Protein AF-0000000072970841 (afdb_homodimer)

Organism: Tribolium castaneum (NCBI:txid7070)

Foldseek 3Di:
DDPPDPPDDPPDDDPDDPPPPVPPPPDPPQPLAWFFQAFELWAAADDPDPVRVVVLVVVLLADGLQWFWFEWADDDQKIKTATFCLDHNDFAGIFIDGSVDADRYRGHTYHPLHSVQTDDPPDLNHQHTWQYWDAFPQQKIWTWSKPQQDVSDQRATWIWIFRRVPSGDTDDIAGDDCVAANNHQWGFHDWDKQVPDQIKIWTWIFGPVATFIKIAGPVVRDIDTADDPQQWADPVLAFADFDHDTGRDRTGKAEKEKAAQDPPPRKIKIWTHTQSAFWIKIAIVVCVPDPVNRVVVVRVVRIDTQDGHPHGWHYWFAFHQQKIWTDHQRQLFIKIDHSVDRCVPIDTSDGDSLQHAWHYWYWDPQQKIKIKRANVSQSNPPPRDRDRDPDTGIIIIIHHRRTGGSSVD/DDPPPPPDPPDDPDDDDPPPPVPPVPPPPQPLAWFFQAFELWAAADDPDPVVVVVLVVVLLADGLQWFWFEWADDDQKIKTATFCLDHNDFAGIFIDGSVDADRYRGHTYHPLHSVQTDDPPDLNHQHTWQYWDAFPQQKIWTWSKPQADVSDQRATWIWIFRRVPSGDTDDIAGDDCVAANNHQWGFHDWDKQVPDQIKIWTWTFGPVATFIKIAGPVVRDIDTADDPQQWADPVLAFADFDHDTGRDRTGKAEKEKAAQDPPPRKIKIWTHTQSAFWIKIAIVVCVVDPVNRVVVVRVVRIDTQDGHPHGWHYWFAFHQQKIWTDHQRQLFIKIDHSVDRCVPIDTSDGDSLQHAWHYWYWDPQQKIKIKRANVSQSNPPPRDRDRDPDTGIIIIIHHRRTGGSSVD

Radius of gyration: 33.55 Å; Cα contacts (8 Å, |Δi|>4): 2135; chains: 2; bounding box: 73×139×94 Å

Structure (mmCIF, N/CA/C/O backbone):
data_AF-0000000072970841-model_v1
#
loop_
_entity.id
_entity.type
_entity.pdbx_description
1 polymer 'Protein yellow-like Protein'
#
loop_
_atom_site.group_PDB
_atom_site.id
_atom_site.type_symbol
_atom_site.label_atom_id
_atom_site.label_alt_id
_atom_site.label_comp_id
_atom_site.label_asym_id
_atom_site.label_entity_id
_atom_site.label_seq_id
_atom_site.pdbx_PDB_ins_code
_atom_site.Cartn_x
_atom_site.Cartn_y
_atom_site.Cartn_z
_atom_site.occupancy
_atom_site.B_iso_or_equiv
_atom_site.auth_seq_id
_atom_site.auth_comp_id
_atom_site.auth_asym_id
_atom_site.auth_atom_id
_atom_site.pdbx_PDB_model_num
ATOM 1 N N . MET A 1 1 ? 24.688 -75.688 -64.938 1 23.73 1 MET A N 1
ATOM 2 C CA . MET A 1 1 ? 24.359 -75.875 -63.531 1 23.73 1 MET A CA 1
ATOM 3 C C . MET A 1 1 ? 22.984 -75.25 -63.219 1 23.73 1 MET A C 1
ATOM 5 O O . MET A 1 1 ? 22.656 -74.188 -63.75 1 23.73 1 MET A O 1
ATOM 9 N N . ASN A 1 2 ? 21.859 -75.938 -62.625 1 24.8 2 ASN A N 1
ATOM 10 C CA . ASN A 1 2 ? 20.438 -76.25 -62.75 1 24.8 2 ASN A CA 1
ATOM 11 C C . ASN A 1 2 ? 19.578 -75.312 -61.969 1 24.8 2 ASN A C 1
ATOM 13 O O . ASN A 1 2 ? 19.781 -75.125 -60.75 1 24.8 2 ASN A O 1
ATOM 17 N N . PRO A 1 3 ? 18.891 -74.125 -62.531 1 26.03 3 PRO A N 1
ATOM 18 C CA . PRO A 1 3 ? 18.297 -72.812 -62.125 1 26.03 3 PRO A CA 1
ATOM 19 C C . PRO A 1 3 ? 17.109 -73 -61.156 1 26.03 3 PRO A C 1
ATOM 21 O O . PRO A 1 3 ? 16.344 -72.125 -60.938 1 26.03 3 PRO A O 1
ATOM 24 N N . LEU A 1 4 ? 16.719 -74.375 -60.625 1 22.66 4 LEU A N 1
ATOM 25 C CA . LEU A 1 4 ? 15.469 -74.875 -60.094 1 22.66 4 LEU A CA 1
ATOM 26 C C . LEU A 1 4 ? 15.164 -74.25 -58.719 1 22.66 4 LEU A C 1
ATOM 28 O O . LEU A 1 4 ? 14 -74.062 -58.375 1 22.66 4 LEU A O 1
ATOM 32 N N . CYS A 1 5 ? 16.109 -74.125 -57.656 1 19.8 5 CYS A N 1
ATOM 33 C CA . CYS A 1 5 ? 15.906 -74.375 -56.219 1 19.8 5 CYS A CA 1
ATOM 34 C C . CYS A 1 5 ? 15.234 -73.188 -55.562 1 19.8 5 CYS A C 1
ATOM 36 O O . CYS A 1 5 ? 15.367 -73 -54.344 1 19.8 5 CYS A O 1
ATOM 38 N N . ALA A 1 6 ? 14.898 -71.938 -56.25 1 21.02 6 ALA A N 1
ATOM 39 C CA . ALA A 1 6 ? 14.719 -70.625 -55.594 1 21.02 6 ALA A CA 1
ATOM 40 C C . ALA A 1 6 ? 13.422 -70.625 -54.781 1 21.02 6 ALA A C 1
ATOM 42 O O . ALA A 1 6 ? 13.031 -69.562 -54.281 1 21.02 6 ALA A O 1
ATOM 43 N N . TYR A 1 7 ? 12.445 -71.625 -55 1 20.05 7 TYR A N 1
ATOM 44 C CA . TYR A 1 7 ? 11.016 -71.5 -54.719 1 20.05 7 TYR A CA 1
ATOM 45 C C . TYR A 1 7 ? 10.758 -71.375 -53.219 1 20.05 7 TYR A C 1
ATOM 47 O O . TYR A 1 7 ? 9.875 -70.688 -52.781 1 20.05 7 TYR A O 1
ATOM 55 N N . LEU A 1 8 ? 11.258 -72.375 -52.281 1 20.86 8 LEU A N 1
ATOM 56 C CA . LEU A 1 8 ? 10.445 -73.062 -51.281 1 20.86 8 LEU A CA 1
ATOM 57 C C . LEU A 1 8 ? 10.258 -72.188 -50.031 1 20.86 8 LEU A C 1
ATOM 59 O O . LEU A 1 8 ? 9.336 -72.438 -49.25 1 20.86 8 LEU A O 1
ATOM 63 N N . GLY A 1 9 ? 11.289 -71.438 -49.406 1 21.08 9 GLY A N 1
ATOM 64 C CA . GLY A 1 9 ? 11.492 -71.438 -47.969 1 21.08 9 GLY A CA 1
ATOM 65 C C . GLY A 1 9 ? 10.547 -70.562 -47.219 1 21.08 9 GLY A C 1
ATOM 66 O O . GLY A 1 9 ? 10.789 -70.25 -46.031 1 21.08 9 GLY A O 1
ATOM 67 N N . TYR A 1 10 ? 9.461 -69.875 -47.75 1 20 10 TYR A N 1
ATOM 68 C CA . TYR A 1 10 ? 8.875 -68.688 -47.094 1 20 10 TYR A CA 1
ATOM 69 C C . TYR A 1 10 ? 8.078 -69.062 -45.875 1 20 10 TYR A C 1
ATOM 71 O O . TYR A 1 10 ? 7.367 -68.25 -45.281 1 20 10 TYR A O 1
ATOM 79 N N . LEU A 1 11 ? 7.773 -70.375 -45.5 1 21.06 11 LEU A N 1
ATOM 80 C CA . LEU A 1 11 ? 6.656 -70.812 -44.688 1 21.06 11 LEU A CA 1
ATOM 81 C C . LEU A 1 11 ? 6.797 -70.312 -43.25 1 21.06 11 LEU A C 1
ATOM 83 O O . LEU A 1 11 ? 5.801 -70 -42.594 1 21.06 11 LEU A O 1
ATOM 87 N N . PHE A 1 12 ? 7.828 -70.625 -42.438 1 23.48 12 PHE A N 1
ATOM 88 C CA . PHE A 1 12 ? 7.668 -71.125 -41.094 1 23.48 12 PHE A CA 1
ATOM 89 C C . PHE A 1 12 ? 7.492 -70 -40.094 1 23.48 12 PHE A C 1
ATOM 91 O O . PHE A 1 12 ? 8.406 -69.688 -39.344 1 23.48 12 PHE A O 1
ATOM 98 N N . VAL A 1 13 ? 7.121 -68.688 -40.438 1 22.23 13 VAL A N 1
ATOM 99 C CA . VAL A 1 13 ? 7.422 -67.625 -39.469 1 22.23 13 VAL A CA 1
ATOM 100 C C . VAL A 1 13 ? 6.73 -67.938 -38.125 1 22.23 13 VAL A C 1
ATOM 102 O O . VAL A 1 13 ? 5.812 -68.75 -38.094 1 22.23 13 VAL A O 1
ATOM 105 N N . ASN A 1 14 ? 6.312 -66.812 -37.219 1 20.08 14 ASN A N 1
ATOM 106 C CA . ASN A 1 14 ? 6.379 -66.375 -35.844 1 20.08 14 ASN A CA 1
ATOM 107 C C . ASN A 1 14 ? 5.152 -66.812 -35.031 1 20.08 14 ASN A C 1
ATOM 109 O O . ASN A 1 14 ? 4.043 -66.312 -35.281 1 20.08 14 ASN A O 1
ATOM 113 N N . TYR A 1 15 ? 4.945 -68 -34.75 1 24.56 15 TYR A N 1
ATOM 114 C CA . TYR A 1 15 ? 3.951 -68.5 -33.812 1 24.56 15 TYR A CA 1
ATOM 115 C C . TYR A 1 15 ? 4.148 -67.875 -32.438 1 24.56 15 TYR A C 1
ATOM 117 O O . TYR A 1 15 ? 4.605 -68.562 -31.5 1 24.56 15 TYR A O 1
ATOM 125 N N . CYS A 1 16 ? 4.918 -66.875 -32.188 1 24.59 16 CYS A N 1
ATOM 126 C CA . CYS A 1 16 ? 5.219 -66.688 -30.781 1 24.59 16 CYS A CA 1
ATOM 127 C C . CYS A 1 16 ? 3.941 -66.562 -29.953 1 24.59 16 CYS A C 1
ATOM 129 O O . CYS A 1 16 ? 2.93 -66.062 -30.422 1 24.59 16 CYS A O 1
ATOM 131 N N . LEU A 1 17 ? 3.842 -67.25 -28.75 1 26.16 17 LEU A N 1
ATOM 132 C CA . LEU A 1 17 ? 2.957 -67.625 -27.641 1 26.16 17 LEU A CA 1
ATOM 133 C C . LEU A 1 17 ? 2.309 -66.375 -27.062 1 26.16 17 LEU A C 1
ATOM 135 O O . LEU A 1 17 ? 2.98 -65.312 -26.875 1 26.16 17 LEU A O 1
ATOM 139 N N . ASN A 1 18 ? 1.029 -66.125 -27.172 1 25.31 18 ASN A N 1
ATOM 140 C CA . ASN A 1 18 ? 0.054 -65.25 -26.578 1 25.31 18 ASN A CA 1
ATOM 141 C C . ASN A 1 18 ? 0.048 -65.375 -25.047 1 25.31 18 ASN A C 1
ATOM 143 O O . ASN A 1 18 ? -0.705 -66.188 -24.484 1 25.31 18 ASN A O 1
ATOM 147 N N . ASP A 1 19 ? 1.11 -65.562 -24.344 1 26.45 19 ASP A N 1
ATOM 148 C CA . ASP A 1 19 ? 0.85 -65.625 -22.922 1 26.45 19 ASP A CA 1
ATOM 149 C C . ASP A 1 19 ? 0.066 -64.375 -22.453 1 26.45 19 ASP A C 1
ATOM 151 O O . ASP A 1 19 ? 0.469 -63.281 -22.703 1 26.45 19 ASP A O 1
ATOM 155 N N . LYS A 1 20 ? -1.1 -64.562 -22.172 1 31.69 20 LYS A N 1
ATOM 156 C CA . LYS A 1 20 ? -2.002 -63.656 -21.453 1 31.69 20 LYS A CA 1
ATOM 157 C C . LYS A 1 20 ? -1.346 -63.094 -20.203 1 31.69 20 LYS A C 1
ATOM 159 O O . LYS A 1 20 ? -1.243 -63.781 -19.188 1 31.69 20 LYS A O 1
ATOM 164 N N . VAL A 1 21 ? -0.266 -62.281 -20.344 1 31.12 21 VAL A N 1
ATOM 165 C CA . VAL A 1 21 ? 0.146 -61.594 -19.141 1 31.12 21 VAL A CA 1
ATOM 166 C C . VAL A 1 21 ? -1.073 -60.969 -18.453 1 31.12 21 VAL A C 1
ATOM 168 O O . VAL A 1 21 ? -1.803 -60.188 -19.062 1 31.12 21 VAL A O 1
ATOM 171 N N . GLN A 1 22 ? -1.65 -61.625 -17.562 1 32.91 22 GLN A N 1
ATOM 172 C CA . GLN A 1 22 ? -2.646 -61.062 -16.641 1 32.91 22 GLN A CA 1
ATOM 173 C C . GLN A 1 22 ? -2.205 -59.719 -16.094 1 32.91 22 GLN A C 1
ATOM 175 O O . GLN A 1 22 ? -1.168 -59.625 -15.438 1 32.91 22 GLN A O 1
ATOM 180 N N . ASN A 1 23 ? -2.342 -58.656 -16.797 1 29.81 23 ASN A N 1
ATOM 181 C CA . ASN A 1 23 ? -2.156 -57.281 -16.344 1 29.81 23 ASN A CA 1
ATOM 182 C C . ASN A 1 23 ? -2.744 -57.062 -14.961 1 29.81 23 ASN A C 1
ATOM 184 O O . ASN A 1 23 ? -3.959 -56.906 -14.812 1 29.81 23 ASN A O 1
ATOM 188 N N . GLU A 1 24 ? -2.252 -57.781 -13.969 1 33.38 24 GLU A N 1
ATOM 189 C CA . GLU A 1 24 ? -2.654 -57.344 -12.641 1 33.38 24 GLU A CA 1
ATOM 190 C C . GLU A 1 24 ? -2.566 -55.844 -12.508 1 33.38 24 GLU A C 1
ATOM 192 O O . GLU A 1 24 ? -1.624 -55.219 -13.008 1 33.38 24 GLU A O 1
ATOM 197 N N . PRO A 1 25 ? -3.637 -55.125 -12.266 1 35.72 25 PRO A N 1
ATOM 198 C CA . PRO A 1 25 ? -3.576 -53.688 -12.078 1 35.72 25 PRO A CA 1
ATOM 199 C C . PRO A 1 25 ? -2.391 -53.25 -11.219 1 35.72 25 PRO A C 1
ATOM 201 O O . PRO A 1 25 ? -2.09 -53.875 -10.203 1 35.72 25 PRO A O 1
ATOM 204 N N . ILE A 1 26 ? -1.26 -52.812 -11.758 1 37.22 26 ILE A N 1
ATOM 205 C CA . ILE A 1 26 ? -0.198 -52.188 -10.977 1 37.22 26 ILE A CA 1
ATOM 206 C C . ILE A 1 26 ? -0.806 -51.375 -9.82 1 37.22 26 ILE A C 1
ATOM 208 O O . ILE A 1 26 ? -1.621 -50.5 -10.039 1 37.22 26 ILE A O 1
ATOM 212 N N . LYS A 1 27 ? -0.948 -51.906 -8.719 1 42.47 27 LYS A N 1
ATOM 213 C CA . LYS A 1 27 ? -1.271 -51.156 -7.5 1 42.47 27 LYS A CA 1
ATOM 214 C C . LYS A 1 27 ? -0.493 -49.875 -7.43 1 42.47 27 LYS A C 1
ATOM 216 O O . LYS A 1 27 ? 0.723 -49.844 -7.633 1 42.47 27 LYS A O 1
ATOM 221 N N . PRO A 1 28 ? -1.061 -48.688 -7.547 1 43.84 28 PRO A N 1
ATOM 222 C CA . PRO A 1 28 ? -0.282 -47.469 -7.379 1 43.84 28 PRO A CA 1
ATOM 223 C C . PRO A 1 28 ? 0.759 -47.562 -6.266 1 43.84 28 PRO A C 1
ATOM 225 O O . PRO A 1 28 ? 0.458 -48.062 -5.18 1 43.84 28 PRO A O 1
ATOM 228 N N . ILE A 1 29 ? 1.916 -47.906 -6.52 1 42.5 29 ILE A N 1
ATOM 229 C CA . ILE A 1 29 ? 3.004 -47.875 -5.547 1 42.5 29 ILE A CA 1
ATOM 230 C C . ILE A 1 29 ? 2.861 -46.656 -4.648 1 42.5 29 ILE A C 1
ATOM 232 O O . ILE A 1 29 ? 2.924 -45.531 -5.121 1 42.5 29 ILE A O 1
ATOM 236 N N . LYS A 1 30 ? 2.166 -46.688 -3.479 1 52.22 30 LYS A N 1
ATOM 237 C CA . LYS A 1 30 ? 2.033 -45.75 -2.389 1 52.22 30 LYS A CA 1
ATOM 238 C C . LYS A 1 30 ? 3.398 -45.25 -1.923 1 52.22 30 LYS A C 1
ATOM 240 O O . LYS A 1 30 ? 3.947 -45.75 -0.941 1 52.22 30 LYS A O 1
ATOM 245 N N . ASN A 1 31 ? 4.25 -44.844 -2.941 1 54.19 31 ASN A N 1
ATOM 246 C CA . ASN A 1 31 ? 5.523 -44.281 -2.494 1 54.19 31 ASN A CA 1
ATOM 247 C C . ASN A 1 31 ? 5.336 -42.969 -1.751 1 54.19 31 ASN A C 1
ATOM 249 O O . ASN A 1 31 ? 4.707 -42.031 -2.27 1 54.19 31 ASN A O 1
ATOM 253 N N . GLN A 1 32 ? 5.559 -42.938 -0.546 1 70.56 32 GLN A N 1
ATOM 254 C CA . GLN A 1 32 ? 5.406 -41.781 0.328 1 70.56 32 GLN A CA 1
ATOM 255 C C . GLN A 1 32 ? 6.609 -40.844 0.221 1 70.56 32 GLN A C 1
ATOM 257 O O . GLN A 1 32 ? 7.113 -40.344 1.234 1 70.56 32 GLN A O 1
ATOM 262 N N . THR A 1 33 ? 7.332 -40.812 -1.16 1 89.69 33 THR A N 1
ATOM 263 C CA . THR A 1 33 ? 8.375 -39.844 -1.42 1 89.69 33 THR A CA 1
ATOM 264 C C . THR A 1 33 ? 8.117 -39.125 -2.738 1 89.69 33 THR A C 1
ATOM 266 O O . THR A 1 33 ? 7.379 -39.594 -3.59 1 89.69 33 THR A O 1
ATOM 269 N N . PHE A 1 34 ? 8.648 -37.969 -2.932 1 95.38 34 PHE A N 1
ATOM 270 C CA . PHE A 1 34 ? 8.594 -37.25 -4.199 1 95.38 34 PHE A CA 1
ATOM 271 C C . PHE A 1 34 ? 9.461 -37.938 -5.25 1 95.38 34 PHE A C 1
ATOM 273 O O . PHE A 1 34 ? 10.648 -38.156 -5.023 1 95.38 34 PHE A O 1
ATOM 280 N N . GLN A 1 35 ? 8.844 -38.25 -6.398 1 95.69 35 GLN A N 1
ATOM 281 C CA . GLN A 1 35 ? 9.555 -38.875 -7.504 1 95.69 35 GLN A CA 1
ATOM 282 C C . GLN A 1 35 ? 9.703 -37.938 -8.68 1 95.69 35 GLN A C 1
ATOM 284 O O . GLN A 1 35 ? 8.75 -37.25 -9.055 1 95.69 35 GLN A O 1
ATOM 289 N N . LEU A 1 36 ? 10.891 -37.906 -9.242 1 97.25 36 LEU A N 1
ATOM 290 C CA . LEU A 1 36 ? 11.141 -37.031 -10.398 1 97.25 36 LEU A CA 1
ATOM 291 C C . LEU A 1 36 ? 10.289 -37.469 -11.594 1 97.25 36 LEU A C 1
ATOM 293 O O . LEU A 1 36 ? 10.289 -38.656 -11.961 1 97.25 36 LEU A O 1
ATOM 297 N N . GLU A 1 37 ? 9.555 -36.562 -12.18 1 97.5 37 GLU A N 1
ATOM 298 C CA . GLU A 1 37 ? 8.703 -36.844 -13.328 1 97.5 37 GLU A CA 1
ATOM 299 C C . GLU A 1 37 ? 9.25 -36.219 -14.602 1 97.5 37 GLU A C 1
ATOM 301 O O . GLU A 1 37 ? 9.312 -36.875 -15.648 1 97.5 37 GLU A O 1
ATOM 306 N N . TYR A 1 38 ? 9.602 -35 -14.578 1 98.38 38 TYR A N 1
ATOM 307 C CA . TYR A 1 38 ? 10.164 -34.281 -15.711 1 98.38 38 TYR A CA 1
ATOM 308 C C . TYR A 1 38 ? 11.328 -33.406 -15.273 1 98.38 38 TYR A C 1
ATOM 310 O O . TYR A 1 38 ? 11.414 -33 -14.102 1 98.38 38 TYR A O 1
ATOM 318 N N . GLN A 1 39 ? 12.203 -33.031 -16.219 1 98.56 39 GLN A N 1
ATOM 319 C CA . GLN A 1 39 ? 13.289 -32.094 -15.945 1 98.56 39 GLN A CA 1
ATOM 320 C C . GLN A 1 39 ? 13.68 -31.328 -17.203 1 98.56 39 GLN A C 1
ATOM 322 O O . GLN A 1 39 ? 13.469 -31.812 -18.312 1 98.56 39 GLN A O 1
ATOM 327 N N . TRP A 1 40 ? 14.211 -30.141 -17.109 1 98.62 40 TRP A N 1
ATOM 328 C CA . TRP A 1 40 ? 14.711 -29.297 -18.203 1 98.62 40 TRP A CA 1
ATOM 329 C C . TRP A 1 40 ? 16.078 -28.719 -17.859 1 98.62 40 TRP A C 1
ATOM 331 O O . TRP A 1 40 ? 16.281 -28.188 -16.766 1 98.62 40 TRP A O 1
ATOM 341 N N . HIS A 1 41 ? 17 -28.875 -18.781 1 98.06 41 HIS A N 1
ATOM 342 C CA . HIS A 1 41 ? 18.219 -28.062 -18.75 1 98.06 41 HIS A CA 1
ATOM 343 C C . HIS A 1 41 ? 17.953 -26.672 -19.297 1 98.06 41 HIS A C 1
ATOM 345 O O . HIS A 1 41 ? 18.594 -25.703 -18.875 1 98.06 41 HIS A O 1
ATOM 351 N N . TYR A 1 42 ? 17.141 -26.531 -20.219 1 97.94 42 TYR A N 1
ATOM 352 C CA . TYR A 1 42 ? 16.562 -25.328 -20.797 1 97.94 42 TYR A CA 1
ATOM 353 C C . TYR A 1 42 ? 15.195 -25.625 -21.422 1 97.94 42 TYR A C 1
ATOM 355 O O . TYR A 1 42 ? 14.891 -26.781 -21.734 1 97.94 42 TYR A O 1
ATOM 363 N N . VAL A 1 43 ? 14.391 -24.641 -21.594 1 98.56 43 VAL A N 1
ATOM 364 C CA . VAL A 1 43 ? 13.047 -24.844 -22.125 1 98.56 43 VAL A CA 1
ATOM 365 C C . VAL A 1 43 ? 13.016 -24.469 -23.609 1 98.56 43 VAL A C 1
ATOM 367 O O . VAL A 1 43 ? 13.5 -23.406 -24 1 98.56 43 VAL A O 1
ATOM 370 N N . ASN A 1 44 ? 12.578 -25.359 -24.375 1 98.56 44 ASN A N 1
ATOM 371 C CA . ASN A 1 44 ? 12.281 -25.125 -25.781 1 98.56 44 ASN A CA 1
ATOM 372 C C . ASN A 1 44 ? 10.82 -25.406 -26.109 1 98.56 44 ASN A C 1
ATOM 374 O O . ASN A 1 44 ? 10.07 -25.875 -25.25 1 98.56 44 ASN A O 1
ATOM 378 N N . TYR A 1 45 ? 10.445 -25.047 -27.344 1 98.75 45 TYR A N 1
ATOM 379 C CA . TYR A 1 45 ? 9.039 -25.094 -27.719 1 98.75 45 TYR A CA 1
ATOM 380 C C . TYR A 1 45 ? 8.852 -25.891 -29.016 1 98.75 45 TYR A C 1
ATOM 382 O O . TYR A 1 45 ? 9.828 -26.188 -29.703 1 98.75 45 TYR A O 1
ATOM 390 N N . THR A 1 46 ? 7.609 -26.297 -29.203 1 98.5 46 THR A N 1
ATOM 391 C CA . THR A 1 46 ? 7.258 -26.656 -30.562 1 98.5 46 THR A CA 1
ATOM 392 C C . THR A 1 46 ? 7.109 -25.422 -31.438 1 98.5 46 THR A C 1
ATOM 394 O O . THR A 1 46 ? 6.578 -24.406 -30.984 1 98.5 46 THR A O 1
ATOM 397 N N . TRP A 1 47 ? 7.691 -25.5 -32.625 1 98.44 47 TRP A N 1
ATOM 398 C CA . TRP A 1 47 ? 7.668 -24.359 -33.531 1 98.44 47 TRP A CA 1
ATOM 399 C C . TRP A 1 47 ? 6.863 -24.688 -34.781 1 98.44 47 TRP A C 1
ATOM 401 O O . TRP A 1 47 ? 6.824 -25.844 -35.219 1 98.44 47 TRP A O 1
ATOM 411 N N . PRO A 1 48 ? 6.242 -23.656 -35.375 1 97.62 48 PRO A N 1
ATOM 412 C CA . PRO A 1 48 ? 5.512 -23.922 -36.625 1 97.62 48 PRO A CA 1
ATOM 413 C C . PRO A 1 48 ? 6.41 -24.453 -37.719 1 97.62 48 PRO A C 1
ATOM 415 O O . PRO A 1 48 ? 6.016 -25.375 -38.469 1 97.62 48 PRO A O 1
ATOM 418 N N . THR A 1 49 ? 7.559 -23.812 -37.938 1 97.69 49 THR A N 1
ATOM 419 C CA . THR A 1 49 ? 8.562 -24.281 -38.875 1 97.69 49 THR A CA 1
ATOM 420 C C . THR A 1 49 ? 9.969 -24.141 -38.312 1 97.69 49 THR A C 1
ATOM 422 O O . THR A 1 49 ? 10.172 -23.422 -37.344 1 97.69 49 THR A O 1
ATOM 425 N N . TYR A 1 50 ? 10.805 -24.891 -38.938 1 97.12 50 TYR A N 1
ATOM 426 C CA . TYR A 1 50 ? 12.203 -24.766 -38.531 1 97.12 50 TYR A CA 1
ATOM 427 C C . TYR A 1 50 ? 12.727 -23.359 -38.812 1 97.12 50 TYR A C 1
ATOM 429 O O . TYR A 1 50 ? 13.547 -22.844 -38.031 1 97.12 50 TYR A O 1
ATOM 437 N N . ASP A 1 51 ? 12.258 -22.766 -39.844 1 97.56 51 ASP A N 1
ATOM 438 C CA . ASP A 1 51 ? 12.672 -21.406 -40.188 1 97.56 51 ASP A CA 1
ATOM 439 C C . ASP A 1 51 ? 12.219 -20.406 -39.125 1 97.56 51 ASP A C 1
ATOM 441 O O . ASP A 1 51 ? 12.93 -19.438 -38.844 1 97.56 51 ASP A O 1
ATOM 445 N N . ASP A 1 52 ? 11.062 -20.641 -38.594 1 97.56 52 ASP A N 1
ATOM 446 C CA . ASP A 1 52 ? 10.578 -19.781 -37.5 1 97.56 52 ASP A CA 1
ATOM 447 C C . ASP A 1 52 ? 11.492 -19.875 -36.281 1 97.56 52 ASP A C 1
ATOM 449 O O . ASP A 1 52 ? 11.797 -18.859 -35.656 1 97.56 52 ASP A O 1
ATOM 453 N N . TYR A 1 53 ? 11.898 -21.078 -36 1 97.88 53 TYR A N 1
ATOM 454 C CA . TYR A 1 53 ? 12.82 -21.312 -34.875 1 97.88 53 TYR A CA 1
ATOM 455 C C . TYR A 1 53 ? 14.141 -20.594 -35.125 1 97.88 53 TYR A C 1
ATOM 457 O O . TYR A 1 53 ? 14.609 -19.844 -34.25 1 97.88 53 TYR A O 1
ATOM 465 N N . LYS A 1 54 ? 14.695 -20.781 -36.25 1 97.81 54 LYS A N 1
ATOM 466 C CA . LYS A 1 54 ? 15.977 -20.172 -36.594 1 97.81 54 LYS A CA 1
ATOM 467 C C . LYS A 1 54 ? 15.906 -18.656 -36.531 1 97.81 54 LYS A C 1
ATOM 469 O O . LYS A 1 54 ? 16.812 -18.016 -35.969 1 97.81 54 LYS A O 1
ATOM 474 N N . LYS A 1 55 ? 14.898 -18.156 -37.094 1 97.81 55 LYS A N 1
ATOM 475 C CA . LYS A 1 55 ? 14.719 -16.719 -37.062 1 97.81 55 LYS A CA 1
ATOM 476 C C . LYS A 1 55 ? 14.625 -16.188 -35.656 1 97.81 55 LYS A C 1
ATOM 478 O O . LYS A 1 55 ? 15.172 -15.133 -35.312 1 97.81 55 LYS A O 1
ATOM 483 N N . ALA A 1 56 ? 13.891 -16.906 -34.812 1 97.88 56 ALA A N 1
ATOM 484 C CA . ALA A 1 56 ? 13.711 -16.484 -33.406 1 97.88 56 ALA A CA 1
ATOM 485 C C . ALA A 1 56 ? 15.031 -16.484 -32.656 1 97.88 56 ALA A C 1
ATOM 487 O O . ALA A 1 56 ? 15.289 -15.609 -31.844 1 97.88 56 ALA A O 1
ATOM 488 N N . VAL A 1 57 ? 15.852 -17.438 -32.938 1 97.75 57 VAL A N 1
ATOM 489 C CA . VAL A 1 57 ? 17.156 -17.547 -32.281 1 97.75 57 VAL A CA 1
ATOM 490 C C . VAL A 1 57 ? 18.062 -16.422 -32.781 1 97.75 57 VAL A C 1
ATOM 492 O O . VAL A 1 57 ? 18.703 -15.734 -31.969 1 97.75 57 VAL A O 1
ATOM 495 N N . ILE A 1 58 ? 18.094 -16.203 -34.094 1 97.75 58 ILE A N 1
ATOM 496 C CA . ILE A 1 58 ? 18.969 -15.211 -34.688 1 97.75 58 ILE A CA 1
ATOM 497 C C . ILE A 1 58 ? 18.594 -13.812 -34.219 1 97.75 58 ILE A C 1
ATOM 499 O O . ILE A 1 58 ? 19.453 -13 -33.875 1 97.75 58 ILE A O 1
ATOM 503 N N . LYS A 1 59 ? 17.328 -13.562 -34.156 1 97.31 59 LYS A N 1
ATOM 504 C CA . LYS A 1 59 ? 16.844 -12.242 -33.781 1 97.31 59 LYS A CA 1
ATOM 505 C C . LYS A 1 59 ? 16.75 -12.086 -32.281 1 97.31 59 LYS A C 1
ATOM 507 O O . LYS A 1 59 ? 16.312 -11.047 -31.781 1 97.31 59 LYS A O 1
ATOM 512 N N . ARG A 1 60 ? 17.016 -13.148 -31.484 1 97.12 60 ARG A N 1
ATOM 513 C CA . ARG A 1 60 ? 17.047 -13.188 -30.031 1 97.12 60 ARG A CA 1
ATOM 514 C C . ARG A 1 60 ? 15.641 -13.016 -29.453 1 97.12 60 ARG A C 1
ATOM 516 O O . ARG A 1 60 ? 15.477 -12.492 -28.359 1 97.12 60 ARG A O 1
ATOM 523 N N . LYS A 1 61 ? 14.734 -13.367 -30.297 1 97.06 61 LYS A N 1
ATOM 524 C CA . LYS A 1 61 ? 13.367 -13.453 -29.797 1 97.06 61 LYS A CA 1
ATOM 525 C C . LYS A 1 61 ? 13.18 -14.68 -28.906 1 97.06 61 LYS A C 1
ATOM 527 O O . LYS A 1 61 ? 12.25 -14.742 -28.109 1 97.06 61 LYS A O 1
ATOM 532 N N . TYR A 1 62 ? 14.062 -15.609 -29.219 1 98.31 62 TYR A N 1
ATOM 533 C CA . TYR A 1 62 ? 14.164 -16.797 -28.375 1 98.31 62 TYR A CA 1
ATOM 534 C C . TYR A 1 62 ? 15.594 -16.969 -27.859 1 98.31 62 TYR A C 1
ATOM 536 O O . TYR A 1 62 ? 16.516 -17.156 -28.656 1 98.31 62 TYR A O 1
ATOM 544 N N . VAL A 1 63 ? 15.711 -16.859 -26.562 1 98.31 63 VAL A N 1
ATOM 545 C CA . VAL A 1 63 ? 16.953 -17.156 -25.875 1 98.31 63 VAL A CA 1
ATOM 546 C C . VAL A 1 63 ? 16.75 -18.297 -24.875 1 98.31 63 VAL A C 1
ATOM 548 O O . VAL A 1 63 ? 16.219 -18.078 -23.781 1 98.31 63 VAL A O 1
ATOM 551 N N . PRO A 1 64 ? 17.203 -19.469 -25.172 1 97.56 64 PRO A N 1
ATOM 552 C CA . PRO A 1 64 ? 16.828 -20.672 -24.422 1 97.56 64 PRO A CA 1
ATOM 553 C C . PRO A 1 64 ? 17.156 -20.562 -22.938 1 97.56 64 PRO A C 1
ATOM 555 O O . PRO A 1 64 ? 16.359 -20.984 -22.094 1 97.56 64 PRO A O 1
ATOM 558 N N . GLU A 1 65 ? 18.266 -20.016 -22.578 1 97.5 65 GLU A N 1
ATOM 559 C CA . GLU A 1 65 ? 18.688 -19.984 -21.188 1 97.5 65 GLU A CA 1
ATOM 560 C C . GLU A 1 65 ? 17.891 -18.953 -20.375 1 97.5 65 GLU A C 1
ATOM 562 O O . GLU A 1 65 ? 17.953 -18.938 -19.156 1 97.5 65 GLU A O 1
ATOM 567 N N . ASN A 1 66 ? 17.047 -18.172 -21.062 1 98.12 66 ASN A N 1
ATOM 568 C CA . ASN A 1 66 ? 16.344 -17.094 -20.406 1 98.12 66 ASN A CA 1
ATOM 569 C C . ASN A 1 66 ? 14.922 -17.5 -20 1 98.12 66 ASN A C 1
ATOM 571 O O . ASN A 1 66 ? 14.227 -16.766 -19.297 1 98.12 66 ASN A O 1
ATOM 575 N N . VAL A 1 67 ? 14.492 -18.656 -20.422 1 98.69 67 VAL A N 1
ATOM 576 C CA . VAL A 1 67 ? 13.109 -19.078 -20.172 1 98.69 67 VAL A CA 1
ATOM 577 C C . VAL A 1 67 ? 13.016 -19.75 -18.812 1 98.69 67 VAL A C 1
ATOM 579 O O . VAL A 1 67 ? 13.711 -20.734 -18.547 1 98.69 67 VAL A O 1
ATOM 582 N N . ALA A 1 68 ? 12.18 -19.219 -17.969 1 98.44 68 ALA A N 1
ATOM 583 C CA . ALA A 1 68 ? 11.938 -19.797 -16.656 1 98.44 68 ALA A CA 1
ATOM 584 C C . ALA A 1 68 ? 10.5 -20.297 -16.516 1 98.44 68 ALA A C 1
ATOM 586 O O . ALA A 1 68 ? 9.57 -19.641 -17 1 98.44 68 ALA A O 1
ATOM 587 N N . ILE A 1 69 ? 10.328 -21.438 -15.898 1 98.88 69 ILE A N 1
ATOM 588 C CA . ILE A 1 69 ? 9.008 -21.938 -15.531 1 98.88 69 ILE A CA 1
ATOM 589 C C . ILE A 1 69 ? 8.672 -21.516 -14.102 1 98.88 69 ILE A C 1
ATOM 591 O O . ILE A 1 69 ? 9.43 -21.797 -13.172 1 98.88 69 ILE A O 1
ATOM 595 N N . THR A 1 70 ? 7.484 -20.859 -13.922 1 98.69 70 THR A N 1
ATOM 596 C CA . THR A 1 70 ? 7.191 -20.328 -12.586 1 98.69 70 THR A CA 1
ATOM 597 C C . THR A 1 70 ? 5.938 -20.984 -12.016 1 98.69 70 THR A C 1
ATOM 599 O O . THR A 1 70 ? 5.746 -21 -10.797 1 98.69 70 THR A O 1
ATOM 602 N N . GLY A 1 71 ? 5.043 -21.469 -12.828 1 98.69 71 GLY A N 1
ATOM 603 C CA . GLY A 1 71 ? 3.812 -22.094 -12.375 1 98.69 71 GLY A CA 1
ATOM 604 C C . GLY A 1 71 ? 3.436 -23.312 -13.188 1 98.69 71 GLY A C 1
ATOM 605 O O . GLY A 1 71 ? 3.723 -23.391 -14.383 1 98.69 71 GLY A O 1
ATOM 606 N N . ILE A 1 72 ? 2.754 -24.266 -12.531 1 98.88 72 ILE A N 1
ATOM 607 C CA . ILE A 1 72 ? 2.268 -25.469 -13.211 1 98.88 72 ILE A CA 1
ATOM 608 C C . ILE A 1 72 ? 0.857 -25.797 -12.727 1 98.88 72 ILE A C 1
ATOM 610 O O . ILE A 1 72 ? 0.528 -25.578 -11.555 1 98.88 72 ILE A O 1
ATOM 614 N N . LYS A 1 73 ? 0.098 -26.281 -13.609 1 98.81 73 LYS A N 1
ATOM 615 C CA . LYS A 1 73 ? -1.191 -26.891 -13.281 1 98.81 73 LYS A CA 1
ATOM 616 C C . LYS A 1 73 ? -1.497 -28.062 -14.203 1 98.81 73 LYS A C 1
ATOM 618 O O . LYS A 1 73 ? -0.965 -28.156 -15.312 1 98.81 73 LYS A O 1
ATOM 623 N N . TYR A 1 74 ? -2.32 -28.906 -13.688 1 98.25 74 TYR A N 1
ATOM 624 C CA . TYR A 1 74 ? -2.664 -30.125 -14.414 1 98.25 74 TYR A CA 1
ATOM 625 C C . TYR A 1 74 ? -4.152 -30.156 -14.742 1 98.25 74 TYR A C 1
ATOM 627 O O . TYR A 1 74 ? -4.984 -29.781 -13.922 1 98.25 74 TYR A O 1
ATOM 635 N N . HIS A 1 75 ? -4.422 -30.625 -15.945 1 97.81 75 HIS A N 1
ATOM 636 C CA . HIS A 1 75 ? -5.809 -30.859 -16.328 1 97.81 75 HIS A CA 1
ATOM 637 C C . HIS A 1 75 ? -5.906 -31.922 -17.406 1 97.81 75 HIS A C 1
ATOM 639 O O . HIS A 1 75 ? -5.344 -31.766 -18.5 1 97.81 75 HIS A O 1
ATOM 645 N N . LYS A 1 76 ? -6.535 -33.031 -17.141 1 96.31 76 LYS A N 1
ATOM 646 C CA . LYS A 1 76 ? -6.918 -34.062 -18.078 1 96.31 76 LYS A CA 1
ATOM 647 C C . LYS A 1 76 ? -5.738 -34.469 -18.953 1 96.31 76 LYS A C 1
ATOM 649 O O . LYS A 1 76 ? -5.852 -34.5 -20.188 1 96.31 76 LYS A O 1
ATOM 654 N N . GLY A 1 77 ? -4.645 -34.719 -18.359 1 96.75 77 GLY A N 1
ATOM 655 C CA . GLY A 1 77 ? -3.529 -35.312 -19.078 1 96.75 77 GLY A CA 1
ATOM 656 C C . GLY A 1 77 ? -2.496 -34.312 -19.531 1 96.75 77 GLY A C 1
ATOM 657 O O . GLY A 1 77 ? -1.424 -34.688 -20.016 1 96.75 77 GLY A O 1
ATOM 658 N N . ASP A 1 78 ? -2.84 -33.062 -19.406 1 98.06 78 ASP A N 1
ATOM 659 C CA . ASP A 1 78 ? -1.892 -32.031 -19.797 1 98.06 78 ASP A CA 1
ATOM 660 C C . ASP A 1 78 ? -1.351 -31.297 -18.562 1 98.06 78 ASP A C 1
ATOM 662 O O . ASP A 1 78 ? -2.08 -31.078 -17.594 1 98.06 78 ASP A O 1
ATOM 666 N N . LEU A 1 79 ? -0.073 -31.047 -18.625 1 98.56 79 LEU A N 1
ATOM 667 C CA . LEU A 1 79 ? 0.568 -30.156 -17.656 1 98.56 79 LEU A CA 1
ATOM 668 C C . LEU A 1 79 ? 0.823 -28.781 -18.281 1 98.56 79 LEU A C 1
ATOM 670 O O . LEU A 1 79 ? 1.548 -28.672 -19.266 1 98.56 79 LEU A O 1
ATOM 674 N N . TYR A 1 80 ? 0.182 -27.812 -17.719 1 98.81 80 TYR A N 1
ATOM 675 C CA . TYR A 1 80 ? 0.342 -26.453 -18.203 1 98.81 80 TYR A CA 1
ATOM 676 C C . TYR A 1 80 ? 1.455 -25.734 -17.453 1 98.81 80 TYR A C 1
ATOM 678 O O . TYR A 1 80 ? 1.628 -25.938 -16.25 1 98.81 80 TYR A O 1
ATOM 686 N N . LEU A 1 81 ? 2.184 -24.906 -18.172 1 98.94 81 LEU A N 1
ATOM 687 C CA . LEU A 1 81 ? 3.35 -24.219 -17.641 1 98.94 81 LEU A CA 1
ATOM 688 C C . LEU A 1 81 ? 3.256 -22.703 -17.891 1 98.94 81 LEU A C 1
ATOM 690 O O . LEU A 1 81 ? 2.957 -22.281 -19 1 98.94 81 LEU A O 1
ATOM 694 N N . ALA A 1 82 ? 3.447 -21.906 -16.891 1 98.94 82 ALA A N 1
ATOM 695 C CA . ALA A 1 82 ? 3.609 -20.453 -17.016 1 98.94 82 ALA A CA 1
ATOM 696 C C . ALA A 1 82 ? 5.082 -20.078 -17.094 1 98.94 82 ALA A C 1
ATOM 698 O O . ALA A 1 82 ? 5.91 -20.578 -16.344 1 98.94 82 ALA A O 1
ATOM 699 N N . MET A 1 83 ? 5.441 -19.188 -18.016 1 98.88 83 MET A N 1
ATOM 700 C CA . MET A 1 83 ? 6.82 -18.797 -18.297 1 98.88 83 MET A CA 1
ATOM 701 C C . MET A 1 83 ? 6.934 -17.297 -18.5 1 98.88 83 MET A C 1
ATOM 703 O O . MET A 1 83 ? 7.094 -16.812 -19.625 1 98.88 83 MET A O 1
ATOM 707 N N . PRO A 1 84 ? 6.922 -16.547 -17.438 1 98.75 84 PRO A N 1
ATOM 708 C CA . PRO A 1 84 ? 6.93 -15.086 -17.562 1 98.75 84 PRO A CA 1
ATOM 709 C C . PRO A 1 84 ? 8.227 -14.547 -18.156 1 98.75 84 PRO A C 1
ATOM 711 O O . PRO A 1 84 ? 9.273 -15.195 -18.047 1 98.75 84 PRO A O 1
ATOM 714 N N . GLN A 1 85 ? 8.141 -13.375 -18.703 1 97.88 85 GLN A N 1
ATOM 715 C CA . GLN A 1 85 ? 9.305 -12.695 -19.266 1 97.88 85 GLN A CA 1
ATOM 716 C C . GLN A 1 85 ? 10.141 -12.039 -18.172 1 97.88 85 GLN A C 1
ATOM 718 O O . GLN A 1 85 ? 10.32 -10.82 -18.172 1 97.88 85 GLN A O 1
ATOM 723 N N . ILE A 1 86 ? 10.727 -12.875 -17.359 1 97.38 86 ILE A N 1
ATOM 724 C CA . ILE A 1 86 ? 11.648 -12.375 -16.344 1 97.38 86 ILE A CA 1
ATOM 725 C C . ILE A 1 86 ? 12.914 -11.844 -17.016 1 97.38 86 ILE A C 1
ATOM 727 O O . ILE A 1 86 ? 13.469 -10.828 -16.594 1 97.38 86 ILE A O 1
ATOM 731 N N . ARG A 1 87 ? 13.336 -12.555 -18.016 1 97.25 87 ARG A N 1
ATOM 732 C CA . ARG A 1 87 ? 14.414 -12.164 -18.906 1 97.25 87 ARG A CA 1
ATOM 733 C C . ARG A 1 87 ? 13.898 -11.977 -20.328 1 97.25 87 ARG A C 1
ATOM 735 O O . ARG A 1 87 ? 12.773 -12.375 -20.656 1 97.25 87 ARG A O 1
ATOM 742 N N . LYS A 1 88 ? 14.742 -11.328 -21.141 1 96.25 88 LYS A N 1
ATOM 743 C CA . LYS A 1 88 ? 14.359 -11.133 -22.547 1 96.25 88 LYS A CA 1
ATOM 744 C C . LYS A 1 88 ? 14.43 -12.445 -23.312 1 96.25 88 LYS A C 1
ATOM 746 O O . LYS A 1 88 ? 15.078 -13.398 -22.891 1 96.25 88 LYS A O 1
ATOM 751 N N . GLY A 1 89 ? 13.727 -12.492 -24.406 1 97.69 89 GLY A N 1
ATOM 752 C CA . GLY A 1 89 ? 13.828 -13.633 -25.312 1 97.69 89 GLY A CA 1
ATOM 753 C C . GLY A 1 89 ? 12.922 -14.781 -24.938 1 97.69 89 GLY A C 1
ATOM 754 O O . GLY A 1 89 ? 13.297 -15.945 -25.078 1 97.69 89 GLY A O 1
ATOM 755 N N . VAL A 1 90 ? 11.781 -14.492 -24.422 1 98.44 90 VAL A N 1
ATOM 756 C CA . VAL A 1 90 ? 10.797 -15.5 -24.047 1 98.44 90 VAL A CA 1
ATOM 757 C C . VAL A 1 90 ? 9.562 -15.375 -24.922 1 98.44 90 VAL A C 1
ATOM 759 O O . VAL A 1 90 ? 8.609 -14.664 -24.578 1 98.44 90 VAL A O 1
ATOM 762 N N . PRO A 1 91 ? 9.438 -16.125 -25.969 1 98.25 91 PRO A N 1
ATOM 763 C CA . PRO A 1 91 ? 8.383 -15.914 -26.969 1 98.25 91 PRO A CA 1
ATOM 764 C C . PRO A 1 91 ? 7.066 -16.594 -26.578 1 98.25 91 PRO A C 1
ATOM 766 O O . PRO A 1 91 ? 6.016 -16.281 -27.156 1 98.25 91 PRO A O 1
ATOM 769 N N . VAL A 1 92 ? 7.078 -17.578 -25.703 1 98.81 92 VAL A N 1
ATOM 770 C CA . VAL A 1 92 ? 5.895 -18.281 -25.219 1 98.81 92 VAL A CA 1
ATOM 771 C C . VAL A 1 92 ? 5.816 -18.156 -23.688 1 98.81 92 VAL A C 1
ATOM 773 O O . VAL A 1 92 ? 6.738 -18.578 -22.984 1 98.81 92 VAL A O 1
ATOM 776 N N . THR A 1 93 ? 4.688 -17.641 -23.219 1 98.88 93 THR A N 1
ATOM 777 C CA . THR A 1 93 ? 4.617 -17.422 -21.781 1 98.88 93 THR A CA 1
ATOM 778 C C . THR A 1 93 ? 3.586 -18.344 -21.141 1 98.88 93 THR A C 1
ATOM 780 O O . THR A 1 93 ? 3.506 -18.422 -19.906 1 98.88 93 THR A O 1
ATOM 783 N N . LEU A 1 94 ? 2.803 -19.016 -21.953 1 98.94 94 LEU A N 1
ATOM 784 C CA . LEU A 1 94 ? 1.906 -20.078 -21.516 1 98.94 94 LEU A CA 1
ATOM 785 C C . LEU A 1 94 ? 1.95 -21.266 -22.469 1 98.94 94 LEU A C 1
ATOM 787 O O . LEU A 1 94 ? 1.778 -21.094 -23.672 1 98.94 94 LEU A O 1
ATOM 791 N N . GLY A 1 95 ? 2.225 -22.406 -21.953 1 98.88 95 GLY A N 1
ATOM 792 C CA . GLY A 1 95 ? 2.273 -23.609 -22.781 1 98.88 95 GLY A CA 1
ATOM 793 C C . GLY A 1 95 ? 1.869 -24.859 -22.031 1 98.88 95 GLY A C 1
ATOM 794 O O . GLY A 1 95 ? 1.381 -24.797 -20.891 1 98.88 95 GLY A O 1
ATOM 795 N N . LYS A 1 96 ? 1.994 -26.031 -22.703 1 98.81 96 LYS A N 1
ATOM 796 C CA . LYS A 1 96 ? 1.655 -27.297 -22.062 1 98.81 96 LYS A CA 1
ATOM 797 C C . LYS A 1 96 ? 2.51 -28.438 -22.609 1 98.81 96 LYS A C 1
ATOM 799 O O . LYS A 1 96 ? 3.098 -28.328 -23.688 1 98.81 96 LYS A O 1
ATOM 804 N N . ILE A 1 97 ? 2.643 -29.453 -21.828 1 98.75 97 ILE A N 1
ATOM 805 C CA . ILE A 1 97 ? 3.146 -30.75 -22.281 1 98.75 97 ILE A CA 1
ATOM 806 C C . ILE A 1 97 ? 2.098 -31.828 -22.016 1 98.75 97 ILE A C 1
ATOM 808 O O . ILE A 1 97 ? 1.287 -31.703 -21.094 1 98.75 97 ILE A O 1
ATOM 812 N N . SER A 1 98 ? 2.131 -32.844 -22.797 1 97.44 98 SER A N 1
ATOM 813 C CA . SER A 1 98 ? 1.264 -33.969 -22.562 1 97.44 98 SER A CA 1
ATOM 814 C C . SER A 1 98 ? 1.919 -35 -21.625 1 97.44 98 SER A C 1
ATOM 816 O O . SER A 1 98 ? 3.021 -35.469 -21.891 1 97.44 98 SER A O 1
ATOM 818 N N . THR A 1 99 ? 1.243 -35.312 -20.609 1 95.31 99 THR A N 1
ATOM 819 C CA . THR A 1 99 ? 1.822 -36.25 -19.656 1 95.31 99 THR A CA 1
ATOM 820 C C . THR A 1 99 ? 1.802 -37.688 -20.219 1 95.31 99 THR A C 1
ATOM 822 O O . THR A 1 99 ? 2.475 -38.562 -19.688 1 95.31 99 THR A O 1
ATOM 825 N N . GLU A 1 100 ? 1.151 -37.906 -21.297 1 93.25 100 GLU A N 1
ATOM 826 C CA . GLU A 1 100 ? 1.057 -39.219 -21.922 1 93.25 100 GLU A CA 1
ATOM 827 C C . GLU A 1 100 ? 2.236 -39.469 -22.859 1 93.25 100 GLU A C 1
ATOM 829 O O . GLU A 1 100 ? 2.705 -40.594 -23 1 93.25 100 GLU A O 1
ATOM 834 N N . SER A 1 101 ? 2.73 -38.375 -23.406 1 93.44 101 SER A N 1
ATOM 835 C CA . SER A 1 101 ? 3.66 -38.594 -24.5 1 93.44 101 SER A CA 1
ATOM 836 C C . SER A 1 101 ? 4.977 -37.844 -24.281 1 93.44 101 SER A C 1
ATOM 838 O O . SER A 1 101 ? 5.988 -38.156 -24.906 1 93.44 101 SER A O 1
ATOM 840 N N . ALA A 1 102 ? 5.039 -36.969 -23.406 1 93.19 102 ALA A N 1
ATOM 841 C CA . ALA A 1 102 ? 6.23 -36.125 -23.234 1 93.19 102 ALA A CA 1
ATOM 842 C C . ALA A 1 102 ? 7.391 -36.938 -22.672 1 93.19 102 ALA A C 1
ATOM 844 O O . ALA A 1 102 ? 7.203 -37.75 -21.75 1 93.19 102 ALA A O 1
ATOM 845 N N . PRO A 1 103 ? 8.578 -36.812 -23.25 1 96.5 103 PRO A N 1
ATOM 846 C CA . PRO A 1 103 ? 9.75 -37.406 -22.609 1 96.5 103 PRO A CA 1
ATOM 847 C C . PRO A 1 103 ? 10.055 -36.812 -21.234 1 96.5 103 PRO A C 1
ATOM 849 O O . PRO A 1 103 ? 9.625 -35.719 -20.938 1 96.5 103 PRO A O 1
ATOM 852 N N . LYS A 1 104 ? 10.797 -37.531 -20.5 1 96.69 104 LYS A N 1
ATOM 853 C CA . LYS A 1 104 ? 11.086 -37.125 -19.125 1 96.69 104 LYS A CA 1
ATOM 854 C C . LYS A 1 104 ? 12.094 -35.969 -19.094 1 96.69 104 LYS A C 1
ATOM 856 O O . LYS A 1 104 ? 12.086 -35.156 -18.156 1 96.69 104 LYS A O 1
ATOM 861 N N . SER A 1 105 ? 12.945 -35.938 -20.125 1 97.94 105 SER A N 1
ATOM 862 C CA . SER A 1 105 ? 13.984 -34.906 -20.156 1 97.94 105 SER A CA 1
ATOM 863 C C . SER A 1 105 ? 13.773 -33.969 -21.328 1 97.94 105 SER A C 1
ATOM 865 O O . SER A 1 105 ? 13.633 -34.406 -22.469 1 97.94 105 SER A O 1
ATOM 867 N N . ASN A 1 106 ? 13.688 -32.688 -21 1 98.19 106 ASN A N 1
ATOM 868 C CA . ASN A 1 106 ? 13.586 -31.578 -21.938 1 98.19 106 ASN A CA 1
ATOM 869 C C . ASN A 1 106 ? 12.398 -31.75 -22.875 1 98.19 106 ASN A C 1
ATOM 871 O O . ASN A 1 106 ? 12.547 -31.625 -24.094 1 98.19 106 ASN A O 1
ATOM 875 N N . PRO A 1 107 ? 11.266 -32.156 -22.328 1 98.5 107 PRO A N 1
ATOM 876 C CA . PRO A 1 107 ? 10.117 -32.156 -23.234 1 98.5 107 PRO A CA 1
ATOM 877 C C . PRO A 1 107 ? 9.875 -30.781 -23.875 1 98.5 107 PRO A C 1
ATOM 879 O O . PRO A 1 107 ? 10.047 -29.75 -23.219 1 98.5 107 PRO A O 1
ATOM 882 N N . LEU A 1 108 ? 9.516 -30.719 -25.141 1 98.62 108 LEU A N 1
ATOM 883 C CA . LEU A 1 108 ? 9.148 -29.469 -25.812 1 98.62 108 LEU A CA 1
ATOM 884 C C . LEU A 1 108 ? 7.797 -28.969 -25.328 1 98.62 108 LEU A C 1
ATOM 886 O O . LEU A 1 108 ? 6.863 -29.75 -25.141 1 98.62 108 LEU A O 1
ATOM 890 N N . VAL A 1 109 ? 7.738 -27.719 -25.062 1 98.88 109 VAL A N 1
ATOM 891 C CA . VAL A 1 109 ? 6.508 -27.094 -24.578 1 98.88 109 VAL A CA 1
ATOM 892 C C . VAL A 1 109 ? 5.68 -26.594 -25.766 1 98.88 109 VAL A C 1
ATOM 894 O O . VAL A 1 109 ? 6.188 -25.875 -26.625 1 98.88 109 VAL A O 1
ATOM 897 N N . HIS A 1 110 ? 4.449 -27 -25.844 1 98.69 110 HIS A N 1
ATOM 898 C CA . HIS A 1 110 ? 3.52 -26.5 -26.844 1 98.69 110 HIS A CA 1
ATOM 899 C C . HIS A 1 110 ? 2.867 -25.203 -26.406 1 98.69 110 HIS A C 1
ATOM 901 O O . HIS A 1 110 ? 2.254 -25.141 -25.344 1 98.69 110 HIS A O 1
ATOM 907 N N . PRO A 1 111 ? 2.994 -24.156 -27.25 1 98.81 111 PRO A N 1
ATOM 908 C CA . PRO A 1 111 ? 2.299 -22.922 -26.859 1 98.81 111 PRO A CA 1
ATOM 909 C C . PRO A 1 111 ? 0.804 -23.125 -26.641 1 98.81 111 PRO A C 1
ATOM 911 O O . PRO A 1 111 ? 0.167 -23.891 -27.359 1 98.81 111 PRO A O 1
ATOM 914 N N . TYR A 1 112 ? 0.315 -22.562 -25.656 1 98.75 112 TYR A N 1
ATOM 915 C CA . TYR A 1 112 ? -1.113 -22.641 -25.375 1 98.75 112 TYR A CA 1
ATOM 916 C C . TYR A 1 112 ? -1.723 -21.25 -25.25 1 98.75 112 TYR A C 1
ATOM 918 O O . TYR A 1 112 ? -1.155 -20.375 -24.578 1 98.75 112 TYR A O 1
ATOM 926 N N . PRO A 1 113 ? -2.902 -20.938 -25.688 1 98.44 113 PRO A N 1
ATOM 927 C CA . PRO A 1 113 ? -3.721 -21.797 -26.562 1 98.44 113 PRO A CA 1
ATOM 928 C C . PRO A 1 113 ? -3.1 -22 -27.938 1 98.44 113 PRO A C 1
ATOM 930 O O . PRO A 1 113 ? -3.371 -23.016 -28.594 1 98.44 113 PRO A O 1
ATOM 933 N N . SER A 1 114 ? -2.373 -20.953 -28.438 1 98.12 114 SER A N 1
ATOM 934 C CA . SER A 1 114 ? -1.686 -21.031 -29.719 1 98.12 114 SER A CA 1
ATOM 935 C C . SER A 1 114 ? -0.561 -20 -29.797 1 98.12 114 SER A C 1
ATOM 937 O O . SER A 1 114 ? -0.393 -19.188 -28.891 1 98.12 114 SER A O 1
ATOM 939 N N . TRP A 1 115 ? 0.211 -20.125 -30.875 1 97.81 115 TRP A N 1
ATOM 940 C CA . TRP A 1 115 ? 1.256 -19.141 -31.125 1 97.81 115 TRP A CA 1
ATOM 941 C C . TRP A 1 115 ? 0.662 -17.734 -31.266 1 97.81 115 TRP A C 1
ATOM 943 O O . TRP A 1 115 ? 1.286 -16.75 -30.875 1 97.81 115 TRP A O 1
ATOM 953 N N . GLU A 1 116 ? -0.571 -17.625 -31.734 1 96.44 116 GLU A N 1
ATOM 954 C CA . GLU A 1 116 ? -1.214 -16.344 -31.984 1 96.44 116 GLU A CA 1
ATOM 955 C C . GLU A 1 116 ? -1.555 -15.633 -30.672 1 96.44 116 GLU A C 1
ATOM 957 O O . GLU A 1 116 ? -1.687 -14.414 -30.641 1 96.44 116 GLU A O 1
ATOM 962 N N . HIS A 1 117 ? -1.655 -16.391 -29.594 1 98.06 117 HIS A N 1
ATOM 963 C CA . HIS A 1 117 ? -2.016 -15.828 -28.297 1 98.06 117 HIS A CA 1
ATOM 964 C C . HIS A 1 117 ? -0.779 -15.359 -27.547 1 98.06 117 HIS A C 1
ATOM 966 O O . HIS A 1 117 ? -0.895 -14.711 -26.5 1 98.06 117 HIS A O 1
ATOM 972 N N . GLN A 1 118 ? 0.402 -15.617 -28.047 1 98.44 118 GLN A N 1
ATOM 973 C CA . GLN A 1 118 ? 1.652 -15.367 -27.344 1 98.44 118 GLN A CA 1
ATOM 974 C C . GLN A 1 118 ? 2.143 -13.945 -27.578 1 98.44 118 GLN A C 1
ATOM 976 O O . GLN A 1 118 ? 1.591 -13.227 -28.422 1 98.44 118 GLN A O 1
ATOM 981 N N . PRO A 1 119 ? 3.191 -13.539 -26.812 1 97.12 119 PRO A N 1
ATOM 982 C CA . PRO A 1 119 ? 3.598 -12.133 -26.828 1 97.12 119 PRO A CA 1
ATOM 983 C C . PRO A 1 119 ? 3.881 -11.609 -28.234 1 97.12 119 PRO A C 1
ATOM 985 O O . PRO A 1 119 ? 4.59 -12.258 -29 1 97.12 119 PRO A O 1
ATOM 988 N N . ARG A 1 120 ? 3.246 -10.547 -28.5 1 92.75 120 ARG A N 1
ATOM 989 C CA . ARG A 1 120 ? 3.516 -9.75 -29.688 1 92.75 120 ARG A CA 1
ATOM 990 C C . ARG A 1 120 ? 3.764 -8.289 -29.328 1 92.75 120 ARG A C 1
ATOM 992 O O . ARG A 1 120 ? 3.068 -7.727 -28.484 1 92.75 120 ARG A O 1
ATOM 999 N N . SER A 1 121 ? 4.746 -7.793 -29.922 1 85.44 121 SER A N 1
ATOM 1000 C CA . SER A 1 121 ? 5.117 -6.418 -29.609 1 85.44 121 SER A CA 1
ATOM 1001 C C . SER A 1 121 ? 3.949 -5.465 -29.828 1 85.44 121 SER A C 1
ATOM 1003 O O . SER A 1 121 ? 3.266 -5.543 -30.859 1 85.44 121 SER A O 1
ATOM 1005 N N . LYS A 1 122 ? 3.596 -4.617 -28.906 1 85.06 122 LYS A N 1
ATOM 1006 C CA . LYS A 1 122 ? 2.668 -3.49 -28.938 1 85.06 122 LYS A CA 1
ATOM 1007 C C . LYS A 1 122 ? 1.223 -3.975 -29.047 1 85.06 122 LYS A C 1
ATOM 1009 O O . LYS A 1 122 ? 0.323 -3.195 -29.359 1 85.06 122 LYS A O 1
ATOM 1014 N N . ASP A 1 123 ? 0.955 -5.305 -28.969 1 95.56 123 ASP A N 1
ATOM 1015 C CA . ASP A 1 123 ? -0.402 -5.844 -28.938 1 95.56 123 ASP A CA 1
ATOM 1016 C C . ASP A 1 123 ? -0.759 -6.344 -27.531 1 95.56 123 ASP A C 1
ATOM 1018 O O . ASP A 1 123 ? -0.516 -7.508 -27.203 1 95.56 123 ASP A O 1
ATOM 1022 N N . CYS A 1 124 ? -1.376 -5.582 -26.766 1 96.81 124 CYS A N 1
ATOM 1023 C CA . CYS A 1 124 ? -1.649 -5.875 -25.359 1 96.81 124 CYS A CA 1
ATOM 1024 C C . CYS A 1 124 ? -2.811 -6.852 -25.219 1 96.81 124 CYS A C 1
ATOM 1026 O O . CYS A 1 124 ? -3.143 -7.277 -24.109 1 96.81 124 CYS A O 1
ATOM 1028 N N . THR A 1 125 ? -3.365 -7.266 -26.359 1 96.69 125 THR A N 1
ATOM 1029 C CA . THR A 1 125 ? -4.457 -8.234 -26.297 1 96.69 125 THR A CA 1
ATOM 1030 C C . THR A 1 125 ? -3.914 -9.656 -26.203 1 96.69 125 THR A C 1
ATOM 1032 O O . THR A 1 125 ? -4.645 -10.578 -25.844 1 96.69 125 THR A O 1
ATOM 1035 N N . THR A 1 126 ? -2.695 -9.812 -26.547 1 98.12 126 THR A N 1
ATOM 1036 C CA . THR A 1 126 ? -2.064 -11.125 -26.422 1 98.12 126 THR A CA 1
ATOM 1037 C C . THR A 1 126 ? -1.493 -11.32 -25.031 1 98.12 126 THR A C 1
ATOM 1039 O O . THR A 1 126 ? -1.392 -10.375 -24.25 1 98.12 126 THR A O 1
ATOM 1042 N N . LEU A 1 127 ? -1.239 -12.555 -24.719 1 98.69 127 LEU A N 1
ATOM 1043 C CA . LEU A 1 127 ? -0.485 -12.82 -23.5 1 98.69 127 LEU A CA 1
ATOM 1044 C C . LEU A 1 127 ? 0.881 -12.141 -23.562 1 98.69 127 LEU A C 1
ATOM 1046 O O . LEU A 1 127 ? 1.521 -12.102 -24.609 1 98.69 127 LEU A O 1
ATOM 1050 N N . GLN A 1 128 ? 1.327 -11.617 -22.453 1 98.25 128 GLN A N 1
ATOM 1051 C CA . GLN A 1 128 ? 2.584 -10.875 -22.422 1 98.25 128 GLN A CA 1
ATOM 1052 C C . GLN A 1 128 ? 3.615 -11.57 -21.547 1 98.25 128 GLN A C 1
ATOM 1054 O O . GLN A 1 128 ? 4.707 -11.906 -22 1 98.25 128 GLN A O 1
ATOM 1059 N N . SER A 1 129 ? 3.303 -11.742 -20.312 1 98.5 129 SER A N 1
ATOM 1060 C CA . SER A 1 129 ? 4.199 -12.297 -19.297 1 98.5 129 SER A CA 1
ATOM 1061 C C . SER A 1 129 ? 3.426 -13.055 -18.234 1 98.5 129 SER A C 1
ATOM 1063 O O . SER A 1 129 ? 3.225 -12.539 -17.125 1 98.5 129 SER A O 1
ATOM 1065 N N . VAL A 1 130 ? 3.084 -14.281 -18.531 1 98.88 130 VAL A N 1
ATOM 1066 C CA . VAL A 1 130 ? 2.213 -15.094 -17.688 1 98.88 130 VAL A CA 1
ATOM 1067 C C . VAL A 1 130 ? 3 -15.633 -16.5 1 98.88 130 VAL A C 1
ATOM 1069 O O . VAL A 1 130 ? 3.963 -16.391 -16.672 1 98.88 130 VAL A O 1
ATOM 1072 N N . GLN A 1 131 ? 2.559 -15.297 -15.32 1 98.62 131 GLN A N 1
ATOM 1073 C CA . GLN A 1 131 ? 3.236 -15.664 -14.078 1 98.62 131 GLN A CA 1
ATOM 1074 C C . GLN A 1 131 ? 2.711 -16.984 -13.531 1 98.62 131 GLN A C 1
ATOM 1076 O O . GLN A 1 131 ? 3.469 -17.766 -12.961 1 98.62 131 GLN A O 1
ATOM 1081 N N . ASN A 1 132 ? 1.467 -17.125 -13.617 1 98.81 132 ASN A N 1
ATOM 1082 C CA . ASN A 1 132 ? 0.814 -18.281 -13 1 98.81 132 ASN A CA 1
ATOM 1083 C C . ASN A 1 132 ? -0.604 -18.469 -13.531 1 98.81 132 ASN A C 1
ATOM 1085 O O . ASN A 1 132 ? -1.049 -17.719 -14.406 1 98.81 132 ASN A O 1
ATOM 1089 N N . MET A 1 133 ? -1.229 -19.578 -13.07 1 98.88 133 MET A N 1
ATOM 1090 C CA . MET A 1 133 ? -2.613 -19.875 -13.43 1 98.88 133 MET A CA 1
ATOM 1091 C C . MET A 1 133 ? -3.246 -20.812 -12.414 1 98.88 133 MET A C 1
ATOM 1093 O O . MET A 1 133 ? -2.553 -21.375 -11.562 1 98.88 133 MET A O 1
ATOM 1097 N N . GLU A 1 134 ? -4.488 -20.906 -12.453 1 98.81 134 GLU A N 1
ATOM 1098 C CA . GLU A 1 134 ? -5.281 -21.938 -11.781 1 98.81 134 GLU A CA 1
ATOM 1099 C C . GLU A 1 134 ? -6.402 -22.438 -12.688 1 98.81 134 GLU A C 1
ATOM 1101 O O . GLU A 1 134 ? -6.84 -21.734 -13.594 1 98.81 134 GLU A O 1
ATOM 1106 N N . ILE A 1 135 ? -6.754 -23.688 -12.484 1 98.62 135 ILE A N 1
ATOM 1107 C CA . ILE A 1 135 ? -7.828 -24.281 -13.266 1 98.62 135 ILE A CA 1
ATOM 1108 C C . ILE A 1 135 ? -8.977 -24.688 -12.344 1 98.62 135 ILE A C 1
ATOM 1110 O O . ILE A 1 135 ? -8.789 -25.5 -11.445 1 98.62 135 ILE A O 1
ATOM 1114 N N . ASP A 1 136 ? -10.117 -24.141 -12.594 1 97.25 136 ASP A N 1
ATOM 1115 C CA . ASP A 1 136 ? -11.242 -24.438 -11.703 1 97.25 136 ASP A CA 1
ATOM 1116 C C . ASP A 1 136 ? -11.898 -25.766 -12.086 1 97.25 136 ASP A C 1
ATOM 1118 O O . ASP A 1 136 ? -11.469 -26.422 -13.031 1 97.25 136 ASP A O 1
ATOM 1122 N N . LYS A 1 137 ? -12.891 -26.125 -11.344 1 94.38 137 LYS A N 1
ATOM 1123 C CA . LYS A 1 137 ? -13.5 -27.453 -11.469 1 94.38 137 LYS A CA 1
ATOM 1124 C C . LYS A 1 137 ? -14.219 -27.594 -12.805 1 94.38 137 LYS A C 1
ATOM 1126 O O . LYS A 1 137 ? -14.445 -28.719 -13.273 1 94.38 137 LYS A O 1
ATOM 1131 N N . SER A 1 138 ? -14.586 -26.531 -13.43 1 95.5 138 SER A N 1
ATOM 1132 C CA . SER A 1 138 ? -15.344 -26.578 -14.672 1 95.5 138 SER A CA 1
ATOM 1133 C C . SER A 1 138 ? -14.422 -26.625 -15.883 1 95.5 138 SER A C 1
ATOM 1135 O O . SER A 1 138 ? -14.883 -26.656 -17.031 1 95.5 138 SER A O 1
ATOM 1137 N N . GLY A 1 139 ? -13.125 -26.594 -15.672 1 97.31 139 GLY A N 1
ATOM 1138 C CA . GLY A 1 139 ? -12.172 -26.625 -16.766 1 97.31 139 GLY A CA 1
ATOM 1139 C C . GLY A 1 139 ? -11.875 -25.266 -17.344 1 97.31 139 GLY A C 1
ATOM 1140 O O . GLY A 1 139 ? -11.57 -25.141 -18.531 1 97.31 139 GLY A O 1
ATOM 1141 N N . VAL A 1 140 ? -12.164 -24.281 -16.594 1 98.44 140 VAL A N 1
ATOM 1142 C CA . VAL A 1 140 ? -11.766 -22.922 -16.984 1 98.44 140 VAL A CA 1
ATOM 1143 C C . VAL A 1 140 ? -10.406 -22.594 -16.359 1 98.44 140 VAL A C 1
ATOM 1145 O O . VAL A 1 140 ? -10.227 -22.734 -15.141 1 98.44 140 VAL A O 1
ATOM 1148 N N . MET A 1 141 ? -9.484 -22.172 -17.188 1 98.88 141 MET A N 1
ATOM 1149 C CA . MET A 1 141 ? -8.172 -21.75 -16.703 1 98.88 141 MET A CA 1
ATOM 1150 C C . MET A 1 141 ? -8.141 -20.25 -16.438 1 98.88 141 MET A C 1
ATOM 1152 O O . MET A 1 141 ? -8.477 -19.453 -17.328 1 98.88 141 MET A O 1
ATOM 1156 N N . TRP A 1 142 ? -7.832 -19.875 -15.242 1 98.94 142 TRP A N 1
ATOM 1157 C CA . TRP A 1 142 ? -7.625 -18.5 -14.844 1 98.94 142 TRP A CA 1
ATOM 1158 C C . TRP A 1 142 ? -6.145 -18.125 -14.906 1 98.94 142 TRP A C 1
ATOM 1160 O O . TRP A 1 142 ? -5.355 -18.547 -14.062 1 98.94 142 TRP A O 1
ATOM 1170 N N . VAL A 1 143 ? -5.785 -17.281 -15.883 1 98.94 143 VAL A N 1
ATOM 1171 C CA . VAL A 1 143 ? -4.387 -17.016 -16.203 1 98.94 143 VAL A CA 1
ATOM 1172 C C . VAL A 1 143 ? -3.984 -15.648 -15.664 1 98.94 143 VAL A C 1
ATOM 1174 O O . VAL A 1 143 ? -4.648 -14.648 -15.938 1 98.94 143 VAL A O 1
ATOM 1177 N N . LEU A 1 144 ? -2.934 -15.625 -14.891 1 98.94 144 LEU A N 1
ATOM 1178 C CA . LEU A 1 144 ? -2.348 -14.367 -14.445 1 98.94 144 LEU A CA 1
ATOM 1179 C C . LEU A 1 144 ? -1.279 -13.883 -15.422 1 98.94 144 LEU A C 1
ATOM 1181 O O . LEU A 1 144 ? -0.126 -14.312 -15.344 1 98.94 144 LEU A O 1
ATOM 1185 N N . ASP A 1 145 ? -1.653 -13.016 -16.312 1 98.81 145 ASP A N 1
ATOM 1186 C CA . ASP A 1 145 ? -0.687 -12.273 -17.125 1 98.81 145 ASP A CA 1
ATOM 1187 C C . ASP A 1 145 ? -0.204 -11.023 -16.391 1 98.81 145 ASP A C 1
ATOM 1189 O O . ASP A 1 145 ? -0.671 -9.914 -16.672 1 98.81 145 ASP A O 1
ATOM 1193 N N . GLY A 1 146 ? 0.806 -11.25 -15.477 1 97.88 146 GLY A N 1
ATOM 1194 C CA . GLY A 1 146 ? 0.888 -10.195 -14.477 1 97.88 146 GLY A CA 1
ATOM 1195 C C . GLY A 1 146 ? 2.309 -9.898 -14.039 1 97.88 146 GLY A C 1
ATOM 1196 O O . GLY A 1 146 ? 2.525 -9.203 -13.039 1 97.88 146 GLY A O 1
ATOM 1197 N N . PHE A 1 147 ? 3.398 -10.406 -14.656 1 97.81 147 PHE A N 1
ATOM 1198 C CA . PHE A 1 147 ? 4.766 -10.039 -14.297 1 97.81 147 PHE A CA 1
ATOM 1199 C C . PHE A 1 147 ? 5.148 -8.711 -14.945 1 97.81 147 PHE A C 1
ATOM 1201 O O . PHE A 1 147 ? 5.457 -8.664 -16.141 1 97.81 147 PHE A O 1
ATOM 1208 N N . ARG A 1 148 ? 5.152 -7.621 -14.109 1 96.44 148 ARG A N 1
ATOM 1209 C CA . ARG A 1 148 ? 5.418 -6.285 -14.625 1 96.44 148 ARG A CA 1
ATOM 1210 C C . ARG A 1 148 ? 6.527 -5.602 -13.828 1 96.44 148 ARG A C 1
ATOM 1212 O O . ARG A 1 148 ? 6.559 -4.371 -13.734 1 96.44 148 ARG A O 1
ATOM 1219 N N . ILE A 1 149 ? 7.383 -6.328 -13.242 1 91.62 149 ILE A N 1
ATOM 1220 C CA . ILE A 1 149 ? 8.469 -5.793 -12.422 1 91.62 149 ILE A CA 1
ATOM 1221 C C . ILE A 1 149 ? 9.508 -5.129 -13.312 1 91.62 149 ILE A C 1
ATOM 1223 O O . ILE A 1 149 ? 10.141 -4.145 -12.922 1 91.62 149 ILE A O 1
ATOM 1227 N N . ASN A 1 150 ? 9.703 -5.695 -14.469 1 91.38 150 ASN A N 1
ATOM 1228 C CA . ASN A 1 150 ? 10.656 -5.121 -15.414 1 91.38 150 ASN A CA 1
ATOM 1229 C C . ASN A 1 150 ? 9.945 -4.441 -16.578 1 91.38 150 ASN A C 1
ATOM 1231 O O . ASN A 1 150 ? 8.719 -4.273 -16.562 1 91.38 150 ASN A O 1
ATOM 1235 N N . ASN A 1 151 ? 10.688 -4.023 -17.547 1 88.69 151 ASN A N 1
ATOM 1236 C CA . ASN A 1 151 ? 10.117 -3.238 -18.641 1 88.69 151 ASN A CA 1
ATOM 1237 C C . ASN A 1 151 ? 10.047 -4.047 -19.922 1 88.69 151 ASN A C 1
ATOM 1239 O O . ASN A 1 151 ? 10.055 -3.479 -21.016 1 88.69 151 ASN A O 1
ATOM 1243 N N . ASN A 1 152 ? 10.031 -5.344 -19.781 1 92.31 152 ASN A N 1
ATOM 1244 C CA . ASN A 1 152 ? 9.969 -6.168 -20.984 1 92.31 152 ASN A CA 1
ATOM 1245 C C . ASN A 1 152 ? 8.617 -6.055 -21.672 1 92.31 152 ASN A C 1
ATOM 1247 O O . ASN A 1 152 ? 8.477 -6.422 -22.844 1 92.31 152 ASN A O 1
ATOM 1251 N N . THR A 1 153 ? 7.648 -5.621 -20.984 1 92.94 153 THR A N 1
ATOM 1252 C CA . THR A 1 153 ? 6.363 -5.219 -21.547 1 92.94 153 THR A CA 1
ATOM 1253 C C . THR A 1 153 ? 5.812 -3.994 -20.828 1 92.94 153 THR A C 1
ATOM 1255 O O . THR A 1 153 ? 6.098 -3.785 -19.641 1 92.94 153 THR A O 1
ATOM 1258 N N . ARG A 1 154 ? 5.012 -3.219 -21.516 1 91.69 154 ARG A N 1
ATOM 1259 C CA . ARG A 1 154 ? 4.383 -2.043 -20.922 1 91.69 154 ARG A CA 1
ATOM 1260 C C . ARG A 1 154 ? 2.871 -2.221 -20.828 1 91.69 154 ARG A C 1
ATOM 1262 O O . ARG A 1 154 ? 2.162 -1.321 -20.375 1 91.69 154 ARG A O 1
ATOM 1269 N N . CYS A 1 155 ? 2.439 -3.398 -21.328 1 96.88 155 CYS A N 1
ATOM 1270 C CA . CYS A 1 155 ? 1.011 -3.684 -21.266 1 96.88 155 CYS A CA 1
ATOM 1271 C C . CYS A 1 155 ? 0.554 -3.848 -19.812 1 96.88 155 CYS A C 1
ATOM 1273 O O . CYS A 1 155 ? 1.297 -4.367 -18.984 1 96.88 155 CYS A O 1
ATOM 1275 N N . PRO A 1 156 ? -0.64 -3.434 -19.469 1 97 156 PRO A N 1
ATOM 1276 C CA . PRO A 1 156 ? -1.146 -3.607 -18.109 1 97 156 PRO A CA 1
ATOM 1277 C C . PRO A 1 156 ? -1.357 -5.074 -17.734 1 97 156 PRO A C 1
ATOM 1279 O O . PRO A 1 156 ? -1.591 -5.91 -18.625 1 97 156 PRO A O 1
ATOM 1282 N N . PRO A 1 157 ? -1.215 -5.348 -16.453 1 98.38 157 PRO A N 1
ATOM 1283 C CA . PRO A 1 157 ? -1.534 -6.707 -16.016 1 98.38 157 PRO A CA 1
ATOM 1284 C C . PRO A 1 157 ? -3 -7.07 -16.234 1 98.38 157 PRO A C 1
ATOM 1286 O O . PRO A 1 157 ? -3.875 -6.207 -16.141 1 98.38 157 PRO A O 1
ATOM 1289 N N . LYS A 1 158 ? -3.273 -8.328 -16.469 1 98.69 158 LYS A N 1
ATOM 1290 C CA . LYS A 1 158 ? -4.652 -8.742 -16.719 1 98.69 158 LYS A CA 1
ATOM 1291 C C . LYS A 1 158 ? -4.879 -10.188 -16.281 1 98.69 158 LYS A C 1
ATOM 1293 O O . LYS A 1 158 ? -3.928 -10.953 -16.125 1 98.69 158 LYS A O 1
ATOM 1298 N N . LEU A 1 159 ? -6.098 -10.508 -16.016 1 98.88 159 LEU A N 1
ATOM 1299 C CA . LEU A 1 159 ? -6.625 -11.852 -15.805 1 98.88 159 LEU A CA 1
ATOM 1300 C C . LEU A 1 159 ? -7.359 -12.344 -17.047 1 98.88 159 LEU A C 1
ATOM 1302 O O . LEU A 1 159 ? -8.289 -11.695 -17.516 1 98.88 159 LEU A O 1
ATOM 1306 N N . VAL A 1 160 ? -6.902 -13.477 -17.594 1 98.81 160 VAL A N 1
ATOM 1307 C CA . VAL A 1 160 ? -7.539 -14.031 -18.781 1 98.81 160 VAL A CA 1
ATOM 1308 C C . VAL A 1 160 ? -8.102 -15.414 -18.469 1 98.81 160 VAL A C 1
ATOM 1310 O O . VAL A 1 160 ? -7.426 -16.25 -17.859 1 98.81 160 VAL A O 1
ATOM 1313 N N . LEU A 1 161 ? -9.305 -15.633 -18.891 1 98.81 161 LEU A N 1
ATOM 1314 C CA . LEU A 1 161 ? -9.945 -16.922 -18.672 1 98.81 161 LEU A CA 1
ATOM 1315 C C . LEU A 1 161 ? -10.062 -17.688 -20 1 98.81 161 LEU A C 1
ATOM 1317 O O . LEU A 1 161 ? -10.609 -17.172 -20.969 1 98.81 161 LEU A O 1
ATOM 1321 N N . PHE A 1 162 ? -9.57 -18.922 -20.031 1 98.88 162 PHE A N 1
ATOM 1322 C CA . PHE A 1 162 ? -9.664 -19.797 -21.188 1 98.88 162 PHE A CA 1
ATOM 1323 C C . PHE A 1 162 ? -10.516 -21.016 -20.875 1 98.88 162 PHE A C 1
ATOM 1325 O O . PHE A 1 162 ? -10.391 -21.609 -19.797 1 98.88 162 PHE A O 1
ATOM 1332 N N . ASP A 1 163 ? -11.344 -21.406 -21.797 1 98.69 163 ASP A N 1
ATOM 1333 C CA . ASP A 1 163 ? -12.141 -22.625 -21.688 1 98.69 163 ASP A CA 1
ATOM 1334 C C . ASP A 1 163 ? -11.352 -23.828 -22.203 1 98.69 163 ASP A C 1
ATOM 1336 O O . ASP A 1 163 ? -11.211 -24.016 -23.422 1 98.69 163 ASP A O 1
ATOM 1340 N N . LEU A 1 164 ? -10.938 -24.703 -21.266 1 98.56 164 LEU A N 1
ATOM 1341 C CA . LEU A 1 164 ? -10.102 -25.844 -21.656 1 98.56 164 LEU A CA 1
ATOM 1342 C C . LEU A 1 164 ? -10.922 -26.906 -22.359 1 98.56 164 LEU A C 1
ATOM 1344 O O . LEU A 1 164 ? -10.367 -27.781 -23.031 1 98.56 164 LEU A O 1
ATOM 1348 N N . ASN A 1 165 ? -12.219 -26.828 -22.234 1 97.69 165 ASN A N 1
ATOM 1349 C CA . ASN A 1 165 ? -13.109 -27.781 -22.891 1 97.69 165 ASN A CA 1
ATOM 1350 C C . ASN A 1 165 ? -13.438 -27.359 -24.312 1 97.69 165 ASN A C 1
ATOM 1352 O O . ASN A 1 165 ? -14.031 -28.125 -25.078 1 97.69 165 ASN A O 1
ATOM 1356 N N . ASN A 1 166 ? -13.094 -26.156 -24.641 1 97.69 166 ASN A N 1
ATOM 1357 C CA . ASN A 1 166 ? -13.391 -25.609 -25.969 1 97.69 166 ASN A CA 1
ATOM 1358 C C . ASN A 1 166 ? -12.148 -25 -26.609 1 97.69 166 ASN A C 1
ATOM 1360 O O . ASN A 1 166 ? -12.148 -23.844 -26.984 1 97.69 166 ASN A O 1
ATOM 1364 N N . ASP A 1 167 ? -11.148 -25.75 -26.703 1 94.56 167 ASP A N 1
ATOM 1365 C CA . ASP A 1 167 ? -9.898 -25.484 -27.391 1 94.56 167 ASP A CA 1
ATOM 1366 C C . ASP A 1 167 ? -9.289 -24.156 -26.938 1 94.56 167 ASP A C 1
ATOM 1368 O O . ASP A 1 167 ? -8.773 -23.375 -27.75 1 94.56 167 ASP A O 1
ATOM 1372 N N . GLY A 1 168 ? -9.508 -23.844 -25.703 1 97.69 168 GLY A N 1
ATOM 1373 C CA . GLY A 1 168 ? -8.883 -22.656 -25.141 1 97.69 168 GLY A CA 1
ATOM 1374 C C . GLY A 1 168 ? -9.57 -21.359 -25.562 1 97.69 168 GLY A C 1
ATOM 1375 O O . GLY A 1 168 ? -8.938 -20.312 -25.641 1 97.69 168 GLY A O 1
ATOM 1376 N N . LYS A 1 169 ? -10.859 -21.438 -25.828 1 98.31 169 LYS A N 1
ATOM 1377 C CA . LYS A 1 169 ? -11.602 -20.219 -26.141 1 98.31 169 LYS A CA 1
ATOM 1378 C C . LYS A 1 169 ? -11.508 -19.203 -24.984 1 98.31 169 LYS A C 1
ATOM 1380 O O . LYS A 1 169 ? -11.672 -19.578 -23.828 1 98.31 169 LYS A O 1
ATOM 1385 N N . GLU A 1 170 ? -11.18 -18 -25.344 1 98.31 170 GLU A N 1
ATOM 1386 C CA . GLU A 1 170 ? -11.125 -16.953 -24.344 1 98.31 170 GLU A CA 1
ATOM 1387 C C . GLU A 1 170 ? -12.523 -16.547 -23.875 1 98.31 170 GLU A C 1
ATOM 1389 O O . GLU A 1 170 ? -13.383 -16.219 -24.688 1 98.31 170 GLU A O 1
ATOM 1394 N N . LEU A 1 171 ? -12.75 -16.562 -22.625 1 98.19 171 LEU A N 1
ATOM 1395 C CA . LEU A 1 171 ? -14.055 -16.234 -22.047 1 98.19 171 LEU A CA 1
ATOM 1396 C C . LEU A 1 171 ? -14.094 -14.805 -21.547 1 98.19 171 LEU A C 1
ATOM 1398 O O . LEU A 1 171 ? -15.148 -14.164 -21.562 1 98.19 171 LEU A O 1
ATOM 1402 N N . LEU A 1 172 ? -12.992 -14.344 -21.047 1 97.38 172 LEU A N 1
ATOM 1403 C CA . LEU A 1 172 ? -12.914 -13.039 -20.391 1 97.38 172 LEU A CA 1
ATOM 1404 C C . LEU A 1 172 ? -11.469 -12.547 -20.328 1 97.38 172 LEU A C 1
ATOM 1406 O O . LEU A 1 172 ? -10.547 -13.352 -20.188 1 97.38 172 LEU A O 1
ATOM 1410 N N . SER A 1 173 ? -11.234 -11.266 -20.469 1 98.12 173 SER A N 1
ATOM 1411 C CA . SER A 1 173 ? -9.984 -10.57 -20.203 1 98.12 173 SER A CA 1
ATOM 1412 C C . SER A 1 173 ? -10.219 -9.336 -19.328 1 98.12 173 SER A C 1
ATOM 1414 O O . SER A 1 173 ? -10.82 -8.359 -19.766 1 98.12 173 SER A O 1
ATOM 1416 N N . TYR A 1 174 ? -9.812 -9.414 -18.141 1 98.62 174 TYR A N 1
ATOM 1417 C CA . TYR A 1 174 ? -9.969 -8.305 -17.203 1 98.62 174 TYR A CA 1
ATOM 1418 C C . TYR A 1 174 ? -8.648 -7.566 -17.016 1 98.62 174 TYR A C 1
ATOM 1420 O O . TYR A 1 174 ? -7.684 -8.125 -16.484 1 98.62 174 TYR A O 1
ATOM 1428 N N . ILE A 1 175 ? -8.617 -6.32 -17.422 1 98.56 175 ILE A N 1
ATOM 1429 C CA . ILE A 1 175 ? -7.438 -5.484 -17.219 1 98.56 175 ILE A CA 1
ATOM 1430 C C . ILE A 1 175 ? -7.496 -4.816 -15.852 1 98.56 175 ILE A C 1
ATOM 1432 O O . ILE A 1 175 ? -8.438 -4.082 -15.555 1 98.56 175 ILE A O 1
ATOM 1436 N N . PHE A 1 176 ? -6.516 -5.059 -15.023 1 98.38 176 PHE A N 1
ATOM 1437 C CA . PHE A 1 176 ? -6.512 -4.461 -13.688 1 98.38 176 PHE A CA 1
ATOM 1438 C C . PHE A 1 176 ? -6.207 -2.971 -13.766 1 98.38 176 PHE A C 1
ATOM 1440 O O . PHE A 1 176 ? -5.258 -2.561 -14.438 1 98.38 176 PHE A O 1
ATOM 1447 N N . PRO A 1 177 ? -6.984 -2.189 -13.055 1 95.94 177 PRO A N 1
ATOM 1448 C CA . PRO A 1 177 ? -6.668 -0.763 -12.984 1 95.94 177 PRO A CA 1
ATOM 1449 C C . PRO A 1 177 ? -5.34 -0.49 -12.273 1 95.94 177 PRO A C 1
ATOM 1451 O O . PRO A 1 177 ? -4.887 -1.308 -11.469 1 95.94 177 PRO A O 1
ATOM 1454 N N . LYS A 1 178 ? -4.777 0.674 -12.531 1 92.88 178 LYS A N 1
ATOM 1455 C CA . LYS A 1 178 ? -3.449 1.037 -12.039 1 92.88 178 LYS A CA 1
ATOM 1456 C C . LYS A 1 178 ? -3.416 1.064 -10.516 1 92.88 178 LYS A C 1
ATOM 1458 O O . LYS A 1 178 ? -2.385 0.769 -9.906 1 92.88 178 LYS A O 1
ATOM 1463 N N . ASP A 1 179 ? -4.547 1.423 -9.883 1 92.31 179 ASP A N 1
ATOM 1464 C CA . ASP A 1 179 ? -4.578 1.537 -8.422 1 92.31 179 ASP A CA 1
ATOM 1465 C C . ASP A 1 179 ? -4.688 0.163 -7.77 1 92.31 179 ASP A C 1
ATOM 1467 O O . ASP A 1 179 ? -4.52 0.034 -6.555 1 92.31 179 ASP A O 1
ATOM 1471 N N . ILE A 1 180 ? -4.926 -0.866 -8.609 1 96.31 180 ILE A N 1
ATOM 1472 C CA . ILE A 1 180 ? -5 -2.236 -8.117 1 96.31 180 ILE A CA 1
ATOM 1473 C C . ILE A 1 180 ? -3.678 -2.953 -8.383 1 96.31 180 ILE A C 1
ATOM 1475 O O . ILE A 1 180 ? -3.094 -3.547 -7.477 1 96.31 180 ILE A O 1
ATOM 1479 N N . CYS A 1 181 ? -3.254 -2.91 -9.578 1 97 181 CYS A N 1
ATOM 1480 C CA . CYS A 1 181 ? -1.968 -3.467 -9.984 1 97 181 CYS A CA 1
ATOM 1481 C C . CYS A 1 181 ? -1.359 -2.662 -11.125 1 97 181 CYS A C 1
ATOM 1483 O O . CYS A 1 181 ? -1.941 -2.576 -12.211 1 97 181 CYS A O 1
ATOM 1485 N N . SER A 1 182 ? -0.139 -2.174 -10.914 1 93.5 182 SER A N 1
ATOM 1486 C CA . SER A 1 182 ? 0.474 -1.24 -11.852 1 93.5 182 SER A CA 1
ATOM 1487 C C . SER A 1 182 ? 1.122 -1.977 -13.023 1 93.5 182 SER A C 1
ATOM 1489 O O . SER A 1 182 ? 1.612 -3.096 -12.859 1 93.5 182 SER A O 1
ATOM 1491 N N . SER A 1 183 ? 1.18 -1.268 -14.18 1 93.38 183 SER A N 1
ATOM 1492 C CA . SER A 1 183 ? 1.891 -1.785 -15.344 1 93.38 183 SER A CA 1
ATOM 1493 C C . SER A 1 183 ? 3.398 -1.613 -15.195 1 93.38 183 SER A C 1
ATOM 1495 O O . SER A 1 183 ? 4.176 -2.176 -15.969 1 93.38 183 SER A O 1
ATOM 1497 N N . GLN A 1 184 ? 3.707 -0.876 -14.242 1 91 184 GLN A N 1
ATOM 1498 C CA . GLN A 1 184 ? 5.117 -0.691 -13.914 1 91 184 GLN A CA 1
ATOM 1499 C C . GLN A 1 184 ? 5.391 -1.021 -12.445 1 91 184 GLN A C 1
ATOM 1501 O O . GLN A 1 184 ? 5.215 -0.173 -11.57 1 91 184 GLN A O 1
ATOM 1506 N N . GLY A 1 185 ? 5.844 -2.234 -12.289 1 92.12 185 GLY A N 1
ATOM 1507 C CA . GLY A 1 185 ? 6.184 -2.639 -10.93 1 92.12 185 GLY A CA 1
ATOM 1508 C C . GLY A 1 185 ? 5.203 -3.639 -10.344 1 92.12 185 GLY A C 1
ATOM 1509 O O . GLY A 1 185 ? 5.484 -4.266 -9.32 1 92.12 185 GLY A O 1
ATOM 1510 N N . GLY A 1 186 ? 4.043 -3.828 -10.953 1 95.19 186 GLY A N 1
ATOM 1511 C CA . GLY A 1 186 ? 3.09 -4.828 -10.5 1 95.19 186 GLY A CA 1
ATOM 1512 C C . GLY A 1 186 ? 3.562 -6.254 -10.734 1 95.19 186 GLY A C 1
ATOM 1513 O O . GLY A 1 186 ? 4.379 -6.5 -11.625 1 95.19 186 GLY A O 1
ATOM 1514 N N . HIS A 1 187 ? 3.029 -7.164 -9.891 1 97.25 187 HIS A N 1
ATOM 1515 C CA . HIS A 1 187 ? 3.414 -8.57 -10.008 1 97.25 187 HIS A CA 1
ATOM 1516 C C . HIS A 1 187 ? 2.311 -9.484 -9.492 1 97.25 187 HIS A C 1
ATOM 1518 O O . HIS A 1 187 ? 2.375 -9.969 -8.359 1 97.25 187 HIS A O 1
ATOM 1524 N N . LEU A 1 188 ? 1.375 -9.82 -10.383 1 98.69 188 LEU A N 1
ATOM 1525 C CA . LEU A 1 188 ? 0.393 -10.844 -10.039 1 98.69 188 LEU A CA 1
ATOM 1526 C C . LEU A 1 188 ? 1.061 -12.211 -9.875 1 98.69 188 LEU A C 1
ATOM 1528 O O . LEU A 1 188 ? 1.371 -12.875 -10.859 1 98.69 188 LEU A O 1
ATOM 1532 N N . LYS A 1 189 ? 1.165 -12.609 -8.656 1 98.38 189 LYS A N 1
ATOM 1533 C CA . LYS A 1 189 ? 2.092 -13.695 -8.352 1 98.38 189 LYS A CA 1
ATOM 1534 C C . LYS A 1 189 ? 1.38 -15.047 -8.367 1 98.38 189 LYS A C 1
ATOM 1536 O O . LYS A 1 189 ? 1.812 -15.977 -9.047 1 98.38 189 LYS A O 1
ATOM 1541 N N . ASP A 1 190 ? 0.384 -15.18 -7.543 1 98.81 190 ASP A N 1
ATOM 1542 C CA . ASP A 1 190 ? -0.313 -16.453 -7.402 1 98.81 190 ASP A CA 1
ATOM 1543 C C . ASP A 1 190 ? -1.817 -16.234 -7.242 1 98.81 190 ASP A C 1
ATOM 1545 O O . ASP A 1 190 ? -2.268 -15.117 -6.992 1 98.81 190 ASP A O 1
ATOM 1549 N N . ILE A 1 191 ? -2.584 -17.359 -7.41 1 98.88 191 ILE A N 1
ATOM 1550 C CA . ILE A 1 191 ? -4.035 -17.234 -7.512 1 98.88 191 ILE A CA 1
ATOM 1551 C C . ILE A 1 191 ? -4.703 -18.484 -6.941 1 98.88 191 ILE A C 1
ATOM 1553 O O . ILE A 1 191 ? -4.207 -19.609 -7.125 1 98.88 191 ILE A O 1
ATOM 1557 N N . VAL A 1 192 ? -5.797 -18.297 -6.219 1 98.88 192 VAL A N 1
ATOM 1558 C CA . VAL A 1 192 ? -6.73 -19.375 -5.871 1 98.88 192 VAL A CA 1
ATOM 1559 C C . VAL A 1 192 ? -8.148 -18.969 -6.277 1 98.88 192 VAL A C 1
ATOM 1561 O O . VAL A 1 192 ? -8.461 -17.781 -6.352 1 98.88 192 VAL A O 1
ATOM 1564 N N . ILE A 1 193 ? -8.977 -19.984 -6.559 1 98.75 193 ILE A N 1
ATOM 1565 C CA . ILE A 1 193 ? -10.32 -19.75 -7.062 1 98.75 193 ILE A CA 1
ATOM 1566 C C . ILE A 1 193 ? -11.352 -20.172 -6.023 1 98.75 193 ILE A C 1
ATOM 1568 O O . ILE A 1 193 ? -11.266 -21.281 -5.473 1 98.75 193 ILE A O 1
ATOM 1572 N N . ASP A 1 194 ? -12.211 -19.266 -5.695 1 98.19 194 ASP A N 1
ATOM 1573 C CA . ASP A 1 194 ? -13.359 -19.516 -4.82 1 98.19 194 ASP A CA 1
ATOM 1574 C C . ASP A 1 194 ? -14.656 -19.594 -5.621 1 98.19 194 ASP A C 1
ATOM 1576 O O . ASP A 1 194 ? -15.234 -18.562 -5.969 1 98.19 194 ASP A O 1
ATOM 1580 N N . SER A 1 195 ? -15.18 -20.766 -5.812 1 94 195 SER A N 1
ATOM 1581 C CA . SER A 1 195 ? -16.328 -20.984 -6.688 1 94 195 SER A CA 1
ATOM 1582 C C . SER A 1 195 ? -17.641 -20.672 -5.965 1 94 195 SER A C 1
ATOM 1584 O O . SER A 1 195 ? -18.719 -20.781 -6.551 1 94 195 SER A O 1
ATOM 1586 N N . THR A 1 196 ? -17.516 -20.328 -4.707 1 93.75 196 THR A N 1
ATOM 1587 C CA . THR A 1 196 ? -18.734 -20.016 -3.984 1 93.75 196 THR A CA 1
ATOM 1588 C C . THR A 1 196 ? -19.297 -18.672 -4.438 1 93.75 196 THR A C 1
ATOM 1590 O O . THR A 1 196 ? -18.594 -17.875 -5.051 1 93.75 196 THR A O 1
ATOM 1593 N N . ASN A 1 197 ? -20.641 -18.484 -4.211 1 91.88 197 ASN A N 1
ATOM 1594 C CA . ASN A 1 197 ? -21.344 -17.281 -4.66 1 91.88 197 ASN A CA 1
ATOM 1595 C C . ASN A 1 197 ? -21.203 -17.078 -6.164 1 91.88 197 ASN A C 1
ATOM 1597 O O . ASN A 1 197 ? -21.484 -17.984 -6.949 1 91.88 197 ASN A O 1
ATOM 1601 N N . ASP A 1 198 ? -20.844 -15.945 -6.68 1 91.81 198 ASP A N 1
ATOM 1602 C CA . ASP A 1 198 ? -20.781 -15.664 -8.109 1 91.81 198 ASP A CA 1
ATOM 1603 C C . ASP A 1 198 ? -19.359 -15.797 -8.633 1 91.81 198 ASP A C 1
ATOM 1605 O O . ASP A 1 198 ? -19.016 -15.25 -9.688 1 91.81 198 ASP A O 1
ATOM 1609 N N . GLY A 1 199 ? -18.531 -16.578 -7.867 1 95.75 199 GLY A N 1
ATOM 1610 C CA . GLY A 1 199 ? -17.172 -16.844 -8.305 1 95.75 199 GLY A CA 1
ATOM 1611 C C . GLY A 1 199 ? -16.203 -15.719 -7.961 1 95.75 199 GLY A C 1
ATOM 1612 O O . GLY A 1 199 ? -16.469 -14.547 -8.242 1 95.75 199 GLY A O 1
ATOM 1613 N N . PHE A 1 200 ? -15.133 -16.078 -7.266 1 98.44 200 PHE A N 1
ATOM 1614 C CA . PHE A 1 200 ? -14.094 -15.141 -6.879 1 98.44 200 PHE A CA 1
ATOM 1615 C C . PHE A 1 200 ? -12.711 -15.719 -7.137 1 98.44 200 PHE A C 1
ATOM 1617 O O . PHE A 1 200 ? -12.547 -16.938 -7.191 1 98.44 200 PHE A O 1
ATOM 1624 N N . ALA A 1 201 ? -11.812 -14.859 -7.398 1 98.81 201 ALA A N 1
ATOM 1625 C CA . ALA A 1 201 ? -10.391 -15.203 -7.34 1 98.81 201 ALA A CA 1
ATOM 1626 C C . ALA A 1 201 ? -9.656 -14.336 -6.316 1 98.81 201 ALA A C 1
ATOM 1628 O O . ALA A 1 201 ? -9.969 -13.156 -6.152 1 98.81 201 ALA A O 1
ATOM 1629 N N . TYR A 1 202 ? -8.805 -14.961 -5.605 1 98.94 202 TYR A N 1
ATOM 1630 C CA . TYR A 1 202 ? -7.883 -14.25 -4.734 1 98.94 202 TYR A CA 1
ATOM 1631 C C . TYR A 1 202 ? -6.457 -14.328 -5.27 1 98.94 202 TYR A C 1
ATOM 1633 O O . TYR A 1 202 ? -5.973 -15.414 -5.598 1 98.94 202 TYR A O 1
ATOM 1641 N N . ILE A 1 203 ? -5.781 -13.141 -5.363 1 98.94 203 ILE A N 1
ATOM 1642 C CA . ILE A 1 203 ? -4.504 -13.023 -6.059 1 98.94 203 ILE A CA 1
ATOM 1643 C C . ILE A 1 203 ? -3.504 -12.281 -5.18 1 98.94 203 ILE A C 1
ATOM 1645 O O . ILE A 1 203 ? -3.83 -11.242 -4.594 1 98.94 203 ILE A O 1
ATOM 1649 N N . THR A 1 204 ? -2.34 -12.82 -5.02 1 98.88 204 THR A N 1
ATOM 1650 C CA . THR A 1 204 ? -1.285 -12.078 -4.332 1 98.88 204 THR A CA 1
ATOM 1651 C C . THR A 1 204 ? -0.529 -11.18 -5.309 1 98.88 204 THR A C 1
ATOM 1653 O O . THR A 1 204 ? -0.232 -11.594 -6.43 1 98.88 204 THR A O 1
ATOM 1656 N N . ASP A 1 205 ? -0.344 -10 -4.965 1 98.38 205 ASP A N 1
ATOM 1657 C CA . ASP A 1 205 ? 0.535 -9.078 -5.676 1 98.38 205 ASP A CA 1
ATOM 1658 C C . ASP A 1 205 ? 1.888 -8.961 -4.977 1 98.38 205 ASP A C 1
ATOM 1660 O O . ASP A 1 205 ? 1.986 -8.367 -3.898 1 98.38 205 ASP A O 1
ATOM 1664 N N . ASN A 1 206 ? 2.879 -9.484 -5.621 1 97.19 206 ASN A N 1
ATOM 1665 C CA . ASN A 1 206 ? 4.23 -9.5 -5.066 1 97.19 206 ASN A CA 1
ATOM 1666 C C . ASN A 1 206 ? 5.02 -8.266 -5.477 1 97.19 206 ASN A C 1
ATOM 1668 O O . ASN A 1 206 ? 6.238 -8.336 -5.664 1 97.19 206 ASN A O 1
ATOM 1672 N N . SER A 1 207 ? 4.398 -7.184 -5.68 1 94.88 207 SER A N 1
ATOM 1673 C CA . SER A 1 207 ? 5.027 -5.918 -6.043 1 94.88 207 SER A CA 1
ATOM 1674 C C . SER A 1 207 ? 5.879 -5.375 -4.898 1 94.88 207 SER A C 1
ATOM 1676 O O . SER A 1 207 ? 5.422 -5.309 -3.754 1 94.88 207 SER A O 1
ATOM 1678 N N . PHE A 1 208 ? 7.082 -4.91 -5.25 1 90.06 208 PHE A N 1
ATOM 1679 C CA . PHE A 1 208 ? 7.898 -4.242 -4.242 1 90.06 208 PHE A CA 1
ATOM 1680 C C . PHE A 1 208 ? 7.32 -2.875 -3.895 1 90.06 208 PHE A C 1
ATOM 1682 O O . PHE A 1 208 ? 7.598 -2.33 -2.826 1 90.06 208 PHE A O 1
ATOM 1689 N N . LEU A 1 209 ? 6.516 -2.357 -4.789 1 91.25 209 LEU A N 1
ATOM 1690 C CA . LEU A 1 209 ? 6 -1 -4.641 1 91.25 209 LEU A CA 1
ATOM 1691 C C . LEU A 1 209 ? 4.668 -1.003 -3.902 1 91.25 209 LEU A C 1
ATOM 1693 O O . LEU A 1 209 ? 4.398 -0.114 -3.09 1 91.25 209 LEU A O 1
ATOM 1697 N N . ASP A 1 210 ? 3.914 -1.971 -4.176 1 94.56 210 ASP A N 1
ATOM 1698 C CA . ASP A 1 210 ? 2.543 -1.981 -3.674 1 94.56 210 ASP A CA 1
ATOM 1699 C C . ASP A 1 210 ? 2.047 -3.41 -3.459 1 94.56 210 ASP A C 1
ATOM 1701 O O . ASP A 1 210 ? 1.116 -3.857 -4.133 1 94.56 210 ASP A O 1
ATOM 1705 N N . PRO A 1 211 ? 2.631 -4.074 -2.465 1 96.69 211 PRO A N 1
ATOM 1706 C CA . PRO A 1 211 ? 2.164 -5.438 -2.209 1 96.69 211 PRO A CA 1
ATOM 1707 C C . PRO A 1 211 ? 0.758 -5.48 -1.617 1 96.69 211 PRO A C 1
ATOM 1709 O O . PRO A 1 211 ? 0.36 -4.562 -0.896 1 96.69 211 PRO A O 1
ATOM 1712 N N . GLY A 1 212 ? 0.068 -6.539 -1.938 1 98.06 212 GLY A N 1
ATOM 1713 C CA . GLY A 1 212 ? -1.263 -6.684 -1.369 1 98.06 212 GLY A CA 1
ATOM 1714 C C . GLY A 1 212 ? -2.016 -7.883 -1.912 1 98.06 212 GLY A C 1
ATOM 1715 O O . GLY A 1 212 ? -1.504 -8.609 -2.764 1 98.06 212 GLY A O 1
ATOM 1716 N N . LEU A 1 213 ? -3.17 -8.086 -1.303 1 98.75 213 LEU A N 1
ATOM 1717 C CA . LEU A 1 213 ? -4.09 -9.141 -1.725 1 98.75 213 LEU A CA 1
ATOM 1718 C C . LEU A 1 213 ? -5.203 -8.57 -2.6 1 98.75 213 LEU A C 1
ATOM 1720 O O . LEU A 1 213 ? -5.875 -7.609 -2.211 1 98.75 213 LEU A O 1
ATOM 1724 N N . ILE A 1 214 ? -5.395 -9.109 -3.785 1 98.81 214 ILE A N 1
ATOM 1725 C CA . ILE A 1 214 ? -6.418 -8.648 -4.715 1 98.81 214 ILE A CA 1
ATOM 1726 C C . ILE A 1 214 ? -7.59 -9.625 -4.727 1 98.81 214 ILE A C 1
ATOM 1728 O O . ILE A 1 214 ? -7.391 -10.844 -4.77 1 98.81 214 ILE A O 1
ATOM 1732 N N . VAL A 1 215 ? -8.75 -9.109 -4.629 1 98.75 215 VAL A N 1
ATOM 1733 C CA . VAL A 1 215 ? -9.977 -9.875 -4.82 1 98.75 215 VAL A CA 1
ATOM 1734 C C . VAL A 1 215 ? -10.602 -9.523 -6.168 1 98.75 215 VAL A C 1
ATOM 1736 O O . VAL A 1 215 ? -10.805 -8.344 -6.477 1 98.75 215 VAL A O 1
ATOM 1739 N N . TYR A 1 216 ? -10.836 -10.5 -6.957 1 98.75 216 TYR A N 1
ATOM 1740 C CA . TYR A 1 216 ? -11.602 -10.328 -8.188 1 98.75 216 TYR A CA 1
ATOM 1741 C C . TYR A 1 216 ? -12.945 -11.031 -8.094 1 98.75 216 TYR A C 1
ATOM 1743 O O . TYR A 1 216 ? -13.008 -12.227 -7.793 1 98.75 216 TYR A O 1
ATOM 1751 N N . SER A 1 217 ? -14.008 -10.289 -8.359 1 98.31 217 SER A N 1
ATOM 1752 C CA . SER A 1 217 ? -15.359 -10.828 -8.43 1 98.31 217 SER A CA 1
ATOM 1753 C C . SER A 1 217 ? -15.789 -11.055 -9.883 1 98.31 217 SER A C 1
ATOM 1755 O O . SER A 1 217 ? -15.953 -10.094 -10.641 1 98.31 217 SER A O 1
ATOM 1757 N N . ARG A 1 218 ? -15.992 -12.289 -10.164 1 97.5 218 ARG A N 1
ATOM 1758 C CA . ARG A 1 218 ? -16.438 -12.602 -11.523 1 97.5 218 ARG A CA 1
ATOM 1759 C C . ARG A 1 218 ? -17.844 -12.086 -11.773 1 97.5 218 ARG A C 1
ATOM 1761 O O . ARG A 1 218 ? -18.125 -11.516 -12.828 1 97.5 218 ARG A O 1
ATOM 1768 N N . GLY A 1 219 ? -18.719 -12.211 -10.82 1 96.81 219 GLY A N 1
ATOM 1769 C CA . GLY A 1 219 ? -20.094 -11.75 -10.945 1 96.81 219 GLY A CA 1
ATOM 1770 C C . GLY A 1 219 ? -20.203 -10.258 -11.18 1 96.81 219 GLY A C 1
ATOM 1771 O O . GLY A 1 219 ? -21.031 -9.805 -11.977 1 96.81 219 GLY A O 1
ATOM 1772 N N . GLN A 1 220 ? -19.344 -9.531 -10.555 1 96.56 220 GLN A N 1
ATOM 1773 C CA . GLN A 1 220 ? -19.391 -8.078 -10.68 1 96.56 220 GLN A CA 1
ATOM 1774 C C . GLN A 1 220 ? -18.375 -7.578 -11.703 1 96.56 220 GLN A C 1
ATOM 1776 O O . GLN A 1 220 ? -18.406 -6.406 -12.086 1 96.56 220 GLN A O 1
ATOM 1781 N N . ASN A 1 221 ? -17.5 -8.469 -12.133 1 97.38 221 ASN A N 1
ATOM 1782 C CA . ASN A 1 221 ? -16.375 -8.125 -13.016 1 97.38 221 ASN A CA 1
ATOM 1783 C C . ASN A 1 221 ? -15.617 -6.914 -12.492 1 97.38 221 ASN A C 1
ATOM 1785 O O . ASN A 1 221 ? -15.422 -5.938 -13.227 1 97.38 221 ASN A O 1
ATOM 1789 N N . ARG A 1 222 ? -15.211 -6.961 -11.25 1 96.38 222 ARG A N 1
ATOM 1790 C CA . ARG A 1 222 ? -14.453 -5.906 -10.578 1 96.38 222 ARG A CA 1
ATOM 1791 C C . ARG A 1 222 ? -13.453 -6.488 -9.594 1 96.38 222 ARG A C 1
ATOM 1793 O O . ARG A 1 222 ? -13.594 -7.633 -9.156 1 96.38 222 ARG A O 1
ATOM 1800 N N . ALA A 1 223 ? -12.508 -5.652 -9.32 1 97.94 223 ALA A N 1
ATOM 1801 C CA . ALA A 1 223 ? -11.484 -6.074 -8.367 1 97.94 223 ALA A CA 1
ATOM 1802 C C . ALA A 1 223 ? -11.25 -5 -7.309 1 97.94 223 ALA A C 1
ATOM 1804 O O . ALA A 1 223 ? -11.5 -3.818 -7.547 1 97.94 223 ALA A O 1
ATOM 1805 N N . TRP A 1 224 ? -10.867 -5.402 -6.156 1 97 224 TRP A N 1
ATOM 1806 C CA . TRP A 1 224 ? -10.391 -4.492 -5.121 1 97 224 TRP A CA 1
ATOM 1807 C C . TRP A 1 224 ? -9.164 -5.066 -4.422 1 97 224 TRP A C 1
ATOM 1809 O O . TRP A 1 224 ? -8.867 -6.258 -4.547 1 97 224 TRP A O 1
ATOM 1819 N N . LYS A 1 225 ? -8.398 -4.227 -3.738 1 96.94 225 LYS A N 1
ATOM 1820 C CA . LYS A 1 225 ? -7.117 -4.633 -3.18 1 96.94 225 LYS A CA 1
ATOM 1821 C C . LYS A 1 225 ? -7.066 -4.387 -1.674 1 96.94 225 LYS A C 1
ATOM 1823 O O . LYS A 1 225 ? -7.527 -3.348 -1.194 1 96.94 225 LYS A O 1
ATOM 1828 N N . LEU A 1 226 ? -6.625 -5.375 -0.972 1 97.5 226 LEU A N 1
ATOM 1829 C CA . LEU A 1 226 ? -6.332 -5.285 0.454 1 97.5 226 LEU A CA 1
ATOM 1830 C C . LEU A 1 226 ? -4.844 -5.035 0.687 1 97.5 226 LEU A C 1
ATOM 1832 O O . LEU A 1 226 ? -3.998 -5.742 0.135 1 97.5 226 LEU A O 1
ATOM 1836 N N . ARG A 1 227 ? -4.527 -4.059 1.489 1 96.56 227 ARG A N 1
ATOM 1837 C CA . ARG A 1 227 ? -3.158 -3.73 1.879 1 96.56 227 ARG A CA 1
ATOM 1838 C C . ARG A 1 227 ? -2.99 -3.787 3.393 1 96.56 227 ARG A C 1
ATOM 1840 O O . ARG A 1 227 ? -3.799 -3.223 4.133 1 96.56 227 ARG A O 1
ATOM 1847 N N . ASP A 1 228 ? -1.979 -4.488 3.826 1 96.19 228 ASP A N 1
ATOM 1848 C CA . ASP A 1 228 ? -1.733 -4.637 5.258 1 96.19 228 ASP A CA 1
ATOM 1849 C C . ASP A 1 228 ? -0.247 -4.848 5.539 1 96.19 228 ASP A C 1
ATOM 1851 O O . ASP A 1 228 ? 0.493 -5.324 4.676 1 96.19 228 ASP A O 1
ATOM 1855 N N . ARG A 1 229 ? 0.138 -4.523 6.73 1 94.25 229 ARG A N 1
ATOM 1856 C CA . ARG A 1 229 ? 1.53 -4.676 7.145 1 94.25 229 ARG A CA 1
ATOM 1857 C C . ARG A 1 229 ? 1.986 -6.125 7.008 1 94.25 229 ARG A C 1
ATOM 1859 O O . ARG A 1 229 ? 3.164 -6.387 6.758 1 94.25 229 ARG A O 1
ATOM 1866 N N . THR A 1 230 ? 1.102 -7.082 7.191 1 96.62 230 THR A N 1
ATOM 1867 C CA . THR A 1 230 ? 1.441 -8.5 7.148 1 96.62 230 THR A CA 1
ATOM 1868 C C . THR A 1 230 ? 1.773 -8.93 5.723 1 96.62 230 THR A C 1
ATOM 1870 O O . THR A 1 230 ? 2.182 -10.07 5.492 1 96.62 230 THR A O 1
ATOM 1873 N N . MET A 1 231 ? 1.627 -8.094 4.754 1 97.44 231 MET A N 1
ATOM 1874 C CA . MET A 1 231 ? 1.805 -8.445 3.35 1 97.44 231 MET A CA 1
ATOM 1875 C C . MET A 1 231 ? 3.145 -7.941 2.828 1 97.44 231 MET A C 1
ATOM 1877 O O . MET A 1 231 ? 3.412 -8.008 1.626 1 97.44 231 MET A O 1
ATOM 1881 N N . PHE A 1 232 ? 3.955 -7.445 3.756 1 95.12 232 PHE A N 1
ATOM 1882 C CA . PHE A 1 232 ? 5.336 -7.066 3.475 1 95.12 232 PHE A CA 1
ATOM 1883 C C . PHE A 1 232 ? 6.301 -8.141 3.975 1 95.12 232 PHE A C 1
ATOM 1885 O O . PHE A 1 232 ? 5.902 -9.055 4.695 1 95.12 232 PHE A O 1
ATOM 1892 N N . ASP A 1 233 ? 7.535 -7.973 3.564 1 93 233 ASP A N 1
ATOM 1893 C CA . ASP A 1 233 ? 8.594 -8.867 4.039 1 93 233 ASP A CA 1
ATOM 1894 C C . ASP A 1 233 ? 8.805 -8.711 5.543 1 93 233 ASP A C 1
ATOM 1896 O O . ASP A 1 233 ? 8.453 -7.68 6.121 1 93 233 ASP A O 1
ATOM 1900 N N . GLU A 1 234 ? 9.281 -9.719 6.117 1 89.75 234 GLU A N 1
ATOM 1901 C CA . GLU A 1 234 ? 9.75 -9.688 7.5 1 89.75 234 GLU A CA 1
ATOM 1902 C C . GLU A 1 234 ? 11.266 -9.547 7.57 1 89.75 234 GLU A C 1
ATOM 1904 O O . GLU A 1 234 ? 11.992 -10.328 6.953 1 89.75 234 GLU A O 1
ATOM 1909 N N . GLU A 1 235 ? 11.719 -8.562 8.266 1 81.62 235 GLU A N 1
ATOM 1910 C CA . GLU A 1 235 ? 13.141 -8.211 8.281 1 81.62 235 GLU A CA 1
ATOM 1911 C C . GLU A 1 235 ? 14 -9.414 8.656 1 81.62 235 GLU A C 1
ATOM 1913 O O . GLU A 1 235 ? 15.039 -9.664 8.031 1 81.62 235 GLU A O 1
ATOM 1918 N N . ASP A 1 236 ? 13.547 -10.156 9.594 1 85.56 236 ASP A N 1
ATOM 1919 C CA . ASP A 1 236 ? 14.352 -11.266 10.094 1 85.56 236 ASP A CA 1
ATOM 1920 C C . ASP A 1 236 ? 14.297 -12.453 9.141 1 85.56 236 ASP A C 1
ATOM 1922 O O . ASP A 1 236 ? 15.039 -13.43 9.305 1 85.56 236 ASP A O 1
ATOM 1926 N N . ALA A 1 237 ? 13.492 -12.375 8.141 1 90.5 237 ALA A N 1
ATOM 1927 C CA . ALA A 1 237 ? 13.336 -13.484 7.195 1 90.5 237 ALA A CA 1
ATOM 1928 C C . ALA A 1 237 ? 13.945 -13.141 5.84 1 90.5 237 ALA A C 1
ATOM 1930 O O . ALA A 1 237 ? 13.875 -13.938 4.898 1 90.5 237 ALA A O 1
ATOM 1931 N N . SER A 1 238 ? 14.516 -12 5.824 1 85.5 238 SER A N 1
ATOM 1932 C CA . SER A 1 238 ? 15.148 -11.594 4.578 1 85.5 238 SER A CA 1
ATOM 1933 C C . SER A 1 238 ? 16.594 -12.094 4.508 1 85.5 238 SER A C 1
ATOM 1935 O O . SER A 1 238 ? 17.188 -12.414 5.531 1 85.5 238 SER A O 1
ATOM 1937 N N . GLY A 1 239 ? 17.156 -12.219 3.334 1 83.94 239 GLY A N 1
ATOM 1938 C CA . GLY A 1 239 ? 18.547 -12.617 3.164 1 83.94 239 GLY A CA 1
ATOM 1939 C C . GLY A 1 239 ? 18.766 -14.102 3.398 1 83.94 239 GLY A C 1
ATOM 1940 O O . GLY A 1 239 ? 19.672 -14.484 4.152 1 83.94 239 GLY A O 1
ATOM 1941 N N . PHE A 1 240 ? 18.016 -14.945 2.791 1 87.44 240 PHE A N 1
ATOM 1942 C CA . PHE A 1 240 ? 18.188 -16.375 2.961 1 87.44 240 PHE A CA 1
ATOM 1943 C C . PHE A 1 240 ? 18.922 -16.984 1.76 1 87.44 240 PHE A C 1
ATOM 1945 O O . PHE A 1 240 ? 19.031 -16.344 0.714 1 87.44 240 PHE A O 1
ATOM 1952 N N . VAL A 1 241 ? 19.422 -18.188 2.014 1 89.81 241 VAL A N 1
ATOM 1953 C CA . VAL A 1 241 ? 20.281 -18.812 1.018 1 89.81 241 VAL A CA 1
ATOM 1954 C C . VAL A 1 241 ? 19.578 -20.031 0.421 1 89.81 241 VAL A C 1
ATOM 1956 O O . VAL A 1 241 ? 18.969 -20.828 1.146 1 89.81 241 VAL A O 1
ATOM 1959 N N . VAL A 1 242 ? 19.594 -20.156 -0.872 1 90.31 242 VAL A N 1
ATOM 1960 C CA . VAL A 1 242 ? 19.188 -21.359 -1.6 1 90.31 242 VAL A CA 1
ATOM 1961 C C . VAL A 1 242 ? 20.281 -21.75 -2.59 1 90.31 242 VAL A C 1
ATOM 1963 O O . VAL A 1 242 ? 20.672 -20.953 -3.441 1 90.31 242 VAL A O 1
ATOM 1966 N N . GLY A 1 243 ? 20.672 -22.984 -2.473 1 85 243 GLY A N 1
ATOM 1967 C CA . GLY A 1 243 ? 21.875 -23.344 -3.203 1 85 243 GLY A CA 1
ATOM 1968 C C . GLY A 1 243 ? 23.078 -22.531 -2.797 1 85 243 GLY A C 1
ATOM 1969 O O . GLY A 1 243 ? 23.438 -22.484 -1.616 1 85 243 GLY A O 1
ATOM 1970 N N . ASN A 1 244 ? 23.703 -21.781 -3.686 1 84.62 244 ASN A N 1
ATOM 1971 C CA . ASN A 1 244 ? 24.875 -20.969 -3.396 1 84.62 244 ASN A CA 1
ATOM 1972 C C . ASN A 1 244 ? 24.594 -19.484 -3.635 1 84.62 244 ASN A C 1
ATOM 1974 O O . ASN A 1 244 ? 25.516 -18.672 -3.74 1 84.62 244 ASN A O 1
ATOM 1978 N N . LEU A 1 245 ? 23.328 -19.25 -3.646 1 89.25 245 LEU A N 1
ATOM 1979 C CA . LEU A 1 245 ? 22.953 -17.859 -3.918 1 89.25 245 LEU A CA 1
ATOM 1980 C C . LEU A 1 245 ? 22.156 -17.281 -2.762 1 89.25 245 LEU A C 1
ATOM 1982 O O . LEU A 1 245 ? 21.219 -17.906 -2.268 1 89.25 245 LEU A O 1
ATOM 1986 N N . THR A 1 246 ? 22.562 -16.125 -2.33 1 86.38 246 THR A N 1
ATOM 1987 C CA . THR A 1 246 ? 21.828 -15.398 -1.314 1 86.38 246 THR A CA 1
ATOM 1988 C C . THR A 1 246 ? 20.703 -14.586 -1.949 1 86.38 246 THR A C 1
ATOM 1990 O O . THR A 1 246 ? 20.922 -13.852 -2.914 1 86.38 246 THR A O 1
ATOM 1993 N N . PHE A 1 247 ? 19.562 -14.828 -1.477 1 83.69 247 PHE A N 1
ATOM 1994 C CA . PHE A 1 247 ? 18.438 -14.008 -1.876 1 83.69 247 PHE A CA 1
ATOM 1995 C C . PHE A 1 247 ? 18.281 -12.812 -0.94 1 83.69 247 PHE A C 1
ATOM 1997 O O . PHE A 1 247 ? 17.812 -12.961 0.191 1 83.69 247 PHE A O 1
ATOM 2004 N N . LYS A 1 248 ? 18.531 -11.633 -1.4 1 76.56 248 LYS A N 1
ATOM 2005 C CA . LYS A 1 248 ? 18.562 -10.445 -0.559 1 76.56 248 LYS A CA 1
ATOM 2006 C C . LYS A 1 248 ? 17.312 -9.594 -0.762 1 76.56 248 LYS A C 1
ATOM 2008 O O . LYS A 1 248 ? 17.156 -8.562 -0.105 1 76.56 248 LYS A O 1
ATOM 2013 N N . GLY A 1 249 ? 16.5 -10.07 -1.579 1 77.69 249 GLY A N 1
ATOM 2014 C CA . GLY A 1 249 ? 15.328 -9.266 -1.908 1 77.69 249 GLY A CA 1
ATOM 2015 C C . GLY A 1 249 ? 14.328 -9.18 -0.775 1 77.69 249 GLY A C 1
ATOM 2016 O O . GLY A 1 249 ? 14.148 -10.141 -0.021 1 77.69 249 GLY A O 1
ATOM 2017 N N . LEU A 1 250 ? 13.75 -7.973 -0.557 1 80.19 250 LEU A N 1
ATOM 2018 C CA . LEU A 1 250 ? 12.617 -7.777 0.34 1 80.19 250 LEU A CA 1
ATOM 2019 C C . LEU A 1 250 ? 11.312 -8.219 -0.322 1 80.19 250 LEU A C 1
ATOM 2021 O O . LEU A 1 250 ? 10.43 -7.398 -0.579 1 80.19 250 LEU A O 1
ATOM 2025 N N . ALA A 1 251 ? 11.18 -9.531 -0.395 1 87.5 251 ALA A N 1
ATOM 2026 C CA . ALA A 1 251 ? 10.086 -10.086 -1.181 1 87.5 251 ALA A CA 1
ATOM 2027 C C . ALA A 1 251 ? 8.789 -10.109 -0.375 1 87.5 251 ALA A C 1
ATOM 2029 O O . ALA A 1 251 ? 8.688 -10.828 0.623 1 87.5 251 ALA A O 1
ATOM 2030 N N . PRO A 1 252 ? 7.816 -9.391 -0.815 1 94.75 252 PRO A N 1
ATOM 2031 C CA . PRO A 1 252 ? 6.566 -9.266 -0.067 1 94.75 252 PRO A CA 1
ATOM 2032 C C . PRO A 1 252 ? 5.609 -10.43 -0.313 1 94.75 252 PRO A C 1
ATOM 2034 O O . PRO A 1 252 ? 6.047 -11.578 -0.422 1 94.75 252 PRO A O 1
ATOM 2037 N N . LEU A 1 253 ? 4.32 -10.164 -0.275 1 97.69 253 LEU A N 1
ATOM 2038 C CA . LEU A 1 253 ? 3.252 -11.148 -0.35 1 97.69 253 LEU A CA 1
ATOM 2039 C C . LEU A 1 253 ? 3.443 -12.062 -1.555 1 97.69 253 LEU A C 1
ATOM 2041 O O . LEU A 1 253 ? 3.693 -11.594 -2.666 1 97.69 253 LEU A O 1
ATOM 2045 N N . ASP A 1 254 ? 3.355 -13.438 -1.326 1 98 254 ASP A N 1
ATOM 2046 C CA . ASP A 1 254 ? 3.715 -14.406 -2.352 1 98 254 ASP A CA 1
ATOM 2047 C C . ASP A 1 254 ? 2.773 -15.609 -2.32 1 98 254 ASP A C 1
ATOM 2049 O O . ASP A 1 254 ? 1.882 -15.734 -3.162 1 98 254 ASP A O 1
ATOM 2053 N N . GLY A 1 255 ? 2.889 -16.422 -1.34 1 98.69 255 GLY A N 1
ATOM 2054 C CA . GLY A 1 255 ? 2.143 -17.656 -1.256 1 98.69 255 GLY A CA 1
ATOM 2055 C C . GLY A 1 255 ? 0.682 -17.453 -0.9 1 98.69 255 GLY A C 1
ATOM 2056 O O . GLY A 1 255 ? 0.349 -16.594 -0.095 1 98.69 255 GLY A O 1
ATOM 2057 N N . ILE A 1 256 ? -0.163 -18.328 -1.426 1 98.94 256 ILE A N 1
ATOM 2058 C CA . ILE A 1 256 ? -1.598 -18.266 -1.17 1 98.94 256 ILE A CA 1
ATOM 2059 C C . ILE A 1 256 ? -2.205 -19.656 -1.284 1 98.94 256 ILE A C 1
ATOM 2061 O O . ILE A 1 256 ? -1.796 -20.453 -2.133 1 98.94 256 ILE A O 1
ATOM 2065 N N . ALA A 1 257 ? -3.105 -19.969 -0.443 1 98.94 257 ALA A N 1
ATOM 2066 C CA . ALA A 1 257 ? -3.887 -21.203 -0.464 1 98.94 257 ALA A CA 1
ATOM 2067 C C . ALA A 1 257 ? -5.297 -20.969 0.066 1 98.94 257 ALA A C 1
ATOM 2069 O O . ALA A 1 257 ? -5.531 -20.031 0.835 1 98.94 257 ALA A O 1
ATOM 2070 N N . LEU A 1 258 ? -6.215 -21.734 -0.377 1 98.88 258 LEU A N 1
ATOM 2071 C CA . LEU A 1 258 ? -7.613 -21.625 0.027 1 98.88 258 LEU A CA 1
ATOM 2072 C C . LEU A 1 258 ? -8.117 -22.953 0.595 1 98.88 258 LEU A C 1
ATOM 2074 O O . LEU A 1 258 ? -7.84 -24.016 0.041 1 98.88 258 LEU A O 1
ATOM 2078 N N . SER A 1 259 ? -8.844 -22.828 1.664 1 98.75 259 SER A N 1
ATOM 2079 C CA . SER A 1 259 ? -9.375 -24.016 2.318 1 98.75 259 SER A CA 1
ATOM 2080 C C . SER A 1 259 ? -10.531 -24.609 1.525 1 98.75 259 SER A C 1
ATOM 2082 O O . SER A 1 259 ? -11.109 -23.953 0.659 1 98.75 259 SER A O 1
ATOM 2084 N N . PRO A 1 260 ? -10.836 -25.922 1.837 1 98 260 PRO A N 1
ATOM 2085 C CA . PRO A 1 260 ? -12.102 -26.438 1.307 1 98 260 PRO A CA 1
ATOM 2086 C C . PRO A 1 260 ? -13.312 -25.656 1.804 1 98 260 PRO A C 1
ATOM 2088 O O . PRO A 1 260 ? -13.211 -24.906 2.771 1 98 260 PRO A O 1
ATOM 2091 N N . ILE A 1 261 ? -14.422 -25.859 1.066 1 97.38 261 ILE A N 1
ATOM 2092 C CA . ILE A 1 261 ? -15.664 -25.203 1.462 1 97.38 261 ILE A CA 1
ATOM 2093 C C . ILE A 1 261 ? -16.172 -25.812 2.766 1 97.38 261 ILE A C 1
ATOM 2095 O O . ILE A 1 261 ? -16.312 -27.031 2.879 1 97.38 261 ILE A O 1
ATOM 2099 N N . HIS A 1 262 ? -16.359 -24.922 3.693 1 95.62 262 HIS A N 1
ATOM 2100 C CA . HIS A 1 262 ? -16.969 -25.406 4.93 1 95.62 262 HIS A CA 1
ATOM 2101 C C . HIS A 1 262 ? -18.375 -25.938 4.68 1 95.62 262 HIS A C 1
ATOM 2103 O O . HIS A 1 262 ? -19.203 -25.25 4.082 1 95.62 262 HIS A O 1
ATOM 2109 N N . PRO A 1 263 ? -18.688 -27.078 5.152 1 92.56 263 PRO A N 1
ATOM 2110 C CA . PRO A 1 263 ? -19.938 -27.734 4.77 1 92.56 263 PRO A CA 1
ATOM 2111 C C . PRO A 1 263 ? -21.172 -27 5.289 1 92.56 263 PRO A C 1
ATOM 2113 O O . PRO A 1 263 ? -22.234 -27.031 4.648 1 92.56 263 PRO A O 1
ATOM 2116 N N . LYS A 1 264 ? -21.078 -26.266 6.352 1 93.56 264 LYS A N 1
ATOM 2117 C CA . LYS A 1 264 ? -22.25 -25.609 6.949 1 93.56 264 LYS A CA 1
ATOM 2118 C C . LYS A 1 264 ? -22.328 -24.156 6.543 1 93.56 264 LYS A C 1
ATOM 2120 O O . LYS A 1 264 ? -23.359 -23.703 6.02 1 93.56 264 LYS A O 1
ATOM 2125 N N . THR A 1 265 ? -21.25 -23.406 6.676 1 93.69 265 THR A N 1
ATOM 2126 C CA . THR A 1 265 ? -21.297 -21.953 6.48 1 93.69 265 THR A CA 1
ATOM 2127 C C . THR A 1 265 ? -20.953 -21.594 5.039 1 93.69 265 THR A C 1
ATOM 2129 O O . THR A 1 265 ? -21.188 -20.469 4.602 1 93.69 265 THR A O 1
ATOM 2132 N N . ARG A 1 266 ? -20.281 -22.547 4.352 1 93.81 266 ARG A N 1
ATOM 2133 C CA . ARG A 1 266 ? -19.828 -22.391 2.977 1 93.81 266 ARG A CA 1
ATOM 2134 C C . ARG A 1 266 ? -18.688 -21.391 2.889 1 93.81 266 ARG A C 1
ATOM 2136 O O . ARG A 1 266 ? -18.219 -21.062 1.795 1 93.81 266 ARG A O 1
ATOM 2143 N N . ASN A 1 267 ? -18.297 -20.875 4.055 1 95.31 267 ASN A N 1
ATOM 2144 C CA . ASN A 1 267 ? -17.156 -19.969 4.102 1 95.31 267 ASN A CA 1
ATOM 2145 C C . ASN A 1 267 ? -15.836 -20.719 4.027 1 95.31 267 ASN A C 1
ATOM 2147 O O . ASN A 1 267 ? -15.773 -21.922 4.34 1 95.31 267 ASN A O 1
ATOM 2151 N N . ARG A 1 268 ? -14.891 -20.016 3.578 1 98.12 268 ARG A N 1
ATOM 2152 C CA . ARG A 1 268 ? -13.555 -20.594 3.465 1 98.12 268 ARG A CA 1
ATOM 2153 C C . ARG A 1 268 ? -12.516 -19.734 4.184 1 98.12 268 ARG A C 1
ATOM 2155 O O . ARG A 1 268 ? -12.812 -18.594 4.578 1 98.12 268 ARG A O 1
ATOM 2162 N N . LEU A 1 269 ? -11.367 -20.312 4.438 1 98.56 269 LEU A N 1
ATOM 2163 C CA . LEU A 1 269 ? -10.203 -19.594 4.934 1 98.56 269 LEU A CA 1
ATOM 2164 C C . LEU A 1 269 ? -9.156 -19.422 3.834 1 98.56 269 LEU A C 1
ATOM 2166 O O . LEU A 1 269 ? -8.836 -20.375 3.127 1 98.56 269 LEU A O 1
ATOM 2170 N N . LEU A 1 270 ? -8.758 -18.219 3.664 1 98.88 270 LEU A N 1
ATOM 2171 C CA . LEU A 1 270 ? -7.629 -17.938 2.789 1 98.88 270 LEU A CA 1
ATOM 2172 C C . LEU A 1 270 ? -6.332 -17.859 3.588 1 98.88 270 LEU A C 1
ATOM 2174 O O . LEU A 1 270 ? -6.262 -17.125 4.578 1 98.88 270 LEU A O 1
ATOM 2178 N N . PHE A 1 271 ? -5.359 -18.609 3.18 1 98.94 271 PHE A N 1
ATOM 2179 C CA . PHE A 1 271 ? -4.035 -18.562 3.791 1 98.94 271 PHE A CA 1
ATOM 2180 C C . PHE A 1 271 ? -3.041 -17.859 2.881 1 98.94 271 PHE A C 1
ATOM 2182 O O . PHE A 1 271 ? -3.062 -18.047 1.662 1 98.94 271 PHE A O 1
ATOM 2189 N N . TYR A 1 272 ? -2.18 -17.016 3.438 1 98.88 272 TYR A N 1
ATOM 2190 C CA . TYR A 1 272 ? -1.175 -16.328 2.635 1 98.88 272 TYR A CA 1
ATOM 2191 C C . TYR A 1 272 ? 0.087 -16.062 3.447 1 98.88 272 TYR A C 1
ATOM 2193 O O . TYR A 1 272 ? 0.067 -16.141 4.68 1 98.88 272 TYR A O 1
ATOM 2201 N N . SER A 1 273 ? 1.179 -15.805 2.768 1 98.38 273 SER A N 1
ATOM 2202 C CA . SER A 1 273 ? 2.434 -15.445 3.418 1 98.38 273 SER A CA 1
ATOM 2203 C C . SER A 1 273 ? 3.354 -14.688 2.465 1 98.38 273 SER A C 1
ATOM 2205 O O . SER A 1 273 ? 3.359 -14.953 1.261 1 98.38 273 SER A O 1
ATOM 2207 N N . PRO A 1 274 ? 4.125 -13.75 3.008 1 97.62 274 PRO A N 1
ATOM 2208 C CA . PRO A 1 274 ? 5.219 -13.203 2.207 1 97.62 274 PRO A CA 1
ATOM 2209 C C . PRO A 1 274 ? 6.301 -14.234 1.896 1 97.62 274 PRO A C 1
ATOM 2211 O O . PRO A 1 274 ? 6.496 -15.18 2.666 1 97.62 274 PRO A O 1
ATOM 2214 N N . LEU A 1 275 ? 6.949 -14.031 0.738 1 97.06 275 LEU A N 1
ATOM 2215 C CA . LEU A 1 275 ? 8.078 -14.898 0.427 1 97.06 275 LEU A CA 1
ATOM 2216 C C . LEU A 1 275 ? 9.164 -14.773 1.491 1 97.06 275 LEU A C 1
ATOM 2218 O O . LEU A 1 275 ? 9.625 -15.781 2.035 1 97.06 275 LEU A O 1
ATOM 2222 N N . ALA A 1 276 ? 9.562 -13.539 1.772 1 94.75 276 ALA A N 1
ATOM 2223 C CA . ALA A 1 276 ? 10.531 -13.312 2.84 1 94.75 276 ALA A CA 1
ATOM 2224 C C . ALA A 1 276 ? 9.836 -13.164 4.191 1 94.75 276 ALA A C 1
ATOM 2226 O O . ALA A 1 276 ? 9.945 -12.117 4.836 1 94.75 276 ALA A O 1
ATOM 2227 N N . GLY A 1 277 ? 9.188 -14.172 4.613 1 95.94 277 GLY A N 1
ATOM 2228 C CA . GLY A 1 277 ? 8.453 -14.219 5.871 1 95.94 277 GLY A CA 1
ATOM 2229 C C . GLY A 1 277 ? 8.32 -15.617 6.43 1 95.94 277 GLY A C 1
ATOM 2230 O O . GLY A 1 277 ? 8.211 -16.594 5.676 1 95.94 277 GLY A O 1
ATOM 2231 N N . MET A 1 278 ? 8.227 -15.664 7.773 1 96.75 278 MET A N 1
ATOM 2232 C CA . MET A 1 278 ? 8.07 -16.953 8.453 1 96.75 278 MET A CA 1
ATOM 2233 C C . MET A 1 278 ? 6.609 -17.188 8.844 1 96.75 278 MET A C 1
ATOM 2235 O O . MET A 1 278 ? 6.195 -18.328 9.047 1 96.75 278 MET A O 1
ATOM 2239 N N . ASN A 1 279 ? 5.914 -16.141 8.992 1 97.5 279 ASN A N 1
ATOM 2240 C CA . ASN A 1 279 ? 4.547 -16.25 9.492 1 97.5 279 ASN A CA 1
ATOM 2241 C C . ASN A 1 279 ? 3.578 -16.672 8.383 1 97.5 279 ASN A C 1
ATOM 2243 O O . ASN A 1 279 ? 3.684 -16.188 7.254 1 97.5 279 ASN A O 1
ATOM 2247 N N . LEU A 1 280 ? 2.699 -17.578 8.727 1 98.69 280 LEU A N 1
ATOM 2248 C CA . LEU A 1 280 ? 1.509 -17.891 7.941 1 98.69 280 LEU A CA 1
ATOM 2249 C C . LEU A 1 280 ? 0.295 -17.141 8.484 1 98.69 280 LEU A C 1
ATOM 2251 O O . LEU A 1 280 ? 0.05 -17.141 9.695 1 98.69 280 LEU A O 1
ATOM 2255 N N . TYR A 1 281 ? -0.42 -16.469 7.59 1 98.69 281 TYR A N 1
ATOM 2256 C CA . TYR A 1 281 ? -1.607 -15.711 7.965 1 98.69 281 TYR A CA 1
ATOM 2257 C C . TYR A 1 281 ? -2.863 -16.328 7.355 1 98.69 281 TYR A C 1
ATOM 2259 O O . TYR A 1 281 ? -2.783 -17.062 6.375 1 98.69 281 TYR A O 1
ATOM 2267 N N . ALA A 1 282 ? -4.008 -16.016 7.977 1 98.81 282 ALA A N 1
ATOM 2268 C CA . ALA A 1 282 ? -5.289 -16.469 7.449 1 98.81 282 ALA A CA 1
ATOM 2269 C C . ALA A 1 282 ? -6.359 -15.391 7.594 1 98.81 282 ALA A C 1
ATOM 2271 O O . ALA A 1 282 ? -6.289 -14.555 8.5 1 98.81 282 ALA A O 1
ATOM 2272 N N . ILE A 1 283 ? -7.293 -15.414 6.734 1 98.69 283 ILE A N 1
ATOM 2273 C CA . ILE A 1 283 ? -8.445 -14.516 6.781 1 98.69 283 ILE A CA 1
ATOM 2274 C C . ILE A 1 283 ? -9.656 -15.203 6.156 1 98.69 283 ILE A C 1
ATOM 2276 O O . ILE A 1 283 ? -9.523 -15.961 5.188 1 98.69 283 ILE A O 1
ATOM 2280 N N . LYS A 1 284 ? -10.836 -14.953 6.664 1 98.25 284 LYS A N 1
ATOM 2281 C CA . LYS A 1 284 ? -12.055 -15.578 6.176 1 98.25 284 LYS A CA 1
ATOM 2282 C C . LYS A 1 284 ? -12.469 -15.008 4.82 1 98.25 284 LYS A C 1
ATOM 2284 O O . LYS A 1 284 ? -12.375 -13.797 4.598 1 98.25 284 LYS A O 1
ATOM 2289 N N . SER A 1 285 ? -12.969 -15.898 3.959 1 98.06 285 SER A N 1
ATOM 2290 C CA . SER A 1 285 ? -13.406 -15.477 2.633 1 98.06 285 SER A CA 1
ATOM 2291 C C . SER A 1 285 ? -14.586 -14.508 2.719 1 98.06 285 SER A C 1
ATOM 2293 O O . SER A 1 285 ? -14.719 -13.609 1.885 1 98.06 285 SER A O 1
ATOM 2295 N N . LYS A 1 286 ? -15.438 -14.68 3.725 1 97.19 286 LYS A N 1
ATOM 2296 C CA . LYS A 1 286 ? -16.594 -13.805 3.877 1 97.19 286 LYS A CA 1
ATOM 2297 C C . LYS A 1 286 ? -16.156 -12.344 4.039 1 97.19 286 LYS A C 1
ATOM 2299 O O . LYS A 1 286 ? -16.844 -11.438 3.564 1 97.19 286 LYS A O 1
ATOM 2304 N N . VAL A 1 287 ? -15.047 -12.133 4.688 1 97.62 287 VAL A N 1
ATOM 2305 C CA . VAL A 1 287 ? -14.5 -10.797 4.875 1 97.62 287 VAL A CA 1
ATOM 2306 C C . VAL A 1 287 ? -13.992 -10.25 3.537 1 97.62 287 VAL A C 1
ATOM 2308 O O . VAL A 1 287 ? -14.289 -9.109 3.172 1 97.62 287 VAL A O 1
ATOM 2311 N N . LEU A 1 288 ? -13.336 -11.07 2.783 1 98.06 288 LEU A N 1
ATOM 2312 C CA . LEU A 1 288 ? -12.711 -10.688 1.52 1 98.06 288 LEU A CA 1
ATOM 2313 C C . LEU A 1 288 ? -13.773 -10.289 0.498 1 98.06 288 LEU A C 1
ATOM 2315 O O . LEU A 1 288 ? -13.547 -9.383 -0.312 1 98.06 288 LEU A O 1
ATOM 2319 N N . LYS A 1 289 ? -14.93 -10.891 0.548 1 97.25 289 LYS A N 1
ATOM 2320 C CA . LYS A 1 289 ? -15.953 -10.719 -0.478 1 97.25 289 LYS A CA 1
ATOM 2321 C C . LYS A 1 289 ? -16.719 -9.414 -0.28 1 97.25 289 LYS A C 1
ATOM 2323 O O . LYS A 1 289 ? -17.438 -8.969 -1.177 1 97.25 289 LYS A O 1
ATOM 2328 N N . SER A 1 290 ? -16.531 -8.797 0.84 1 94.81 290 SER A N 1
ATOM 2329 C CA . SER A 1 290 ? -17.234 -7.547 1.125 1 94.81 290 SER A CA 1
ATOM 2330 C C . SER A 1 290 ? -16.359 -6.34 0.787 1 94.81 290 SER A C 1
ATOM 2332 O O . SER A 1 290 ? -15.594 -5.871 1.627 1 94.81 290 SER A O 1
ATOM 2334 N N . GLU A 1 291 ? -16.625 -5.84 -0.391 1 91.75 291 GLU A N 1
ATOM 2335 C CA . GLU A 1 291 ? -15.875 -4.652 -0.787 1 91.75 291 GLU A CA 1
ATOM 2336 C C . GLU A 1 291 ? -16.078 -3.512 0.205 1 91.75 291 GLU A C 1
ATOM 2338 O O . GLU A 1 291 ? -15.156 -2.754 0.493 1 91.75 291 GLU A O 1
ATOM 2343 N N . ARG A 1 292 ? -17.297 -3.389 0.691 1 89.75 292 ARG A N 1
ATOM 2344 C CA . ARG A 1 292 ? -17.625 -2.346 1.658 1 89.75 292 ARG A CA 1
ATOM 2345 C C . ARG A 1 292 ? -16.781 -2.49 2.926 1 89.75 292 ARG A C 1
ATOM 2347 O O . ARG A 1 292 ? -16.25 -1.507 3.438 1 89.75 292 ARG A O 1
ATOM 2354 N N . LEU A 1 293 ? -16.672 -3.705 3.391 1 91.56 293 LEU A N 1
ATOM 2355 C CA . LEU A 1 293 ? -15.883 -3.955 4.586 1 91.56 293 LEU A CA 1
ATOM 2356 C C . LEU A 1 293 ? -14.406 -3.643 4.332 1 91.56 293 LEU A C 1
ATOM 2358 O O . LEU A 1 293 ? -13.734 -3.074 5.191 1 91.56 293 LEU A O 1
ATOM 2362 N N . ILE A 1 294 ? -13.945 -3.975 3.164 1 90.69 294 ILE A N 1
ATOM 2363 C CA . ILE A 1 294 ? -12.547 -3.73 2.816 1 90.69 294 ILE A CA 1
ATOM 2364 C C . ILE A 1 294 ? -12.281 -2.227 2.787 1 90.69 294 ILE A C 1
ATOM 2366 O O . ILE A 1 294 ? -11.25 -1.764 3.289 1 90.69 294 ILE A O 1
ATOM 2370 N N . ASN A 1 295 ? -13.211 -1.536 2.305 1 85 295 ASN A N 1
ATOM 2371 C CA . ASN A 1 295 ? -13.047 -0.092 2.178 1 85 295 ASN A CA 1
ATOM 2372 C C . ASN A 1 295 ? -13.062 0.596 3.541 1 85 295 ASN A C 1
ATOM 2374 O O . ASN A 1 295 ? -12.633 1.742 3.666 1 85 295 ASN A O 1
ATOM 2378 N N . SER A 1 296 ? -13.531 -0.02 4.551 1 81.75 296 SER A N 1
ATOM 2379 C CA . SER A 1 296 ? -13.617 0.578 5.879 1 81.75 296 SER A CA 1
ATOM 2380 C C . SER A 1 296 ? -12.297 0.439 6.629 1 81.75 296 SER A C 1
ATOM 2382 O O . SER A 1 296 ? -12.055 1.147 7.609 1 81.75 296 SER A O 1
ATOM 2384 N N . GLY A 1 297 ? -11.508 -0.54 6.238 1 83.12 297 GLY A N 1
ATOM 2385 C CA . GLY A 1 297 ? -10.281 -0.824 6.965 1 83.12 297 GLY A CA 1
ATOM 2386 C C . GLY A 1 297 ? -10.484 -1.764 8.141 1 83.12 297 GLY A C 1
ATOM 2387 O O . GLY A 1 297 ? -9.523 -2.357 8.641 1 83.12 297 GLY A O 1
ATOM 2388 N N . ASP A 1 298 ? -11.672 -1.994 8.594 1 84.81 298 ASP A N 1
ATOM 2389 C CA . ASP A 1 298 ? -11.984 -2.795 9.773 1 84.81 298 ASP A CA 1
ATOM 2390 C C . ASP A 1 298 ? -11.656 -4.266 9.539 1 84.81 298 ASP A C 1
ATOM 2392 O O . ASP A 1 298 ? -11.547 -5.043 10.492 1 84.81 298 ASP A O 1
ATOM 2396 N N . TRP A 1 299 ? -11.453 -4.629 8.289 1 93.69 299 TRP A N 1
ATOM 2397 C CA . TRP A 1 299 ? -11.18 -6.012 7.922 1 93.69 299 TRP A CA 1
ATOM 2398 C C . TRP A 1 299 ? -9.852 -6.48 8.508 1 93.69 299 TRP A C 1
ATOM 2400 O O . TRP A 1 299 ? -9.633 -7.684 8.68 1 93.69 299 TRP A O 1
ATOM 2410 N N . ARG A 1 300 ? -8.938 -5.562 8.836 1 91.69 300 ARG A N 1
ATOM 2411 C CA . ARG A 1 300 ? -7.594 -5.91 9.289 1 91.69 300 ARG A CA 1
ATOM 2412 C C . ARG A 1 300 ? -7.641 -6.676 10.602 1 91.69 300 ARG A C 1
ATOM 2414 O O . ARG A 1 300 ? -6.773 -7.508 10.875 1 91.69 300 ARG A O 1
ATOM 2421 N N . ARG A 1 301 ? -8.68 -6.418 11.391 1 89.62 301 ARG A N 1
ATOM 2422 C CA . ARG A 1 301 ? -8.859 -7.098 12.664 1 89.62 301 ARG A CA 1
ATOM 2423 C C . ARG A 1 301 ? -9.195 -8.57 12.461 1 89.62 301 ARG A C 1
ATOM 2425 O O . ARG A 1 301 ? -9.055 -9.383 13.383 1 89.62 301 ARG A O 1
ATOM 2432 N N . ALA A 1 302 ? -9.562 -8.906 11.281 1 95.06 302 ALA A N 1
ATOM 2433 C CA . ALA A 1 302 ? -9.969 -10.273 10.984 1 95.06 302 ALA A CA 1
ATOM 2434 C C . ALA A 1 302 ? -8.773 -11.133 10.602 1 95.06 302 ALA A C 1
ATOM 2436 O O . ALA A 1 302 ? -8.891 -12.359 10.477 1 95.06 302 ALA A O 1
ATOM 2437 N N . ILE A 1 303 ? -7.602 -10.586 10.422 1 96.75 303 ILE A N 1
ATOM 2438 C CA . ILE A 1 303 ? -6.41 -11.352 10.078 1 96.75 303 ILE A CA 1
ATOM 2439 C C . ILE A 1 303 ? -5.969 -12.188 11.273 1 96.75 303 ILE A C 1
ATOM 2441 O O . ILE A 1 303 ? -5.895 -11.688 12.398 1 96.75 303 ILE A O 1
ATOM 2445 N N . LYS A 1 304 ? -5.711 -13.422 11.023 1 97.5 304 LYS A N 1
ATOM 2446 C CA . LYS A 1 304 ? -5.199 -14.328 12.055 1 97.5 304 LYS A CA 1
ATOM 2447 C C . LYS A 1 304 ? -3.762 -14.742 11.758 1 97.5 304 LYS A C 1
ATOM 2449 O O . LYS A 1 304 ? -3.424 -15.055 10.617 1 97.5 304 LYS A O 1
ATOM 2454 N N . VAL A 1 305 ? -2.941 -14.68 12.773 1 96.94 305 VAL A N 1
ATOM 2455 C CA . VAL A 1 305 ? -1.63 -15.32 12.688 1 96.94 305 VAL A CA 1
ATOM 2456 C C . VAL A 1 305 ? -1.759 -16.812 12.977 1 96.94 305 VAL A C 1
ATOM 2458 O O . VAL A 1 305 ? -2.078 -17.203 14.094 1 96.94 305 VAL A O 1
ATOM 2461 N N . VAL A 1 306 ? -1.491 -17.578 12.008 1 98.31 306 VAL A N 1
ATOM 2462 C CA . VAL A 1 306 ? -1.675 -19.031 12.125 1 98.31 306 VAL A CA 1
ATOM 2463 C C . VAL A 1 306 ? -0.491 -19.641 12.875 1 98.31 306 VAL A C 1
ATOM 2465 O O . VAL A 1 306 ? -0.674 -20.469 13.766 1 98.31 306 VAL A O 1
ATOM 2468 N N . GLY A 1 307 ? 0.726 -19.25 12.43 1 97.88 307 GLY A N 1
ATOM 2469 C CA . GLY A 1 307 ? 1.956 -19.734 13.039 1 97.88 307 GLY A CA 1
ATOM 2470 C C . GLY A 1 307 ? 3.186 -19.453 12.195 1 97.88 307 GLY A C 1
ATOM 2471 O O . GLY A 1 307 ? 3.084 -18.891 11.109 1 97.88 307 GLY A O 1
ATOM 2472 N N . LYS A 1 308 ? 4.352 -19.875 12.773 1 97.56 308 LYS A N 1
ATOM 2473 C CA . LYS A 1 308 ? 5.625 -19.672 12.086 1 97.56 308 LYS A CA 1
ATOM 2474 C C . LYS A 1 308 ? 6.074 -20.938 11.375 1 97.56 308 LYS A C 1
ATOM 2476 O O . LYS A 1 308 ? 6.184 -22 11.992 1 97.56 308 LYS A O 1
ATOM 2481 N N . LYS A 1 309 ? 6.355 -20.797 10.117 1 97.75 309 LYS A N 1
ATOM 2482 C CA . LYS A 1 309 ? 6.875 -21.906 9.312 1 97.75 309 LYS A CA 1
ATOM 2483 C C . LYS A 1 309 ? 8.352 -22.156 9.617 1 97.75 309 LYS A C 1
ATOM 2485 O O . LYS A 1 309 ? 9 -21.344 10.281 1 97.75 309 LYS A O 1
ATOM 2490 N N . GLN A 1 310 ? 8.805 -23.234 9.102 1 96.62 310 GLN A N 1
ATOM 2491 C CA . GLN A 1 310 ? 10.18 -23.641 9.359 1 96.62 310 GLN A CA 1
ATOM 2492 C C . GLN A 1 310 ? 11.156 -22.781 8.555 1 96.62 310 GLN A C 1
ATOM 2494 O O . GLN A 1 310 ? 12.328 -22.672 8.914 1 96.62 310 GLN A O 1
ATOM 2499 N N . SER A 1 311 ? 10.695 -22.281 7.496 1 96.19 311 SER A N 1
ATOM 2500 C CA . SER A 1 311 ? 11.461 -21.359 6.664 1 96.19 311 SER A CA 1
ATOM 2501 C C . SER A 1 311 ? 10.539 -20.531 5.77 1 96.19 311 SER A C 1
ATOM 2503 O O . SER A 1 311 ? 9.312 -20.578 5.922 1 96.19 311 SER A O 1
ATOM 2505 N N . GLN A 1 312 ? 11.141 -19.688 4.918 1 96.31 312 GLN A N 1
ATOM 2506 C CA . GLN A 1 312 ? 10.383 -18.953 3.914 1 96.31 312 GLN A CA 1
ATOM 2507 C C . GLN A 1 312 ? 9.664 -19.891 2.959 1 96.31 312 GLN A C 1
ATOM 2509 O O . GLN A 1 312 ? 10.102 -21.016 2.742 1 96.31 312 GLN A O 1
ATOM 2514 N N . SER A 1 313 ? 8.578 -19.406 2.389 1 97.38 313 SER A N 1
ATOM 2515 C CA . SER A 1 313 ? 7.797 -20.203 1.449 1 97.38 313 SER A CA 1
ATOM 2516 C C . SER A 1 313 ? 7.461 -19.422 0.192 1 97.38 313 SER A C 1
ATOM 2518 O O . SER A 1 313 ? 7.176 -18.219 0.266 1 97.38 313 SER A O 1
ATOM 2520 N N . ASP A 1 314 ? 7.484 -20.094 -0.892 1 97.5 314 ASP A N 1
ATOM 2521 C CA . ASP A 1 314 ? 7.02 -19.578 -2.18 1 97.5 314 ASP A CA 1
ATOM 2522 C C . ASP A 1 314 ? 5.609 -20.078 -2.49 1 97.5 314 ASP A C 1
ATOM 2524 O O . ASP A 1 314 ? 4.625 -19.484 -2.031 1 97.5 314 ASP A O 1
ATOM 2528 N N . GLY A 1 315 ? 5.445 -21.297 -2.893 1 98.56 315 GLY A N 1
ATOM 2529 C CA . GLY A 1 315 ? 4.145 -21.859 -3.213 1 98.56 315 GLY A CA 1
ATOM 2530 C C . GLY A 1 315 ? 3.447 -22.469 -2.012 1 98.56 315 GLY A C 1
ATOM 2531 O O . GLY A 1 315 ? 4.09 -23.094 -1.167 1 98.56 315 GLY A O 1
ATOM 2532 N N . LEU A 1 316 ? 2.145 -22.312 -1.968 1 98.88 316 LEU A N 1
ATOM 2533 C CA . LEU A 1 316 ? 1.217 -22.969 -1.057 1 98.88 316 LEU A CA 1
ATOM 2534 C C . LEU A 1 316 ? 0.092 -23.656 -1.828 1 98.88 316 LEU A C 1
ATOM 2536 O O . LEU A 1 316 ? -0.314 -23.172 -2.891 1 98.88 316 LEU A O 1
ATOM 2540 N N . ILE A 1 317 ? -0.378 -24.75 -1.257 1 98.81 317 ILE A N 1
ATOM 2541 C CA . ILE A 1 317 ? -1.574 -25.359 -1.833 1 98.81 317 ILE A CA 1
ATOM 2542 C C . ILE A 1 317 ? -2.281 -26.203 -0.779 1 98.81 317 ILE A C 1
ATOM 2544 O O . ILE A 1 317 ? -1.634 -26.797 0.086 1 98.81 317 ILE A O 1
ATOM 2548 N N . MET A 1 318 ? -3.543 -26.172 -0.845 1 98.75 318 MET A N 1
ATOM 2549 C CA . MET A 1 318 ? -4.309 -27 0.092 1 98.75 318 MET A CA 1
ATOM 2550 C C . MET A 1 318 ? -5.117 -28.062 -0.646 1 98.75 318 MET A C 1
ATOM 2552 O O . MET A 1 318 ? -5.582 -27.828 -1.765 1 98.75 318 MET A O 1
ATOM 2556 N N . ASP A 1 319 ? -5.258 -29.219 -0.008 1 98.38 319 ASP A N 1
ATOM 2557 C CA . ASP A 1 319 ? -6.113 -30.25 -0.593 1 98.38 319 ASP A CA 1
ATOM 2558 C C . ASP A 1 319 ? -7.531 -30.156 -0.028 1 98.38 319 ASP A C 1
ATOM 2560 O O . ASP A 1 319 ? -7.848 -29.25 0.738 1 98.38 319 ASP A O 1
ATOM 2564 N N . ASN A 1 320 ? -8.438 -31.078 -0.491 1 97.75 320 ASN A N 1
ATOM 2565 C CA . ASN A 1 320 ? -9.852 -31.047 -0.124 1 97.75 320 ASN A CA 1
ATOM 2566 C C . ASN A 1 320 ? -10.078 -31.609 1.271 1 97.75 320 ASN A C 1
ATOM 2568 O O . ASN A 1 320 ? -11.219 -31.703 1.731 1 97.75 320 ASN A O 1
ATOM 2572 N N . LYS A 1 321 ? -9.023 -31.984 1.991 1 97.56 321 LYS A N 1
ATOM 2573 C CA . LYS A 1 321 ? -9.133 -32.5 3.355 1 97.56 321 LYS A CA 1
ATOM 2574 C C . LYS A 1 321 ? -8.516 -31.516 4.355 1 97.56 321 LYS A C 1
ATOM 2576 O O . LYS A 1 321 ? -8.461 -31.797 5.555 1 97.56 321 LYS A O 1
ATOM 2581 N N . GLY A 1 322 ? -8.039 -30.391 3.863 1 98.12 322 GLY A N 1
ATOM 2582 C CA . GLY A 1 322 ? -7.516 -29.344 4.738 1 98.12 322 GLY A CA 1
ATOM 2583 C C . GLY A 1 322 ? -6.02 -29.469 4.973 1 98.12 322 GLY A C 1
ATOM 2584 O O . GLY A 1 322 ? -5.469 -28.781 5.844 1 98.12 322 GLY A O 1
ATOM 2585 N N . ASN A 1 323 ? -5.371 -30.344 4.242 1 98.5 323 ASN A N 1
ATOM 2586 C CA . ASN A 1 323 ? -3.918 -30.422 4.316 1 98.5 323 ASN A CA 1
ATOM 2587 C C . ASN A 1 323 ? -3.266 -29.312 3.494 1 98.5 323 ASN A C 1
ATOM 2589 O O . ASN A 1 323 ? -3.443 -29.234 2.277 1 98.5 323 ASN A O 1
ATOM 2593 N N . LEU A 1 324 ? -2.49 -28.516 4.211 1 98.81 324 LEU A N 1
ATOM 2594 C CA . LEU A 1 324 ? -1.688 -27.5 3.541 1 98.81 324 LEU A CA 1
ATOM 2595 C C . LEU A 1 324 ? -0.296 -28.031 3.217 1 98.81 324 LEU A C 1
ATOM 2597 O O . LEU A 1 324 ? 0.397 -28.547 4.098 1 98.81 324 LEU A O 1
ATOM 2601 N N . TYR A 1 325 ? 0.069 -27.969 1.967 1 98.75 325 TYR A N 1
ATOM 2602 C CA . TYR A 1 325 ? 1.442 -28.172 1.521 1 98.75 325 TYR A CA 1
ATOM 2603 C C . TYR A 1 325 ? 2.109 -26.844 1.183 1 98.75 325 TYR A C 1
ATOM 2605 O O . TYR A 1 325 ? 1.523 -26.016 0.494 1 98.75 325 TYR A O 1
ATOM 2613 N N . TYR A 1 326 ? 3.277 -26.641 1.713 1 98.75 326 TYR A N 1
ATOM 2614 C CA . TYR A 1 326 ? 3.971 -25.391 1.467 1 98.75 326 TYR A CA 1
ATOM 2615 C C . TYR A 1 326 ? 5.457 -25.625 1.212 1 98.75 326 TYR A C 1
ATOM 2617 O O . TYR A 1 326 ? 6.051 -26.531 1.785 1 98.75 326 TYR A O 1
ATOM 2625 N N . THR A 1 327 ? 6.043 -24.844 0.357 1 98.56 327 THR A N 1
ATOM 2626 C CA . THR A 1 327 ? 7.43 -25.016 -0.053 1 98.56 327 THR A CA 1
ATOM 2627 C C . THR A 1 327 ? 8.383 -24.438 0.991 1 98.56 327 THR A C 1
ATOM 2629 O O . THR A 1 327 ? 8 -23.562 1.765 1 98.56 327 THR A O 1
ATOM 2632 N N . LEU A 1 328 ? 9.539 -24.984 1.007 1 97.81 328 LEU A N 1
ATOM 2633 C CA . LEU A 1 328 ? 10.625 -24.531 1.87 1 97.81 328 LEU A CA 1
ATOM 2634 C C . LEU A 1 328 ? 11.922 -24.391 1.083 1 97.81 328 LEU A C 1
ATOM 2636 O O . LEU A 1 328 ? 12.867 -25.156 1.298 1 97.81 328 LEU A O 1
ATOM 2640 N N . PRO A 1 329 ? 12.031 -23.328 0.322 1 96.75 329 PRO A N 1
ATOM 2641 C CA . PRO A 1 329 ? 13.172 -23.25 -0.593 1 96.75 329 PRO A CA 1
ATOM 2642 C C . PRO A 1 329 ? 14.516 -23.312 0.13 1 96.75 329 PRO A C 1
ATOM 2644 O O . PRO A 1 329 ? 15.406 -24.062 -0.286 1 96.75 329 PRO A O 1
ATOM 2647 N N . PRO A 1 330 ? 14.711 -22.625 1.246 1 95.56 330 PRO A N 1
ATOM 2648 C CA . PRO A 1 330 ? 16.016 -22.734 1.913 1 95.56 330 PRO A CA 1
ATOM 2649 C C . PRO A 1 330 ? 16.328 -24.141 2.402 1 95.56 330 PRO A C 1
ATOM 2651 O O . PRO A 1 330 ? 17.484 -24.5 2.584 1 95.56 330 PRO A O 1
ATOM 2654 N N . LEU A 1 331 ? 15.328 -24.922 2.588 1 96.19 331 LEU A N 1
ATOM 2655 C CA . LEU A 1 331 ? 15.508 -26.266 3.143 1 96.19 331 LEU A CA 1
ATOM 2656 C C . LEU A 1 331 ? 15.375 -27.328 2.057 1 96.19 331 LEU A C 1
ATOM 2658 O O . LEU A 1 331 ? 15.312 -28.516 2.355 1 96.19 331 LEU A O 1
ATOM 2662 N N . TYR A 1 332 ? 15.273 -26.938 0.9 1 96.38 332 TYR A N 1
ATOM 2663 C CA . TYR A 1 332 ? 15.141 -27.859 -0.223 1 96.38 332 TYR A CA 1
ATOM 2664 C C . TYR A 1 332 ? 13.977 -28.812 -0.003 1 96.38 332 TYR A C 1
ATOM 2666 O O . TYR A 1 332 ? 14.125 -30.031 -0.183 1 96.38 332 TYR A O 1
ATOM 2674 N N . GLY A 1 333 ? 12.867 -28.234 0.469 1 96.94 333 GLY A N 1
ATOM 2675 C CA . GLY A 1 333 ? 11.859 -29.203 0.864 1 96.94 333 GLY A CA 1
ATOM 2676 C C . GLY A 1 333 ? 10.445 -28.656 0.821 1 96.94 333 GLY A C 1
ATOM 2677 O O . GLY A 1 333 ? 10.18 -27.672 0.132 1 96.94 333 GLY A O 1
ATOM 2678 N N . VAL A 1 334 ? 9.531 -29.516 1.377 1 98.31 334 VAL A N 1
ATOM 2679 C CA . VAL A 1 334 ? 8.102 -29.234 1.456 1 98.31 334 VAL A CA 1
ATOM 2680 C C . VAL A 1 334 ? 7.602 -29.5 2.877 1 98.31 334 VAL A C 1
ATOM 2682 O O . VAL A 1 334 ? 7.957 -30.5 3.496 1 98.31 334 VAL A O 1
ATOM 2685 N N . GLY A 1 335 ? 6.887 -28.484 3.369 1 98.38 335 GLY A N 1
ATOM 2686 C CA . GLY A 1 335 ? 6.188 -28.672 4.633 1 98.38 335 GLY A CA 1
ATOM 2687 C C . GLY A 1 335 ? 4.742 -29.094 4.457 1 98.38 335 GLY A C 1
ATOM 2688 O O . GLY A 1 335 ? 4.168 -28.938 3.379 1 98.38 335 GLY A O 1
ATOM 2689 N N . LYS A 1 336 ? 4.215 -29.656 5.547 1 98.31 336 LYS A N 1
ATOM 2690 C CA . LYS A 1 336 ? 2.82 -30.094 5.57 1 98.31 336 LYS A CA 1
ATOM 2691 C C . LYS A 1 336 ? 2.174 -29.797 6.918 1 98.31 336 LYS A C 1
ATOM 2693 O O . LYS A 1 336 ? 2.809 -29.938 7.965 1 98.31 336 LYS A O 1
ATOM 2698 N N . TRP A 1 337 ? 0.948 -29.328 6.844 1 98.56 337 TRP A N 1
ATOM 2699 C CA . TRP A 1 337 ? 0.152 -29.016 8.031 1 98.56 337 TRP A CA 1
ATOM 2700 C C . TRP A 1 337 ? -1.337 -29.188 7.746 1 98.56 337 TRP A C 1
ATOM 2702 O O . TRP A 1 337 ? -1.809 -28.859 6.656 1 98.56 337 TRP A O 1
ATOM 2712 N N . ASN A 1 338 ? -2.068 -29.766 8.719 1 98.5 338 ASN A N 1
ATOM 2713 C CA . ASN A 1 338 ? -3.521 -29.844 8.602 1 98.5 338 ASN A CA 1
ATOM 2714 C C . ASN A 1 338 ? -4.195 -28.703 9.367 1 98.5 338 ASN A C 1
ATOM 2716 O O . ASN A 1 338 ? -3.947 -28.516 10.555 1 98.5 338 ASN A O 1
ATOM 2720 N N . MET A 1 339 ? -5.156 -28.031 8.703 1 97.81 339 MET A N 1
ATOM 2721 C CA . MET A 1 339 ? -5.715 -26.797 9.234 1 97.81 339 MET A CA 1
ATOM 2722 C C . MET A 1 339 ? -6.574 -27.062 10.469 1 97.81 339 MET A C 1
ATOM 2724 O O . MET A 1 339 ? -6.961 -26.141 11.18 1 97.81 339 MET A O 1
ATOM 2728 N N . HIS A 1 340 ? -6.883 -28.281 10.758 1 97.12 340 HIS A N 1
ATOM 2729 C CA . HIS A 1 340 ? -7.703 -28.641 11.914 1 97.12 340 HIS A CA 1
ATOM 2730 C C . HIS A 1 340 ? -6.84 -28.969 13.125 1 97.12 340 HIS A C 1
ATOM 2732 O O . HIS A 1 340 ? -7.359 -29.297 14.195 1 97.12 340 HIS A O 1
ATOM 2738 N N . GLU A 1 341 ? -5.578 -28.828 12.938 1 97.5 341 GLU A N 1
ATOM 2739 C CA . GLU A 1 341 ? -4.629 -29.031 14.023 1 97.5 341 GLU A CA 1
ATOM 2740 C C . GLU A 1 341 ? -3.908 -27.734 14.375 1 97.5 341 GLU A C 1
ATOM 2742 O O . GLU A 1 341 ? -3.979 -26.766 13.633 1 97.5 341 GLU A O 1
ATOM 2747 N N . GLU A 1 342 ? -3.258 -27.797 15.602 1 96.88 342 GLU A N 1
ATOM 2748 C CA . GLU A 1 342 ? -2.385 -26.672 15.922 1 96.88 342 GLU A CA 1
ATOM 2749 C C . GLU A 1 342 ? -1.203 -26.594 14.961 1 96.88 342 GLU A C 1
ATOM 2751 O O . GLU A 1 342 ? -0.655 -27.625 14.555 1 96.88 342 GLU A O 1
ATOM 2756 N N . PHE A 1 343 ? -0.808 -25.406 14.719 1 96.81 343 PHE A N 1
ATOM 2757 C CA . PHE A 1 343 ? 0.247 -25.266 13.727 1 96.81 343 PHE A CA 1
ATOM 2758 C C . PHE A 1 343 ? 1.55 -25.875 14.219 1 96.81 343 PHE A C 1
ATOM 2760 O O . PHE A 1 343 ? 2.447 -26.172 13.422 1 96.81 343 PHE A O 1
ATOM 2767 N N . SER A 1 344 ? 1.664 -26.016 15.469 1 92.69 344 SER A N 1
ATOM 2768 C CA . SER A 1 344 ? 2.852 -26.641 16.047 1 92.69 344 SER A CA 1
ATOM 2769 C C . SER A 1 344 ? 3.051 -28.047 15.531 1 92.69 344 SER A C 1
ATOM 2771 O O . SER A 1 344 ? 4.137 -28.625 15.664 1 92.69 344 SER A O 1
ATOM 2773 N N . THR A 1 345 ? 2.043 -28.609 14.93 1 92.25 345 THR A N 1
ATOM 2774 C CA . THR A 1 345 ? 2.135 -29.969 14.414 1 92.25 345 THR A CA 1
ATOM 2775 C C . THR A 1 345 ? 2.68 -29.969 12.984 1 92.25 345 THR A C 1
ATOM 2777 O O . THR A 1 345 ? 2.939 -31.031 12.414 1 92.25 345 THR A O 1
ATOM 2780 N N . ALA A 1 346 ? 2.916 -28.828 12.43 1 95.38 346 ALA A N 1
ATOM 2781 C CA . ALA A 1 346 ? 3.477 -28.75 11.078 1 95.38 346 ALA A CA 1
ATOM 2782 C C . ALA A 1 346 ? 4.82 -29.469 11 1 95.38 346 ALA A C 1
ATOM 2784 O O . ALA A 1 346 ? 5.637 -29.375 11.914 1 95.38 346 ALA A O 1
ATOM 2785 N N . LYS A 1 347 ? 5.035 -30.203 9.883 1 95.81 347 LYS A N 1
ATOM 2786 C CA . LYS A 1 347 ? 6.266 -30.969 9.727 1 95.81 347 LYS A CA 1
ATOM 2787 C C . LYS A 1 347 ? 6.855 -30.797 8.336 1 95.81 347 LYS A C 1
ATOM 2789 O O . LYS A 1 347 ? 6.148 -30.438 7.395 1 95.81 347 LYS A O 1
ATOM 2794 N N . ILE A 1 348 ? 8.141 -31.094 8.258 1 94.38 348 ILE A N 1
ATOM 2795 C CA . ILE A 1 348 ? 8.789 -31.203 6.957 1 94.38 348 ILE A CA 1
ATOM 2796 C C . ILE A 1 348 ? 8.508 -32.562 6.352 1 94.38 348 ILE A C 1
ATOM 2798 O O . ILE A 1 348 ? 8.93 -33.594 6.895 1 94.38 348 ILE A O 1
ATOM 2802 N N . MET A 1 349 ? 7.844 -32.531 5.262 1 93.19 349 MET A N 1
ATOM 2803 C CA . MET A 1 349 ? 7.41 -33.812 4.676 1 93.19 349 MET A CA 1
ATOM 2804 C C . MET A 1 349 ? 8.477 -34.344 3.729 1 93.19 349 MET A C 1
ATOM 2806 O O . MET A 1 349 ? 8.531 -35.562 3.484 1 93.19 349 MET A O 1
ATOM 2810 N N . ALA A 1 350 ? 9.289 -33.469 3.189 1 92.19 350 ALA A N 1
ATOM 2811 C CA . ALA A 1 350 ? 10.336 -33.875 2.264 1 92.19 350 ALA A CA 1
ATOM 2812 C C . ALA A 1 350 ? 11.508 -32.906 2.279 1 92.19 350 ALA A C 1
ATOM 2814 O O . ALA A 1 350 ? 11.312 -31.688 2.43 1 92.19 350 ALA A O 1
ATOM 2815 N N . GLU A 1 351 ? 12.672 -33.438 2.182 1 93.44 351 GLU A N 1
ATOM 2816 C CA . GLU A 1 351 ? 13.922 -32.719 2.018 1 93.44 351 GLU A CA 1
ATOM 2817 C C . GLU A 1 351 ? 14.859 -33.438 1.053 1 93.44 351 GLU A C 1
ATOM 2819 O O . GLU A 1 351 ? 15.172 -34.625 1.245 1 93.44 351 GLU A O 1
ATOM 2824 N N . ASP A 1 352 ? 15.203 -32.719 0.051 1 94.25 352 ASP A N 1
ATOM 2825 C CA . ASP A 1 352 ? 16.078 -33.25 -0.983 1 94.25 352 ASP A CA 1
ATOM 2826 C C . ASP A 1 352 ? 16.906 -32.156 -1.632 1 94.25 352 ASP A C 1
ATOM 2828 O O . ASP A 1 352 ? 16.359 -31.25 -2.27 1 94.25 352 ASP A O 1
ATOM 2832 N N . LYS A 1 353 ? 18.219 -32.219 -1.577 1 93.5 353 LYS A N 1
ATOM 2833 C CA . LYS A 1 353 ? 19.109 -31.188 -2.074 1 93.5 353 LYS A CA 1
ATOM 2834 C C . LYS A 1 353 ? 18.922 -30.969 -3.572 1 93.5 353 LYS A C 1
ATOM 2836 O O . LYS A 1 353 ? 19.359 -29.953 -4.113 1 93.5 353 LYS A O 1
ATOM 2841 N N . ASN A 1 354 ? 18.25 -31.938 -4.191 1 93 354 ASN A N 1
ATOM 2842 C CA . ASN A 1 354 ? 17.969 -31.812 -5.617 1 93 354 ASN A CA 1
ATOM 2843 C C . ASN A 1 354 ? 16.781 -30.891 -5.867 1 93 354 ASN A C 1
ATOM 2845 O O . ASN A 1 354 ? 16.531 -30.469 -7 1 93 354 ASN A O 1
ATOM 2849 N N . MET A 1 355 ? 16.109 -30.531 -4.875 1 96 355 MET A N 1
ATOM 2850 C CA . MET A 1 355 ? 14.945 -29.656 -4.988 1 96 355 MET A CA 1
ATOM 2851 C C . MET A 1 355 ? 15.344 -28.203 -4.809 1 96 355 MET A C 1
ATOM 2853 O O . MET A 1 355 ? 14.953 -27.562 -3.828 1 96 355 MET A O 1
ATOM 2857 N N . VAL A 1 356 ? 15.992 -27.703 -5.867 1 95.88 356 VAL A N 1
ATOM 2858 C CA . VAL A 1 356 ? 16.5 -26.344 -5.766 1 95.88 356 VAL A CA 1
ATOM 2859 C C . VAL A 1 356 ? 15.383 -25.344 -6.062 1 95.88 356 VAL A C 1
ATOM 2861 O O . VAL A 1 356 ? 14.812 -25.344 -7.152 1 95.88 356 VAL A O 1
ATOM 2864 N N . TRP A 1 357 ? 15.07 -24.578 -5.086 1 96.88 357 TRP A N 1
ATOM 2865 C CA . TRP A 1 357 ? 13.977 -23.609 -5.027 1 96.88 357 TRP A CA 1
ATOM 2866 C C . TRP A 1 357 ? 12.641 -24.297 -5.285 1 96.88 357 TRP A C 1
ATOM 2868 O O . TRP A 1 357 ? 12.094 -24.219 -6.391 1 96.88 357 TRP A O 1
ATOM 2878 N N . THR A 1 358 ? 12.062 -24.828 -4.309 1 97.81 358 THR A N 1
ATOM 2879 C CA . THR A 1 358 ? 10.703 -25.359 -4.387 1 97.81 358 THR A CA 1
ATOM 2880 C C . THR A 1 358 ? 9.703 -24.219 -4.59 1 97.81 358 THR A C 1
ATOM 2882 O O . THR A 1 358 ? 9.648 -23.281 -3.791 1 97.81 358 THR A O 1
ATOM 2885 N N . GLY A 1 359 ? 8.852 -24.281 -5.699 1 96.88 359 GLY A N 1
ATOM 2886 C CA . GLY A 1 359 ? 8.188 -23.062 -6.105 1 96.88 359 GLY A CA 1
ATOM 2887 C C . GLY A 1 359 ? 6.684 -23.203 -6.223 1 96.88 359 GLY A C 1
ATOM 2888 O O . GLY A 1 359 ? 5.93 -22.375 -5.73 1 96.88 359 GLY A O 1
ATOM 2889 N N . SER A 1 360 ? 6.176 -24.172 -6.934 1 98 360 SER A N 1
ATOM 2890 C CA . SER A 1 360 ? 4.754 -24.25 -7.254 1 98 360 SER A CA 1
ATOM 2891 C C . SER A 1 360 ? 4.254 -25.688 -7.172 1 98 360 SER A C 1
ATOM 2893 O O . SER A 1 360 ? 5.039 -26.625 -7.27 1 98 360 SER A O 1
ATOM 2895 N N . PHE A 1 361 ? 2.941 -25.781 -6.992 1 98.69 361 PHE A N 1
ATOM 2896 C CA . PHE A 1 361 ? 2.291 -27.078 -6.863 1 98.69 361 PHE A CA 1
ATOM 2897 C C . PHE A 1 361 ? 1.173 -27.219 -7.887 1 98.69 361 PHE A C 1
ATOM 2899 O O . PHE A 1 361 ? 0.655 -26.234 -8.398 1 98.69 361 PHE A O 1
ATOM 2906 N N . ALA A 1 362 ? 0.829 -28.5 -8.086 1 98.56 362 ALA A N 1
ATOM 2907 C CA . ALA A 1 362 ? -0.362 -28.828 -8.859 1 98.56 362 ALA A CA 1
ATOM 2908 C C . ALA A 1 362 ? -0.926 -30.188 -8.445 1 98.56 362 ALA A C 1
ATOM 2910 O O . ALA A 1 362 ? -0.183 -31.156 -8.305 1 98.56 362 ALA A O 1
ATOM 2911 N N . PHE A 1 363 ? -2.201 -30.188 -8.227 1 98.12 363 PHE A N 1
ATOM 2912 C CA . PHE A 1 363 ? -2.889 -31.469 -8.031 1 98.12 363 PHE A CA 1
ATOM 2913 C C . PHE A 1 363 ? -3.406 -32 -9.359 1 98.12 363 PHE A C 1
ATOM 2915 O O . PHE A 1 363 ? -3.723 -31.234 -10.273 1 98.12 363 PHE A O 1
ATOM 2922 N N . ASP A 1 364 ? -3.453 -33.344 -9.43 1 96.06 364 ASP A N 1
ATOM 2923 C CA . ASP A 1 364 ? -4.258 -33.938 -10.484 1 96.06 364 ASP A CA 1
ATOM 2924 C C . ASP A 1 364 ? -5.504 -34.625 -9.914 1 96.06 364 ASP A C 1
ATOM 2926 O O . ASP A 1 364 ? -5.832 -34.438 -8.742 1 96.06 364 ASP A O 1
ATOM 2930 N N . GLU A 1 365 ? -6.25 -35.281 -10.781 1 93.56 365 GLU A N 1
ATOM 2931 C CA . GLU A 1 365 ? -7.52 -35.875 -10.375 1 93.56 365 GLU A CA 1
ATOM 2932 C C . GLU A 1 365 ? -7.309 -37.281 -9.797 1 93.56 365 GLU A C 1
ATOM 2934 O O . GLU A 1 365 ? -8.266 -37.938 -9.375 1 93.56 365 GLU A O 1
ATOM 2939 N N . PHE A 1 366 ? -6.059 -37.75 -9.633 1 94.31 366 PHE A N 1
ATOM 2940 C CA . PHE A 1 366 ? -5.785 -39.125 -9.227 1 94.31 366 PHE A CA 1
ATOM 2941 C C . PHE A 1 366 ? -5.152 -39.156 -7.844 1 94.31 366 PHE A C 1
ATOM 2943 O O . PHE A 1 366 ? -4.688 -40.219 -7.398 1 94.31 366 PHE A O 1
ATOM 2950 N N . GLY A 1 367 ? -5.09 -38.031 -7.23 1 95.25 367 GLY A N 1
ATOM 2951 C CA . GLY A 1 367 ? -4.551 -38 -5.879 1 95.25 367 GLY A CA 1
ATOM 2952 C C . GLY A 1 367 ? -3.068 -37.656 -5.84 1 95.25 367 GLY A C 1
ATOM 2953 O O . GLY A 1 367 ? -2.412 -37.875 -4.816 1 95.25 367 GLY A O 1
ATOM 2954 N N . ASN A 1 368 ? -2.523 -37.219 -6.973 1 96.81 368 ASN A N 1
ATOM 2955 C CA . ASN A 1 368 ? -1.106 -36.875 -7.02 1 96.81 368 ASN A CA 1
ATOM 2956 C C . ASN A 1 368 ? -0.889 -35.375 -6.863 1 96.81 368 ASN A C 1
ATOM 2958 O O . ASN A 1 368 ? -1.65 -34.562 -7.406 1 96.81 368 ASN A O 1
ATOM 2962 N N . LEU A 1 369 ? 0.148 -35.062 -6.109 1 98.12 369 LEU A N 1
ATOM 2963 C CA . LEU A 1 369 ? 0.657 -33.688 -5.961 1 98.12 369 LEU A CA 1
ATOM 2964 C C . LEU A 1 369 ? 1.986 -33.531 -6.688 1 98.12 369 LEU A C 1
ATOM 2966 O O . LEU A 1 369 ? 2.926 -34.281 -6.461 1 98.12 369 LEU A O 1
ATOM 2970 N N . ARG A 1 370 ? 2.029 -32.625 -7.555 1 98.38 370 ARG A N 1
ATOM 2971 C CA . ARG A 1 370 ? 3.283 -32.312 -8.234 1 98.38 370 ARG A CA 1
ATOM 2972 C C . ARG A 1 370 ? 3.939 -31.062 -7.625 1 98.38 370 ARG A C 1
ATOM 2974 O O . ARG A 1 370 ? 3.25 -30.141 -7.176 1 98.38 370 ARG A O 1
ATOM 2981 N N . LEU A 1 371 ? 5.238 -31.047 -7.648 1 98.62 371 LEU A N 1
ATOM 2982 C CA . LEU A 1 371 ? 6.074 -29.938 -7.188 1 98.62 371 LEU A CA 1
ATOM 2983 C C . LEU A 1 371 ? 7.027 -29.484 -8.281 1 98.62 371 LEU A C 1
ATOM 2985 O O . LEU A 1 371 ? 7.762 -30.297 -8.852 1 98.62 371 LEU A O 1
ATOM 2989 N N . LEU A 1 372 ? 7.004 -28.234 -8.57 1 98.81 372 LEU A N 1
ATOM 2990 C CA . LEU A 1 372 ? 7.984 -27.609 -9.453 1 98.81 372 LEU A CA 1
ATOM 2991 C C . LEU A 1 372 ? 9.141 -27.031 -8.656 1 98.81 372 LEU A C 1
ATOM 2993 O O . LEU A 1 372 ? 8.93 -26.266 -7.715 1 98.81 372 LEU A O 1
ATOM 2997 N N . THR A 1 373 ? 10.344 -27.375 -8.945 1 98.31 373 THR A N 1
ATOM 2998 C CA . THR A 1 373 ? 11.555 -26.688 -8.516 1 98.31 373 THR A CA 1
ATOM 2999 C C . THR A 1 373 ? 12.195 -25.953 -9.688 1 98.31 373 THR A C 1
ATOM 3001 O O . THR A 1 373 ? 12.273 -26.484 -10.797 1 98.31 373 THR A O 1
ATOM 3004 N N . ASN A 1 374 ? 12.609 -24.641 -9.469 1 98 374 ASN A N 1
ATOM 3005 C CA . ASN A 1 374 ? 12.75 -23.906 -10.719 1 98 374 ASN A CA 1
ATOM 3006 C C . ASN A 1 374 ? 13.93 -22.953 -10.68 1 98 374 ASN A C 1
ATOM 3008 O O . ASN A 1 374 ? 14.07 -22.094 -11.562 1 98 374 ASN A O 1
ATOM 3012 N N . ASN A 1 375 ? 14.828 -22.953 -9.703 1 96.06 375 ASN A N 1
ATOM 3013 C CA . ASN A 1 375 ? 16 -22.094 -9.641 1 96.06 375 ASN A CA 1
ATOM 3014 C C . ASN A 1 375 ? 15.648 -20.641 -9.922 1 96.06 375 ASN A C 1
ATOM 3016 O O . ASN A 1 375 ? 16.422 -19.906 -10.555 1 96.06 375 ASN A O 1
ATOM 3020 N N . ILE A 1 376 ? 14.516 -20.172 -9.539 1 96 376 ILE A N 1
ATOM 3021 C CA . ILE A 1 376 ? 14.016 -18.859 -9.953 1 96 376 ILE A CA 1
ATOM 3022 C C . ILE A 1 376 ? 14.93 -17.766 -9.422 1 96 376 ILE A C 1
ATOM 3024 O O . ILE A 1 376 ? 15.008 -16.672 -10 1 96 376 ILE A O 1
ATOM 3028 N N . ASN A 1 377 ? 15.625 -17.953 -8.312 1 93.31 377 ASN A N 1
ATOM 3029 C CA . ASN A 1 377 ? 16.531 -16.969 -7.738 1 93.31 377 ASN A CA 1
ATOM 3030 C C . ASN A 1 377 ? 17.641 -16.594 -8.719 1 93.31 377 ASN A C 1
ATOM 3032 O O . ASN A 1 377 ? 18.109 -15.445 -8.727 1 93.31 377 ASN A O 1
ATOM 3036 N N . LYS A 1 378 ? 18.031 -17.5 -9.539 1 94.69 378 LYS A N 1
ATOM 3037 C CA . LYS A 1 378 ? 19.016 -17.203 -10.57 1 94.69 378 LYS A CA 1
ATOM 3038 C C . LYS A 1 378 ? 18.438 -16.281 -11.641 1 94.69 378 LYS A C 1
ATOM 3040 O O . LYS A 1 378 ? 19.125 -15.367 -12.109 1 94.69 378 LYS A O 1
ATOM 3045 N N . TYR A 1 379 ? 17.266 -16.5 -12 1 95.38 379 TYR A N 1
ATOM 3046 C CA . TYR A 1 379 ? 16.625 -15.734 -13.055 1 95.38 379 TYR A CA 1
ATOM 3047 C C . TYR A 1 379 ? 16.266 -14.336 -12.57 1 95.38 379 TYR A C 1
ATOM 3049 O O . TYR A 1 379 ? 16.328 -13.367 -13.336 1 95.38 379 TYR A O 1
ATOM 3057 N N . MET A 1 380 ? 15.906 -14.219 -11.32 1 92.38 380 MET A N 1
ATOM 3058 C CA . MET A 1 380 ? 15.477 -12.953 -10.742 1 92.38 380 MET A CA 1
ATOM 3059 C C . MET A 1 380 ? 16.672 -12.062 -10.438 1 92.38 380 MET A C 1
ATOM 3061 O O . MET A 1 380 ? 16.531 -10.844 -10.289 1 92.38 380 MET A O 1
ATOM 3065 N N . ASP A 1 381 ? 17.812 -12.633 -10.289 1 90.56 381 ASP A N 1
ATOM 3066 C CA . ASP A 1 381 ? 19.047 -11.875 -10.117 1 90.56 381 ASP A CA 1
ATOM 3067 C C . ASP A 1 381 ? 19.562 -11.359 -11.453 1 90.56 381 ASP A C 1
ATOM 3069 O O . ASP A 1 381 ? 20.203 -12.102 -12.211 1 90.56 381 ASP A O 1
ATOM 3073 N N . ALA A 1 382 ? 19.406 -10.133 -11.68 1 86.19 382 ALA A N 1
ATOM 3074 C CA . ALA A 1 382 ? 19.75 -9.531 -12.969 1 86.19 382 ALA A CA 1
ATOM 3075 C C . ALA A 1 382 ? 21.234 -9.695 -13.273 1 86.19 382 ALA A C 1
ATOM 3077 O O . ALA A 1 382 ? 21.641 -9.734 -14.438 1 86.19 382 ALA A O 1
ATOM 3078 N N . GLY A 1 383 ? 22.047 -9.805 -12.266 1 89.31 383 GLY A N 1
ATOM 3079 C CA . GLY A 1 383 ? 23.484 -9.898 -12.453 1 89.31 383 GLY A CA 1
ATOM 3080 C C . GLY A 1 383 ? 23.953 -11.328 -12.633 1 89.31 383 GLY A C 1
ATOM 3081 O O . GLY A 1 383 ? 25.109 -11.562 -12.984 1 89.31 383 GLY A O 1
ATOM 3082 N N . PHE A 1 384 ? 23.062 -12.266 -12.43 1 91.62 384 PHE A N 1
ATOM 3083 C CA . PHE A 1 384 ? 23.469 -13.656 -12.594 1 91.62 384 PHE A CA 1
ATOM 3084 C C . PHE A 1 384 ? 23.625 -14.008 -14.07 1 91.62 384 PHE A C 1
ATOM 3086 O O . PHE A 1 384 ? 22.703 -13.789 -14.867 1 91.62 384 PHE A O 1
ATOM 3093 N N . PRO A 1 385 ? 24.734 -14.539 -14.445 1 94 385 PRO A N 1
ATOM 3094 C CA . PRO A 1 385 ? 24.969 -14.898 -15.844 1 94 385 PRO A CA 1
ATOM 3095 C C . PRO A 1 385 ? 24.328 -16.234 -16.219 1 94 385 PRO A C 1
ATOM 3097 O O . PRO A 1 385 ? 24.938 -17.297 -16.031 1 94 385 PRO A O 1
ATOM 3100 N N . LEU A 1 386 ? 23.203 -16.172 -16.859 1 95.25 386 LEU A N 1
ATOM 3101 C CA . LEU A 1 386 ? 22.531 -17.375 -17.328 1 95.25 386 LEU A CA 1
ATOM 3102 C C . LEU A 1 386 ? 23.203 -17.906 -18.594 1 95.25 386 LEU A C 1
ATOM 3104 O O . LEU A 1 386 ? 23.438 -17.156 -19.547 1 95.25 386 LEU A O 1
ATOM 3108 N N . LYS A 1 387 ? 23.641 -19.203 -18.531 1 95.06 387 LYS A N 1
ATOM 3109 C CA . LYS A 1 387 ? 24.25 -19.875 -19.656 1 95.06 387 LYS A CA 1
ATOM 3110 C C . LYS A 1 387 ? 23.719 -21.297 -19.828 1 95.06 387 LYS A C 1
ATOM 3112 O O . LYS A 1 387 ? 23.328 -21.938 -18.844 1 95.06 387 LYS A O 1
ATOM 3117 N N . LEU A 1 388 ? 23.688 -21.688 -21.094 1 95.06 388 LEU A N 1
ATOM 3118 C CA . LEU A 1 388 ? 23.375 -23.094 -21.312 1 95.06 388 LEU A CA 1
ATOM 3119 C C . LEU A 1 388 ? 24.438 -24 -20.703 1 95.06 388 LEU A C 1
ATOM 3121 O O . LEU A 1 388 ? 25.625 -23.75 -20.844 1 95.06 388 LEU A O 1
ATOM 3125 N N . SER A 1 389 ? 23.969 -24.984 -19.938 1 93 389 SER A N 1
ATOM 3126 C CA . SER A 1 389 ? 24.844 -25.922 -19.25 1 93 389 SER A CA 1
ATOM 3127 C C . SER A 1 389 ? 24.156 -27.266 -19.031 1 93 389 SER A C 1
ATOM 3129 O O . SER A 1 389 ? 23.047 -27.484 -19.5 1 93 389 SER A O 1
ATOM 3131 N N . GLN A 1 390 ? 24.906 -28.172 -18.328 1 94.25 390 GLN A N 1
ATOM 3132 C CA . GLN A 1 390 ? 24.344 -29.484 -18.016 1 94.25 390 GLN A CA 1
ATOM 3133 C C . GLN A 1 390 ? 23.531 -29.453 -16.734 1 94.25 390 GLN A C 1
ATOM 3135 O O . GLN A 1 390 ? 22.906 -30.438 -16.359 1 94.25 390 GLN A O 1
ATOM 3140 N N . GLU A 1 391 ? 23.484 -28.297 -16.172 1 94.44 391 GLU A N 1
ATOM 3141 C CA . GLU A 1 391 ? 22.703 -28.156 -14.953 1 94.44 391 GLU A CA 1
ATOM 3142 C 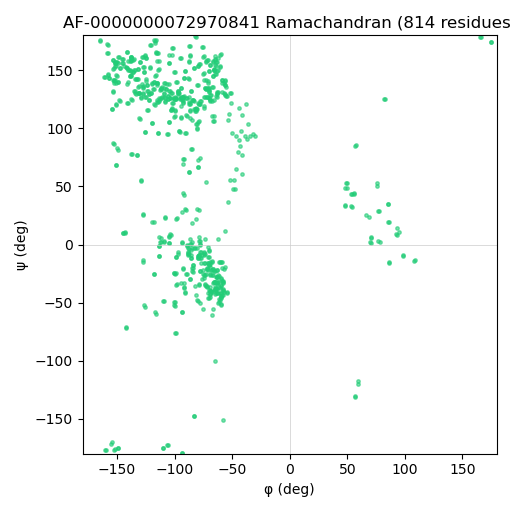C . GLU A 1 391 ? 21.203 -28.297 -15.234 1 94.44 391 GLU A C 1
ATOM 3144 O O . GLU A 1 391 ? 20.703 -27.703 -16.188 1 94.44 391 GLU A O 1
ATOM 3149 N N . VAL A 1 392 ? 20.562 -29.141 -14.484 1 97.25 392 VAL A N 1
ATOM 3150 C CA . VAL A 1 392 ? 19.109 -29.219 -14.57 1 97.25 392 VAL A CA 1
ATOM 3151 C C . VAL A 1 392 ? 18.484 -28.016 -13.875 1 97.25 392 VAL A C 1
ATOM 3153 O O . VAL A 1 392 ? 18.672 -27.812 -12.672 1 97.25 392 VAL A O 1
ATOM 3156 N N . MET A 1 393 ? 17.766 -27.203 -14.617 1 97.69 393 MET A N 1
ATOM 3157 C CA . MET A 1 393 ? 17.25 -25.938 -14.086 1 97.69 393 MET A CA 1
ATOM 3158 C C . MET A 1 393 ? 15.852 -26.125 -13.516 1 97.69 393 MET A C 1
ATOM 3160 O O . MET A 1 393 ? 15.469 -25.422 -12.57 1 97.69 393 MET A O 1
ATOM 3164 N N . PHE A 1 394 ? 15.094 -27 -14.086 1 98.62 394 PHE A N 1
ATOM 3165 C CA . PHE A 1 394 ? 13.719 -27.203 -13.664 1 98.62 394 PHE A CA 1
ATOM 3166 C C . PHE A 1 394 ? 13.43 -28.688 -13.477 1 98.62 394 PHE A C 1
ATOM 3168 O O . PHE A 1 394 ? 13.859 -29.516 -14.281 1 98.62 394 PHE A O 1
ATOM 3175 N N . LYS A 1 395 ? 12.781 -29 -12.414 1 98.69 395 LYS A N 1
ATOM 3176 C CA . LYS A 1 395 ? 12.312 -30.359 -12.141 1 98.69 395 LYS A CA 1
ATOM 3177 C C . LYS A 1 395 ? 10.859 -30.359 -11.68 1 98.69 395 LYS A C 1
ATOM 3179 O O . LYS A 1 395 ? 10.43 -29.453 -10.961 1 98.69 395 LYS A O 1
ATOM 3184 N N . ILE A 1 396 ? 10.133 -31.328 -12.109 1 98.62 396 ILE A N 1
ATOM 3185 C CA . ILE A 1 396 ? 8.812 -31.609 -11.562 1 98.62 396 ILE A CA 1
ATOM 3186 C C . ILE A 1 396 ? 8.82 -32.969 -10.859 1 98.62 396 ILE A C 1
ATOM 3188 O O . ILE A 1 396 ? 9.172 -33.969 -11.461 1 98.62 396 ILE A O 1
ATOM 3192 N N . PHE A 1 397 ? 8.469 -32.906 -9.625 1 98.12 397 PHE A N 1
ATOM 3193 C CA . PHE A 1 397 ? 8.344 -34.125 -8.82 1 98.12 397 PHE A CA 1
ATOM 3194 C C . PHE A 1 397 ? 6.871 -34.469 -8.602 1 98.12 397 PHE A C 1
ATOM 3196 O O . PHE A 1 397 ? 6.004 -33.594 -8.68 1 98.12 397 PHE A O 1
ATOM 3203 N N . LYS A 1 398 ? 6.641 -35.719 -8.344 1 97.31 398 LYS A N 1
ATOM 3204 C CA . LYS A 1 398 ? 5.289 -36.219 -8.086 1 97.31 398 LYS A CA 1
ATOM 3205 C C . LYS A 1 398 ? 5.23 -37 -6.77 1 97.31 398 LYS A C 1
ATOM 3207 O O . LYS A 1 398 ? 6.141 -37.75 -6.457 1 97.31 398 LYS A O 1
ATOM 3212 N N . TYR A 1 399 ? 4.199 -36.75 -6.02 1 96.94 399 TYR A N 1
ATOM 3213 C CA . TYR A 1 399 ? 3.939 -37.375 -4.734 1 96.94 399 TYR A CA 1
ATOM 3214 C C . TYR A 1 399 ? 2.48 -37.812 -4.625 1 96.94 399 TYR A C 1
ATOM 3216 O O . TYR A 1 399 ? 1.572 -37 -4.895 1 96.94 399 TYR A O 1
ATOM 3224 N N . PHE A 1 400 ? 2.248 -39.062 -4.191 1 96.69 400 PHE A N 1
ATOM 3225 C CA . PHE A 1 400 ? 0.875 -39.531 -4.012 1 96.69 400 PHE A CA 1
ATOM 3226 C C . PHE A 1 400 ? 0.356 -39.156 -2.629 1 96.69 400 PHE A C 1
ATOM 3228 O O . PHE A 1 400 ? 0.852 -39.656 -1.617 1 96.69 400 PHE A O 1
ATOM 3235 N N . THR A 1 401 ? -0.673 -38.281 -2.604 1 95.56 401 THR A N 1
ATOM 3236 C CA . THR A 1 401 ? -1.284 -37.844 -1.348 1 95.56 401 THR A CA 1
ATOM 3237 C C . THR A 1 401 ? -2.57 -38.625 -1.084 1 95.56 401 THR A C 1
ATOM 3239 O O . THR A 1 401 ? -3.027 -38.719 0.058 1 95.56 401 THR A O 1
ATOM 3242 N N . GLY A 1 402 ? -3.195 -39.125 -2.135 1 96.12 402 GLY A N 1
ATOM 3243 C CA . GLY A 1 402 ? -4.484 -39.781 -2.033 1 96.12 402 GLY A CA 1
ATOM 3244 C C . GLY A 1 402 ? -5.645 -38.812 -1.902 1 96.12 402 GLY A C 1
ATOM 3245 O O . GLY A 1 402 ? -6.797 -39.219 -1.764 1 96.12 402 GLY A O 1
ATOM 3246 N N . THR A 1 403 ? -5.34 -37.562 -1.938 1 96.62 403 THR A N 1
ATOM 3247 C CA . THR A 1 403 ? -6.371 -36.531 -1.822 1 96.62 403 THR A CA 1
ATOM 3248 C C . THR A 1 403 ? -6.449 -35.688 -3.098 1 96.62 403 THR A C 1
ATOM 3250 O O . THR A 1 403 ? -5.691 -35.906 -4.043 1 96.62 403 THR A O 1
ATOM 3253 N N . LYS A 1 404 ? -7.449 -34.781 -3.105 1 96.44 404 LYS A N 1
ATOM 3254 C CA . LYS A 1 404 ? -7.66 -33.938 -4.273 1 96.44 404 LYS A CA 1
ATOM 3255 C C . LYS A 1 404 ? -7.484 -32.469 -3.916 1 96.44 404 LYS A C 1
ATOM 3257 O O . LYS A 1 404 ? -7.23 -32.125 -2.758 1 96.44 404 LYS A O 1
ATOM 3262 N N . SER A 1 405 ? -7.578 -31.641 -4.934 1 97.81 405 SER A N 1
ATOM 3263 C CA . SER A 1 405 ? -7.418 -30.203 -4.789 1 97.81 405 SER A CA 1
ATOM 3264 C C . SER A 1 405 ? -8.508 -29.609 -3.904 1 97.81 405 SER A C 1
ATOM 3266 O O . SER A 1 405 ? -9.617 -30.156 -3.826 1 97.81 405 SER A O 1
ATOM 3268 N N . TYR A 1 406 ? -8.219 -28.438 -3.314 1 98.12 406 TYR A N 1
ATOM 3269 C CA . TYR A 1 406 ? -9.195 -27.656 -2.559 1 98.12 406 TYR A CA 1
ATOM 3270 C C . TYR A 1 406 ? -10.406 -27.312 -3.424 1 98.12 406 TYR A C 1
ATOM 3272 O O . TYR A 1 406 ? -11.477 -26.984 -2.904 1 98.12 406 TYR A O 1
ATOM 3280 N N . LEU A 1 407 ? -10.281 -27.344 -4.707 1 97.31 407 LEU A N 1
ATOM 3281 C CA . LEU A 1 407 ? -11.336 -27.031 -5.66 1 97.31 407 LEU A CA 1
ATOM 3282 C C . LEU A 1 407 ? -12.414 -28.109 -5.641 1 97.31 407 LEU A C 1
ATOM 3284 O O . LEU A 1 407 ? -13.547 -27.875 -6.062 1 97.31 407 LEU A O 1
ATOM 3288 N N . GLU A 1 408 ? -12.062 -29.344 -5.238 1 93.19 408 GLU A N 1
ATOM 3289 C CA . GLU A 1 408 ? -12.969 -30.484 -5.211 1 93.19 408 GLU A CA 1
ATOM 3290 C C . GLU A 1 408 ? -13.633 -30.625 -3.846 1 93.19 408 GLU A C 1
ATOM 3292 O O . GLU A 1 408 ? -13.75 -31.734 -3.32 1 93.19 408 GLU A O 1
ATOM 3297 N N . SER A 1 409 ? -14.07 -29.516 -3.312 1 83.19 409 SER A N 1
ATOM 3298 C CA . SER A 1 409 ? -14.695 -29.516 -1.994 1 83.19 409 SER A CA 1
ATOM 3299 C C . SER A 1 409 ? -16.109 -30.078 -2.057 1 83.19 409 SER A C 1
ATOM 3301 O O . SER A 1 409 ? -16.781 -29.969 -3.084 1 83.19 409 SER A O 1
ATOM 3303 N N . MET B 1 1 ? -46.219 57.812 19.547 1 25.3 1 MET B N 1
ATOM 3304 C CA . MET B 1 1 ? -44.938 57.219 19.922 1 25.3 1 MET B CA 1
ATOM 3305 C C . MET B 1 1 ? -43.812 57.781 19.062 1 25.3 1 MET B C 1
ATOM 3307 O O . MET B 1 1 ? -43.875 57.719 17.828 1 25.3 1 MET B O 1
ATOM 3311 N N . ASN B 1 2 ? -42.844 58.781 19.5 1 26.36 2 ASN B N 1
ATOM 3312 C CA . ASN B 1 2 ? -42.312 60.062 19.109 1 26.36 2 ASN B CA 1
ATOM 3313 C C . ASN B 1 2 ? -41.031 59.938 18.297 1 26.36 2 ASN B C 1
ATOM 3315 O O . ASN B 1 2 ? -40.156 59.094 18.609 1 26.36 2 ASN B O 1
ATOM 3319 N N . PRO B 1 3 ? -40.938 60.406 17 1 29.11 3 PRO B N 1
ATOM 3320 C CA . PRO B 1 3 ? -40 60.312 15.883 1 29.11 3 PRO B CA 1
ATOM 3321 C C . PRO B 1 3 ? -38.594 60.781 16.25 1 29.11 3 PRO B C 1
ATOM 3323 O O . PRO B 1 3 ? -37.688 60.719 15.406 1 29.11 3 PRO B O 1
ATOM 3326 N N . LEU B 1 4 ? -38.438 61.594 17.359 1 25.88 4 LEU B N 1
ATOM 3327 C CA . LEU B 1 4 ? -37.312 62.531 17.516 1 25.88 4 LEU B CA 1
ATOM 3328 C C . LEU B 1 4 ? -36.031 61.781 17.812 1 25.88 4 LEU B C 1
ATOM 3330 O O . LEU B 1 4 ? -34.938 62.344 17.656 1 25.88 4 LEU B O 1
ATOM 3334 N N . CYS B 1 5 ? -36 60.656 18.562 1 25.95 5 CYS B N 1
ATOM 3335 C CA . CYS B 1 5 ? -34.844 60.188 19.328 1 25.95 5 CYS B CA 1
ATOM 3336 C C . CYS B 1 5 ? -33.75 59.688 18.391 1 25.95 5 CYS B C 1
ATOM 3338 O O . CYS B 1 5 ? -32.844 59 18.828 1 25.95 5 CYS B O 1
ATOM 3340 N N . ALA B 1 6 ? -33.969 59.688 17.016 1 23.41 6 ALA B N 1
ATOM 3341 C CA . ALA B 1 6 ? -33.125 58.906 16.125 1 23.41 6 ALA B CA 1
ATOM 3342 C C . ALA B 1 6 ? -31.719 59.469 16.047 1 23.41 6 ALA B C 1
ATOM 3344 O O . ALA B 1 6 ? -30.75 58.75 15.805 1 23.41 6 ALA B O 1
ATOM 3345 N N . TYR B 1 7 ? -31.594 60.875 16.078 1 23.42 7 TYR B N 1
ATOM 3346 C CA . TYR B 1 7 ? -30.516 61.531 15.344 1 23.42 7 TYR B CA 1
ATOM 3347 C C . TYR B 1 7 ? -29.219 61.5 16.141 1 23.42 7 TYR B C 1
ATOM 3349 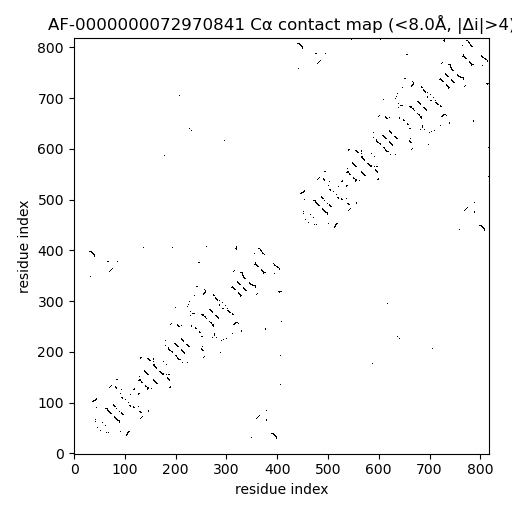O O . TYR B 1 7 ? -28.141 61.625 15.586 1 23.42 7 TYR B O 1
ATOM 3357 N N . LEU B 1 8 ? -29.281 61.625 17.531 1 23.89 8 LEU B N 1
ATOM 3358 C CA . LEU B 1 8 ? -28.203 62.344 18.203 1 23.89 8 LEU B CA 1
ATOM 3359 C C . LEU B 1 8 ? -26.953 61.469 18.312 1 23.89 8 LEU B C 1
ATOM 3361 O O . LEU B 1 8 ? -25.969 61.875 18.922 1 23.89 8 LEU B O 1
ATOM 3365 N N . GLY B 1 9 ? -27.047 60.094 18.109 1 22.98 9 GLY B N 1
ATOM 3366 C CA . GLY B 1 9 ? -26.062 59.25 18.781 1 22.98 9 GLY B CA 1
ATOM 3367 C C . GLY B 1 9 ? -24.672 59.344 18.141 1 22.98 9 GLY B C 1
ATOM 3368 O O . GLY B 1 9 ? -23.812 58.531 18.422 1 22.98 9 GLY B O 1
ATOM 3369 N N . TYR B 1 10 ? -24.484 60.25 17.109 1 22.3 10 TYR B N 1
ATOM 3370 C CA . TYR B 1 10 ? -23.312 60.125 16.266 1 22.3 10 TYR B CA 1
ATOM 3371 C C . TYR B 1 10 ? -22.047 60.5 17.016 1 22.3 10 TYR B C 1
ATOM 3373 O O . TYR B 1 10 ? -20.938 60.156 16.594 1 22.3 10 TYR B O 1
ATOM 3381 N N . LEU B 1 11 ? -22.109 61.594 17.906 1 22.66 11 LEU B N 1
ATOM 3382 C CA . LEU B 1 11 ? -21 62.531 17.984 1 22.66 11 LEU B CA 1
ATOM 3383 C C . LEU B 1 11 ? -19.828 61.938 18.75 1 22.66 11 LEU B C 1
ATOM 3385 O O . LEU B 1 11 ? -18.656 62.188 18.438 1 22.66 11 LEU B O 1
ATOM 3389 N N . PHE B 1 12 ? -20 61.469 20 1 25.73 12 PHE B N 1
ATOM 3390 C CA . PHE B 1 12 ? -19.016 61.812 21.016 1 25.73 12 PHE B CA 1
ATOM 3391 C C . PHE B 1 12 ? -17.797 60.875 20.906 1 25.73 12 PHE B C 1
ATOM 3393 O O . PHE B 1 12 ? -17.609 60 21.75 1 25.73 12 PHE B O 1
ATOM 3400 N N . VAL B 1 13 ? -17.469 60.188 19.75 1 24.28 13 VAL B N 1
ATOM 3401 C CA . VAL B 1 13 ? -16.609 59.031 19.891 1 24.28 13 VAL B CA 1
ATOM 3402 C C . VAL B 1 13 ? -15.164 59.469 20.141 1 24.28 13 VAL B C 1
ATOM 3404 O O . VAL B 1 13 ? -14.305 58.656 20.453 1 24.28 13 VAL B O 1
ATOM 3407 N N . ASN B 1 14 ? -14.766 60.781 19.75 1 24.8 14 ASN B N 1
ATOM 3408 C CA . ASN B 1 14 ? -13.367 60.906 19.375 1 24.8 14 ASN B CA 1
ATOM 3409 C C . ASN B 1 14 ? -12.453 60.969 20.594 1 24.8 14 ASN B C 1
ATOM 3411 O O . ASN B 1 14 ? -11.234 60.812 20.469 1 24.8 14 ASN B O 1
ATOM 3415 N N . TYR B 1 15 ? -12.758 61.812 21.516 1 26.11 15 TYR B N 1
ATOM 3416 C CA . TYR B 1 15 ? -11.672 62.531 22.156 1 26.11 15 TYR B CA 1
ATOM 3417 C C . TYR B 1 15 ? -10.844 61.625 23.047 1 26.11 15 TYR B C 1
ATOM 3419 O O . TYR B 1 15 ? -9.773 62 23.516 1 26.11 15 TYR B O 1
ATOM 3427 N N . CYS B 1 16 ? -11.477 60.781 23.766 1 24.5 16 CYS B N 1
ATOM 3428 C CA . CYS B 1 16 ? -10.961 60.656 25.125 1 24.5 16 CYS B CA 1
ATOM 3429 C C . CYS B 1 16 ? -9.539 60.094 25.125 1 24.5 16 CYS B C 1
ATOM 3431 O O . CYS B 1 16 ? -8.648 60.656 25.766 1 24.5 16 CYS B O 1
ATOM 3433 N N . LEU B 1 17 ? -9.266 58.812 25.391 1 26.08 17 LEU B N 1
ATOM 3434 C CA . LEU B 1 17 ? -8.484 58.281 26.516 1 26.08 17 LEU B CA 1
ATOM 3435 C C . LEU B 1 17 ? -7.027 58.094 26.125 1 26.08 17 LEU B C 1
ATOM 3437 O O . LEU B 1 17 ? -6.637 57 25.688 1 26.08 17 LEU B O 1
ATOM 3441 N N . ASN B 1 18 ? -6.363 58.844 25.156 1 25.59 18 ASN B N 1
ATOM 3442 C CA . ASN B 1 18 ? -5.141 58.156 24.719 1 25.59 18 ASN B CA 1
ATOM 3443 C C . ASN B 1 18 ? -4.055 58.219 25.797 1 25.59 18 ASN B C 1
ATOM 3445 O O . ASN B 1 18 ? -3.354 59.25 25.906 1 25.59 18 ASN B O 1
ATOM 3449 N N . ASP B 1 19 ? -4.242 57.844 26.984 1 27.5 19 ASP B N 1
ATOM 3450 C CA . ASP B 1 19 ? -3.131 57.844 27.922 1 27.5 19 ASP B CA 1
ATOM 3451 C C . ASP B 1 19 ? -1.925 57.094 27.328 1 27.5 19 ASP B C 1
ATOM 3453 O O . ASP B 1 19 ? -2.074 56.062 26.688 1 27.5 19 ASP B O 1
ATOM 3457 N N . LYS B 1 20 ? -0.856 57.75 27.234 1 33.91 20 LYS B N 1
ATOM 3458 C CA . LYS B 1 20 ? 0.484 57.281 26.906 1 33.91 20 LYS B CA 1
ATOM 3459 C C . LYS B 1 20 ? 0.876 56.094 27.797 1 33.91 20 LYS B C 1
ATOM 3461 O O . LYS B 1 20 ? 1.311 56.281 28.938 1 33.91 20 LYS B O 1
ATOM 3466 N N . VAL B 1 21 ? 0.051 55.031 27.812 1 32.25 21 VAL B N 1
ATOM 3467 C CA . VAL B 1 21 ? 0.672 53.906 28.516 1 32.25 21 VAL B CA 1
ATOM 3468 C C . VAL B 1 21 ? 2.076 53.688 27.953 1 32.25 21 VAL B C 1
ATOM 3470 O O . VAL B 1 21 ? 2.26 53.531 26.75 1 32.25 21 VAL B O 1
ATOM 3473 N N . GLN B 1 22 ? 3.021 54.219 28.562 1 34.12 22 GLN B N 1
ATOM 3474 C CA . GLN B 1 22 ? 4.426 53.906 28.312 1 34.12 22 GLN B CA 1
ATOM 3475 C C . GLN B 1 22 ? 4.625 52.406 28.109 1 34.12 22 GLN B C 1
ATOM 3477 O O . GLN B 1 22 ? 4.367 51.625 29.016 1 34.12 22 GLN B O 1
ATOM 3482 N N . ASN B 1 23 ? 4.277 51.969 26.969 1 29.86 23 ASN B N 1
ATOM 3483 C CA . ASN B 1 23 ? 4.484 50.562 26.578 1 29.86 23 ASN B CA 1
ATOM 3484 C C . ASN B 1 23 ? 5.902 50.094 26.891 1 29.86 23 ASN B C 1
ATOM 3486 O O . ASN B 1 23 ? 6.848 50.438 26.172 1 29.86 23 ASN B O 1
ATOM 3490 N N . GLU B 1 24 ? 6.258 50.25 28.188 1 35.22 24 GLU B N 1
ATOM 3491 C CA . GLU B 1 24 ? 7.488 49.531 28.438 1 35.22 24 GLU B CA 1
ATOM 3492 C C . GLU B 1 24 ? 7.52 48.188 27.672 1 35.22 24 GLU B C 1
ATOM 3494 O O . GLU B 1 24 ? 6.488 47.562 27.516 1 35.22 24 GLU B O 1
ATOM 3499 N N . PRO B 1 25 ? 8.516 48.031 26.828 1 34.75 25 PRO B N 1
ATOM 3500 C CA . PRO B 1 25 ? 8.547 46.781 26.109 1 34.75 25 PRO B CA 1
ATOM 3501 C C . PRO B 1 25 ? 8.234 45.562 27.016 1 34.75 25 PRO B C 1
ATOM 3503 O O . PRO B 1 25 ? 8.789 45.469 28.109 1 34.75 25 PRO B O 1
ATOM 3506 N N . ILE B 1 26 ? 7.004 45.188 27.266 1 32.31 26 ILE B N 1
ATOM 3507 C CA . ILE B 1 26 ? 6.75 43.938 27.938 1 32.31 26 ILE B CA 1
ATOM 3508 C C . ILE B 1 26 ? 7.848 42.938 27.594 1 32.31 26 ILE B C 1
ATOM 3510 O O . ILE B 1 26 ? 8.078 42.625 26.422 1 32.31 26 ILE B O 1
ATOM 3514 N N . LYS B 1 27 ? 8.773 42.906 28.375 1 41.38 27 LYS B N 1
ATOM 3515 C CA . LYS B 1 27 ? 9.688 41.75 28.281 1 41.38 27 LYS B CA 1
ATOM 3516 C C . LYS B 1 27 ? 8.938 40.469 27.922 1 41.38 27 LYS B C 1
ATOM 3518 O O . LYS B 1 27 ? 7.934 40.156 28.562 1 41.38 27 LYS B O 1
ATOM 3523 N N . PRO B 1 28 ? 9.062 40.062 26.688 1 42.78 28 PRO B N 1
ATOM 3524 C CA . PRO B 1 28 ? 8.398 38.781 26.469 1 42.78 28 PRO B CA 1
ATOM 3525 C C . PRO B 1 28 ? 8.422 37.875 27.703 1 42.78 28 PRO B C 1
ATOM 3527 O O . PRO B 1 28 ? 9.469 37.719 28.344 1 42.78 28 PRO B O 1
ATOM 3530 N N . ILE B 1 29 ? 7.484 37.875 28.438 1 43.34 29 ILE B N 1
ATOM 3531 C CA . ILE B 1 29 ? 7.395 36.938 29.562 1 43.34 29 ILE B CA 1
ATOM 3532 C C . ILE B 1 29 ? 7.82 35.531 29.094 1 43.34 29 ILE B C 1
ATOM 3534 O O . ILE B 1 29 ? 7.188 34.969 28.219 1 43.34 29 ILE B O 1
ATOM 3538 N N . LYS B 1 30 ? 9.117 35.125 29.172 1 52.03 30 LYS B N 1
ATOM 3539 C CA . LYS B 1 30 ? 9.727 33.812 28.984 1 52.03 30 LYS B CA 1
ATOM 3540 C C . LYS B 1 30 ? 8.977 32.75 29.75 1 52.03 30 LYS B C 1
ATOM 3542 O O . LYS B 1 30 ? 9.367 32.375 30.859 1 52.03 30 LYS B O 1
ATOM 3547 N N . ASN B 1 31 ? 7.594 32.812 29.562 1 54 31 ASN B N 1
ATOM 3548 C CA . ASN B 1 31 ? 6.844 31.75 30.234 1 54 31 ASN B CA 1
ATOM 3549 C C . ASN B 1 31 ? 7.129 30.375 29.625 1 54 31 ASN B C 1
ATOM 3551 O O . ASN B 1 31 ? 7.012 30.203 28.422 1 54 31 ASN B O 1
ATOM 3555 N N . GLN B 1 32 ? 7.766 29.547 30.297 1 70.31 32 GLN B N 1
ATOM 3556 C CA . GLN B 1 32 ? 8.125 28.188 29.875 1 70.31 32 GLN B CA 1
ATOM 3557 C C . GLN B 1 32 ? 6.949 27.234 30.016 1 70.31 32 GLN B C 1
ATOM 3559 O O . GLN B 1 32 ? 7.113 26.109 30.484 1 70.31 32 GLN B O 1
ATOM 3564 N N . THR B 1 33 ? 5.566 27.891 29.844 1 89.56 33 THR B N 1
ATOM 3565 C CA . THR B 1 33 ? 4.379 27.047 29.781 1 89.56 33 THR B CA 1
ATOM 3566 C C . THR B 1 33 ? 3.51 27.422 28.578 1 89.56 33 THR B C 1
ATOM 3568 O O . THR B 1 33 ? 3.625 28.531 28.047 1 89.56 33 THR B O 1
ATOM 3571 N N . PHE B 1 34 ? 2.697 26.562 28.094 1 95.19 34 PHE B N 1
ATOM 3572 C CA . PHE B 1 34 ? 1.727 26.859 27.047 1 95.19 34 PHE B CA 1
ATOM 3573 C C . PHE B 1 34 ? 0.624 27.781 27.578 1 95.19 34 PHE B C 1
ATOM 3575 O O . PHE B 1 34 ? -0.02 27.469 28.578 1 95.19 34 PHE B O 1
ATOM 3582 N N . GLN B 1 35 ? 0.418 28.922 26.891 1 95.62 35 GLN B N 1
ATOM 3583 C CA . GLN B 1 35 ? -0.621 29.875 27.25 1 95.62 35 GLN B CA 1
ATOM 3584 C C . GLN B 1 35 ? -1.75 29.891 26.234 1 95.62 35 GLN B C 1
ATOM 3586 O O . GLN B 1 35 ? -1.5 29.891 25.016 1 95.62 35 GLN B O 1
ATOM 3591 N N . LEU B 1 36 ? -2.973 29.875 26.703 1 97.19 36 LEU B N 1
ATOM 3592 C CA . LEU B 1 36 ? -4.129 29.922 25.812 1 97.19 36 LEU B CA 1
ATOM 3593 C C . LEU B 1 36 ? -4.164 31.219 25.031 1 97.19 36 LEU B C 1
ATOM 3595 O O . LEU B 1 36 ? -4.066 32.312 25.609 1 97.19 36 LEU B O 1
ATOM 3599 N N . GLU B 1 37 ? -4.266 31.141 23.734 1 97.44 37 GLU B N 1
ATOM 3600 C CA . GLU B 1 37 ? -4.309 32.312 22.875 1 97.44 37 GLU B CA 1
ATOM 3601 C C . GLU B 1 37 ? -5.695 32.5 22.266 1 97.44 37 GLU B C 1
ATOM 3603 O O . GLU B 1 37 ? -6.227 33.625 22.266 1 97.44 37 GLU B O 1
ATOM 3608 N N . TYR B 1 38 ? -6.266 31.516 21.734 1 98.38 38 TYR B N 1
ATOM 3609 C CA . TYR B 1 38 ? -7.598 31.547 21.141 1 98.38 38 TYR B CA 1
ATOM 3610 C C . TYR B 1 38 ? -8.391 30.297 21.531 1 98.38 38 TYR B C 1
ATOM 3612 O O . TYR B 1 38 ? -7.816 29.266 21.844 1 98.38 38 TYR B O 1
ATOM 3620 N N . GLN B 1 39 ? -9.719 30.391 21.453 1 98.56 39 GLN B N 1
ATOM 3621 C CA . GLN B 1 39 ? -10.586 29.234 21.672 1 98.56 39 GLN B CA 1
ATOM 3622 C C . GLN B 1 39 ? -11.891 29.375 20.875 1 98.56 39 GLN B C 1
ATOM 3624 O O . GLN B 1 39 ? -12.32 30.484 20.562 1 98.56 39 GLN B O 1
ATOM 3629 N N . TRP B 1 40 ? -12.547 28.312 20.516 1 98.62 40 TRP B N 1
ATOM 3630 C CA . TRP B 1 40 ? -13.836 28.25 19.828 1 98.62 40 TRP B CA 1
ATOM 3631 C C . TRP B 1 40 ? -14.758 27.234 20.484 1 98.62 40 TRP B C 1
ATOM 3633 O O . TRP B 1 40 ? -14.344 26.094 20.75 1 98.62 40 TRP B O 1
ATOM 3643 N N . HIS B 1 41 ? -15.961 27.656 20.766 1 98.06 41 HIS B N 1
ATOM 3644 C CA . HIS B 1 41 ? -17.031 26.703 21.047 1 98.06 41 HIS B CA 1
ATOM 3645 C C . HIS B 1 41 ? -17.594 26.109 19.766 1 98.06 41 HIS B C 1
ATOM 3647 O O . HIS B 1 41 ? -18.047 24.969 19.75 1 98.06 41 HIS B O 1
ATOM 3653 N N . TYR B 1 42 ? -17.641 26.828 18.766 1 97.94 42 TYR B N 1
ATOM 3654 C CA . TYR B 1 42 ? -17.938 26.484 17.375 1 97.94 42 TYR B CA 1
ATOM 3655 C C . TYR B 1 42 ? -17.281 27.484 16.422 1 97.94 42 TYR B C 1
ATOM 3657 O O . TYR B 1 42 ? -16.938 28.594 16.812 1 97.94 42 TYR B O 1
ATOM 3665 N N . VAL B 1 43 ? -17.078 27.109 15.195 1 98.56 43 VAL B N 1
ATOM 3666 C CA . VAL B 1 43 ? -16.406 27.953 14.227 1 98.56 43 VAL B CA 1
ATOM 3667 C C . VAL B 1 43 ? -17.438 28.625 13.32 1 98.56 43 VAL B C 1
ATOM 3669 O O . VAL B 1 43 ? -18.328 27.969 12.781 1 98.56 43 VAL B O 1
ATOM 3672 N N . ASN B 1 44 ? -17.359 29.891 13.266 1 98.56 44 ASN B N 1
ATOM 3673 C CA . ASN B 1 44 ? -18.125 30.688 12.305 1 98.56 44 ASN B CA 1
ATOM 3674 C C . ASN B 1 44 ? -17.203 31.516 11.414 1 98.56 44 ASN B C 1
ATOM 3676 O O . ASN B 1 44 ? -15.984 31.516 11.609 1 98.56 44 ASN B O 1
ATOM 3680 N N . TYR B 1 45 ? -17.859 32.125 10.406 1 98.75 45 TYR B N 1
ATOM 3681 C CA . TYR B 1 45 ? -17.078 32.812 9.375 1 98.75 45 TYR B CA 1
ATOM 3682 C C . TYR B 1 45 ? -17.547 34.25 9.18 1 98.75 45 TYR B C 1
ATOM 3684 O O . TYR B 1 45 ? -18.594 34.625 9.695 1 98.75 45 TYR B O 1
ATOM 3692 N N . THR B 1 46 ? -16.656 35.031 8.562 1 98.5 46 THR B N 1
ATOM 3693 C CA . THR B 1 46 ? -17.188 36.25 7.973 1 98.5 46 THR B CA 1
ATOM 3694 C C . THR B 1 46 ? -17.984 35.938 6.707 1 98.5 46 THR B C 1
ATOM 3696 O O . THR B 1 46 ? -17.594 35.062 5.922 1 98.5 46 THR B O 1
ATOM 3699 N N . TRP B 1 47 ? -19.141 36.562 6.609 1 98.44 47 TRP B N 1
ATOM 3700 C CA . TRP B 1 47 ? -20.016 36.344 5.473 1 98.44 47 TRP B CA 1
ATOM 3701 C C . TRP B 1 47 ? -20.156 37.594 4.617 1 98.44 47 TRP B C 1
ATOM 3703 O O . TRP B 1 47 ? -20.078 38.719 5.125 1 98.44 47 TRP B O 1
ATOM 3713 N N . PRO B 1 48 ? -20.391 37.375 3.314 1 97.62 48 PRO B N 1
ATOM 3714 C CA . PRO B 1 48 ? -20.578 38.562 2.465 1 97.62 48 PRO B CA 1
ATOM 3715 C C . PRO B 1 48 ? -21.781 39.406 2.893 1 97.62 48 PRO B C 1
ATOM 3717 O O . PRO B 1 48 ? -21.719 40.625 2.895 1 97.62 48 PRO B O 1
ATOM 3720 N N . THR B 1 49 ? -22.922 38.75 3.127 1 97.69 49 THR B N 1
ATOM 3721 C CA . THR B 1 49 ? -24.125 39.406 3.643 1 97.69 49 THR B CA 1
ATOM 3722 C C . THR B 1 49 ? -24.797 38.531 4.711 1 97.69 49 THR B C 1
ATOM 3724 O O . THR B 1 49 ? -24.516 37.344 4.816 1 97.69 49 THR B O 1
ATOM 3727 N N . TYR B 1 50 ? -25.578 39.25 5.441 1 97.06 50 TYR B N 1
ATOM 3728 C CA . TYR B 1 50 ? -26.359 38.5 6.434 1 97.06 50 TYR B CA 1
ATOM 3729 C C . TYR B 1 50 ? -27.297 37.531 5.766 1 97.06 50 TYR B C 1
ATOM 3731 O O . TYR B 1 50 ? -27.547 36.438 6.297 1 97.06 50 TYR B O 1
ATOM 3739 N N . ASP B 1 51 ? -27.797 37.875 4.629 1 97.56 51 ASP B N 1
ATOM 3740 C CA . ASP B 1 51 ? -28.688 37 3.885 1 97.56 51 ASP B CA 1
ATOM 3741 C C . ASP B 1 51 ? -27.969 35.719 3.439 1 97.56 51 ASP B C 1
ATOM 3743 O O . ASP B 1 51 ? -28.562 34.656 3.408 1 97.56 51 ASP B O 1
ATOM 3747 N N . ASP B 1 52 ? -26.734 35.875 3.084 1 97.5 52 ASP B N 1
ATOM 3748 C CA . ASP B 1 52 ? -25.938 34.719 2.709 1 97.5 52 ASP B CA 1
ATOM 3749 C C . ASP B 1 52 ? -25.781 33.75 3.885 1 97.5 52 ASP B C 1
ATOM 3751 O O . ASP B 1 52 ? -25.875 32.531 3.715 1 97.5 52 ASP B O 1
ATOM 3755 N N . TYR B 1 53 ? -25.547 34.344 5.039 1 97.88 53 TYR B N 1
ATOM 3756 C CA . TYR B 1 53 ? -25.438 33.531 6.254 1 97.88 53 TYR B CA 1
ATOM 3757 C C . TYR B 1 53 ? -26.734 32.781 6.547 1 97.88 53 TYR B C 1
ATOM 3759 O O . TYR B 1 53 ? -26.719 31.578 6.746 1 97.88 53 TYR B O 1
ATOM 3767 N N . LYS B 1 54 ? -27.797 33.5 6.52 1 97.81 54 LYS B N 1
ATOM 3768 C CA . LYS B 1 54 ? -29.094 32.906 6.812 1 97.81 54 LYS B CA 1
ATOM 3769 C C . LYS B 1 54 ? -29.422 31.781 5.84 1 97.81 54 LYS B C 1
ATOM 3771 O O . LYS B 1 54 ? -29.906 30.719 6.25 1 97.81 54 LYS B O 1
ATOM 3776 N N . LYS B 1 55 ? -29.188 32.062 4.637 1 97.75 55 LYS B N 1
ATOM 3777 C CA . LYS B 1 55 ? -29.453 31.062 3.613 1 97.75 55 LYS B CA 1
ATOM 3778 C C . LYS B 1 55 ? -28.625 29.797 3.842 1 97.75 55 LYS B C 1
ATOM 3780 O O . LYS B 1 55 ? -29.109 28.688 3.666 1 97.75 55 LYS B O 1
ATOM 3785 N N . ALA B 1 56 ? -27.375 30 4.199 1 97.88 56 ALA B N 1
ATOM 3786 C CA . ALA B 1 56 ? -26.469 28.875 4.422 1 97.88 56 ALA B CA 1
ATOM 3787 C C . ALA B 1 56 ? -26.938 28.016 5.605 1 97.88 56 ALA B C 1
ATOM 3789 O O . ALA B 1 56 ? -26.828 26.797 5.57 1 97.88 56 ALA B O 1
ATOM 3790 N N . VAL B 1 57 ? -27.422 28.656 6.609 1 97.75 57 VAL B N 1
ATOM 3791 C CA . VAL B 1 57 ? -27.906 27.953 7.793 1 97.75 57 VAL B CA 1
ATOM 3792 C C . VAL B 1 57 ? -29.188 27.188 7.457 1 97.75 57 VAL B C 1
ATOM 3794 O O . VAL B 1 57 ? -29.312 26.016 7.781 1 97.75 57 VAL B O 1
ATOM 3797 N N . ILE B 1 58 ? -30.094 27.844 6.758 1 97.75 58 ILE B N 1
ATOM 3798 C CA . ILE B 1 58 ? -31.391 27.266 6.438 1 97.75 58 ILE B CA 1
ATOM 3799 C C . ILE B 1 58 ? -31.203 26.062 5.512 1 97.75 58 ILE B C 1
ATOM 3801 O O . ILE B 1 58 ? -31.844 25.031 5.699 1 97.75 58 ILE B O 1
ATOM 3805 N N . LYS B 1 59 ? -30.344 26.219 4.574 1 97.31 59 LYS B N 1
ATOM 3806 C CA . LYS B 1 59 ? -30.125 25.156 3.586 1 97.31 59 LYS B CA 1
ATOM 3807 C C . LYS B 1 59 ? -29.125 24.125 4.094 1 97.31 59 LYS B C 1
ATOM 3809 O O . LYS B 1 59 ? -28.797 23.172 3.377 1 97.31 59 LYS B O 1
ATOM 3814 N N . ARG B 1 60 ? -28.531 24.312 5.281 1 97.06 60 ARG B N 1
ATOM 3815 C CA . ARG B 1 60 ? -27.594 23.422 5.961 1 97.06 60 ARG B CA 1
ATOM 3816 C C . ARG B 1 60 ? -26.281 23.312 5.203 1 97.06 60 ARG B C 1
ATOM 3818 O O . ARG B 1 60 ? -25.609 22.297 5.246 1 97.06 60 ARG B O 1
ATOM 3825 N N . LYS B 1 61 ? -26.062 24.359 4.48 1 97 61 LYS B N 1
ATOM 3826 C CA . LYS B 1 61 ? -24.734 24.5 3.879 1 97 61 LYS B CA 1
ATOM 3827 C C . LYS B 1 61 ? -23.703 24.875 4.93 1 97 61 LYS B C 1
ATOM 3829 O O . LYS B 1 61 ? -22.5 24.688 4.719 1 97 61 LYS B O 1
ATOM 3834 N N . TYR B 1 62 ? -24.266 25.5 5.938 1 98.31 62 TYR B N 1
ATOM 3835 C CA . TYR B 1 62 ? -23.469 25.781 7.125 1 98.31 62 TYR B CA 1
ATOM 3836 C C . TYR B 1 62 ? -24.109 25.188 8.375 1 98.31 62 TYR B C 1
ATOM 3838 O O . TYR B 1 62 ? -25.234 25.562 8.734 1 98.31 62 TYR B O 1
ATOM 3846 N N . VAL B 1 63 ? -23.406 24.266 8.953 1 98.25 63 VAL B N 1
ATOM 3847 C CA . VAL B 1 63 ? -23.766 23.688 10.234 1 98.25 63 VAL B CA 1
ATOM 3848 C C . VAL B 1 63 ? -22.656 23.938 11.25 1 98.25 63 VAL B C 1
ATOM 3850 O O . VAL B 1 63 ? -21.641 23.234 11.266 1 98.25 63 VAL B O 1
ATOM 3853 N N . PRO B 1 64 ? -22.844 24.844 12.156 1 97.56 64 PRO B N 1
ATOM 3854 C CA . PRO B 1 64 ? -21.75 25.344 13 1 97.56 64 PRO B CA 1
ATOM 3855 C C . PRO B 1 64 ? -21.062 24.234 13.797 1 97.56 64 PRO B C 1
ATOM 3857 O O . PRO B 1 64 ? -19.844 24.234 13.914 1 97.56 64 PRO B O 1
ATOM 3860 N N . GLU B 1 65 ? -21.781 23.297 14.312 1 97.44 65 GLU B N 1
ATOM 3861 C CA . GLU B 1 65 ? -21.203 22.266 15.18 1 97.44 65 GLU B CA 1
ATOM 3862 C C . GLU B 1 65 ? -20.406 21.25 14.375 1 97.44 65 GLU B C 1
ATOM 3864 O O . GLU B 1 65 ? -19.672 20.438 14.938 1 97.44 65 GLU B O 1
ATOM 3869 N N . ASN B 1 66 ? -20.469 21.344 13.039 1 98.12 66 ASN B N 1
ATOM 3870 C CA . ASN B 1 66 ? -19.828 20.344 12.18 1 98.12 66 ASN B CA 1
ATOM 3871 C C . ASN B 1 66 ? -18.453 20.797 11.711 1 98.12 66 ASN B C 1
ATOM 3873 O O . ASN B 1 66 ? -17.719 20.016 11.109 1 98.12 66 ASN B O 1
ATOM 3877 N N . VAL B 1 67 ? -18.078 22.031 12 1 98.62 67 VAL B N 1
ATOM 3878 C CA . VAL B 1 67 ? -16.828 22.562 11.484 1 98.62 67 VAL B CA 1
ATOM 3879 C C . VAL B 1 67 ? -15.688 22.219 12.445 1 98.62 67 VAL B C 1
ATOM 3881 O O . VAL B 1 67 ? -15.742 22.562 13.633 1 98.62 67 VAL B O 1
ATOM 3884 N N . ALA B 1 68 ? -14.703 21.547 11.945 1 98.44 68 ALA B N 1
ATOM 3885 C CA . ALA B 1 68 ? -13.523 21.203 12.727 1 98.44 68 ALA B CA 1
ATOM 3886 C C . ALA B 1 68 ? -12.273 21.875 12.18 1 98.44 68 ALA B C 1
ATOM 3888 O O . ALA B 1 68 ? -12.102 21.984 10.961 1 98.44 68 ALA B O 1
ATOM 3889 N N . ILE B 1 69 ? -11.43 22.359 13.062 1 98.81 69 ILE B N 1
ATOM 3890 C CA . ILE B 1 69 ? -10.109 22.859 12.688 1 98.81 69 ILE B CA 1
ATOM 3891 C C . ILE B 1 69 ? -9.07 21.75 12.836 1 98.81 69 ILE B C 1
ATOM 3893 O O . ILE B 1 69 ? -8.938 21.156 13.906 1 98.81 69 ILE B O 1
ATOM 3897 N N . THR B 1 70 ? -8.289 21.484 11.734 1 98.69 70 THR B N 1
ATOM 3898 C CA . THR B 1 70 ? -7.371 20.344 11.797 1 98.69 70 THR B CA 1
ATOM 3899 C C . THR B 1 70 ? -5.926 20.812 11.656 1 98.69 70 THR B C 1
ATOM 3901 O O . THR B 1 70 ? -5 20.109 12.07 1 98.69 70 THR B O 1
ATOM 3904 N N . GLY B 1 71 ? -5.684 21.922 11.031 1 98.69 71 GLY B N 1
ATOM 3905 C CA . GLY B 1 71 ? -4.34 22.438 10.836 1 98.69 71 GLY B CA 1
ATOM 3906 C C . GLY B 1 71 ? -4.242 23.938 11.016 1 98.69 71 GLY B C 1
ATOM 3907 O O . GLY B 1 71 ? -5.195 24.672 10.727 1 98.69 71 GLY B O 1
ATOM 3908 N N . ILE B 1 72 ? -3.074 24.406 11.469 1 98.88 72 ILE B N 1
ATOM 3909 C CA . ILE B 1 72 ? -2.824 25.844 11.617 1 98.88 72 ILE B CA 1
ATOM 3910 C C . ILE B 1 72 ? -1.414 26.172 11.133 1 98.88 72 ILE B C 1
ATOM 3912 O O . ILE B 1 72 ? -0.492 25.359 11.289 1 98.88 72 ILE B O 1
ATOM 3916 N N . LYS B 1 73 ? -1.296 27.297 10.578 1 98.81 73 LYS B N 1
ATOM 3917 C CA . LYS B 1 73 ? 0.004 27.891 10.273 1 98.81 73 LYS B CA 1
ATOM 3918 C C . LYS B 1 73 ? -0.034 29.406 10.422 1 98.81 73 LYS B C 1
ATOM 3920 O O . LYS B 1 73 ? -1.102 30.016 10.328 1 98.81 73 LYS B O 1
ATOM 3925 N N . TYR B 1 74 ? 1.121 29.922 10.648 1 98.25 74 TYR B N 1
ATOM 3926 C CA . TYR B 1 74 ? 1.244 31.359 10.883 1 98.25 74 TYR B CA 1
ATOM 3927 C C . TYR B 1 74 ? 2.104 32 9.805 1 98.25 74 TYR B C 1
ATOM 3929 O O . TYR B 1 74 ? 3.115 31.453 9.383 1 98.25 74 TYR B O 1
ATOM 3937 N N . HIS B 1 75 ? 1.656 33.188 9.398 1 97.81 75 HIS B N 1
ATOM 3938 C CA . HIS B 1 75 ? 2.465 33.969 8.492 1 97.81 75 HIS B CA 1
ATOM 3939 C C . HIS B 1 75 ? 2.141 35.469 8.633 1 97.81 75 HIS B C 1
ATOM 3941 O O . HIS B 1 75 ? 1.002 35.875 8.406 1 97.81 75 HIS B O 1
ATOM 3947 N N . LYS B 1 76 ? 3.082 36.25 9.039 1 96.25 76 LYS B N 1
ATOM 3948 C CA . LYS B 1 76 ? 3.049 37.719 9.055 1 96.25 76 LYS B CA 1
ATOM 3949 C C . LYS B 1 76 ? 1.756 38.219 9.68 1 96.25 76 LYS B C 1
ATOM 3951 O O . LYS B 1 76 ? 1.052 39.031 9.078 1 96.25 76 LYS B O 1
ATOM 3956 N N . GLY B 1 77 ? 1.405 37.719 10.781 1 96.69 77 GLY B N 1
ATOM 3957 C CA . GLY B 1 77 ? 0.326 38.281 11.57 1 96.69 77 GLY B CA 1
ATOM 3958 C C . GLY B 1 77 ? -0.994 37.562 11.391 1 96.69 77 GLY B C 1
ATOM 3959 O O . GLY B 1 77 ? -1.962 37.844 12.102 1 96.69 77 GLY B O 1
ATOM 3960 N N . ASP B 1 78 ? -1.01 36.688 10.438 1 98.06 78 ASP B N 1
ATOM 3961 C CA . ASP B 1 78 ? -2.223 35.906 10.219 1 98.06 78 ASP B CA 1
ATOM 3962 C C . ASP B 1 78 ? -2.025 34.438 10.648 1 98.06 78 ASP B C 1
ATOM 3964 O O . ASP B 1 78 ? -0.944 33.875 10.469 1 98.06 78 ASP B O 1
ATOM 3968 N N . LEU B 1 79 ? -3.055 33.938 11.281 1 98.5 79 LEU B N 1
ATOM 3969 C CA . LEU B 1 79 ? -3.145 32.5 11.547 1 98.5 79 LEU B CA 1
ATOM 3970 C C . LEU B 1 79 ? -4.105 31.844 10.57 1 98.5 79 LEU B C 1
ATOM 3972 O O . LEU B 1 79 ? -5.293 32.188 10.531 1 98.5 79 LEU B O 1
ATOM 3976 N N . TYR B 1 80 ? -3.561 30.969 9.797 1 98.81 80 TYR B N 1
ATOM 3977 C CA . TYR B 1 80 ? -4.363 30.234 8.828 1 98.81 80 TYR B CA 1
ATOM 3978 C C . TYR B 1 80 ? -4.879 28.938 9.414 1 98.81 80 TYR B C 1
ATOM 3980 O O . TYR B 1 80 ? -4.176 28.266 10.18 1 98.81 80 TYR B O 1
ATOM 3988 N N . LEU B 1 81 ? -6.102 28.594 9.039 1 98.94 81 LEU B N 1
ATOM 3989 C CA . LEU B 1 81 ? -6.785 27.422 9.578 1 98.94 81 LEU B CA 1
ATOM 3990 C C . LEU B 1 81 ? -7.297 26.531 8.461 1 98.94 81 LEU B C 1
ATOM 3992 O O . LEU B 1 81 ? -7.922 27.016 7.512 1 98.94 81 LEU B O 1
ATOM 3996 N N . ALA B 1 82 ? -7.02 25.25 8.516 1 98.94 82 ALA B N 1
ATOM 3997 C CA . ALA B 1 82 ? -7.617 24.234 7.648 1 98.94 82 ALA B CA 1
ATOM 3998 C C . ALA B 1 82 ? -8.836 23.594 8.312 1 98.94 82 ALA B C 1
ATOM 4000 O O . ALA B 1 82 ? -8.797 23.25 9.492 1 98.94 82 ALA B O 1
ATOM 4001 N N . MET B 1 83 ? -9.922 23.438 7.578 1 98.88 83 MET B N 1
ATOM 4002 C CA . MET B 1 83 ? -11.195 22.953 8.094 1 98.88 83 MET B CA 1
ATOM 4003 C C . MET B 1 83 ? -11.82 21.953 7.125 1 98.88 83 MET B C 1
ATOM 4005 O O . MET B 1 83 ? -12.789 22.281 6.434 1 98.88 83 MET B O 1
ATOM 4009 N N . PRO B 1 84 ? -11.352 20.75 7.117 1 98.69 84 PRO B N 1
ATOM 4010 C CA . PRO B 1 84 ? -11.852 19.766 6.145 1 98.69 84 PRO B CA 1
ATOM 4011 C C . PRO B 1 84 ? -13.312 19.391 6.375 1 98.69 84 PRO B C 1
ATOM 4013 O O . PRO B 1 84 ? -13.805 19.484 7.5 1 98.69 84 PRO B O 1
ATOM 4016 N N . GLN B 1 85 ? -13.93 18.922 5.332 1 97.88 85 GLN B N 1
ATOM 4017 C CA . GLN B 1 85 ? -15.305 18.469 5.402 1 97.88 85 GLN B CA 1
ATOM 4018 C C . GLN B 1 85 ? -15.391 17.062 6 1 97.88 85 GLN B C 1
ATOM 4020 O O . GLN B 1 85 ? -15.867 16.125 5.352 1 97.88 85 GLN B O 1
ATOM 4025 N N . ILE B 1 86 ? -15.047 16.984 7.266 1 97.31 86 ILE B N 1
ATOM 4026 C CA . ILE B 1 86 ? -15.203 15.727 7.98 1 97.31 86 ILE B CA 1
ATOM 4027 C C . ILE B 1 86 ? -16.688 15.414 8.156 1 97.31 86 ILE B C 1
ATOM 4029 O O . ILE B 1 86 ? -17.094 14.25 8.062 1 97.31 86 ILE B O 1
ATOM 4033 N N . ARG B 1 87 ? -17.422 16.438 8.438 1 97.31 87 ARG B N 1
ATOM 4034 C CA . ARG B 1 87 ? -18.875 16.422 8.492 1 97.31 87 ARG B CA 1
ATOM 4035 C C . ARG B 1 87 ? -19.484 17.328 7.422 1 97.31 87 ARG B C 1
ATOM 4037 O O . ARG B 1 87 ? -18.781 18.125 6.816 1 97.31 87 ARG B O 1
ATOM 4044 N N . LYS B 1 88 ? -20.781 17.125 7.195 1 96.31 88 LYS B N 1
ATOM 4045 C CA . LYS B 1 88 ? -21.469 17.969 6.219 1 96.31 88 LYS B CA 1
ATOM 4046 C C . LYS B 1 88 ? -21.641 19.391 6.746 1 96.31 88 LYS B C 1
ATOM 4048 O O . LYS B 1 88 ? -21.562 19.625 7.953 1 96.31 88 LYS B O 1
ATOM 4053 N N . GLY B 1 89 ? -21.828 20.312 5.863 1 97.69 89 GLY B N 1
ATOM 4054 C CA . GLY B 1 89 ? -22.172 21.672 6.25 1 97.69 89 GLY B CA 1
ATOM 4055 C C . GLY B 1 89 ? -20.953 22.516 6.562 1 97.69 89 GLY B C 1
ATOM 4056 O O . GLY B 1 89 ? -20.984 23.344 7.477 1 97.69 89 GLY B O 1
ATOM 4057 N N . VAL B 1 90 ? -19.891 22.312 5.883 1 98.44 90 VAL B N 1
ATOM 4058 C CA . VAL B 1 90 ? -18.656 23.078 6.055 1 98.44 90 VAL B CA 1
ATOM 4059 C C . VAL B 1 90 ? -18.375 23.891 4.793 1 98.44 90 VAL B C 1
ATOM 4061 O O . VAL B 1 90 ? -17.688 23.422 3.889 1 98.44 90 VAL B O 1
ATOM 4064 N N . PRO B 1 91 ? -18.75 25.141 4.727 1 98.25 91 PRO B N 1
ATOM 4065 C CA . PRO B 1 91 ? -18.688 25.906 3.486 1 98.25 91 PRO B CA 1
ATOM 4066 C C . PRO B 1 91 ? -17.297 26.516 3.24 1 98.25 91 PRO B C 1
ATOM 4068 O O . PRO B 1 91 ? -17 26.953 2.127 1 98.25 91 PRO B O 1
ATOM 4071 N N . VAL B 1 92 ? -16.469 26.672 4.254 1 98.81 92 VAL B N 1
ATOM 4072 C CA . VAL B 1 92 ? -15.117 27.203 4.152 1 98.81 92 VAL B CA 1
ATOM 4073 C C . VAL B 1 92 ? -14.125 26.172 4.691 1 98.81 92 VAL B C 1
ATOM 4075 O O . VAL B 1 92 ? -14.219 25.766 5.852 1 98.81 92 VAL B O 1
ATOM 4078 N N . THR B 1 93 ? -13.156 25.828 3.844 1 98.88 93 THR B N 1
ATOM 4079 C CA . THR B 1 93 ? -12.25 24.766 4.285 1 98.88 93 THR B CA 1
ATOM 4080 C C . THR B 1 93 ? -10.844 25.328 4.488 1 98.88 93 THR B C 1
ATOM 4082 O O . THR B 1 93 ? -9.969 24.641 5.027 1 98.88 93 THR B O 1
ATOM 4085 N N . LEU B 1 94 ? -10.609 26.547 4.062 1 98.94 94 LEU B N 1
ATOM 4086 C CA . LEU B 1 94 ? -9.391 27.281 4.355 1 98.94 94 LEU B CA 1
ATOM 4087 C C . LEU B 1 94 ? -9.703 28.734 4.711 1 98.94 94 LEU B C 1
ATOM 4089 O O . LEU B 1 94 ? -10.398 29.422 3.963 1 98.94 94 LEU B O 1
ATOM 4093 N N . GLY B 1 95 ? -9.242 29.156 5.836 1 98.88 95 GLY B N 1
ATOM 4094 C CA . GLY B 1 95 ? -9.469 30.531 6.262 1 98.88 95 GLY B CA 1
ATOM 4095 C C . GLY B 1 95 ? -8.352 31.078 7.125 1 98.88 95 GLY B C 1
ATOM 4096 O O . GLY B 1 95 ? -7.297 30.453 7.254 1 98.88 95 GLY B O 1
ATOM 4097 N N . LYS B 1 96 ? -8.555 32.312 7.645 1 98.81 96 LYS B N 1
ATOM 4098 C CA . LYS B 1 96 ? -7.551 32.906 8.508 1 98.81 96 LYS B CA 1
ATOM 4099 C C . LYS B 1 96 ? -8.188 33.844 9.539 1 98.81 96 LYS B C 1
ATOM 4101 O O . LYS B 1 96 ? -9.336 34.281 9.367 1 98.81 96 LYS B O 1
ATOM 4106 N N . ILE B 1 97 ? -7.492 34.062 10.609 1 98.69 97 ILE B N 1
ATOM 4107 C CA . ILE B 1 97 ? -7.777 35.125 11.555 1 98.69 97 ILE B CA 1
ATOM 4108 C C . ILE B 1 97 ? -6.559 36.031 11.68 1 98.69 97 ILE B C 1
ATOM 4110 O O . ILE B 1 97 ? -5.422 35.594 11.484 1 98.69 97 ILE B O 1
ATOM 4114 N N . SER B 1 98 ? -6.809 37.25 11.992 1 97.38 98 SER B N 1
ATOM 4115 C CA . SER B 1 98 ? -5.719 38.188 12.266 1 97.38 98 SER B CA 1
ATOM 4116 C C . SER B 1 98 ? -5.301 38.125 13.734 1 97.38 98 SER B C 1
ATOM 4118 O O . SER B 1 98 ? -6.125 38.344 14.625 1 97.38 98 SER B O 1
ATOM 4120 N N . THR B 1 99 ? -4.066 37.938 13.945 1 95.19 99 THR B N 1
ATOM 4121 C CA . THR B 1 99 ? -3.604 37.844 15.328 1 95.19 99 THR B CA 1
ATOM 4122 C C . THR B 1 99 ? -3.553 39.219 15.969 1 95.19 99 THR B C 1
ATOM 4124 O O . THR B 1 99 ? -3.445 39.344 17.188 1 95.19 99 THR B O 1
ATOM 4127 N N . GLU B 1 100 ? -3.717 40.25 15.242 1 93 100 GLU B N 1
ATOM 4128 C CA . GLU B 1 100 ? -3.695 41.625 15.727 1 93 100 GLU B CA 1
ATOM 4129 C C . GLU B 1 100 ? -5.074 42.062 16.219 1 93 100 GLU B C 1
ATOM 4131 O O . GLU B 1 100 ? -5.184 42.812 17.188 1 93 100 GLU B O 1
ATOM 4136 N N . SER B 1 101 ? -6.078 41.469 15.602 1 93.25 101 SER B N 1
ATOM 4137 C CA . SER B 1 101 ? -7.391 42.062 15.852 1 93.25 101 SER B CA 1
ATOM 4138 C C . SER B 1 101 ? -8.383 41 16.328 1 93.25 101 SER B C 1
ATOM 4140 O O . SER B 1 101 ? -9.422 41.344 16.906 1 93.25 101 SER B O 1
ATOM 4142 N N . ALA B 1 102 ? -8.125 39.781 16.188 1 93 102 ALA B N 1
ATOM 4143 C CA . ALA B 1 102 ? -9.094 38.75 16.5 1 93 102 ALA B CA 1
ATOM 4144 C C . ALA B 1 102 ? -9.328 38.656 18 1 93 102 ALA B C 1
ATOM 4146 O O . ALA B 1 102 ? -8.383 38.688 18.797 1 93 102 ALA B O 1
ATOM 4147 N N . PRO B 1 103 ? -10.578 38.562 18.422 1 96.31 103 PRO B N 1
ATOM 4148 C CA . PRO B 1 103 ? -10.836 38.281 19.844 1 96.31 103 PRO B CA 1
ATOM 4149 C C . PRO B 1 103 ? -10.336 36.906 20.266 1 96.31 103 PRO B C 1
ATOM 4151 O O . PRO B 1 103 ? -10.156 36.031 19.406 1 96.31 103 PRO B O 1
ATOM 4154 N N . LYS B 1 104 ? -10.211 36.75 21.5 1 96.56 104 LYS B N 1
ATOM 4155 C CA . LYS B 1 104 ? -9.648 35.5 22.031 1 96.56 104 LYS B CA 1
ATOM 4156 C C . LYS B 1 104 ? -10.664 34.375 21.969 1 96.56 104 LYS B C 1
ATOM 4158 O O . LYS B 1 104 ? -10.297 33.188 21.844 1 96.56 104 LYS B O 1
ATOM 4163 N N . SER B 1 105 ? -11.953 34.75 22.062 1 97.88 105 SER B N 1
ATOM 4164 C CA . SER B 1 105 ? -13 33.75 22.062 1 97.88 105 SER B CA 1
ATOM 4165 C C . SER B 1 105 ? -13.867 33.844 20.812 1 97.88 105 SER B C 1
ATOM 4167 O O . SER B 1 105 ? -14.383 34.906 20.484 1 97.88 105 SER B O 1
ATOM 4169 N N . ASN B 1 106 ? -13.953 32.75 20.094 1 98.12 106 ASN B N 1
ATOM 4170 C CA . ASN B 1 106 ? -14.797 32.562 18.906 1 98.12 106 ASN B CA 1
ATOM 4171 C C . ASN B 1 106 ? -14.508 33.625 17.844 1 98.12 106 ASN B C 1
ATOM 4173 O O . ASN B 1 106 ? -15.422 34.25 17.328 1 98.12 106 ASN B O 1
ATOM 4177 N N . PRO B 1 107 ? -13.227 33.875 17.625 1 98.44 107 PRO B N 1
ATOM 4178 C CA . PRO B 1 107 ? -12.984 34.781 16.484 1 98.44 107 PRO B CA 1
ATOM 4179 C C . PRO B 1 107 ? -13.609 34.25 15.188 1 98.44 107 PRO B C 1
ATOM 4181 O O . PRO B 1 107 ? -13.602 33.031 14.938 1 98.44 107 PRO B O 1
ATOM 4184 N N . LEU B 1 108 ? -14.18 35.125 14.352 1 98.62 108 LEU B N 1
ATOM 4185 C CA . LEU B 1 108 ? -14.695 34.75 13.039 1 98.62 108 LEU B CA 1
ATOM 4186 C C . LEU B 1 108 ? -13.555 34.438 12.07 1 98.62 108 LEU B C 1
ATOM 4188 O O . LEU B 1 108 ? -12.547 35.156 12.047 1 98.62 108 LEU B O 1
ATOM 4192 N N . VAL B 1 109 ? -13.711 33.375 11.359 1 98.88 109 VAL B N 1
ATOM 4193 C CA . VAL B 1 109 ? -12.688 33 10.391 1 98.88 109 VAL B CA 1
ATOM 4194 C C . VAL B 1 109 ? -13 33.594 9.031 1 98.88 109 VAL B C 1
ATOM 4196 O O . VAL B 1 109 ? -14.117 33.5 8.523 1 98.88 109 VAL B O 1
ATOM 4199 N N . HIS B 1 110 ? -12.047 34.281 8.461 1 98.69 110 HIS B N 1
ATOM 4200 C CA . HIS B 1 110 ? -12.164 34.844 7.113 1 98.69 110 HIS B CA 1
ATOM 4201 C C . HIS B 1 110 ? -11.781 33.781 6.062 1 98.69 110 HIS B C 1
ATOM 4203 O O . HIS B 1 110 ? -10.672 33.25 6.098 1 98.69 110 HIS B O 1
ATOM 4209 N N . PRO B 1 111 ? -12.711 33.531 5.113 1 98.81 111 PRO B N 1
ATOM 4210 C CA . PRO B 1 111 ? -12.312 32.594 4.059 1 98.81 111 PRO B CA 1
ATOM 4211 C C . PRO B 1 111 ? -11.039 33.031 3.336 1 98.81 111 PRO B C 1
ATOM 4213 O O . PRO B 1 111 ? -10.836 34.219 3.09 1 98.81 111 PRO B O 1
ATOM 4216 N N . TYR B 1 112 ? -10.211 32.156 3.096 1 98.75 112 TYR B N 1
ATOM 4217 C CA . TYR B 1 112 ? -8.984 32.438 2.359 1 98.75 112 TYR B CA 1
ATOM 4218 C C . TYR B 1 112 ? -8.852 31.516 1.146 1 98.75 112 TYR B C 1
ATOM 4220 O O . TYR B 1 112 ? -9.07 30.312 1.244 1 98.75 112 TYR B O 1
ATOM 4228 N N . PRO B 1 113 ? -8.398 31.906 -0.007 1 98.44 113 PRO B N 1
ATOM 4229 C CA . PRO B 1 113 ? -8.125 33.281 -0.368 1 98.44 113 PRO B CA 1
ATOM 4230 C C . PRO B 1 113 ? -9.398 34.125 -0.443 1 98.44 113 PRO B C 1
ATOM 4232 O O . PRO B 1 113 ? -9.344 35.344 -0.265 1 98.44 113 PRO B O 1
ATOM 4235 N N . SER B 1 114 ? -10.523 33.5 -0.858 1 98.12 114 SER B N 1
ATOM 4236 C CA . SER B 1 114 ? -11.82 34.156 -0.938 1 98.12 114 SER B CA 1
ATOM 4237 C C . SER B 1 114 ? -12.969 33.156 -0.903 1 98.12 114 SER B C 1
ATOM 4239 O O . SER B 1 114 ? -12.734 31.953 -0.915 1 98.12 114 SER B O 1
ATOM 4241 N N . TRP B 1 115 ? -14.172 33.719 -0.799 1 97.81 115 TRP B N 1
ATOM 4242 C CA . TRP B 1 115 ? -15.352 32.875 -0.863 1 97.81 115 TRP B CA 1
ATOM 4243 C C . TRP B 1 115 ? -15.414 32.125 -2.188 1 97.81 115 TRP B C 1
ATOM 4245 O O . TRP B 1 115 ? -15.883 30.969 -2.242 1 97.81 115 TRP B O 1
ATOM 4255 N N . GLU B 1 116 ? -14.859 32.688 -3.25 1 96.44 116 GLU B N 1
ATOM 4256 C CA . GLU B 1 116 ? -14.922 32.094 -4.582 1 96.44 116 GLU B CA 1
ATOM 4257 C C . GLU B 1 116 ? -14.031 30.844 -4.676 1 96.44 116 GLU B C 1
ATOM 4259 O O . GLU B 1 116 ? -14.266 29.969 -5.516 1 96.44 116 GLU B O 1
ATOM 4264 N N . HIS B 1 117 ? -13.062 30.734 -3.791 1 98.06 117 HIS B N 1
ATOM 4265 C CA . HIS B 1 117 ? -12.133 29.609 -3.809 1 98.06 117 HIS B CA 1
ATOM 4266 C C . HIS B 1 117 ? -12.664 28.438 -2.982 1 98.06 117 HIS B C 1
ATOM 4268 O O . HIS B 1 117 ? -12.094 27.359 -3.008 1 98.06 117 HIS B O 1
ATOM 4274 N N . GLN B 1 118 ? -13.75 28.625 -2.268 1 98.44 118 GLN B N 1
ATOM 4275 C CA . GLN B 1 118 ? -14.266 27.641 -1.319 1 98.44 118 GLN B CA 1
ATOM 4276 C C . GLN B 1 118 ? -15.172 26.625 -2.014 1 98.44 118 GLN B C 1
ATOM 4278 O O . GLN B 1 118 ? -15.516 26.797 -3.184 1 98.44 118 GLN B O 1
ATOM 4283 N N . PRO B 1 119 ? -15.547 25.562 -1.267 1 97.12 119 PRO B N 1
ATOM 4284 C CA . PRO B 1 119 ? -16.234 24.438 -1.904 1 97.12 119 PRO B CA 1
ATOM 4285 C C . PRO B 1 119 ? -17.484 24.859 -2.668 1 97.12 119 PRO B C 1
ATOM 4287 O O . PRO B 1 119 ? -18.297 25.625 -2.145 1 97.12 119 PRO B O 1
ATOM 4290 N N . ARG B 1 120 ? -17.5 24.438 -3.871 1 92.88 120 ARG B N 1
ATOM 4291 C CA . ARG B 1 120 ? -18.672 24.547 -4.719 1 92.88 120 ARG B CA 1
ATOM 4292 C C . ARG B 1 120 ? -19.031 23.188 -5.324 1 92.88 120 ARG B C 1
ATOM 4294 O O . ARG B 1 120 ? -18.156 22.438 -5.754 1 92.88 120 ARG B O 1
ATOM 4301 N N . SER B 1 121 ? -20.25 22.922 -5.27 1 85.75 121 SER B N 1
ATOM 4302 C CA . SER B 1 121 ? -20.703 21.625 -5.762 1 85.75 121 SER B CA 1
ATOM 4303 C C . SER B 1 121 ? -20.281 21.406 -7.211 1 85.75 121 SER B C 1
ATOM 4305 O O . SER B 1 121 ? -20.422 22.297 -8.047 1 85.75 121 SER B O 1
ATOM 4307 N N . LYS B 1 122 ? -19.656 20.297 -7.551 1 85.44 122 LYS B N 1
ATOM 4308 C CA . LYS B 1 122 ? -19.328 19.766 -8.867 1 85.44 122 LYS B CA 1
ATOM 4309 C C . LYS B 1 122 ? -18.234 20.594 -9.531 1 85.44 122 LYS B C 1
ATOM 4311 O O . LYS B 1 122 ? -18 20.469 -10.742 1 85.44 122 LYS B O 1
ATOM 4316 N N . ASP B 1 123 ? -17.625 21.594 -8.844 1 95.56 123 ASP B N 1
ATOM 4317 C CA . ASP B 1 123 ? -16.484 22.344 -9.359 1 95.56 123 ASP B CA 1
ATOM 4318 C C . ASP B 1 123 ? -15.195 21.938 -8.664 1 95.56 123 ASP B C 1
ATOM 4320 O O . ASP B 1 123 ? -14.82 22.5 -7.637 1 95.56 123 ASP B O 1
ATOM 4324 N N . CYS B 1 124 ? -14.469 21.062 -9.211 1 96.88 124 CYS B N 1
ATOM 4325 C CA . CYS B 1 124 ? -13.289 20.469 -8.586 1 96.88 124 CYS B CA 1
ATOM 4326 C C . CYS B 1 124 ? -12.102 21.422 -8.656 1 96.88 124 CYS B C 1
ATOM 4328 O O . CYS B 1 124 ? -11.031 21.125 -8.117 1 96.88 124 CYS B O 1
ATOM 4330 N N . THR B 1 125 ? -12.32 22.594 -9.25 1 96.69 125 THR B N 1
ATOM 4331 C CA . THR B 1 125 ? -11.227 23.562 -9.312 1 96.69 125 THR B CA 1
ATOM 4332 C C . THR B 1 125 ? -11.156 24.375 -8.023 1 96.69 125 THR B C 1
ATOM 4334 O O . THR B 1 125 ? -10.148 25.031 -7.75 1 96.69 125 THR B O 1
ATOM 4337 N N . THR B 1 126 ? -12.203 24.359 -7.285 1 98.12 126 THR B N 1
ATOM 4338 C CA . THR B 1 126 ? -12.211 25.062 -6 1 98.12 126 THR B CA 1
ATOM 4339 C C . THR B 1 126 ? -11.664 24.156 -4.898 1 98.12 126 THR B C 1
ATOM 4341 O O . THR B 1 126 ? -11.5 22.953 -5.098 1 98.12 126 THR B O 1
ATOM 4344 N N . LEU B 1 127 ? -11.305 24.781 -3.822 1 98.69 127 LEU B N 1
ATOM 4345 C CA . LEU B 1 127 ? -10.992 23.984 -2.643 1 98.69 127 LEU B CA 1
ATOM 4346 C C . LEU B 1 127 ? -12.195 23.141 -2.225 1 98.69 127 LEU B C 1
ATOM 4348 O O . LEU B 1 127 ? -13.336 23.594 -2.309 1 98.69 127 LEU B O 1
ATOM 4352 N N . GLN B 1 128 ? -11.953 21.938 -1.787 1 98.25 128 GLN B N 1
ATOM 4353 C CA . GLN B 1 128 ? -13.047 21.047 -1.438 1 98.25 128 GLN B CA 1
ATOM 4354 C C . GLN B 1 128 ? -13.016 20.688 0.047 1 98.25 128 GLN B C 1
ATOM 4356 O O . GLN B 1 128 ? -13.992 20.922 0.764 1 98.25 128 GLN B O 1
ATOM 4361 N N . SER B 1 129 ? -11.953 20.125 0.5 1 98.5 129 SER B N 1
ATOM 4362 C CA . SER B 1 129 ? -11.797 19.641 1.863 1 98.5 129 SER B CA 1
ATOM 4363 C C . SER B 1 129 ? -10.344 19.719 2.314 1 98.5 129 SER B C 1
ATOM 4365 O O . SER B 1 129 ? -9.633 18.719 2.346 1 98.5 129 SER B O 1
ATOM 4367 N N . VAL B 1 130 ? -9.953 20.891 2.76 1 98.88 130 VAL B N 1
ATOM 4368 C CA . VAL B 1 130 ? -8.562 21.188 3.08 1 98.88 130 VAL B CA 1
ATOM 4369 C C . VAL B 1 130 ? -8.203 20.609 4.445 1 98.88 130 VAL B C 1
ATOM 4371 O O . VAL B 1 130 ? -8.797 20.984 5.461 1 98.88 130 VAL B O 1
ATOM 4374 N N . GLN B 1 131 ? -7.23 19.75 4.457 1 98.62 131 GLN B N 1
ATOM 4375 C CA . GLN B 1 131 ? -6.812 19.031 5.66 1 98.62 131 GLN B CA 1
ATOM 4376 C C . GLN B 1 131 ? -5.719 19.797 6.398 1 98.62 131 GLN B C 1
ATOM 4378 O O . GLN B 1 131 ? -5.672 19.797 7.629 1 98.62 131 GLN B O 1
ATOM 4383 N N . ASN B 1 132 ? -4.836 20.312 5.66 1 98.81 132 ASN B N 1
ATOM 4384 C CA . ASN B 1 132 ? -3.652 20.938 6.238 1 98.81 132 ASN B CA 1
ATOM 4385 C C . ASN B 1 132 ? -2.926 21.812 5.219 1 98.81 132 ASN B C 1
ATOM 4387 O O . ASN B 1 132 ? -3.375 21.938 4.078 1 98.81 132 ASN B O 1
ATOM 4391 N N . MET B 1 133 ? -1.873 22.484 5.719 1 98.88 133 MET B N 1
ATOM 4392 C CA . MET B 1 133 ? -1.032 23.312 4.867 1 98.88 133 MET B CA 1
ATOM 4393 C C . MET B 1 133 ? 0.338 23.531 5.5 1 98.88 133 MET B C 1
ATOM 4395 O O . MET B 1 133 ? 0.549 23.203 6.664 1 98.88 133 MET B O 1
ATOM 4399 N N . GLU B 1 134 ? 1.225 23.969 4.75 1 98.81 134 GLU B N 1
ATOM 4400 C CA . GLU B 1 134 ? 2.51 24.516 5.18 1 98.81 134 GLU B CA 1
ATOM 4401 C C . GLU B 1 134 ? 2.877 25.766 4.387 1 98.81 134 GLU B C 1
ATOM 4403 O O . GLU B 1 134 ? 2.408 25.953 3.262 1 98.81 134 GLU B O 1
ATOM 4408 N N . ILE B 1 135 ? 3.592 26.641 5.035 1 98.56 135 ILE B N 1
ATOM 4409 C CA . ILE B 1 135 ? 4.023 27.859 4.379 1 98.56 135 ILE B CA 1
ATOM 4410 C C . ILE B 1 135 ? 5.547 27.906 4.305 1 98.56 135 ILE B C 1
ATOM 4412 O O . ILE B 1 135 ? 6.227 27.875 5.336 1 98.56 135 ILE B O 1
ATOM 4416 N N . ASP B 1 136 ? 6.055 27.969 3.119 1 97.25 136 ASP B N 1
ATOM 4417 C CA . ASP B 1 136 ? 7.504 27.953 2.975 1 97.25 136 ASP B CA 1
ATOM 4418 C C . ASP B 1 136 ? 8.102 29.328 3.221 1 97.25 136 ASP B C 1
ATOM 4420 O O . ASP B 1 136 ? 7.379 30.297 3.5 1 97.25 136 ASP B O 1
ATOM 4424 N N . LYS B 1 137 ? 9.383 29.422 3.141 1 94.38 137 LYS B N 1
ATOM 4425 C CA . LYS B 1 137 ? 10.109 30.625 3.533 1 94.38 137 LYS B CA 1
ATOM 4426 C C . LYS B 1 137 ? 9.812 31.781 2.584 1 94.38 137 LYS B C 1
ATOM 4428 O O . LYS B 1 137 ? 9.977 32.938 2.945 1 94.38 137 LYS B O 1
ATOM 4433 N N . SER B 1 138 ? 9.383 31.5 1.409 1 95.5 138 SER B N 1
ATOM 4434 C CA . SER B 1 138 ? 9.141 32.531 0.4 1 95.5 138 SER B CA 1
ATOM 4435 C C . SER B 1 138 ? 7.715 33.062 0.495 1 95.5 138 SER B C 1
ATOM 4437 O O . SER B 1 138 ? 7.332 33.969 -0.269 1 95.5 138 SER B O 1
ATOM 4439 N N . GLY B 1 139 ? 6.914 32.562 1.399 1 97.31 139 GLY B N 1
ATOM 4440 C CA . GLY B 1 139 ? 5.539 33 1.554 1 97.31 139 GLY B CA 1
ATOM 4441 C C . GLY B 1 139 ? 4.574 32.281 0.624 1 97.31 139 GLY B C 1
ATOM 4442 O O . GLY B 1 139 ? 3.557 32.844 0.225 1 97.31 139 GLY B O 1
ATOM 4443 N N . VAL B 1 140 ? 4.98 31.188 0.143 1 98.44 140 VAL B N 1
ATOM 4444 C CA . VAL B 1 140 ? 4.074 30.344 -0.62 1 98.44 140 VAL B CA 1
ATOM 4445 C C . VAL B 1 140 ? 3.414 29.328 0.309 1 98.44 140 VAL B C 1
ATOM 4447 O O . VAL B 1 140 ? 4.098 28.609 1.046 1 98.44 140 VAL B O 1
ATOM 4450 N N . MET B 1 141 ? 2.104 29.281 0.28 1 98.88 141 MET B N 1
ATOM 4451 C CA . MET B 1 141 ? 1.357 28.312 1.067 1 98.88 141 MET B CA 1
ATOM 4452 C C . MET B 1 141 ? 1.084 27.047 0.253 1 98.88 141 MET B C 1
ATOM 4454 O O . MET B 1 141 ? 0.532 27.125 -0.846 1 98.88 141 MET B O 1
ATOM 4458 N N . TRP B 1 142 ? 1.521 25.938 0.736 1 98.94 142 TRP B N 1
ATOM 4459 C CA . TRP B 1 142 ? 1.242 24.625 0.172 1 98.94 142 TRP B CA 1
ATOM 4460 C C . TRP B 1 142 ? 0.038 23.984 0.854 1 98.94 142 TRP B C 1
ATOM 4462 O O . TRP B 1 142 ? 0.132 23.531 1.997 1 98.94 142 TRP B O 1
ATOM 4472 N N . VAL B 1 143 ? -1.066 23.891 0.132 1 98.94 143 VAL B N 1
ATOM 4473 C CA . VAL B 1 143 ? -2.346 23.5 0.718 1 98.94 143 VAL B CA 1
ATOM 4474 C C . VAL B 1 143 ? -2.67 22.062 0.342 1 98.94 143 VAL B C 1
ATOM 4476 O O . VAL B 1 143 ? -2.652 21.703 -0.838 1 98.94 143 VAL B O 1
ATOM 4479 N N . LEU B 1 144 ? -2.939 21.266 1.329 1 98.94 144 LEU B N 1
ATOM 4480 C CA . LEU B 1 144 ? -3.426 19.906 1.105 1 98.94 144 LEU B CA 1
ATOM 4481 C C . LEU B 1 144 ? -4.949 19.875 1.058 1 98.94 144 LEU B C 1
ATOM 4483 O O . LEU B 1 144 ? -5.609 19.797 2.098 1 98.94 144 LEU B O 1
ATOM 4487 N N . ASP B 1 145 ? -5.504 19.922 -0.122 1 98.81 145 ASP B N 1
ATOM 4488 C CA . ASP B 1 145 ? -6.918 19.625 -0.324 1 98.81 145 ASP B CA 1
ATOM 4489 C C . ASP B 1 145 ? -7.145 18.125 -0.487 1 98.81 145 ASP B C 1
ATOM 4491 O O . ASP B 1 145 ? -7.297 17.625 -1.607 1 98.81 145 ASP B O 1
ATOM 4495 N N . GLY B 1 146 ? -7.219 17.422 0.692 1 97.81 146 GLY B N 1
ATOM 4496 C CA . GLY B 1 146 ? -6.93 16.016 0.517 1 97.81 146 GLY B CA 1
ATOM 4497 C C . GLY B 1 146 ? -7.75 15.117 1.429 1 97.81 146 GLY B C 1
ATOM 4498 O O . GLY B 1 146 ? -7.453 13.922 1.567 1 97.81 146 GLY B O 1
ATOM 4499 N N . PHE B 1 147 ? -8.781 15.562 2.17 1 97.81 147 PHE B N 1
ATOM 4500 C CA . PHE B 1 147 ? -9.625 14.68 2.965 1 97.81 147 PHE B CA 1
ATOM 4501 C C . PHE B 1 147 ? -10.688 14.023 2.094 1 97.81 147 PHE B C 1
ATOM 4503 O O . PHE B 1 147 ? -11.688 14.648 1.743 1 97.81 147 PHE B O 1
ATOM 4510 N N . ARG B 1 148 ? -10.461 12.719 1.78 1 96.5 148 ARG B N 1
ATOM 4511 C CA . ARG B 1 148 ? -11.359 12 0.878 1 96.5 148 ARG B CA 1
ATOM 4512 C C . ARG B 1 148 ? -11.836 10.695 1.503 1 96.5 148 ARG B C 1
ATOM 4514 O O . ARG B 1 148 ? -12.148 9.734 0.791 1 96.5 148 ARG B O 1
ATOM 4521 N N . ILE B 1 149 ? -11.867 10.602 2.768 1 91.62 149 ILE B N 1
ATOM 4522 C CA . ILE B 1 149 ? -12.273 9.391 3.479 1 91.62 149 ILE B CA 1
ATOM 4523 C C . ILE B 1 149 ? -13.781 9.188 3.334 1 91.62 149 ILE B C 1
ATOM 4525 O O . ILE B 1 149 ? -14.258 8.047 3.283 1 91.62 149 ILE B O 1
ATOM 4529 N N . ASN B 1 150 ? -14.492 10.273 3.336 1 91.44 150 ASN B N 1
ATOM 4530 C CA . ASN B 1 150 ? -15.938 10.188 3.17 1 91.44 150 ASN B CA 1
ATOM 4531 C C . ASN B 1 150 ? -16.375 10.641 1.776 1 91.44 150 ASN B C 1
ATOM 4533 O O . ASN B 1 150 ? -15.531 10.836 0.896 1 91.44 150 ASN B O 1
ATOM 4537 N N . ASN B 1 151 ? -17.641 10.742 1.565 1 88.88 151 ASN B N 1
ATOM 4538 C CA . ASN B 1 151 ? -18.156 11.031 0.23 1 88.88 151 ASN B CA 1
ATOM 4539 C C . ASN B 1 151 ? -18.703 12.453 0.13 1 88.88 151 ASN B C 1
ATOM 4541 O O . ASN B 1 151 ? -19.562 12.734 -0.697 1 88.88 151 ASN B O 1
ATOM 4545 N N . ASN B 1 152 ? -18.219 13.289 1.001 1 92.44 152 ASN B N 1
ATOM 4546 C CA . ASN B 1 152 ? -18.703 14.664 0.962 1 92.44 152 ASN B CA 1
ATOM 4547 C C . ASN B 1 152 ? -18.203 15.406 -0.272 1 92.44 152 ASN B C 1
ATOM 4549 O O . ASN B 1 152 ? -18.734 16.453 -0.627 1 92.44 152 ASN B O 1
ATOM 4553 N N . THR B 1 153 ? -17.219 14.906 -0.885 1 93.06 153 THR B N 1
ATOM 4554 C CA . THR B 1 153 ? -16.766 15.344 -2.207 1 93.06 153 THR B CA 1
ATOM 4555 C C . THR B 1 153 ? -16.266 14.156 -3.021 1 93.06 153 THR B C 1
ATOM 4557 O O . THR B 1 153 ? -15.781 13.172 -2.457 1 93.06 153 THR B O 1
ATOM 4560 N N . ARG B 1 154 ? -16.344 14.266 -4.32 1 91.69 154 ARG B N 1
ATOM 4561 C CA . ARG B 1 154 ? -15.852 13.219 -5.211 1 91.69 154 ARG B CA 1
ATOM 4562 C C . ARG B 1 154 ? -14.656 13.711 -6.023 1 91.69 154 ARG B C 1
ATOM 4564 O O . ARG B 1 154 ? -14.117 12.977 -6.844 1 91.69 154 ARG B O 1
ATOM 4571 N N . CYS B 1 155 ? -14.328 15.008 -5.773 1 96.94 155 CYS B N 1
ATOM 4572 C CA . CYS B 1 155 ? -13.188 15.57 -6.477 1 96.94 155 CYS B CA 1
ATOM 4573 C C . CYS B 1 155 ? -11.891 14.906 -6.035 1 96.94 155 CYS B C 1
ATOM 4575 O O . CYS B 1 155 ? -11.742 14.539 -4.863 1 96.94 155 CYS B O 1
ATOM 4577 N N . PRO B 1 156 ? -10.93 14.711 -6.906 1 97 156 PRO B N 1
ATOM 4578 C CA . PRO B 1 156 ? -9.648 14.117 -6.527 1 97 156 PRO B CA 1
ATOM 4579 C C . PRO B 1 156 ? -8.852 15.008 -5.57 1 97 156 PRO B C 1
ATOM 4581 O O . PRO B 1 156 ? -9.016 16.234 -5.578 1 97 156 PRO B O 1
ATOM 4584 N N . PRO B 1 157 ? -8.055 14.344 -4.738 1 98.38 157 PRO B N 1
ATOM 4585 C CA . PRO B 1 157 ? -7.164 15.141 -3.893 1 98.38 157 PRO B CA 1
ATOM 4586 C C . PRO B 1 157 ? -6.156 15.953 -4.699 1 98.38 157 PRO B C 1
ATOM 4588 O O . PRO B 1 157 ? -5.711 15.516 -5.766 1 98.38 157 PRO B O 1
ATOM 4591 N N . LYS B 1 158 ? -5.75 17.078 -4.188 1 98.69 158 LYS B N 1
ATOM 4592 C CA . LYS B 1 158 ? -4.812 17.938 -4.918 1 98.69 158 LYS B CA 1
ATOM 4593 C C . LYS B 1 158 ? -3.965 18.766 -3.959 1 98.69 158 LYS B C 1
ATOM 4595 O O . LYS B 1 158 ? -4.324 18.938 -2.793 1 98.69 158 LYS B O 1
ATOM 4600 N N . LEU B 1 159 ? -2.828 19.172 -4.414 1 98.88 159 LEU B N 1
ATOM 4601 C CA . LEU B 1 159 ? -1.941 20.156 -3.811 1 98.88 159 LEU B CA 1
ATOM 4602 C C . LEU B 1 159 ? -2.074 21.5 -4.508 1 98.88 159 LEU B C 1
ATOM 4604 O O . LEU B 1 159 ? -1.899 21.594 -5.727 1 98.88 159 LEU B O 1
ATOM 4608 N N . VAL B 1 160 ? -2.438 22.531 -3.742 1 98.81 160 VAL B N 1
ATOM 4609 C CA . VAL B 1 160 ? -2.592 23.859 -4.316 1 98.81 160 VAL B CA 1
ATOM 4610 C C . VAL B 1 160 ? -1.598 24.828 -3.666 1 98.81 160 VAL B C 1
ATOM 4612 O O . VAL B 1 160 ? -1.454 24.844 -2.441 1 98.81 160 VAL B O 1
ATOM 4615 N N . LEU B 1 161 ? -0.949 25.594 -4.484 1 98.81 161 LEU B N 1
ATOM 4616 C CA . LEU B 1 161 ? 0.003 26.578 -3.98 1 98.81 161 LEU B CA 1
ATOM 4617 C C . LEU B 1 161 ? -0.54 27.984 -4.148 1 98.81 161 LEU B C 1
ATOM 4619 O O . LEU B 1 161 ? -0.915 28.391 -5.254 1 98.81 161 LEU B O 1
ATOM 4623 N N . PHE B 1 162 ? -0.574 28.75 -3.068 1 98.88 162 PHE B N 1
ATOM 4624 C CA . PHE B 1 162 ? -1.005 30.141 -3.082 1 98.88 162 PHE B CA 1
ATOM 4625 C C . PHE B 1 162 ? 0.149 31.078 -2.717 1 98.88 162 PHE B C 1
ATOM 4627 O O . PHE B 1 162 ? 0.914 30.781 -1.793 1 98.88 162 PHE B O 1
ATOM 4634 N N . ASP B 1 163 ? 0.275 32.156 -3.408 1 98.69 163 ASP B N 1
ATOM 4635 C CA . ASP B 1 163 ? 1.248 33.219 -3.1 1 98.69 163 ASP B CA 1
ATOM 4636 C C . ASP B 1 163 ? 0.698 34.188 -2.061 1 98.69 163 ASP B C 1
ATOM 4638 O O . ASP B 1 163 ? -0.122 35.031 -2.385 1 98.69 163 ASP B O 1
ATOM 4642 N N . LEU B 1 164 ? 1.242 34.094 -0.835 1 98.56 164 LEU B N 1
ATOM 4643 C CA . LEU B 1 164 ? 0.718 34.938 0.248 1 98.56 164 LEU B CA 1
ATOM 4644 C C . LEU B 1 164 ? 1.151 36.375 0.083 1 98.56 164 LEU B C 1
ATOM 4646 O O . LEU B 1 164 ? 0.575 37.281 0.701 1 98.56 164 LEU B O 1
ATOM 4650 N N . ASN B 1 165 ? 2.137 36.594 -0.737 1 97.69 165 ASN B N 1
ATOM 4651 C CA . ASN B 1 165 ? 2.621 37.938 -0.987 1 97.69 165 ASN B CA 1
ATOM 4652 C C . ASN B 1 165 ? 1.823 38.625 -2.092 1 97.69 165 ASN B C 1
ATOM 4654 O O . ASN B 1 165 ? 1.972 39.844 -2.312 1 97.69 165 ASN B O 1
ATOM 4658 N N . ASN B 1 166 ? 1.031 37.875 -2.781 1 97.69 166 ASN B N 1
ATOM 4659 C CA . ASN B 1 166 ? 0.24 38.406 -3.891 1 97.69 166 ASN B CA 1
ATOM 4660 C C . ASN B 1 166 ? -1.231 38.031 -3.756 1 97.69 166 ASN B C 1
ATOM 4662 O O . ASN B 1 166 ? -1.808 37.438 -4.664 1 97.69 166 ASN B O 1
ATOM 4666 N N . ASP B 1 167 ? -1.798 38.344 -2.693 1 94.62 167 ASP B N 1
ATOM 4667 C CA . ASP B 1 167 ? -3.217 38.25 -2.367 1 94.62 167 ASP B CA 1
ATOM 4668 C C . ASP B 1 167 ? -3.725 36.812 -2.611 1 94.62 167 ASP B C 1
ATOM 4670 O O . ASP B 1 167 ? -4.828 36.625 -3.131 1 94.62 167 ASP B O 1
ATOM 4674 N N . GLY B 1 168 ? -2.869 35.875 -2.412 1 97.69 168 GLY B N 1
ATOM 4675 C CA . GLY B 1 168 ? -3.293 34.469 -2.521 1 97.69 168 GLY B CA 1
ATOM 4676 C C . GLY B 1 168 ? -3.441 34 -3.957 1 97.69 168 GLY B C 1
ATOM 4677 O O . GLY B 1 168 ? -4.238 33.125 -4.246 1 97.69 168 GLY B O 1
ATOM 4678 N N . LYS B 1 169 ? -2.666 34.594 -4.852 1 98.31 169 LYS B N 1
ATOM 4679 C CA . LYS B 1 169 ? -2.664 34.125 -6.23 1 98.31 169 LYS B CA 1
ATOM 4680 C C . LYS B 1 169 ? -2.287 32.625 -6.301 1 98.31 169 LYS B C 1
ATOM 4682 O O . LYS B 1 169 ? -1.318 32.219 -5.668 1 98.31 169 LYS B O 1
ATOM 4687 N N . GLU B 1 170 ? -3.086 31.891 -7.012 1 98.31 170 GLU B N 1
ATOM 4688 C CA . GLU B 1 170 ? -2.771 30.484 -7.199 1 98.31 170 GLU B CA 1
ATOM 4689 C C . GLU B 1 170 ? -1.586 30.297 -8.141 1 98.31 170 GLU B C 1
ATOM 4691 O O . GLU B 1 170 ? -1.592 30.812 -9.258 1 98.31 170 GLU B O 1
ATOM 4696 N N . LEU B 1 171 ? -0.614 29.594 -7.734 1 98.19 171 LEU B N 1
ATOM 4697 C CA . LEU B 1 171 ? 0.592 29.359 -8.523 1 98.19 171 LEU B CA 1
ATOM 4698 C C . LEU B 1 171 ? 0.536 28.016 -9.234 1 98.19 171 LEU B C 1
ATOM 4700 O O . LEU B 1 171 ? 1.104 27.859 -10.32 1 98.19 171 LEU B O 1
ATOM 4704 N N . LEU B 1 172 ? -0.063 27.078 -8.609 1 97.38 172 LEU B N 1
ATOM 4705 C CA . LEU B 1 172 ? -0.061 25.703 -9.094 1 97.38 172 LEU B CA 1
ATOM 4706 C C . LEU B 1 172 ? -1.188 24.891 -8.453 1 97.38 172 LEU B C 1
ATOM 4708 O O . LEU B 1 172 ? -1.534 25.125 -7.289 1 97.38 172 LEU B O 1
ATOM 4712 N N . SER B 1 173 ? -1.797 23.969 -9.18 1 98.12 173 SER B N 1
ATOM 4713 C CA . SER B 1 173 ? -2.713 22.938 -8.703 1 98.12 173 SER B CA 1
ATOM 4714 C C . SER B 1 173 ? -2.33 21.578 -9.242 1 98.12 173 SER B C 1
ATOM 4716 O O . SER B 1 173 ? -2.449 21.312 -10.445 1 98.12 173 SER B O 1
ATOM 4718 N N . TYR B 1 174 ? -1.848 20.766 -8.414 1 98.62 174 TYR B N 1
ATOM 4719 C CA . TYR B 1 174 ? -1.453 19.422 -8.805 1 98.62 174 TYR B CA 1
ATOM 4720 C C . TYR B 1 174 ? -2.484 18.391 -8.352 1 98.62 174 TYR B C 1
ATOM 4722 O O . TYR B 1 174 ? -2.67 18.188 -7.148 1 98.62 174 TYR B O 1
ATOM 4730 N N . ILE B 1 175 ? -3.105 17.75 -9.305 1 98.56 175 ILE B N 1
ATOM 4731 C CA . ILE B 1 175 ? -4.059 16.688 -8.992 1 98.56 175 ILE B CA 1
ATOM 4732 C C . ILE B 1 175 ? -3.328 15.352 -8.852 1 98.56 175 ILE B C 1
ATOM 4734 O O . ILE B 1 175 ? -2.668 14.898 -9.789 1 98.56 175 ILE B O 1
ATOM 4738 N N . PHE B 1 176 ? -3.43 14.719 -7.703 1 98.38 176 PHE B N 1
ATOM 4739 C CA . PHE B 1 176 ? -2.748 13.453 -7.496 1 98.38 176 PHE B CA 1
ATOM 4740 C C . PHE B 1 176 ? -3.436 12.336 -8.273 1 98.38 176 PHE B C 1
ATOM 4742 O O . PHE B 1 176 ? -4.66 12.195 -8.227 1 98.38 176 PHE B O 1
ATOM 4749 N N . PRO B 1 177 ? -2.637 11.547 -8.961 1 95.94 177 PRO B N 1
ATOM 4750 C CA . PRO B 1 177 ? -3.219 10.383 -9.625 1 95.94 177 PRO B CA 1
ATOM 4751 C C . PRO B 1 177 ? -3.789 9.367 -8.641 1 95.94 177 PRO B C 1
ATOM 4753 O O . PRO B 1 177 ? -3.371 9.32 -7.48 1 95.94 177 PRO B O 1
ATOM 4756 N N . LYS B 1 178 ? -4.688 8.523 -9.133 1 92.94 178 LYS B N 1
ATOM 4757 C CA . LYS B 1 178 ? -5.422 7.574 -8.305 1 92.94 178 LYS B CA 1
ATOM 4758 C C . LYS B 1 178 ? -4.477 6.582 -7.629 1 92.94 178 LYS B C 1
ATOM 4760 O O . LYS B 1 178 ? -4.742 6.117 -6.52 1 92.94 178 LYS B O 1
ATOM 4765 N N . ASP B 1 179 ? -3.355 6.242 -8.297 1 92.38 179 ASP B N 1
ATOM 4766 C CA . ASP B 1 179 ? -2.432 5.25 -7.754 1 92.38 179 ASP B CA 1
ATOM 4767 C C . ASP B 1 179 ? -1.552 5.859 -6.664 1 92.38 179 ASP B C 1
ATOM 4769 O O . ASP B 1 179 ? -0.859 5.141 -5.941 1 92.38 179 ASP B O 1
ATOM 4773 N N . ILE B 1 180 ? -1.64 7.203 -6.531 1 96.31 180 ILE B N 1
ATOM 4774 C CA . ILE B 1 180 ? -0.885 7.898 -5.496 1 96.31 180 ILE B CA 1
ATOM 4775 C C . ILE B 1 180 ? -1.799 8.211 -4.312 1 96.31 180 ILE B C 1
ATOM 4777 O O . ILE B 1 180 ? -1.469 7.902 -3.164 1 96.31 180 ILE B O 1
ATOM 4781 N N . CYS B 1 181 ? -2.887 8.812 -4.594 1 97 181 CYS B N 1
ATOM 4782 C CA . CYS B 1 181 ? -3.908 9.102 -3.596 1 97 181 CYS B CA 1
ATOM 4783 C C . CYS B 1 181 ? -5.301 9.07 -4.215 1 97 181 CYS B C 1
ATOM 4785 O O . CYS B 1 181 ? -5.605 9.852 -5.113 1 97 181 CYS B O 1
ATOM 4787 N N . SER B 1 182 ? -6.16 8.25 -3.648 1 93.62 182 SER B N 1
ATOM 4788 C CA . SER B 1 182 ? -7.465 7.992 -4.254 1 93.62 182 SER B CA 1
ATOM 4789 C C . SER B 1 182 ? -8.469 9.078 -3.891 1 93.62 182 SER B C 1
ATOM 4791 O O . SER B 1 182 ? -8.406 9.656 -2.799 1 93.62 182 SER B O 1
ATOM 4793 N N . SER B 1 183 ? -9.453 9.289 -4.809 1 93.5 183 SER B N 1
ATOM 4794 C CA . SER B 1 183 ? -10.562 10.195 -4.539 1 93.5 183 SER B CA 1
ATOM 4795 C C . SER B 1 183 ? -11.594 9.555 -3.619 1 93.5 183 SER B C 1
ATOM 4797 O O . SER B 1 183 ? -12.492 10.234 -3.109 1 93.5 183 SER B O 1
ATOM 4799 N N . GLN B 1 184 ? -11.414 8.328 -3.457 1 91.12 184 GLN B N 1
ATOM 4800 C CA . GLN B 1 184 ? -12.266 7.586 -2.531 1 91.12 184 GLN B CA 1
ATOM 4801 C C . GLN B 1 184 ? -11.43 6.824 -1.507 1 91.12 184 GLN B C 1
ATOM 4803 O O . GLN B 1 184 ? -11 5.695 -1.765 1 91.12 184 GLN B O 1
ATOM 4808 N N . GLY B 1 185 ? -11.297 7.473 -0.379 1 92.25 185 GLY B N 1
ATOM 4809 C CA . GLY B 1 185 ? -10.562 6.812 0.685 1 92.25 185 GLY B CA 1
ATOM 4810 C C . GLY B 1 185 ? -9.203 7.441 0.944 1 92.25 185 GLY B C 1
ATOM 4811 O O . GLY B 1 185 ? -8.57 7.168 1.968 1 92.25 185 GLY B O 1
ATOM 4812 N N . GLY B 1 186 ? -8.711 8.289 0.056 1 95.25 186 GLY B N 1
ATOM 4813 C CA . GLY B 1 186 ? -7.457 8.992 0.278 1 95.25 186 GLY B CA 1
ATOM 4814 C C . GLY B 1 186 ? -7.547 10.039 1.376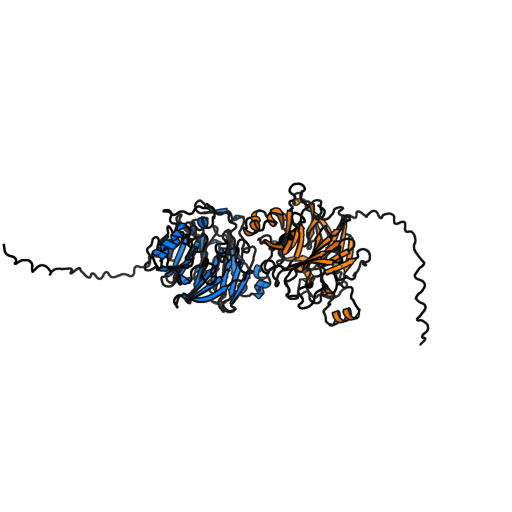 1 95.25 186 GLY B C 1
ATOM 4815 O O . GLY B 1 186 ? -8.633 10.547 1.663 1 95.25 186 GLY B O 1
ATOM 4816 N N . HIS B 1 187 ? -6.375 10.32 1.988 1 97.31 187 HIS B N 1
ATOM 4817 C CA . HIS B 1 187 ? -6.328 11.289 3.074 1 97.31 187 HIS B CA 1
ATOM 4818 C C . HIS B 1 187 ? -4.953 11.945 3.172 1 97.31 187 HIS B C 1
ATOM 4820 O O . HIS B 1 187 ? -4.137 11.555 4.016 1 97.31 187 HIS B O 1
ATOM 4826 N N . LEU B 1 188 ? -4.766 13.016 2.398 1 98.69 188 LEU B N 1
ATOM 4827 C CA . LEU B 1 188 ? -3.555 13.812 2.564 1 98.69 188 LEU B CA 1
ATOM 4828 C C . LEU B 1 188 ? -3.543 14.508 3.924 1 98.69 188 LEU B C 1
ATOM 4830 O O . LEU B 1 188 ? -4.207 15.523 4.109 1 98.69 188 LEU B O 1
ATOM 4834 N N . LYS B 1 189 ? -2.727 14 4.777 1 98.38 189 LYS B N 1
ATOM 4835 C CA . LYS B 1 189 ? -2.887 14.336 6.191 1 98.38 189 LYS B CA 1
ATOM 4836 C C . LYS B 1 189 ? -2.006 15.516 6.582 1 98.38 189 LYS B C 1
ATOM 4838 O O . LYS B 1 189 ? -2.49 16.5 7.145 1 98.38 189 LYS B O 1
ATOM 4843 N N . ASP B 1 190 ? -0.728 15.375 6.387 1 98.81 190 ASP B N 1
ATOM 4844 C CA . ASP B 1 190 ? 0.22 16.406 6.809 1 98.81 190 ASP B CA 1
ATOM 4845 C C . ASP B 1 190 ? 1.339 16.562 5.781 1 98.81 190 ASP B C 1
ATOM 4847 O O . ASP B 1 190 ? 1.504 15.734 4.891 1 98.81 190 ASP B O 1
ATOM 4851 N N . ILE B 1 191 ? 2.092 17.703 5.922 1 98.88 191 ILE B N 1
ATOM 4852 C CA . ILE B 1 191 ? 3.027 18.078 4.871 1 98.88 191 ILE B CA 1
ATOM 4853 C C . ILE B 1 191 ? 4.219 18.812 5.48 1 98.88 191 ILE B C 1
ATOM 4855 O O . ILE B 1 191 ? 4.062 19.594 6.422 1 98.88 191 ILE B O 1
ATOM 4859 N N . VAL B 1 192 ? 5.414 18.531 4.984 1 98.88 192 VAL B N 1
ATOM 4860 C CA . VAL B 1 192 ? 6.602 19.344 5.215 1 98.88 192 VAL B CA 1
ATOM 4861 C C . VAL B 1 192 ? 7.242 19.719 3.877 1 98.88 192 VAL B C 1
ATOM 4863 O O . VAL B 1 192 ? 7.09 18.984 2.889 1 98.88 192 VAL B O 1
ATOM 4866 N N . ILE B 1 193 ? 7.945 20.859 3.867 1 98.75 193 ILE B N 1
ATOM 4867 C CA . ILE B 1 193 ? 8.516 21.375 2.627 1 98.75 193 ILE B CA 1
ATOM 4868 C C . ILE B 1 193 ? 10.039 21.328 2.695 1 98.75 193 ILE B C 1
ATOM 4870 O O . ILE B 1 193 ? 10.633 21.75 3.686 1 98.75 193 ILE B O 1
ATOM 4874 N N . ASP B 1 194 ? 10.602 20.703 1.711 1 98.19 194 ASP B N 1
ATOM 4875 C CA . ASP B 1 194 ? 12.055 20.641 1.521 1 98.19 194 ASP B CA 1
ATOM 4876 C C . ASP B 1 194 ? 12.484 21.578 0.388 1 98.19 194 ASP B C 1
ATOM 4878 O O . ASP B 1 194 ? 12.391 21.219 -0.788 1 98.19 194 ASP B O 1
ATOM 4882 N N . SER B 1 195 ? 13.07 22.688 0.709 1 93.88 195 SER B N 1
ATOM 4883 C CA . SER B 1 195 ? 13.391 23.734 -0.267 1 93.88 195 SER B CA 1
ATOM 4884 C C . SER B 1 195 ? 14.711 23.422 -0.979 1 93.88 195 SER B C 1
ATOM 4886 O O . SER B 1 195 ? 15.125 24.172 -1.863 1 93.88 195 SER B O 1
ATOM 4888 N N . THR B 1 196 ? 15.328 22.359 -0.566 1 93.75 196 THR B N 1
ATOM 4889 C CA . THR B 1 196 ? 16.578 22.016 -1.233 1 93.75 196 THR B CA 1
ATOM 4890 C C . THR B 1 196 ? 16.312 21.484 -2.641 1 93.75 196 THR B C 1
ATOM 4892 O O . THR B 1 196 ? 15.188 21.094 -2.963 1 93.75 196 THR B O 1
ATOM 4895 N N . ASN B 1 197 ? 17.375 21.594 -3.516 1 91.81 197 ASN B N 1
ATOM 4896 C CA . ASN B 1 197 ? 17.25 21.203 -4.918 1 91.81 197 ASN B CA 1
ATOM 4897 C C . ASN B 1 197 ? 16.125 21.953 -5.613 1 91.81 197 ASN B C 1
ATOM 4899 O O . ASN B 1 197 ? 16.078 23.188 -5.57 1 91.81 197 ASN B O 1
ATOM 4903 N N . ASP B 1 198 ? 15.211 21.359 -6.336 1 91.69 198 ASP B N 1
ATOM 4904 C CA . ASP B 1 198 ? 14.164 22.031 -7.098 1 91.69 198 ASP B CA 1
ATOM 4905 C C . ASP B 1 198 ? 12.852 22.047 -6.328 1 91.69 198 ASP B C 1
ATOM 4907 O O . ASP B 1 198 ? 11.781 22.234 -6.922 1 91.69 198 ASP B O 1
ATOM 4911 N N . GLY B 1 199 ? 12.977 21.906 -4.973 1 95.62 199 GLY B N 1
ATOM 4912 C CA . GLY B 1 199 ? 11.797 21.984 -4.129 1 95.62 199 GLY B CA 1
ATOM 4913 C C . GLY B 1 199 ? 11.016 20.688 -4.07 1 95.62 199 GLY B C 1
ATOM 4914 O O . GLY B 1 199 ? 10.703 20.094 -5.105 1 95.62 199 GLY B O 1
ATOM 4915 N N . PHE B 1 200 ? 10.797 20.219 -2.844 1 98.38 200 PHE B N 1
ATOM 4916 C CA . PHE B 1 200 ? 10.031 19 -2.605 1 98.38 200 PHE B CA 1
ATOM 4917 C C . PHE B 1 200 ? 9.047 19.188 -1.464 1 98.38 200 PHE B C 1
ATOM 4919 O O . PHE B 1 200 ? 9.234 20.062 -0.611 1 98.38 200 PHE B O 1
ATOM 4926 N N . ALA B 1 201 ? 7.988 18.484 -1.55 1 98.81 201 ALA B N 1
ATOM 4927 C CA . ALA B 1 201 ? 7.105 18.297 -0.403 1 98.81 201 ALA B CA 1
ATOM 4928 C C . ALA B 1 201 ? 6.996 16.812 -0.03 1 98.81 201 ALA B C 1
ATOM 4930 O O . ALA B 1 201 ? 6.992 15.945 -0.906 1 98.81 201 ALA B O 1
ATOM 4931 N N . TYR B 1 202 ? 7.02 16.578 1.213 1 98.94 202 TYR B N 1
ATOM 4932 C CA . TYR B 1 202 ? 6.715 15.25 1.737 1 98.94 202 TYR B CA 1
ATOM 4933 C C . TYR B 1 202 ? 5.375 15.242 2.463 1 98.94 202 TYR B C 1
ATOM 4935 O O . TYR B 1 202 ? 5.121 16.094 3.314 1 98.94 202 TYR B O 1
ATOM 4943 N N . ILE B 1 203 ? 4.504 14.258 2.098 1 98.94 203 ILE B N 1
ATOM 4944 C CA . ILE B 1 203 ? 3.115 14.25 2.537 1 98.94 203 ILE B CA 1
ATOM 4945 C C . ILE B 1 203 ? 2.756 12.875 3.094 1 98.94 203 ILE B C 1
ATOM 4947 O O . ILE B 1 203 ? 3.074 11.852 2.486 1 98.94 203 ILE B O 1
ATOM 4951 N N . THR B 1 204 ? 2.176 12.836 4.254 1 98.88 204 THR B N 1
ATOM 4952 C CA . THR B 1 204 ? 1.654 11.57 4.762 1 98.88 204 THR B CA 1
ATOM 4953 C C . THR B 1 204 ? 0.238 11.328 4.25 1 98.88 204 THR B C 1
ATOM 4955 O O . THR B 1 204 ? -0.58 12.25 4.203 1 98.88 204 THR B O 1
ATOM 4958 N N . ASP B 1 205 ? -0.008 10.203 3.771 1 98.38 205 ASP B N 1
ATOM 4959 C CA . ASP B 1 205 ? -1.351 9.742 3.438 1 98.38 205 ASP B CA 1
ATOM 4960 C C . ASP B 1 205 ? -1.906 8.828 4.531 1 98.38 205 ASP B C 1
ATOM 4962 O O . ASP B 1 205 ? -1.453 7.695 4.691 1 98.38 205 ASP B O 1
ATOM 4966 N N . ASN B 1 206 ? -2.873 9.344 5.219 1 97.19 206 ASN B N 1
ATOM 4967 C CA . ASN B 1 206 ? -3.479 8.633 6.34 1 97.19 206 ASN B CA 1
ATOM 4968 C C . ASN B 1 206 ? -4.656 7.773 5.887 1 97.19 206 ASN B C 1
ATOM 4970 O O . ASN B 1 206 ? -5.621 7.59 6.629 1 97.19 206 ASN B O 1
ATOM 4974 N N . SER B 1 207 ? -4.648 7.297 4.707 1 94.88 207 SER B N 1
ATOM 4975 C CA . SER B 1 207 ? -5.684 6.434 4.148 1 94.88 207 SER B CA 1
ATOM 4976 C C . SER B 1 207 ? -5.715 5.082 4.852 1 94.88 207 SER B C 1
ATOM 4978 O O . SER B 1 207 ? -4.672 4.449 5.031 1 94.88 207 SER B O 1
ATOM 4980 N N . PHE B 1 208 ? -6.93 4.625 5.176 1 90.25 208 PHE B N 1
ATOM 4981 C CA . PHE B 1 208 ? -7.059 3.275 5.715 1 90.25 208 PHE B CA 1
ATOM 4982 C C . PHE B 1 208 ? -6.812 2.234 4.633 1 90.25 208 PHE B C 1
ATOM 4984 O O . PHE B 1 208 ? -6.492 1.082 4.934 1 90.25 208 PHE B O 1
ATOM 4991 N N . LEU B 1 209 ? -6.945 2.65 3.396 1 91.31 209 LEU B N 1
ATOM 4992 C CA . LEU B 1 209 ? -6.863 1.725 2.273 1 91.31 209 LEU B CA 1
ATOM 4993 C C . LEU B 1 209 ? -5.438 1.634 1.746 1 91.31 209 LEU B C 1
ATOM 4995 O O . LEU B 1 209 ? -4.98 0.556 1.359 1 91.31 209 LEU B O 1
ATOM 4999 N N . ASP B 1 210 ? -4.801 2.713 1.761 1 94.56 210 ASP B N 1
ATOM 5000 C CA . ASP B 1 210 ? -3.498 2.789 1.108 1 94.56 210 ASP B CA 1
ATOM 5001 C C . ASP B 1 210 ? -2.604 3.822 1.791 1 94.56 210 ASP B C 1
ATOM 5003 O O . ASP B 1 210 ? -2.238 4.832 1.186 1 94.56 210 ASP B O 1
ATOM 5007 N N . PRO B 1 211 ? -2.205 3.508 3.018 1 96.75 211 PRO B N 1
ATOM 5008 C CA . PRO B 1 211 ? -1.323 4.461 3.697 1 96.75 211 PRO B CA 1
ATOM 5009 C C . PRO B 1 211 ? 0.073 4.512 3.084 1 96.75 211 PRO B C 1
ATOM 5011 O O . PRO B 1 211 ? 0.561 3.506 2.562 1 96.75 211 PRO B O 1
ATOM 5014 N N . GLY B 1 212 ? 0.668 5.68 3.17 1 98.06 212 GLY B N 1
ATOM 5015 C CA . GLY B 1 212 ? 2.025 5.801 2.658 1 98.06 212 GLY B CA 1
ATOM 5016 C C . GLY B 1 212 ? 2.553 7.223 2.695 1 98.06 212 GLY B C 1
ATOM 5017 O O . GLY B 1 212 ? 1.844 8.141 3.105 1 98.06 212 GLY B O 1
ATOM 5018 N N . LEU B 1 213 ? 3.814 7.312 2.355 1 98.69 213 LEU B N 1
ATOM 5019 C CA . LEU B 1 213 ? 4.496 8.594 2.246 1 98.69 213 LEU B CA 1
ATOM 5020 C C . LEU B 1 213 ? 4.57 9.055 0.792 1 98.69 213 LEU B C 1
ATOM 5022 O O . LEU B 1 213 ? 5.016 8.297 -0.076 1 98.69 213 LEU B O 1
ATOM 5026 N N . ILE B 1 214 ? 4.117 10.242 0.494 1 98.81 214 ILE B N 1
ATOM 5027 C CA . ILE B 1 214 ? 4.117 10.789 -0.86 1 98.81 214 ILE B CA 1
ATOM 5028 C C . ILE B 1 214 ? 5.223 11.836 -0.994 1 98.81 214 ILE B C 1
ATOM 5030 O O . ILE B 1 214 ? 5.395 12.68 -0.116 1 98.81 214 ILE B O 1
ATOM 5034 N N . VAL B 1 215 ? 5.957 11.719 -2.027 1 98.75 215 VAL B N 1
ATOM 5035 C CA . VAL B 1 215 ? 6.926 12.742 -2.414 1 98.75 215 VAL B CA 1
ATOM 5036 C C . VAL B 1 215 ? 6.406 13.516 -3.625 1 98.75 215 VAL B C 1
ATOM 5038 O O . VAL B 1 215 ? 6.027 12.914 -4.633 1 98.75 215 VAL B O 1
ATOM 5041 N N . TYR B 1 216 ? 6.34 14.781 -3.504 1 98.75 216 TYR B N 1
ATOM 5042 C CA . TYR B 1 216 ? 6.051 15.648 -4.641 1 98.75 216 TYR B CA 1
ATOM 5043 C C . TYR B 1 216 ? 7.273 16.484 -5.016 1 98.75 216 TYR B C 1
ATOM 5045 O O . TYR B 1 216 ? 7.84 17.172 -4.168 1 98.75 216 TYR B O 1
ATOM 5053 N N . SER B 1 217 ? 7.656 16.406 -6.277 1 98.31 217 SER B N 1
ATOM 5054 C CA . SER B 1 217 ? 8.734 17.219 -6.836 1 98.31 217 SER B CA 1
ATOM 5055 C C . SER B 1 217 ? 8.18 18.422 -7.605 1 98.31 217 SER B C 1
ATOM 5057 O O . SER B 1 217 ? 7.539 18.25 -8.648 1 98.31 217 SER B O 1
ATOM 5059 N N . ARG B 1 218 ? 8.477 19.547 -7.074 1 97.44 218 ARG B N 1
ATOM 5060 C CA . ARG B 1 218 ? 8.016 20.75 -7.754 1 97.44 218 ARG B CA 1
ATOM 5061 C C . ARG B 1 218 ? 8.719 20.938 -9.094 1 97.44 218 ARG B C 1
ATOM 5063 O O . ARG B 1 218 ? 8.086 21.281 -10.094 1 97.44 218 ARG B O 1
ATOM 5070 N N . GLY B 1 219 ? 9.992 20.672 -9.148 1 96.75 219 GLY B N 1
ATOM 5071 C CA . GLY B 1 219 ? 10.766 20.797 -10.375 1 96.75 219 GLY B CA 1
ATOM 5072 C C . GLY B 1 219 ? 10.266 19.906 -11.492 1 96.75 219 GLY B C 1
ATOM 5073 O O . GLY B 1 219 ? 10.227 20.328 -12.656 1 96.75 219 GLY B O 1
ATOM 5074 N N . GLN B 1 220 ? 9.844 18.75 -11.125 1 96.5 220 GLN B N 1
ATOM 5075 C CA . GLN B 1 220 ? 9.391 17.797 -12.133 1 96.5 220 GLN B CA 1
ATOM 5076 C C . GLN B 1 220 ? 7.871 17.797 -12.25 1 96.5 220 GLN B C 1
ATOM 5078 O O . GLN B 1 220 ? 7.312 17.203 -13.18 1 96.5 220 GLN B O 1
ATOM 5083 N N . ASN B 1 221 ? 7.23 18.453 -11.32 1 97.38 221 ASN B N 1
ATOM 5084 C CA . ASN B 1 221 ? 5.777 18.453 -11.203 1 97.38 221 ASN B CA 1
ATOM 5085 C C . ASN B 1 221 ? 5.215 17.031 -11.25 1 97.38 221 ASN B C 1
ATOM 5087 O O . ASN B 1 221 ? 4.336 16.734 -12.062 1 97.38 221 ASN B O 1
ATOM 5091 N N . ARG B 1 222 ? 5.734 16.172 -10.414 1 96.31 222 ARG B N 1
ATOM 5092 C CA . ARG B 1 222 ? 5.328 14.773 -10.312 1 96.31 222 ARG B CA 1
ATOM 5093 C C . ARG B 1 222 ? 5.406 14.289 -8.867 1 96.31 222 ARG B C 1
ATOM 5095 O O . ARG B 1 222 ? 6.105 14.875 -8.047 1 96.31 222 ARG B O 1
ATOM 5102 N N . ALA B 1 223 ? 4.68 13.25 -8.672 1 97.94 223 ALA B N 1
ATOM 5103 C CA . ALA B 1 223 ? 4.676 12.664 -7.332 1 97.94 223 ALA B CA 1
ATOM 5104 C C . ALA B 1 223 ? 4.883 11.148 -7.395 1 97.94 223 ALA B C 1
ATOM 5106 O O . ALA B 1 223 ? 4.578 10.516 -8.406 1 97.94 223 ALA B O 1
ATOM 5107 N N . TRP B 1 224 ? 5.457 10.609 -6.395 1 96.94 224 TRP B N 1
ATOM 5108 C CA . TRP B 1 224 ? 5.523 9.164 -6.207 1 96.94 224 TRP B CA 1
ATOM 5109 C C . TRP B 1 224 ? 5.254 8.789 -4.754 1 96.94 224 TRP B C 1
ATOM 5111 O O . TRP B 1 224 ? 5.297 9.641 -3.869 1 96.94 224 TRP B O 1
ATOM 5121 N N . LYS B 1 225 ? 4.906 7.535 -4.504 1 96.88 225 LYS B N 1
ATOM 5122 C CA . LYS B 1 225 ? 4.457 7.113 -3.18 1 96.88 225 LYS B CA 1
ATOM 5123 C C . LYS B 1 225 ? 5.32 5.969 -2.646 1 96.88 225 LYS B C 1
ATOM 5125 O O . LYS B 1 225 ? 5.668 5.051 -3.389 1 96.88 225 LYS B O 1
ATOM 5130 N N . LEU B 1 226 ? 5.73 6.125 -1.436 1 97.44 226 LEU B N 1
ATOM 5131 C CA . LEU B 1 226 ? 6.406 5.074 -0.68 1 97.44 226 LEU B CA 1
ATOM 5132 C C . LEU B 1 226 ? 5.422 4.328 0.212 1 97.44 226 LEU B C 1
ATOM 5134 O O . LEU B 1 226 ? 4.656 4.949 0.953 1 97.44 226 LEU B O 1
ATOM 5138 N N . ARG B 1 227 ? 5.441 3.023 0.16 1 96.5 227 ARG B N 1
ATOM 5139 C CA . ARG B 1 227 ? 4.621 2.152 0.997 1 96.5 227 ARG B CA 1
ATOM 5140 C C . ARG B 1 227 ? 5.488 1.191 1.802 1 96.5 227 ARG B C 1
ATOM 5142 O O . ARG B 1 227 ? 6.387 0.547 1.253 1 96.5 227 ARG B O 1
ATOM 5149 N N . ASP B 1 228 ? 5.254 1.136 3.084 1 96.12 228 ASP B N 1
ATOM 5150 C CA . ASP B 1 228 ? 6.035 0.267 3.957 1 96.12 228 ASP B CA 1
ATOM 5151 C C . ASP B 1 228 ? 5.215 -0.181 5.164 1 96.12 228 ASP B C 1
ATOM 5153 O O . ASP B 1 228 ? 4.266 0.497 5.562 1 96.12 228 ASP B O 1
ATOM 5157 N N . ARG B 1 229 ? 5.605 -1.272 5.73 1 94.25 229 ARG B N 1
ATOM 5158 C CA . ARG B 1 229 ? 4.922 -1.818 6.898 1 94.25 229 ARG B CA 1
ATOM 5159 C C . ARG B 1 229 ? 4.914 -0.816 8.047 1 94.25 229 ARG B C 1
ATOM 5161 O O . ARG B 1 229 ? 3.99 -0.805 8.859 1 94.25 229 ARG B O 1
ATOM 5168 N N . THR B 1 230 ? 5.934 0.02 8.164 1 96.62 230 THR B N 1
ATOM 5169 C CA . THR B 1 230 ? 6.059 0.977 9.258 1 96.62 230 THR B CA 1
ATOM 5170 C C . THR B 1 230 ? 5.027 2.094 9.125 1 96.62 230 THR B C 1
ATOM 5172 O O . THR B 1 230 ? 4.91 2.947 10 1 96.62 230 THR B O 1
ATOM 5175 N N . MET B 1 231 ? 4.273 2.129 8.078 1 97.44 231 MET B N 1
ATOM 5176 C CA . MET B 1 231 ? 3.348 3.221 7.801 1 97.44 231 MET B CA 1
ATOM 5177 C C . MET B 1 231 ? 1.912 2.809 8.109 1 97.44 231 MET B C 1
ATOM 5179 O O . MET B 1 231 ? 0.97 3.541 7.801 1 97.44 231 MET B O 1
ATOM 5183 N N . PHE B 1 232 ? 1.789 1.641 8.727 1 95.12 232 PHE B N 1
ATOM 5184 C CA . PHE B 1 232 ? 0.516 1.154 9.242 1 95.12 232 PHE B CA 1
ATOM 5185 C C . PHE B 1 232 ? 0.442 1.338 10.758 1 95.12 232 PHE B C 1
ATOM 5187 O O . PHE B 1 232 ? 1.445 1.653 11.398 1 95.12 232 PHE B O 1
ATOM 5194 N N . ASP B 1 233 ? -0.75 1.135 11.258 1 93 233 ASP B N 1
ATOM 5195 C CA . ASP B 1 233 ? -0.952 1.179 12.703 1 93 233 ASP B CA 1
ATOM 5196 C C . ASP B 1 233 ? -0.183 0.056 13.398 1 93 233 ASP B C 1
ATOM 5198 O O . ASP B 1 233 ? 0.161 -0.948 12.773 1 93 233 ASP B O 1
ATOM 5202 N N . GLU B 1 234 ? 0.131 0.29 14.586 1 89.75 234 GLU B N 1
ATOM 5203 C CA . GLU B 1 234 ? 0.677 -0.738 15.469 1 89.75 234 GLU B CA 1
ATOM 5204 C C . GLU B 1 234 ? -0.404 -1.314 16.375 1 89.75 234 GLU B C 1
ATOM 5206 O O . GLU B 1 234 ? -1.101 -0.57 17.078 1 89.75 234 GLU B O 1
ATOM 5211 N N . GLU B 1 235 ? -0.561 -2.592 16.359 1 81.81 235 GLU B N 1
ATOM 5212 C CA . GLU B 1 235 ? -1.661 -3.254 17.047 1 81.81 235 GLU B CA 1
ATOM 5213 C C . GLU B 1 235 ? -1.699 -2.865 18.516 1 81.81 235 GLU B C 1
ATOM 5215 O O . GLU B 1 235 ? -2.77 -2.592 19.062 1 81.81 235 GLU B O 1
ATOM 5220 N N . ASP B 1 236 ? -0.564 -2.805 19.109 1 85.75 236 ASP B N 1
ATOM 5221 C CA . ASP B 1 236 ? -0.509 -2.545 20.547 1 85.75 236 ASP B CA 1
ATOM 5222 C C . ASP B 1 236 ? -0.749 -1.067 20.844 1 85.75 236 ASP B C 1
ATOM 5224 O O . ASP B 1 236 ? -0.898 -0.682 22 1 85.75 236 ASP B O 1
ATOM 5228 N N . ALA B 1 237 ? -0.834 -0.254 19.859 1 90.62 237 ALA B N 1
ATOM 5229 C CA . ALA B 1 237 ? -1.019 1.183 20.047 1 90.62 237 ALA B CA 1
ATOM 5230 C C . ALA B 1 237 ? -2.418 1.618 19.625 1 90.62 237 ALA B C 1
ATOM 5232 O O . ALA B 1 237 ? -2.75 2.805 19.672 1 90.62 237 ALA B O 1
ATOM 5233 N N . SER B 1 238 ? -3.141 0.626 19.25 1 85.81 238 SER B N 1
ATOM 5234 C CA . SER B 1 238 ? -4.512 0.942 18.859 1 85.81 238 SER B CA 1
ATOM 5235 C C . SER B 1 238 ? -5.445 0.934 20.062 1 85.81 238 SER B C 1
ATOM 5237 O O . SER B 1 238 ? -5.133 0.337 21.094 1 85.81 238 SER B O 1
ATOM 5239 N N . GLY B 1 239 ? -6.547 1.621 19.984 1 84.25 239 GLY B N 1
ATOM 5240 C CA . GLY B 1 239 ? -7.527 1.628 21.062 1 84.25 239 GLY B CA 1
ATOM 5241 C C . GLY B 1 239 ? -7.117 2.488 22.25 1 84.25 239 GLY B C 1
ATOM 5242 O O . GLY B 1 239 ? -7.148 2.035 23.391 1 84.25 239 GLY B O 1
ATOM 5243 N N . PHE B 1 240 ? -6.773 3.701 22.047 1 87.75 240 PHE B N 1
ATOM 5244 C CA . PHE B 1 240 ? -6.391 4.582 23.141 1 87.75 240 PHE B CA 1
ATOM 5245 C C . PHE B 1 240 ? -7.504 5.574 23.453 1 87.75 240 PHE B C 1
ATOM 5247 O O . PHE B 1 240 ? -8.438 5.738 22.656 1 87.75 240 PHE B O 1
ATOM 5254 N N . VAL B 1 241 ? -7.367 6.137 24.641 1 90.06 241 VAL B N 1
ATOM 5255 C CA . VAL B 1 241 ? -8.445 6.977 25.141 1 90.06 241 VAL B CA 1
ATOM 5256 C C . VAL B 1 241 ? -7.984 8.43 25.203 1 90.06 241 VAL B C 1
ATOM 5258 O O . VAL B 1 241 ? -6.867 8.711 25.656 1 90.06 241 VAL B O 1
ATOM 5261 N N . VAL B 1 242 ? -8.773 9.328 24.734 1 90.62 242 VAL B N 1
ATOM 5262 C CA . VAL B 1 242 ? -8.617 10.766 24.906 1 90.62 242 VAL B CA 1
ATOM 5263 C C . VAL B 1 242 ? -9.922 11.375 25.422 1 90.62 242 VAL B C 1
ATOM 5265 O O . VAL B 1 242 ? -10.969 11.219 24.797 1 90.62 242 VAL B O 1
ATOM 5268 N N . GLY B 1 243 ? -9.773 12.078 26.5 1 85.25 243 GLY B N 1
ATOM 5269 C CA . GLY B 1 243 ? -10.992 12.469 27.188 1 85.25 243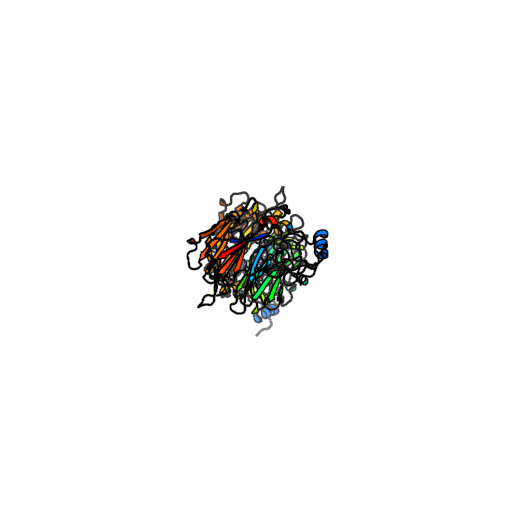 GLY B CA 1
ATOM 5270 C C . GLY B 1 243 ? -11.836 11.289 27.625 1 85.25 243 GLY B C 1
ATOM 5271 O O . GLY B 1 243 ? -11.352 10.414 28.344 1 85.25 243 GLY B O 1
ATOM 5272 N N . ASN B 1 244 ? -13.047 11.109 27.156 1 84.69 244 ASN B N 1
ATOM 5273 C CA . ASN B 1 244 ? -13.93 10.008 27.516 1 84.69 244 ASN B CA 1
ATOM 5274 C C . ASN B 1 244 ? -14.305 9.172 26.281 1 84.69 244 ASN B C 1
ATOM 5276 O O . ASN B 1 244 ? -15.266 8.398 26.328 1 84.69 244 ASN B O 1
ATOM 5280 N N . LEU B 1 245 ? -13.477 9.367 25.328 1 89.38 245 LEU B N 1
ATOM 5281 C CA . LEU B 1 245 ? -13.781 8.641 24.094 1 89.38 245 LEU B CA 1
ATOM 5282 C C . LEU B 1 245 ? -12.633 7.719 23.719 1 89.38 245 LEU B C 1
ATOM 5284 O O . LEU B 1 245 ? -11.469 8.125 23.734 1 89.38 245 LEU B O 1
ATOM 5288 N N . THR B 1 246 ? -12.969 6.504 23.453 1 86.62 246 THR B N 1
ATOM 5289 C CA . THR B 1 246 ? -11.992 5.539 22.953 1 86.62 246 THR B CA 1
ATOM 5290 C C . THR B 1 246 ? -11.82 5.676 21.438 1 86.62 246 THR B C 1
ATOM 5292 O O . THR B 1 246 ? -12.805 5.699 20.703 1 86.62 246 THR B O 1
ATOM 5295 N N . PHE B 1 247 ? -10.648 5.879 21.094 1 83.62 247 PHE B N 1
ATOM 5296 C CA . PHE B 1 247 ? -10.32 5.852 19.672 1 83.62 247 PHE B CA 1
ATOM 5297 C C . PHE B 1 247 ? -9.938 4.445 19.219 1 83.62 247 PHE B C 1
ATOM 5299 O O . PHE B 1 247 ? -8.844 3.967 19.531 1 83.62 247 PHE B O 1
ATOM 5306 N N . LYS B 1 248 ? -10.742 3.816 18.438 1 76.75 248 LYS B N 1
ATOM 5307 C CA . LYS B 1 248 ? -10.555 2.414 18.078 1 76.75 248 LYS B CA 1
ATOM 5308 C C . LYS B 1 248 ? -10.031 2.277 16.656 1 76.75 248 LYS B C 1
ATOM 5310 O O . LYS B 1 248 ? -9.773 1.166 16.188 1 76.75 248 LYS B O 1
ATOM 5315 N N . GLY B 1 249 ? -9.836 3.367 16.062 1 77.94 249 GLY B N 1
ATOM 5316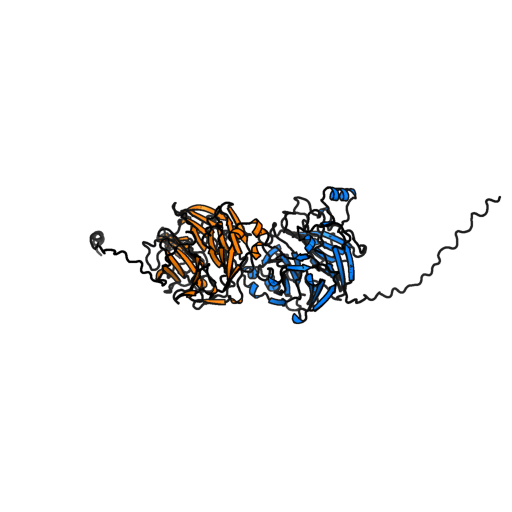 C CA . GLY B 1 249 ? -9.438 3.316 14.664 1 77.94 249 GLY B CA 1
ATOM 5317 C C . GLY B 1 249 ? -8.016 2.818 14.469 1 77.94 249 GLY B C 1
ATOM 5318 O O . GLY B 1 249 ? -7.137 3.084 15.289 1 77.94 249 GLY B O 1
ATOM 5319 N N . LEU B 1 250 ? -7.801 1.99 13.422 1 79.56 250 LEU B N 1
ATOM 5320 C CA . LEU B 1 250 ? -6.473 1.594 12.977 1 79.56 250 LEU B CA 1
ATOM 5321 C C . LEU B 1 250 ? -5.832 2.693 12.133 1 79.56 250 LEU B C 1
ATOM 5323 O O . LEU B 1 250 ? -5.562 2.496 10.945 1 79.56 250 LEU B O 1
ATOM 5327 N N . ALA B 1 251 ? -5.449 3.729 12.852 1 87.44 251 ALA B N 1
ATOM 5328 C CA . ALA B 1 251 ? -5.012 4.934 12.148 1 87.44 251 ALA B CA 1
ATOM 5329 C C . ALA B 1 251 ? -3.561 4.809 11.688 1 87.44 251 ALA B C 1
ATOM 5331 O O . ALA B 1 251 ? -2.648 4.711 12.516 1 87.44 251 ALA B O 1
ATOM 5332 N N . PRO B 1 252 ? -3.342 4.844 10.43 1 94.81 252 PRO B N 1
ATOM 5333 C CA . PRO B 1 252 ? -2.004 4.633 9.867 1 94.81 252 PRO B CA 1
ATOM 5334 C C . PRO B 1 252 ? -1.15 5.898 9.883 1 94.81 252 PRO B C 1
ATOM 5336 O O . PRO B 1 252 ? -1.206 6.672 10.844 1 94.81 252 PRO B O 1
ATOM 5339 N N . LEU B 1 253 ? -0.278 6.047 8.906 1 97.69 253 LEU B N 1
ATOM 5340 C CA . LEU B 1 253 ? 0.714 7.113 8.812 1 97.69 253 LEU B CA 1
ATOM 5341 C C . LEU B 1 253 ? 0.063 8.477 8.992 1 97.69 253 LEU B C 1
ATOM 5343 O O . LEU B 1 253 ? -0.959 8.773 8.367 1 97.69 253 LEU B O 1
ATOM 5347 N N . ASP B 1 254 ? 0.643 9.352 9.906 1 98 254 ASP B N 1
ATOM 5348 C CA . ASP B 1 254 ? 0.001 10.602 10.305 1 98 254 ASP B CA 1
ATOM 5349 C C . ASP B 1 254 ? 1.028 11.711 10.484 1 98 254 ASP B C 1
ATOM 5351 O O . ASP B 1 254 ? 1.161 12.578 9.617 1 98 254 ASP B O 1
ATOM 5355 N N . GLY B 1 255 ? 1.814 11.641 11.484 1 98.69 255 GLY B N 1
ATOM 5356 C CA . GLY B 1 255 ? 2.752 12.695 11.828 1 98.69 255 GLY B CA 1
ATOM 5357 C C . GLY B 1 255 ? 3.967 12.742 10.922 1 98.69 255 GLY B C 1
ATOM 5358 O O . GLY B 1 255 ? 4.473 11.695 10.5 1 98.69 255 GLY B O 1
ATOM 5359 N N . ILE B 1 256 ? 4.473 13.93 10.695 1 98.94 256 ILE B N 1
ATOM 5360 C CA . ILE B 1 256 ? 5.641 14.125 9.852 1 98.94 256 ILE B CA 1
ATOM 5361 C C . ILE B 1 256 ? 6.398 15.375 10.297 1 98.94 256 ILE B C 1
ATOM 5363 O O . ILE B 1 256 ? 5.785 16.375 10.688 1 98.94 256 ILE B O 1
ATOM 5367 N N . ALA B 1 257 ? 7.664 15.336 10.281 1 98.94 257 ALA B N 1
ATOM 5368 C CA . ALA B 1 257 ? 8.555 16.453 10.555 1 98.94 257 ALA B CA 1
ATOM 5369 C C . ALA B 1 257 ? 9.836 16.359 9.734 1 98.94 257 ALA B C 1
ATOM 5371 O O . ALA B 1 257 ? 10.234 15.258 9.328 1 98.94 257 ALA B O 1
ATOM 5372 N N . LEU B 1 258 ? 10.422 17.438 9.445 1 98.88 258 LEU B N 1
ATOM 5373 C CA . LEU B 1 258 ? 11.648 17.5 8.656 1 98.88 258 LEU B CA 1
ATOM 5374 C C . LEU B 1 258 ? 12.75 18.234 9.414 1 98.88 258 LEU B C 1
ATOM 5376 O O . LEU B 1 258 ? 12.492 19.281 10.023 1 98.88 258 LEU B O 1
ATOM 5380 N N . SER B 1 259 ? 13.922 17.688 9.336 1 98.75 259 SER B N 1
ATOM 5381 C CA . SER B 1 259 ? 15.055 18.281 10.039 1 98.75 259 SER B CA 1
ATOM 5382 C C . SER B 1 259 ? 15.547 19.531 9.32 1 98.75 259 SER B C 1
ATOM 5384 O O . SER B 1 259 ? 15.219 19.75 8.156 1 98.75 259 SER B O 1
ATOM 5386 N N . PRO B 1 260 ? 16.312 20.359 10.094 1 97.94 260 PRO B N 1
ATOM 5387 C CA . PRO B 1 260 ? 17.016 21.438 9.375 1 97.94 260 PRO B CA 1
ATOM 5388 C C . PRO B 1 260 ? 17.984 20.891 8.32 1 97.94 260 PRO B C 1
ATOM 5390 O O . PRO B 1 260 ? 18.328 19.703 8.336 1 97.94 260 PRO B O 1
ATOM 5393 N N . ILE B 1 261 ? 18.375 21.812 7.418 1 97.31 261 ILE B N 1
ATOM 5394 C CA . ILE B 1 261 ? 19.328 21.453 6.379 1 97.31 261 ILE B CA 1
ATOM 5395 C C . ILE B 1 261 ? 20.703 21.203 7.008 1 97.31 261 ILE B C 1
ATOM 5397 O O . ILE B 1 261 ? 21.219 22.062 7.742 1 97.31 261 ILE B O 1
ATOM 5401 N N . HIS B 1 262 ? 21.172 20.031 6.734 1 95.56 262 HIS B N 1
ATOM 5402 C CA . HIS B 1 262 ? 22.531 19.766 7.191 1 95.56 262 HIS B CA 1
ATOM 5403 C C . HIS B 1 262 ? 23.531 20.719 6.52 1 95.56 262 HIS B C 1
ATOM 5405 O O . HIS B 1 262 ? 23.547 20.828 5.289 1 95.56 262 HIS B O 1
ATOM 5411 N N . PRO B 1 263 ? 24.375 21.328 7.246 1 92.44 263 PRO B N 1
ATOM 5412 C CA . PRO B 1 263 ? 25.219 22.391 6.688 1 92.44 263 PRO B CA 1
ATOM 5413 C C . PRO B 1 263 ? 26.219 21.875 5.66 1 92.44 263 PRO B C 1
ATOM 5415 O O . PRO B 1 263 ? 26.562 22.594 4.723 1 92.44 263 PRO B O 1
ATOM 5418 N N . LYS B 1 264 ? 26.625 20.656 5.719 1 93.44 264 LYS B N 1
ATOM 5419 C CA . LYS B 1 264 ? 27.656 20.141 4.828 1 93.44 264 LYS B CA 1
ATOM 5420 C C . LYS B 1 264 ? 27.047 19.344 3.672 1 93.44 264 LYS B C 1
ATOM 5422 O O . LYS B 1 264 ? 27.328 19.641 2.504 1 93.44 264 LYS B O 1
ATOM 5427 N N . THR B 1 265 ? 26.156 18.422 3.953 1 93.56 265 THR B N 1
ATOM 5428 C CA . THR B 1 265 ? 25.656 17.5 2.934 1 93.56 265 THR B CA 1
ATOM 5429 C C . THR B 1 265 ? 24.391 18.062 2.293 1 93.56 265 THR B C 1
ATOM 5431 O O . THR B 1 265 ? 23.953 17.578 1.237 1 93.56 265 THR B O 1
ATOM 5434 N N . ARG B 1 266 ? 23.734 19 3.02 1 93.69 266 ARG B N 1
ATOM 5435 C CA . ARG B 1 266 ? 22.484 19.625 2.615 1 93.69 266 ARG B CA 1
ATOM 5436 C C . ARG B 1 266 ? 21.328 18.625 2.668 1 93.69 266 ARG B C 1
ATOM 5438 O O . ARG B 1 266 ? 20.203 18.953 2.297 1 93.69 266 ARG B O 1
ATOM 5445 N N . ASN B 1 267 ? 21.656 17.422 3.098 1 95.31 267 ASN B N 1
ATOM 5446 C CA . ASN B 1 267 ? 20.609 16.406 3.273 1 95.31 267 ASN B CA 1
ATOM 5447 C C . ASN B 1 267 ? 19.828 16.625 4.566 1 95.31 267 ASN B C 1
ATOM 5449 O O . ASN B 1 267 ? 20.328 17.266 5.496 1 95.31 267 ASN B O 1
ATOM 5453 N N . ARG B 1 268 ? 18.672 16.141 4.527 1 98.12 268 ARG B N 1
ATOM 5454 C CA . ARG B 1 268 ? 17.797 16.25 5.699 1 98.12 268 ARG B CA 1
ATOM 5455 C C . ARG B 1 268 ? 17.281 14.883 6.129 1 98.12 268 ARG B C 1
ATOM 5457 O O . ARG B 1 268 ? 17.422 13.898 5.398 1 98.12 268 ARG B O 1
ATOM 5464 N N . LEU B 1 269 ? 16.797 14.82 7.352 1 98.56 269 LEU B N 1
ATOM 5465 C CA . LEU B 1 269 ? 16.078 13.656 7.852 1 98.56 269 LEU B CA 1
ATOM 5466 C C . LEU B 1 269 ? 14.578 13.938 7.93 1 98.56 269 LEU B C 1
ATOM 5468 O O . LEU B 1 269 ? 14.164 14.984 8.43 1 98.56 269 LEU B O 1
ATOM 5472 N N . LEU B 1 270 ? 13.844 13.07 7.352 1 98.88 270 LEU B N 1
ATOM 5473 C CA . LEU B 1 270 ? 12.398 13.094 7.512 1 98.88 270 LEU B CA 1
ATOM 5474 C C . LEU B 1 270 ? 11.953 12.156 8.633 1 98.88 270 LEU B C 1
ATOM 5476 O O . LEU B 1 270 ? 12.336 10.984 8.648 1 98.88 270 LEU B O 1
ATOM 5480 N N . PHE B 1 271 ? 11.219 12.703 9.57 1 98.94 271 PHE B N 1
ATOM 5481 C CA . PHE B 1 271 ? 10.648 11.906 10.656 1 98.94 271 PHE B CA 1
ATOM 5482 C C . PHE B 1 271 ? 9.156 11.688 10.438 1 98.94 271 PHE B C 1
ATOM 5484 O O . PHE B 1 271 ? 8.445 12.602 10.008 1 98.94 271 PHE B O 1
ATOM 5491 N N . TYR B 1 272 ? 8.664 10.477 10.695 1 98.88 272 TYR B N 1
ATOM 5492 C CA . TYR B 1 272 ? 7.238 10.203 10.555 1 98.88 272 TYR B CA 1
ATOM 5493 C C . TYR B 1 272 ? 6.781 9.148 11.555 1 98.88 272 TYR B C 1
ATOM 5495 O O . TYR B 1 272 ? 7.602 8.43 12.125 1 98.88 272 TYR B O 1
ATOM 5503 N N . SER B 1 273 ? 5.492 9.094 11.789 1 98.38 273 SER B N 1
ATOM 5504 C CA . SER B 1 273 ? 4.91 8.062 12.648 1 98.38 273 SER B CA 1
ATOM 5505 C C . SER B 1 273 ? 3.432 7.863 12.344 1 98.38 273 SER B C 1
ATOM 5507 O O . SER B 1 273 ? 2.73 8.812 11.984 1 98.38 273 SER B O 1
ATOM 5509 N N . PRO B 1 274 ? 2.963 6.613 12.484 1 97.62 274 PRO B N 1
ATOM 5510 C CA . PRO B 1 274 ? 1.512 6.41 12.492 1 97.62 274 PRO B CA 1
ATOM 5511 C C . PRO B 1 274 ? 0.828 7.047 13.695 1 97.62 274 PRO B C 1
ATOM 5513 O O . PRO B 1 274 ? 1.444 7.18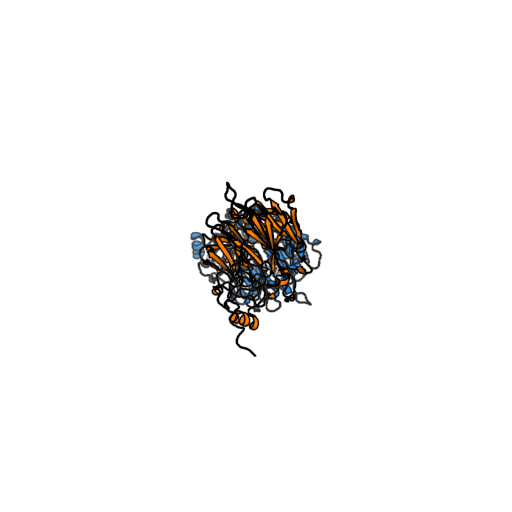8 14.758 1 97.62 274 PRO B O 1
ATOM 5516 N N . LEU B 1 275 ? -0.43 7.449 13.469 1 97.06 275 LEU B N 1
ATOM 5517 C CA . LEU B 1 275 ? -1.194 7.953 14.609 1 97.06 275 LEU B CA 1
ATOM 5518 C C . LEU B 1 275 ? -1.325 6.887 15.688 1 97.06 275 LEU B C 1
ATOM 5520 O O . LEU B 1 275 ? -1.02 7.141 16.859 1 97.06 275 LEU B O 1
ATOM 5524 N N . ALA B 1 276 ? -1.771 5.707 15.289 1 94.81 276 ALA B N 1
ATOM 5525 C CA . ALA B 1 276 ? -1.848 4.594 16.234 1 94.81 276 ALA B CA 1
ATOM 5526 C C . ALA B 1 276 ? -0.53 3.826 16.281 1 94.81 276 ALA B C 1
ATOM 5528 O O . ALA B 1 276 ? -0.489 2.629 15.992 1 94.81 276 ALA B O 1
ATOM 5529 N N . GLY B 1 277 ? 0.496 4.477 16.672 1 96.06 277 GLY B N 1
ATOM 5530 C CA . GLY B 1 277 ? 1.834 3.92 16.797 1 96.06 277 GLY B CA 1
ATOM 5531 C C . GLY B 1 277 ? 2.684 4.621 17.844 1 96.06 277 GLY B C 1
ATOM 5532 O O . GLY B 1 277 ? 2.535 5.824 18.062 1 96.06 277 GLY B O 1
ATOM 5533 N N . MET B 1 278 ? 3.617 3.838 18.391 1 96.81 278 MET B N 1
ATOM 5534 C CA . MET B 1 278 ? 4.523 4.383 19.406 1 96.81 278 MET B CA 1
ATOM 5535 C C . MET B 1 278 ? 5.879 4.719 18.797 1 96.81 278 MET B C 1
ATOM 5537 O O . MET B 1 278 ? 6.625 5.535 19.344 1 96.81 278 MET B O 1
ATOM 5541 N N . ASN B 1 279 ? 6.18 4.07 17.75 1 97.5 279 ASN B N 1
ATOM 5542 C CA . ASN B 1 279 ? 7.508 4.223 17.172 1 97.5 279 ASN B CA 1
ATOM 5543 C C . ASN B 1 279 ? 7.609 5.492 16.328 1 97.5 279 ASN B C 1
ATOM 5545 O O . ASN B 1 279 ? 6.676 5.844 15.609 1 97.5 279 ASN B O 1
ATOM 5549 N N . LEU B 1 280 ? 8.719 6.18 16.5 1 98.69 280 LEU B N 1
ATOM 5550 C CA . LEU B 1 280 ? 9.148 7.227 15.586 1 98.69 280 LEU B CA 1
ATOM 5551 C C . LEU B 1 280 ? 10.156 6.684 14.578 1 98.69 280 LEU B C 1
ATOM 5553 O O . LEU B 1 280 ? 11.102 5.988 14.953 1 98.69 280 LEU B O 1
ATOM 5557 N N . TYR B 1 281 ? 9.914 6.977 13.312 1 98.69 281 TYR B N 1
ATOM 5558 C CA . TYR B 1 281 ? 10.789 6.523 12.234 1 98.69 281 TYR B CA 1
ATOM 5559 C C . TYR B 1 281 ? 11.461 7.703 11.547 1 98.69 281 TYR B C 1
ATOM 5561 O O . TYR B 1 281 ? 10.992 8.844 11.641 1 98.69 281 TYR B O 1
ATOM 5569 N N . ALA B 1 282 ? 12.586 7.406 10.891 1 98.81 282 ALA B N 1
ATOM 5570 C CA . ALA B 1 282 ? 13.289 8.43 10.125 1 98.81 282 ALA B CA 1
ATOM 5571 C C . ALA B 1 282 ? 13.844 7.863 8.82 1 98.81 282 ALA B C 1
ATOM 5573 O O . ALA B 1 282 ? 14.141 6.672 8.734 1 98.81 282 ALA B O 1
ATOM 5574 N N . ILE B 1 283 ? 13.969 8.688 7.859 1 98.62 283 ILE B N 1
ATOM 5575 C CA . ILE B 1 283 ? 14.57 8.336 6.578 1 98.62 283 ILE B CA 1
ATOM 5576 C C . ILE B 1 283 ? 15.227 9.57 5.961 1 98.62 283 ILE B C 1
ATOM 5578 O O . ILE B 1 283 ? 14.727 10.688 6.105 1 98.62 283 ILE B O 1
ATOM 5582 N N . LYS B 1 284 ? 16.312 9.398 5.262 1 98.19 284 LYS B N 1
ATOM 5583 C CA . LYS B 1 284 ? 17.062 10.508 4.664 1 98.19 284 LYS B CA 1
ATOM 5584 C C . LYS B 1 284 ? 16.328 11.062 3.447 1 98.19 284 LYS B C 1
ATOM 5586 O O . LYS B 1 284 ? 15.773 10.305 2.646 1 98.19 284 LYS B O 1
ATOM 5591 N N . SER B 1 285 ? 16.391 12.391 3.312 1 98 285 SER B N 1
ATOM 5592 C CA . SER B 1 285 ? 15.727 13.047 2.188 1 98 285 SER B CA 1
ATOM 5593 C C . SER B 1 285 ? 16.359 12.633 0.861 1 98 285 SER B C 1
ATOM 5595 O O . SER B 1 285 ? 15.664 12.547 -0.158 1 98 285 SER B O 1
ATOM 5597 N N . LYS B 1 286 ? 17.656 12.359 0.868 1 97.12 286 LYS B N 1
ATOM 5598 C CA . LYS B 1 286 ? 18.344 11.953 -0.361 1 97.12 286 LYS B CA 1
ATOM 5599 C C . LYS B 1 286 ? 17.719 10.68 -0.934 1 97.12 286 LYS B C 1
ATOM 5601 O O . LYS B 1 286 ? 17.656 10.508 -2.152 1 97.12 286 LYS B O 1
ATOM 5606 N N . VAL B 1 287 ? 17.281 9.797 -0.076 1 97.56 287 VAL B N 1
ATOM 5607 C CA . VAL B 1 287 ? 16.625 8.562 -0.489 1 97.56 287 VAL B CA 1
ATOM 5608 C C . VAL B 1 287 ? 15.258 8.875 -1.094 1 97.56 287 VAL B C 1
ATOM 5610 O O . VAL B 1 287 ? 14.914 8.367 -2.162 1 97.56 287 VAL B O 1
ATOM 5613 N N . LEU B 1 288 ? 14.539 9.758 -0.478 1 98 288 LEU B N 1
ATOM 5614 C CA . LEU B 1 288 ? 13.18 10.102 -0.878 1 98 288 LEU B CA 1
ATOM 5615 C C . LEU B 1 288 ? 13.164 10.758 -2.256 1 98 288 LEU B C 1
ATOM 5617 O O . LEU B 1 288 ? 12.234 10.555 -3.035 1 98 288 LEU B O 1
ATOM 5621 N N . LYS B 1 289 ? 14.188 11.484 -2.592 1 97.19 289 LYS B N 1
ATOM 5622 C CA . LYS B 1 289 ? 14.211 12.305 -3.803 1 97.19 289 LYS B CA 1
ATOM 5623 C C . LYS B 1 289 ? 14.523 11.453 -5.031 1 97.19 289 LYS B C 1
ATOM 5625 O O . LYS B 1 289 ? 14.328 11.898 -6.164 1 97.19 289 LYS B O 1
ATOM 5630 N N . SER B 1 290 ? 14.93 10.258 -4.82 1 94.69 290 SER B N 1
ATOM 5631 C CA . SER B 1 290 ? 15.258 9.375 -5.934 1 94.69 290 SER B CA 1
ATOM 5632 C C . SER B 1 290 ? 14.086 8.469 -6.289 1 94.69 290 SER B C 1
ATOM 5634 O O . SER B 1 290 ? 13.938 7.383 -5.723 1 94.69 290 SER B O 1
ATOM 5636 N N . GLU B 1 291 ? 13.375 8.906 -7.285 1 91.5 291 GLU B N 1
ATOM 5637 C CA . GLU B 1 291 ? 12.258 8.086 -7.73 1 91.5 291 GLU B CA 1
ATOM 5638 C C . GLU B 1 291 ? 12.727 6.695 -8.148 1 91.5 291 GLU B C 1
ATOM 5640 O O . GLU B 1 291 ? 12.039 5.703 -7.91 1 91.5 291 GLU B O 1
ATOM 5645 N N . ARG B 1 292 ? 13.859 6.648 -8.797 1 89.5 292 ARG B N 1
ATOM 5646 C CA . ARG B 1 292 ? 14.422 5.379 -9.242 1 89.5 292 ARG B CA 1
ATOM 5647 C C . ARG B 1 292 ? 14.68 4.449 -8.062 1 89.5 292 ARG B C 1
ATOM 5649 O O . ARG B 1 292 ? 14.352 3.262 -8.117 1 89.5 292 ARG B O 1
ATOM 5656 N N . LEU B 1 293 ? 15.242 5.012 -7.023 1 91.19 293 LEU B N 1
ATOM 5657 C CA . LEU B 1 293 ? 15.508 4.211 -5.832 1 91.19 293 LEU B CA 1
ATOM 5658 C C . LEU B 1 293 ? 14.211 3.727 -5.199 1 91.19 293 LEU B C 1
ATOM 5660 O O . LEU B 1 293 ? 14.125 2.58 -4.75 1 91.19 293 LEU B O 1
ATOM 5664 N N . ILE B 1 294 ? 13.234 4.57 -5.203 1 90.38 294 ILE B N 1
ATOM 5665 C CA . ILE B 1 294 ? 11.945 4.215 -4.609 1 90.38 294 ILE B CA 1
ATOM 5666 C C . ILE B 1 294 ? 11.312 3.07 -5.398 1 90.38 294 ILE B C 1
ATOM 5668 O O . ILE B 1 294 ? 10.766 2.133 -4.812 1 90.38 294 ILE B O 1
ATOM 5672 N N . ASN B 1 295 ? 11.469 3.127 -6.641 1 84.62 295 ASN B N 1
ATOM 5673 C CA . ASN B 1 295 ? 10.867 2.115 -7.504 1 84.62 295 ASN B CA 1
ATOM 5674 C C . ASN B 1 295 ? 11.57 0.765 -7.352 1 84.62 295 ASN B C 1
ATOM 5676 O O . ASN B 1 295 ? 11.023 -0.266 -7.754 1 84.62 295 ASN B O 1
ATOM 5680 N N . SER B 1 296 ? 12.719 0.713 -6.801 1 81.06 296 SER B N 1
ATOM 5681 C CA . SER B 1 296 ? 13.461 -0.533 -6.652 1 81.06 296 SER B CA 1
ATOM 5682 C C . SER B 1 296 ? 13.039 -1.278 -5.391 1 81.06 296 SER B C 1
ATOM 5684 O O . SER B 1 296 ? 13.305 -2.475 -5.25 1 81.06 296 SER B O 1
ATOM 5686 N N . GLY B 1 297 ? 12.5 -0.572 -4.445 1 82.69 297 GLY B N 1
ATOM 5687 C CA . GLY B 1 297 ? 12.172 -1.174 -3.162 1 82.69 297 GLY B CA 1
ATOM 5688 C C . GLY B 1 297 ? 13.336 -1.176 -2.189 1 82.69 297 GLY B C 1
ATOM 5689 O O . GLY B 1 297 ? 13.141 -1.337 -0.982 1 82.69 297 GLY B O 1
ATOM 5690 N N . ASP B 1 298 ? 14.555 -0.958 -2.613 1 84.5 298 ASP B N 1
ATOM 5691 C CA . ASP B 1 298 ? 15.758 -1.037 -1.791 1 84.5 298 ASP B CA 1
ATOM 5692 C C . ASP B 1 298 ? 15.789 0.084 -0.754 1 84.5 298 ASP B C 1
ATOM 5694 O O . ASP B 1 298 ? 16.547 0.015 0.22 1 84.5 298 ASP B O 1
ATOM 5698 N N . TRP B 1 299 ? 14.93 1.069 -0.943 1 93.5 299 TRP B N 1
ATOM 5699 C CA . TRP B 1 299 ? 14.891 2.227 -0.056 1 93.5 299 TRP B CA 1
ATOM 5700 C C . TRP B 1 299 ? 14.438 1.821 1.345 1 93.5 299 TRP B C 1
ATOM 5702 O O . TRP B 1 299 ? 14.727 2.518 2.32 1 93.5 299 TRP B O 1
ATOM 5712 N N . ARG B 1 300 ? 13.734 0.698 1.488 1 91.5 300 ARG B N 1
ATOM 5713 C CA . ARG B 1 300 ? 13.156 0.288 2.762 1 91.5 300 ARG B CA 1
ATOM 5714 C C . ARG B 1 300 ? 14.242 0.023 3.801 1 91.5 300 ARG B C 1
ATOM 5716 O O . ARG B 1 300 ? 14.023 0.215 4.996 1 91.5 300 ARG B O 1
ATOM 5723 N N . ARG B 1 301 ? 15.414 -0.362 3.332 1 89.38 301 ARG B N 1
ATOM 5724 C CA . ARG B 1 301 ? 16.547 -0.625 4.211 1 89.38 301 ARG B CA 1
ATOM 5725 C C . ARG B 1 301 ? 17.062 0.664 4.84 1 89.38 301 ARG B C 1
ATOM 5727 O O . ARG B 1 301 ? 17.781 0.629 5.844 1 89.38 301 ARG B O 1
ATOM 5734 N N . ALA B 1 302 ? 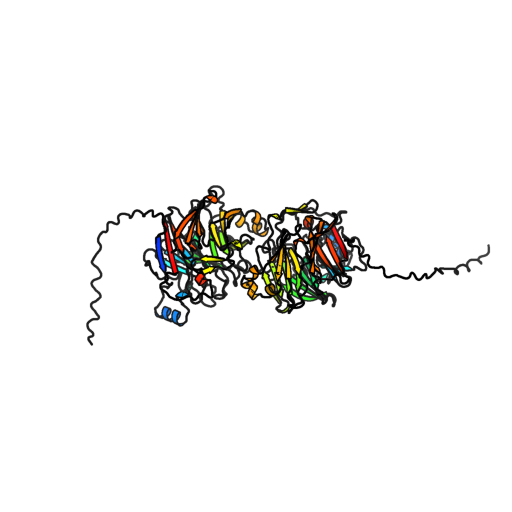16.688 1.746 4.289 1 94.94 302 ALA B N 1
ATOM 5735 C CA . ALA B 1 302 ? 17.172 3.043 4.754 1 94.94 302 ALA B CA 1
ATOM 5736 C C . ALA B 1 302 ? 16.312 3.568 5.902 1 94.94 302 ALA B C 1
ATOM 5738 O O . ALA B 1 302 ? 16.656 4.562 6.539 1 94.94 302 ALA B O 1
ATOM 5739 N N . ILE B 1 303 ? 15.195 2.953 6.227 1 96.69 303 ILE B N 1
ATOM 5740 C CA . ILE B 1 303 ? 14.336 3.391 7.324 1 96.69 303 ILE B CA 1
ATOM 5741 C C . ILE B 1 303 ? 15.023 3.113 8.656 1 96.69 303 ILE B C 1
ATOM 5743 O O . ILE B 1 303 ? 15.539 2.018 8.883 1 96.69 303 ILE B O 1
ATOM 5747 N N . LYS B 1 304 ? 15.031 4.098 9.484 1 97.5 304 LYS B N 1
ATOM 5748 C CA . LYS B 1 304 ? 15.586 3.959 10.828 1 97.5 304 LYS B CA 1
ATOM 5749 C C . LYS B 1 304 ? 14.477 4.035 11.883 1 97.5 304 LYS B C 1
ATOM 5751 O O . LYS B 1 304 ? 13.594 4.891 11.805 1 97.5 304 LYS B O 1
ATOM 5756 N N . VAL B 1 305 ? 14.531 3.127 12.82 1 96.94 305 VAL B N 1
ATOM 5757 C CA . VAL B 1 305 ? 13.711 3.266 14.023 1 96.94 305 VAL B CA 1
ATOM 5758 C C . VAL B 1 305 ? 14.406 4.203 15.008 1 96.94 305 VAL B C 1
ATOM 5760 O O . VAL B 1 305 ? 15.469 3.871 15.547 1 96.94 305 VAL B O 1
ATOM 5763 N N . VAL B 1 306 ? 13.812 5.297 15.25 1 98.31 306 VAL B N 1
ATOM 5764 C CA . VAL B 1 306 ? 14.422 6.312 16.094 1 98.31 306 VAL B CA 1
ATOM 5765 C C . VAL B 1 306 ? 14.227 5.949 17.562 1 98.31 306 VAL B C 1
ATOM 5767 O O . VAL B 1 306 ? 15.164 6.039 18.359 1 98.31 306 VAL B O 1
ATOM 5770 N N . GLY B 1 307 ? 12.969 5.594 17.891 1 97.88 307 GLY B N 1
ATOM 5771 C CA . GLY B 1 307 ? 12.617 5.211 19.25 1 97.88 307 GLY B CA 1
ATOM 5772 C C . GLY B 1 307 ? 11.117 5.199 19.5 1 97.88 307 GLY B C 1
ATOM 5773 O O . GLY B 1 307 ? 10.336 5.504 18.594 1 97.88 307 GLY B O 1
ATOM 5774 N N . LYS B 1 308 ? 10.773 4.809 20.766 1 97.56 308 LYS B N 1
ATOM 5775 C CA . LYS B 1 308 ? 9.367 4.738 21.156 1 97.56 308 LYS B CA 1
ATOM 5776 C C . LYS B 1 308 ? 8.953 5.98 21.938 1 97.56 308 LYS B C 1
ATOM 5778 O O . LYS B 1 308 ? 9.57 6.32 22.953 1 97.56 308 LYS B O 1
ATOM 5783 N N . LYS B 1 309 ? 7.906 6.598 21.469 1 97.81 309 LYS B N 1
ATOM 5784 C CA . LYS B 1 309 ? 7.332 7.758 22.141 1 97.81 309 LYS B CA 1
ATOM 5785 C C . LYS B 1 309 ? 6.547 7.336 23.391 1 97.81 309 LYS B C 1
ATOM 5787 O O . LYS B 1 309 ? 6.277 6.148 23.578 1 97.81 309 LYS B O 1
ATOM 5792 N N . GLN B 1 310 ? 6.191 8.32 24.125 1 96.69 310 GLN B N 1
ATOM 5793 C CA . GLN B 1 310 ? 5.48 8.055 25.375 1 96.69 310 GLN B CA 1
ATOM 5794 C C . GLN B 1 310 ? 4.031 7.664 25.109 1 96.69 310 GLN B C 1
ATOM 5796 O O . GLN B 1 310 ? 3.393 7.02 25.953 1 96.69 310 GLN B O 1
ATOM 5801 N N . SER B 1 311 ? 3.541 8.086 24.031 1 96.25 311 SER B N 1
ATOM 5802 C CA . SER B 1 311 ? 2.205 7.73 23.578 1 96.25 311 SER B CA 1
ATOM 5803 C C . SER B 1 311 ? 2.059 7.961 22.078 1 96.25 311 SER B C 1
ATOM 5805 O O . SER B 1 311 ? 3.041 8.242 21.391 1 96.25 311 SER B O 1
ATOM 5807 N N . GLN B 1 312 ? 0.838 7.719 21.562 1 96.38 312 GLN B N 1
ATOM 5808 C CA . GLN B 1 312 ? 0.524 8.031 20.172 1 96.38 312 GLN B CA 1
ATOM 5809 C C . GLN B 1 312 ? 0.689 9.523 19.891 1 96.38 312 GLN B C 1
ATOM 5811 O O . GLN B 1 312 ? 0.547 10.352 20.797 1 96.38 312 GLN B O 1
ATOM 5816 N N . SER B 1 313 ? 0.975 9.844 18.641 1 97.44 313 SER B N 1
ATOM 5817 C CA . SER B 1 313 ? 1.152 11.234 18.234 1 97.44 313 SER B CA 1
ATOM 5818 C C . SER B 1 313 ? 0.366 11.555 16.969 1 97.44 313 SER B C 1
ATOM 5820 O O . SER B 1 313 ? 0.284 10.719 16.062 1 97.44 313 SER B O 1
ATOM 5822 N N . ASP B 1 314 ? -0.16 12.711 16.938 1 97.5 314 ASP B N 1
ATOM 5823 C CA . ASP B 1 314 ? -0.795 13.281 15.758 1 97.5 314 ASP B CA 1
ATOM 5824 C C . ASP B 1 314 ? 0.155 14.234 15.031 1 97.5 314 ASP B C 1
ATOM 5826 O O . ASP B 1 314 ? 0.995 13.797 14.242 1 97.5 314 ASP B O 1
ATOM 5830 N N . GLY B 1 315 ? 0.356 15.422 15.523 1 98.56 315 GLY B N 1
ATOM 5831 C CA . GLY B 1 315 ? 1.241 16.406 14.914 1 98.56 315 GLY B CA 1
ATOM 5832 C C . GLY B 1 315 ? 2.68 16.281 15.383 1 98.56 315 GLY B C 1
ATOM 5833 O O . GLY B 1 315 ? 2.936 16 16.562 1 98.56 315 GLY B O 1
ATOM 5834 N N . LEU B 1 316 ? 3.594 16.5 14.461 1 98.88 316 LEU B N 1
ATOM 5835 C CA . LEU B 1 316 ? 5.027 16.656 14.68 1 98.88 316 LEU B CA 1
ATOM 5836 C C . LEU B 1 316 ? 5.527 17.953 14.055 1 98.88 316 LEU B C 1
ATOM 5838 O O . LEU B 1 316 ? 5 18.406 13.031 1 98.88 316 LEU B O 1
ATOM 5842 N N . ILE B 1 317 ? 6.535 18.516 14.688 1 98.81 317 ILE B N 1
ATOM 5843 C CA . ILE B 1 317 ? 7.188 19.656 14.062 1 98.81 317 ILE B CA 1
ATOM 5844 C C . ILE B 1 317 ? 8.609 19.812 14.602 1 98.81 317 ILE B C 1
ATOM 5846 O O . ILE B 1 317 ? 8.867 19.5 15.766 1 98.81 317 ILE B O 1
ATOM 5850 N N . MET B 1 318 ? 9.461 20.188 13.758 1 98.75 318 MET B N 1
ATOM 5851 C CA . MET B 1 318 ? 10.836 20.406 14.188 1 98.75 318 MET B CA 1
ATOM 5852 C C . MET B 1 318 ? 11.242 21.859 14.016 1 98.75 318 MET B C 1
ATOM 5854 O O . MET B 1 318 ? 10.797 22.531 13.078 1 98.75 318 MET B O 1
ATOM 5858 N N . ASP B 1 319 ? 12.078 22.344 14.938 1 98.38 319 ASP B N 1
ATOM 5859 C CA . ASP B 1 319 ? 12.602 23.688 14.781 1 98.38 319 ASP B CA 1
ATOM 5860 C C . ASP B 1 319 ? 13.953 23.672 14.07 1 98.38 319 ASP B C 1
ATOM 5862 O O . ASP B 1 319 ? 14.414 22.625 13.625 1 98.38 319 ASP B O 1
ATOM 5866 N N . ASN B 1 320 ? 14.57 24.875 13.867 1 97.69 320 ASN B N 1
ATOM 5867 C CA . ASN B 1 320 ? 15.805 25.016 13.109 1 97.69 320 ASN B CA 1
ATOM 5868 C C . ASN B 1 320 ? 17.016 24.609 13.938 1 97.69 320 ASN B C 1
ATOM 5870 O O . ASN B 1 320 ? 18.156 24.703 13.461 1 97.69 320 ASN B O 1
ATOM 5874 N N . LYS B 1 321 ? 16.828 24.141 15.156 1 97.5 321 LYS B N 1
ATOM 5875 C CA . LYS B 1 321 ? 17.922 23.672 16 1 97.5 321 LYS B CA 1
ATOM 5876 C C . LYS B 1 321 ? 17.844 22.172 16.219 1 97.5 321 LYS B C 1
ATOM 5878 O O . LYS B 1 321 ? 18.656 21.594 16.953 1 97.5 321 LYS B O 1
ATOM 5883 N N . GLY B 1 322 ? 16.875 21.516 15.602 1 98.12 322 GLY B N 1
ATOM 5884 C CA . GLY B 1 322 ? 16.781 20.062 15.664 1 98.12 322 GLY B CA 1
ATOM 5885 C C . GLY B 1 322 ? 15.891 19.578 16.797 1 98.12 322 GLY B C 1
ATOM 5886 O O . GLY B 1 322 ? 15.867 18.391 17.094 1 98.12 322 GLY B O 1
ATOM 5887 N N . ASN B 1 323 ? 15.203 20.516 17.438 1 98.5 323 ASN B N 1
ATOM 5888 C CA . ASN B 1 323 ? 14.227 20.094 18.438 1 98.5 323 ASN B CA 1
ATOM 5889 C C . ASN B 1 323 ? 12.922 19.641 17.797 1 98.5 323 ASN B C 1
ATOM 5891 O O . ASN B 1 323 ? 12.258 20.406 17.109 1 98.5 323 ASN B O 1
ATOM 5895 N N . LEU B 1 324 ? 12.609 18.375 18.125 1 98.81 324 LEU B N 1
ATOM 5896 C CA . LEU B 1 324 ? 11.32 17.844 17.688 1 98.81 324 LEU B CA 1
ATOM 5897 C C . LEU B 1 324 ? 10.266 18.031 18.781 1 98.81 324 LEU B C 1
ATOM 5899 O O . LEU B 1 324 ? 10.477 17.656 19.938 1 98.81 324 LEU B O 1
ATOM 5903 N N . TYR B 1 325 ? 9.188 18.688 18.422 1 98.75 325 TYR B N 1
ATOM 5904 C CA . TYR B 1 325 ? 7.98 18.734 19.234 1 98.75 325 TYR B CA 1
ATOM 5905 C C . TYR B 1 325 ? 6.914 17.797 18.688 1 98.75 325 TYR B C 1
ATOM 5907 O O . TYR B 1 325 ? 6.66 17.781 17.469 1 98.75 325 TYR B O 1
ATOM 5915 N N . TYR B 1 326 ? 6.352 16.984 19.531 1 98.81 326 TYR B N 1
ATOM 5916 C CA . TYR B 1 326 ? 5.348 16.031 19.078 1 98.81 326 TYR B CA 1
ATOM 5917 C C . TYR B 1 326 ? 4.191 15.938 20.062 1 98.81 326 TYR B C 1
ATOM 5919 O O . TYR B 1 326 ? 4.387 16.078 21.266 1 98.81 326 TYR B O 1
ATOM 5927 N N . THR B 1 327 ? 3.008 15.75 19.562 1 98.56 327 THR B N 1
ATOM 5928 C CA . THR B 1 327 ? 1.804 15.742 20.375 1 98.56 327 THR B CA 1
ATOM 5929 C C . THR B 1 327 ? 1.631 14.398 21.078 1 98.56 327 THR B C 1
ATOM 5931 O O . THR B 1 327 ? 2.156 13.383 20.625 1 98.56 327 THR B O 1
ATOM 5934 N N . LEU B 1 328 ? 0.966 14.469 22.172 1 97.88 328 LEU B N 1
ATOM 5935 C CA . LEU B 1 328 ? 0.617 13.289 22.953 1 97.88 328 LEU B CA 1
ATOM 5936 C C . LEU B 1 328 ? -0.855 13.312 23.359 1 97.88 328 LEU B C 1
ATOM 5938 O O . LEU B 1 328 ? -1.18 13.461 24.531 1 97.88 328 LEU B O 1
ATOM 5942 N N . PRO B 1 329 ? -1.722 13 22.422 1 96.81 329 PRO B N 1
ATOM 5943 C CA . PRO B 1 329 ? -3.148 13.188 22.703 1 96.81 329 PRO B CA 1
ATOM 5944 C C . PRO B 1 329 ? -3.623 12.398 23.922 1 96.81 329 PRO B C 1
ATOM 5946 O O . PRO B 1 329 ? -4.32 12.945 24.781 1 96.81 329 PRO B O 1
ATOM 5949 N N . PRO B 1 330 ? -3.244 11.156 24.094 1 95.62 330 PRO B N 1
ATOM 5950 C CA . PRO B 1 330 ? -3.717 10.43 25.281 1 95.62 330 PRO B CA 1
ATOM 5951 C C . PRO B 1 330 ? -3.227 11.055 26.594 1 95.62 330 PRO B C 1
ATOM 5953 O O . PRO B 1 330 ? -3.846 10.859 27.641 1 95.62 330 PRO B O 1
ATOM 5956 N N . LEU B 1 331 ? -2.174 11.789 26.531 1 96.25 331 LEU B N 1
ATOM 5957 C CA . LEU B 1 331 ? -1.569 12.352 27.734 1 96.25 331 LEU B CA 1
ATOM 5958 C C . LEU B 1 331 ? -1.871 13.844 27.844 1 96.25 331 LEU B C 1
ATOM 5960 O O . LEU B 1 331 ? -1.306 14.531 28.688 1 96.25 331 LEU B O 1
ATOM 5964 N N . TYR B 1 332 ? -2.658 14.305 27.031 1 96.44 332 TYR B N 1
ATOM 5965 C CA . TYR B 1 332 ? -3.023 15.719 27.031 1 96.44 332 TYR B CA 1
ATOM 5966 C C . TYR B 1 332 ? -1.783 16.609 26.984 1 96.44 332 TYR B C 1
ATOM 5968 O O . TYR B 1 332 ? -1.661 17.547 27.781 1 96.44 332 TYR B O 1
ATOM 5976 N N . GLY B 1 333 ? -0.85 16.203 26.125 1 97 333 GLY B N 1
ATOM 5977 C CA . GLY B 1 333 ? 0.393 16.953 26.266 1 97 333 GLY B CA 1
ATOM 5978 C C . GLY B 1 333 ? 1.224 16.984 25 1 97 333 GLY B C 1
ATOM 5979 O O . GLY B 1 333 ? 0.698 16.781 23.891 1 97 333 GLY B O 1
ATOM 5980 N N . VAL B 1 334 ? 2.479 17.5 25.188 1 98.31 334 VAL B N 1
ATOM 5981 C CA . VAL B 1 334 ? 3.475 17.656 24.141 1 98.31 334 VAL B CA 1
ATOM 5982 C C . VAL B 1 334 ? 4.812 17.078 24.609 1 98.31 334 VAL B C 1
ATOM 5984 O O . VAL B 1 334 ? 5.234 17.312 25.734 1 98.31 334 VAL B O 1
ATOM 5987 N N . GLY B 1 335 ? 5.359 16.25 23.719 1 98.38 335 GLY B N 1
ATOM 5988 C CA . GLY B 1 335 ? 6.719 15.789 23.938 1 98.38 335 GLY B CA 1
ATOM 5989 C C . GLY B 1 335 ? 7.762 16.609 23.203 1 98.38 335 GLY B C 1
ATOM 5990 O O . GLY B 1 335 ? 7.434 17.344 22.266 1 98.38 335 GLY B O 1
ATOM 5991 N N . LYS B 1 336 ? 8.992 16.469 23.703 1 98.38 336 LYS B N 1
ATOM 5992 C CA . LYS B 1 336 ? 10.125 17.156 23.094 1 98.38 336 LYS B CA 1
ATOM 5993 C C . LYS B 1 336 ? 11.367 16.266 23.078 1 98.38 336 LYS B C 1
ATOM 5995 O O . LYS B 1 336 ? 11.625 15.539 24.031 1 98.38 336 LYS B O 1
ATOM 6000 N N . TRP B 1 337 ? 12.07 16.344 21.969 1 98.62 337 TRP B N 1
ATOM 6001 C CA . TRP B 1 337 ? 13.312 15.594 21.781 1 98.62 337 TRP B CA 1
ATOM 6002 C C . TRP B 1 337 ? 14.242 16.312 20.812 1 98.62 337 TRP B C 1
ATOM 6004 O O . TRP B 1 337 ? 13.789 16.906 19.828 1 98.62 337 TRP B O 1
ATOM 6014 N N . ASN B 1 338 ? 15.539 16.312 21.141 1 98.5 338 ASN B N 1
ATOM 6015 C CA . ASN B 1 338 ? 16.531 16.844 20.203 1 98.5 338 ASN B CA 1
ATOM 6016 C C . ASN B 1 338 ? 17.188 15.742 19.391 1 98.5 338 ASN B C 1
ATOM 6018 O O . ASN B 1 338 ? 17.719 14.781 19.953 1 98.5 338 ASN B O 1
ATOM 6022 N N . MET B 1 339 ? 17.266 15.945 18.062 1 97.81 339 MET B N 1
ATOM 6023 C CA . MET B 1 339 ? 17.656 14.867 17.156 1 97.81 339 MET B CA 1
ATOM 6024 C C . MET B 1 339 ? 19.125 14.531 17.312 1 97.81 339 MET B C 1
ATOM 6026 O O . MET B 1 339 ? 19.594 13.523 16.797 1 97.81 339 MET B O 1
ATOM 6030 N N . HIS B 1 340 ? 19.875 15.312 18.016 1 97.19 340 HIS B N 1
ATOM 6031 C CA . HIS B 1 340 ? 21.312 15.078 18.219 1 97.19 340 HIS B CA 1
ATOM 6032 C C . HIS B 1 340 ? 21.562 14.305 19.5 1 97.19 340 HIS B C 1
ATOM 6034 O O . HIS B 1 340 ? 22.703 14.016 19.844 1 97.19 340 HIS B O 1
ATOM 6040 N N . GLU B 1 341 ? 20.5 13.977 20.141 1 97.56 341 GLU B N 1
ATOM 6041 C CA . GLU B 1 341 ? 20.578 13.164 21.359 1 97.56 341 GLU B CA 1
ATOM 6042 C C . GLU B 1 341 ? 19.922 11.805 21.156 1 97.56 341 GLU B C 1
ATOM 6044 O O . GLU B 1 341 ? 19.219 11.594 20.172 1 97.56 341 GLU B O 1
ATOM 6049 N N . GLU B 1 342 ? 20.266 10.898 22.141 1 97 342 GLU B N 1
ATOM 6050 C CA . GLU B 1 342 ? 19.531 9.633 22.141 1 97 342 GLU B CA 1
ATOM 6051 C C . GLU B 1 342 ? 18.047 9.852 22.422 1 97 342 GLU B C 1
ATOM 6053 O O . GLU B 1 342 ? 17.688 10.695 23.25 1 97 342 GLU B O 1
ATOM 6058 N N . PHE B 1 343 ? 17.266 9.023 21.812 1 97.06 343 PHE B N 1
ATOM 6059 C CA . PHE B 1 343 ? 15.836 9.242 21.953 1 97.06 343 PHE B CA 1
ATOM 6060 C C . PHE B 1 343 ? 15.398 9.008 23.406 1 97.06 343 PHE B C 1
ATOM 6062 O O . PHE B 1 343 ? 14.328 9.461 23.812 1 97.06 343 PHE B O 1
ATOM 6069 N N . SER B 1 344 ? 16.156 8.305 24.109 1 93.38 344 SER B N 1
ATOM 6070 C CA . SER B 1 344 ? 15.852 8.047 25.516 1 93.38 344 SER B CA 1
ATOM 6071 C C . SER B 1 344 ? 15.773 9.344 26.312 1 93.38 344 SER B C 1
ATOM 6073 O O . SER B 1 344 ? 15.234 9.359 27.422 1 93.38 344 SER B O 1
ATOM 6075 N N . THR B 1 345 ? 16.266 10.406 25.75 1 92.81 345 THR B N 1
ATOM 6076 C CA . THR B 1 345 ? 16.25 11.695 26.438 1 92.81 345 THR B CA 1
ATOM 6077 C C . THR B 1 345 ? 14.945 12.438 26.172 1 92.81 345 THR B C 1
ATOM 6079 O O . THR B 1 345 ? 14.688 13.492 26.75 1 92.81 345 THR B O 1
ATOM 6082 N N . ALA B 1 346 ? 14.094 11.898 25.344 1 95.94 346 ALA B N 1
ATOM 6083 C CA . ALA B 1 346 ? 12.805 12.523 25.062 1 95.94 346 ALA B CA 1
ATOM 6084 C C . ALA B 1 346 ? 12 12.719 26.344 1 95.94 346 ALA B C 1
ATOM 6086 O O . ALA B 1 346 ? 11.984 11.844 27.219 1 95.94 346 ALA B O 1
ATOM 6087 N N . LYS B 1 347 ? 11.336 13.883 26.453 1 96.19 347 LYS B N 1
ATOM 6088 C CA . LYS B 1 347 ? 10.578 14.195 27.672 1 96.19 347 LYS B CA 1
ATOM 6089 C C . LYS B 1 347 ? 9.219 14.789 27.328 1 96.19 347 LYS B C 1
ATOM 6091 O O . LYS B 1 347 ? 9.016 15.305 26.234 1 96.19 347 LYS B O 1
ATOM 6096 N N . ILE B 1 348 ? 8.328 14.68 28.297 1 94.88 348 ILE B N 1
ATOM 6097 C CA . ILE B 1 348 ? 7.059 15.398 28.219 1 94.88 348 ILE B CA 1
ATOM 6098 C C . ILE B 1 348 ? 7.262 16.859 28.641 1 94.88 348 ILE B C 1
ATOM 6100 O O . ILE B 1 348 ? 7.602 17.125 29.797 1 94.88 348 ILE B O 1
ATOM 6104 N N . MET B 1 349 ? 7.031 17.703 27.734 1 93.62 349 MET B N 1
ATOM 6105 C CA . MET B 1 349 ? 7.316 19.109 28 1 93.62 349 MET B CA 1
ATOM 6106 C C . MET B 1 349 ? 6.105 19.812 28.609 1 93.62 349 MET B C 1
ATOM 6108 O O . MET B 1 349 ? 6.246 20.828 29.297 1 93.62 349 MET B O 1
ATOM 6112 N N . ALA B 1 350 ? 4.922 19.281 28.328 1 92.75 350 ALA B N 1
ATOM 6113 C CA . ALA B 1 350 ? 3.693 19.875 28.859 1 92.75 350 ALA B CA 1
ATOM 6114 C C . ALA B 1 350 ? 2.596 18.812 28.984 1 92.75 350 ALA B C 1
ATOM 6116 O O . ALA B 1 350 ? 2.502 17.906 28.172 1 92.75 350 ALA B O 1
ATOM 6117 N N . GLU B 1 351 ? 1.855 18.938 30.031 1 93.62 351 GLU B N 1
ATOM 6118 C CA . GLU B 1 351 ? 0.652 18.156 30.297 1 93.62 351 GLU B CA 1
ATOM 6119 C C . GLU B 1 351 ? -0.434 19.016 30.938 1 93.62 351 GLU B C 1
ATOM 6121 O O . GLU B 1 351 ? -0.202 19.656 31.969 1 93.62 351 GLU B O 1
ATOM 6126 N N . ASP B 1 352 ? -1.516 19.047 30.281 1 94.44 352 ASP B N 1
ATOM 6127 C CA . ASP B 1 352 ? -2.658 19.844 30.734 1 94.44 352 ASP B CA 1
ATOM 6128 C C . ASP B 1 352 ? -3.973 19.219 30.266 1 94.44 352 ASP B C 1
ATOM 6130 O O . ASP B 1 352 ? -4.238 19.125 29.062 1 94.44 352 ASP B O 1
ATOM 6134 N N . LYS B 1 353 ? -4.852 18.875 31.172 1 93.5 353 LYS B N 1
ATOM 6135 C CA . LYS B 1 353 ? -6.102 18.188 30.875 1 93.5 353 LYS B CA 1
ATOM 6136 C C . LYS B 1 353 ? -6.988 19.031 29.969 1 93.5 353 LYS B C 1
ATOM 6138 O O . LYS B 1 353 ? -7.93 18.516 29.359 1 93.5 353 LYS B O 1
ATOM 6143 N N . ASN B 1 354 ? -6.641 20.297 29.875 1 92.94 354 ASN B N 1
ATOM 6144 C CA . ASN B 1 354 ? -7.395 21.188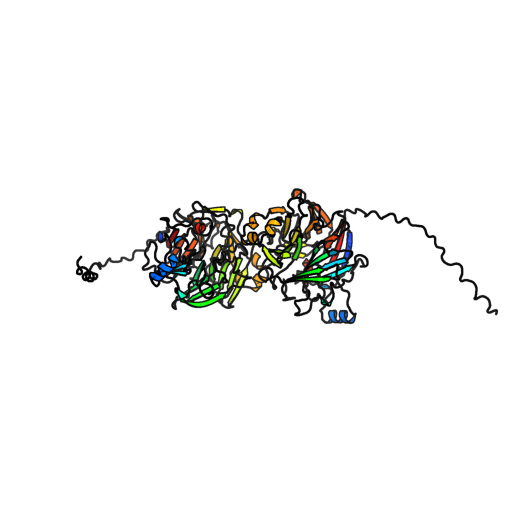 28.984 1 92.94 354 ASN B CA 1
ATOM 6145 C C . ASN B 1 354 ? -6.961 21.016 27.531 1 92.94 354 ASN B C 1
ATOM 6147 O O . ASN B 1 354 ? -7.633 21.5 26.625 1 92.94 354 ASN B O 1
ATOM 6151 N N . MET B 1 355 ? -5.938 20.328 27.312 1 95.94 355 MET B N 1
ATOM 6152 C CA . MET B 1 355 ? -5.43 20.094 25.969 1 95.94 355 MET B CA 1
ATOM 6153 C C . MET B 1 355 ? -6.008 18.812 25.375 1 95.94 355 MET B C 1
ATOM 6155 O O . MET B 1 355 ? -5.281 17.844 25.141 1 95.94 355 MET B O 1
ATOM 6159 N N . VAL B 1 356 ? -7.289 18.938 25.016 1 95.81 356 VAL B N 1
ATOM 6160 C CA . VAL B 1 356 ? -7.973 17.75 24.531 1 95.81 356 VAL B CA 1
ATOM 6161 C C . VAL B 1 356 ? -7.637 17.531 23.047 1 95.81 356 VAL B C 1
ATOM 6163 O O . VAL B 1 356 ? -7.93 18.391 22.219 1 95.81 356 VAL B O 1
ATOM 6166 N N . TRP B 1 357 ? -7.012 16.453 22.797 1 96.88 357 TRP B N 1
ATOM 6167 C CA . TRP B 1 357 ? -6.457 16.031 21.516 1 96.88 357 TRP B CA 1
ATOM 6168 C C . TRP B 1 357 ? -5.473 17.062 20.984 1 96.88 357 TRP B C 1
ATOM 6170 O O . TRP B 1 357 ? -5.812 17.859 20.094 1 96.88 357 TRP B O 1
ATOM 6180 N N . THR B 1 358 ? -4.293 17 21.391 1 97.75 358 THR B N 1
ATOM 6181 C CA . THR B 1 358 ? -3.225 17.812 20.797 1 97.75 358 THR B CA 1
ATOM 6182 C C . THR B 1 358 ? -2.957 17.406 19.359 1 97.75 358 THR B C 1
ATOM 6184 O O . THR B 1 358 ? -2.68 16.234 19.078 1 97.75 358 THR B O 1
ATOM 6187 N N . GLY B 1 359 ? -3.045 18.391 18.375 1 96.81 359 GLY B N 1
ATOM 6188 C CA . GLY B 1 359 ? -3.172 17.953 17 1 96.81 359 GLY B CA 1
ATOM 6189 C C . GLY B 1 359 ? -2.121 18.547 16.078 1 96.81 359 GLY B C 1
ATOM 6190 O O . GLY B 1 359 ? -1.481 17.844 15.305 1 96.81 359 GLY B O 1
ATOM 6191 N N . SER B 1 360 ? -1.96 19.828 16.031 1 97.94 360 SER B N 1
ATOM 6192 C CA . SER B 1 360 ? -1.125 20.5 15.039 1 97.94 360 SER B CA 1
ATOM 6193 C C . SER B 1 360 ? -0.31 21.625 15.664 1 97.94 360 SER B C 1
ATOM 6195 O O . SER B 1 360 ? -0.672 22.156 16.719 1 97.94 360 SER B O 1
ATOM 6197 N N . PHE B 1 361 ? 0.781 21.953 14.961 1 98.69 361 PHE B N 1
ATOM 6198 C CA . PHE B 1 361 ? 1.691 22.984 15.422 1 98.69 361 PHE B CA 1
ATOM 6199 C C . PHE B 1 361 ? 1.876 24.062 14.352 1 98.69 361 PHE B C 1
ATOM 6201 O O . PHE B 1 361 ? 1.641 23.812 13.172 1 98.69 361 PHE B O 1
ATOM 6208 N N . ALA B 1 362 ? 2.348 25.188 14.844 1 98.5 362 ALA B N 1
ATOM 6209 C CA . ALA B 1 362 ? 2.791 26.266 13.961 1 98.5 362 ALA B CA 1
ATOM 6210 C C . ALA B 1 362 ? 3.842 27.141 14.633 1 98.5 362 ALA B C 1
ATOM 6212 O O . ALA B 1 362 ? 3.672 27.547 15.789 1 98.5 362 ALA B O 1
ATOM 6213 N N . PHE B 1 363 ? 4.898 27.375 13.922 1 98.06 363 PHE B N 1
ATOM 6214 C CA . PHE B 1 363 ? 5.875 28.359 14.367 1 98.06 363 PHE B CA 1
ATOM 6215 C C . PHE B 1 363 ? 5.547 29.734 13.805 1 98.06 363 PHE B C 1
ATOM 6217 O O . PHE B 1 363 ? 4.973 29.844 12.719 1 98.06 363 PHE B O 1
ATOM 6224 N N . ASP B 1 364 ? 5.906 30.75 14.57 1 96 364 ASP B N 1
ATOM 6225 C CA . ASP B 1 364 ? 5.973 32.094 13.969 1 96 364 ASP B CA 1
ATOM 6226 C C . ASP B 1 364 ? 7.414 32.562 13.852 1 96 364 ASP B C 1
ATOM 6228 O O . ASP B 1 364 ? 8.352 31.781 14.039 1 96 364 ASP B O 1
ATOM 6232 N N . GLU B 1 365 ? 7.586 33.781 13.422 1 93.44 365 GLU B N 1
ATOM 6233 C CA . GLU B 1 365 ? 8.922 34.344 13.172 1 93.44 365 GLU B CA 1
ATOM 6234 C C . GLU B 1 365 ? 9.523 34.906 14.445 1 93.44 365 GLU B C 1
ATOM 6236 O O . GLU B 1 365 ? 10.664 35.375 14.43 1 93.44 365 GLU B O 1
ATOM 6241 N N . PHE B 1 366 ? 8.867 34.812 15.602 1 94.19 366 PHE B N 1
ATOM 6242 C CA . PHE B 1 366 ? 9.312 35.469 16.828 1 94.19 366 PHE B CA 1
ATOM 6243 C C . PHE B 1 366 ? 9.766 34.438 17.859 1 94.19 366 PHE B C 1
ATOM 6245 O O . PHE B 1 366 ? 10.031 34.781 19.016 1 94.19 366 PHE B O 1
ATOM 6252 N N . GLY B 1 367 ? 9.797 33.219 17.453 1 95.19 367 GLY B N 1
ATOM 6253 C CA . GLY B 1 367 ? 10.266 32.156 18.359 1 95.19 367 GLY B CA 1
ATOM 6254 C C . GLY B 1 367 ? 9.141 31.5 19.125 1 95.19 367 GLY B C 1
ATOM 6255 O O . GLY B 1 367 ? 9.391 30.812 20.109 1 95.19 367 GLY B O 1
ATOM 6256 N N . ASN B 1 368 ? 7.895 31.734 18.688 1 96.75 368 ASN B N 1
ATOM 6257 C CA . ASN B 1 368 ? 6.758 31.109 19.359 1 96.75 368 ASN B CA 1
ATOM 6258 C C . ASN B 1 368 ? 6.285 29.875 18.625 1 96.75 368 ASN B C 1
ATOM 6260 O O . ASN B 1 368 ? 6.258 29.844 17.391 1 96.75 368 ASN B O 1
ATOM 6264 N N . LEU B 1 369 ? 5.938 28.875 19.422 1 98.12 369 LEU B N 1
ATOM 6265 C CA . LEU B 1 369 ? 5.289 27.656 18.953 1 98.12 369 LEU B CA 1
ATOM 6266 C C . LEU B 1 369 ? 3.824 27.609 19.375 1 98.12 369 LEU B C 1
ATOM 6268 O O . LEU B 1 369 ? 3.516 27.766 20.562 1 98.12 369 LEU B O 1
ATOM 6272 N N . ARG B 1 370 ? 2.992 27.5 18.438 1 98.38 370 ARG B N 1
ATOM 6273 C CA . ARG B 1 370 ? 1.573 27.344 18.75 1 98.38 370 ARG B CA 1
ATOM 6274 C C . ARG B 1 370 ? 1.145 25.891 18.656 1 98.38 370 ARG B C 1
ATOM 6276 O O . ARG B 1 370 ? 1.669 25.125 17.828 1 98.38 370 ARG B O 1
ATOM 6283 N N . LEU B 1 371 ? 0.192 25.516 19.453 1 98.56 371 LEU B N 1
ATOM 6284 C CA . LEU B 1 371 ? -0.419 24.203 19.5 1 98.56 371 LEU B CA 1
ATOM 6285 C C . LEU B 1 371 ? -1.934 24.297 19.344 1 98.56 371 LEU B C 1
ATOM 6287 O O . LEU B 1 371 ? -2.592 25.031 20.078 1 98.56 371 LEU B O 1
ATOM 6291 N N . LEU B 1 372 ? -2.445 23.562 18.422 1 98.81 372 LEU B N 1
ATOM 6292 C CA . LEU B 1 372 ? -3.887 23.406 18.266 1 98.81 372 LEU B CA 1
ATOM 6293 C C . LEU B 1 372 ? -4.367 22.156 18.984 1 98.81 372 LEU B C 1
ATOM 6295 O O . LEU B 1 372 ? -3.826 21.062 18.781 1 98.81 372 LEU B O 1
ATOM 6299 N N . THR B 1 373 ? -5.324 22.25 19.859 1 98.31 373 THR B N 1
ATOM 6300 C CA . THR B 1 373 ? -6.109 21.141 20.375 1 98.31 373 THR B CA 1
ATOM 6301 C C . THR B 1 373 ? -7.523 21.156 19.812 1 98.31 373 THR B C 1
ATOM 6303 O O . THR B 1 373 ? -8.141 22.234 19.703 1 98.31 373 THR B O 1
ATOM 6306 N N . ASN B 1 374 ? -8.039 19.969 19.344 1 98 374 ASN B N 1
ATOM 6307 C CA . ASN B 1 374 ? -9.148 20.188 18.422 1 98 374 ASN B CA 1
ATOM 6308 C C . ASN B 1 374 ? -10.234 19.125 18.594 1 98 374 ASN B C 1
ATOM 6310 O O . ASN B 1 374 ? -11.141 19.031 17.766 1 98 374 ASN B O 1
ATOM 6314 N N . ASN B 1 375 ? -10.258 18.266 19.594 1 96.06 375 ASN B N 1
ATOM 6315 C CA . ASN B 1 375 ? -11.297 17.281 19.828 1 96.06 375 ASN B CA 1
ATOM 6316 C C . ASN B 1 375 ? -11.633 16.5 18.562 1 96.06 375 ASN B C 1
ATOM 6318 O O . ASN B 1 375 ? -12.789 16.156 18.328 1 96.06 375 ASN B O 1
ATOM 6322 N N . ILE B 1 376 ? -10.703 16.25 17.703 1 96 376 ILE B N 1
ATOM 6323 C CA . ILE B 1 376 ? -10.969 15.703 16.375 1 96 376 ILE B CA 1
ATOM 6324 C C . ILE B 1 376 ? -11.594 14.312 16.5 1 96 376 ILE B C 1
ATOM 6326 O O . ILE B 1 376 ? -12.32 13.875 15.609 1 96 376 ILE B O 1
ATOM 6330 N N . ASN B 1 377 ? -11.328 13.562 17.547 1 93.31 377 ASN B N 1
ATOM 6331 C CA . ASN B 1 377 ? -11.891 12.234 17.766 1 93.31 377 ASN B CA 1
ATOM 6332 C C . ASN B 1 377 ? -13.422 12.266 17.797 1 93.31 377 ASN B C 1
ATOM 6334 O O . ASN B 1 377 ? -14.078 11.312 17.359 1 93.31 377 ASN B O 1
ATOM 6338 N N . LYS B 1 378 ? -13.961 13.328 18.281 1 94.62 378 LYS B N 1
ATOM 6339 C CA . LYS B 1 378 ? -15.414 13.484 18.266 1 94.62 378 LYS B CA 1
ATOM 6340 C C . LYS B 1 378 ? -15.945 13.656 16.859 1 94.62 378 LYS B C 1
ATOM 6342 O O . LYS B 1 378 ? -17 13.109 16.516 1 94.62 378 LYS B O 1
ATOM 6347 N N . TYR B 1 379 ? -15.266 14.383 16.078 1 95.31 379 TYR B N 1
ATOM 6348 C CA . TYR B 1 379 ? -15.703 14.68 14.719 1 95.31 379 TYR B CA 1
ATOM 6349 C C . TYR B 1 379 ? -15.531 13.461 13.812 1 95.31 379 TYR B C 1
ATOM 6351 O O . TYR B 1 379 ? -16.328 13.234 12.906 1 95.31 379 TYR B O 1
ATOM 6359 N N . MET B 1 380 ? -14.508 12.688 14.062 1 92.38 380 MET B N 1
ATOM 6360 C CA . MET B 1 380 ? -14.195 11.523 13.234 1 92.38 380 MET B CA 1
ATOM 6361 C C . MET B 1 380 ? -15.109 10.352 13.57 1 92.38 380 MET B C 1
ATOM 6363 O O . MET B 1 380 ? -15.258 9.422 12.773 1 92.38 380 MET B O 1
ATOM 6367 N N . ASP B 1 381 ? -15.648 10.352 14.727 1 90.56 381 ASP B N 1
ATOM 6368 C CA . ASP B 1 381 ? -16.625 9.344 15.109 1 90.56 381 ASP B CA 1
ATOM 6369 C C . ASP B 1 381 ? -18 9.672 14.531 1 90.56 381 ASP B C 1
ATOM 6371 O O . ASP B 1 381 ? -18.734 10.5 15.086 1 90.56 381 ASP B O 1
ATOM 6375 N N . ALA B 1 382 ? -18.391 8.969 13.57 1 86.12 382 ALA B N 1
ATOM 6376 C CA . ALA B 1 382 ? -19.625 9.25 12.852 1 86.12 382 ALA B CA 1
ATOM 6377 C C . ALA B 1 382 ? -20.844 9.133 13.773 1 86.12 382 ALA B C 1
ATOM 6379 O O . ALA B 1 382 ? -21.859 9.789 13.547 1 86.12 382 ALA B O 1
ATOM 6380 N N . GLY B 1 383 ? -20.734 8.359 14.781 1 89.31 383 GLY B N 1
ATOM 6381 C CA . GLY B 1 383 ? -21.844 8.133 15.688 1 89.31 383 GLY B CA 1
ATOM 6382 C C . GLY B 1 383 ? -21.906 9.141 16.812 1 89.31 383 GLY B C 1
ATOM 6383 O O . GLY B 1 383 ? -22.891 9.203 17.547 1 89.31 383 GLY B O 1
ATOM 6384 N N . PHE B 1 384 ? -20.875 9.953 16.922 1 91.62 384 PHE B N 1
ATOM 6385 C CA . PHE B 1 384 ? -20.875 10.945 17.984 1 91.62 384 PHE B CA 1
ATOM 6386 C C . PHE B 1 384 ? -21.844 12.086 17.672 1 91.62 384 PHE B C 1
ATOM 6388 O O . PHE B 1 384 ? -21.766 12.688 16.594 1 91.62 384 PHE B O 1
ATOM 6395 N N . PRO B 1 385 ? -22.719 12.391 18.547 1 94 385 PRO B N 1
ATOM 6396 C CA . PRO B 1 385 ? -23.688 13.469 18.328 1 94 385 PRO B CA 1
ATOM 6397 C C . PRO B 1 385 ? -23.094 14.852 18.594 1 94 385 PRO B C 1
ATOM 6399 O O . PRO B 1 385 ? -23.094 15.32 19.734 1 94 385 PRO B O 1
ATOM 6402 N N . LEU B 1 386 ? -22.719 15.516 17.562 1 95.25 386 LEU B N 1
ATOM 6403 C CA . LEU B 1 386 ? -22.203 16.875 17.688 1 95.25 386 LEU B CA 1
ATOM 6404 C C . LEU B 1 386 ? -23.344 17.875 17.906 1 95.25 386 LEU B C 1
ATOM 6406 O O . LEU B 1 386 ? -24.328 17.859 17.156 1 95.25 386 LEU B O 1
ATOM 6410 N N . LYS B 1 387 ? -23.25 18.641 19.031 1 95.06 387 LYS B N 1
ATOM 6411 C CA . LYS B 1 387 ? -24.234 19.672 19.359 1 95.06 387 LYS B CA 1
ATOM 6412 C C . LYS B 1 387 ? -23.547 20.953 19.844 1 95.06 387 LYS B C 1
ATOM 6414 O O . LYS B 1 387 ? -22.469 20.891 20.422 1 95.06 387 LYS B O 1
ATOM 6419 N N . LEU B 1 388 ? -24.234 22.031 19.516 1 95.06 388 LEU B N 1
ATOM 6420 C CA . LEU B 1 388 ? -23.75 23.281 20.094 1 95.06 388 LEU B CA 1
ATOM 6421 C C . LEU B 1 388 ? -23.859 23.25 21.625 1 95.06 388 LEU B C 1
ATOM 6423 O O . LEU B 1 388 ? -24.875 22.828 22.156 1 95.06 388 LEU B O 1
ATOM 6427 N N . SER B 1 389 ? -22.75 23.594 22.266 1 92.94 389 SER B N 1
ATOM 6428 C CA . SER B 1 389 ? -22.688 23.594 23.719 1 92.94 389 SER B CA 1
ATOM 6429 C C . SER B 1 389 ? -21.688 24.609 24.219 1 92.94 389 SER B C 1
ATOM 6431 O O . SER B 1 389 ? -21.125 25.391 23.438 1 92.94 389 SER B O 1
ATOM 6433 N N . GLN B 1 390 ? -21.516 24.609 25.578 1 94.12 390 GLN B N 1
ATOM 6434 C CA . GLN B 1 390 ? -20.547 25.531 26.188 1 94.12 390 GLN B CA 1
ATOM 6435 C C . GLN B 1 390 ? -19.156 24.922 26.203 1 94.12 390 GLN B C 1
ATOM 6437 O O . GLN B 1 390 ? -18.188 25.594 26.594 1 94.12 390 GLN B O 1
ATOM 6442 N N . GLU B 1 391 ? -19.078 23.766 25.688 1 94.31 391 GLU B N 1
ATOM 6443 C CA . GLU B 1 391 ? -17.781 23.109 25.625 1 94.31 391 GLU B CA 1
ATOM 6444 C C . GLU B 1 391 ? -16.859 23.812 24.625 1 94.31 391 GLU B C 1
ATOM 6446 O O . GLU B 1 391 ? -17.281 24.141 23.516 1 94.31 391 GLU B O 1
ATOM 6451 N N . VAL B 1 392 ? -15.68 24.125 25.094 1 97.25 392 VAL B N 1
ATOM 6452 C CA . VAL B 1 392 ? -14.672 24.656 24.172 1 97.25 392 VAL B CA 1
ATOM 6453 C C . VAL B 1 392 ? -14.125 23.516 23.312 1 97.25 392 VAL B C 1
ATOM 6455 O O . VAL B 1 392 ? -13.539 22.562 23.828 1 97.25 392 VAL B O 1
ATOM 6458 N N . MET B 1 393 ? -14.297 23.609 22.016 1 97.62 393 MET B N 1
ATOM 6459 C CA . MET B 1 393 ? -13.953 22.5 21.125 1 97.62 393 MET B CA 1
ATOM 6460 C C . MET B 1 393 ? -12.531 22.672 20.578 1 97.62 393 MET B C 1
ATOM 6462 O O . MET B 1 393 ? -11.852 21.672 20.312 1 97.62 393 MET B O 1
ATOM 6466 N N . PHE B 1 394 ? -12.133 23.875 20.391 1 98.62 394 PHE B N 1
ATOM 6467 C CA . PHE B 1 394 ? -10.82 24.156 19.828 1 98.62 394 PHE B CA 1
ATOM 6468 C C . PHE B 1 394 ? -10.078 25.188 20.672 1 98.62 394 PHE B C 1
ATOM 6470 O O . PHE B 1 394 ? -10.664 26.172 21.109 1 98.62 394 PHE B O 1
ATOM 6477 N N . LYS B 1 395 ? -8.836 24.938 20.906 1 98.62 395 LYS B N 1
ATOM 6478 C CA . LYS B 1 395 ? -7.949 25.875 21.594 1 98.62 395 LYS B CA 1
ATOM 6479 C C . LYS B 1 395 ? -6.613 25.984 20.859 1 98.62 395 LYS B C 1
ATOM 6481 O O . LYS B 1 395 ? -6.098 25 20.344 1 98.62 395 LYS B O 1
ATOM 6486 N N . ILE B 1 396 ? -6.098 27.156 20.828 1 98.62 396 ILE B N 1
ATOM 6487 C CA . ILE B 1 396 ? -4.723 27.391 20.391 1 98.62 396 ILE B CA 1
ATOM 6488 C C . ILE B 1 396 ? -3.902 27.922 21.562 1 98.62 396 ILE B C 1
ATOM 6490 O O . ILE B 1 396 ? -4.254 28.938 22.172 1 98.62 396 ILE B O 1
ATOM 6494 N N . PHE B 1 397 ? -2.873 27.219 21.844 1 98.12 397 PHE B N 1
ATOM 6495 C CA . PHE B 1 397 ? -1.921 27.609 22.875 1 98.12 397 PHE B CA 1
ATOM 6496 C C . PHE B 1 397 ? -0.634 28.141 22.25 1 98.12 397 PHE B C 1
ATOM 6498 O O . PHE B 1 397 ? -0.311 27.812 21.109 1 98.12 397 PHE B O 1
ATOM 6505 N N . LYS B 1 398 ? 0.049 28.938 23.031 1 97.25 398 LYS B N 1
ATOM 6506 C CA . LYS B 1 398 ? 1.32 29.5 22.578 1 97.25 398 LYS B CA 1
ATOM 6507 C C . LYS B 1 398 ? 2.42 29.25 23.609 1 97.25 398 LYS B C 1
ATOM 6509 O O . LYS B 1 398 ? 2.186 29.344 24.812 1 97.25 398 LYS B O 1
ATOM 6514 N N . TYR B 1 399 ? 3.572 28.891 23.109 1 96.94 399 TYR B N 1
ATOM 6515 C CA . TYR B 1 399 ? 4.762 28.609 23.906 1 96.94 399 TYR B CA 1
ATOM 6516 C C . TYR B 1 399 ? 5.992 29.266 23.297 1 96.94 399 TYR B C 1
ATOM 6518 O O . TYR B 1 399 ? 6.25 29.125 22.094 1 96.94 399 TYR B O 1
ATOM 6526 N N . PHE B 1 400 ? 6.801 29.969 24.141 1 96.69 400 PHE B N 1
ATOM 6527 C CA . PHE B 1 400 ? 8.023 30.578 23.625 1 96.69 400 PHE B CA 1
ATOM 6528 C C . PHE B 1 400 ? 9.18 29.578 23.672 1 96.69 400 PHE B C 1
ATOM 6530 O O . PHE B 1 400 ? 9.609 29.156 24.75 1 96.69 400 PHE B O 1
ATOM 6537 N N . THR B 1 401 ? 9.68 29.219 22.453 1 95.56 401 THR B N 1
ATOM 6538 C CA . THR B 1 401 ? 10.805 28.297 22.344 1 95.56 401 THR B CA 1
ATOM 6539 C C . THR B 1 401 ? 12.109 29.047 22.125 1 95.56 401 THR B C 1
ATOM 6541 O O . THR B 1 401 ? 13.195 28.531 22.391 1 95.56 401 THR B O 1
ATOM 6544 N N . GLY B 1 402 ? 12.008 30.234 21.594 1 96.12 402 GLY B N 1
ATOM 6545 C CA . GLY B 1 402 ? 13.18 31.016 21.219 1 96.12 402 GLY B CA 1
ATOM 6546 C C . GLY B 1 402 ? 13.828 30.562 19.938 1 96.12 402 GLY B C 1
ATOM 6547 O O . GLY B 1 402 ? 14.859 31.094 19.516 1 96.12 402 GLY B O 1
ATOM 6548 N N . THR B 1 403 ? 13.234 29.594 19.312 1 96.56 403 THR B N 1
ATOM 6549 C CA . THR B 1 403 ? 13.758 29.062 18.062 1 96.56 403 THR B CA 1
ATOM 6550 C C . THR B 1 403 ? 12.758 29.281 16.922 1 96.56 403 THR B C 1
ATOM 6552 O O . THR B 1 403 ? 11.672 29.828 17.141 1 96.56 403 THR B O 1
ATOM 6555 N N . LYS B 1 404 ? 13.234 28.938 15.711 1 96.38 404 LYS B N 1
ATOM 6556 C CA . LYS B 1 404 ? 12.398 29.109 14.523 1 96.38 404 LYS B CA 1
ATOM 6557 C C . LYS B 1 404 ? 12.086 27.766 13.859 1 96.38 404 LYS B C 1
ATOM 6559 O O . LYS B 1 404 ? 12.562 26.734 14.312 1 96.38 404 LYS B O 1
ATOM 6564 N N . SER B 1 405 ? 11.266 27.844 12.828 1 97.81 405 SER B N 1
ATOM 6565 C CA . SER B 1 405 ? 10.844 26.672 12.086 1 97.81 405 SER B CA 1
ATOM 6566 C C . SER B 1 405 ? 12.031 26 11.398 1 97.81 405 SER B C 1
ATOM 6568 O O . SER B 1 405 ? 13.023 26.656 11.07 1 97.81 405 SER B O 1
ATOM 6570 N N . TYR B 1 406 ? 11.867 24.703 11.102 1 98.06 406 TYR B N 1
ATOM 6571 C CA . TYR B 1 406 ? 12.828 23.938 10.32 1 98.06 406 TYR B CA 1
ATOM 6572 C C . TYR B 1 406 ? 13.031 24.562 8.945 1 98.06 406 TYR B C 1
ATOM 6574 O O . TYR B 1 406 ? 14.039 24.312 8.281 1 98.06 406 TYR B O 1
ATOM 6582 N N . LEU B 1 407 ? 12.125 25.359 8.492 1 97.25 407 LEU B N 1
ATOM 6583 C CA . LEU B 1 407 ? 12.188 26.047 7.207 1 97.25 407 LEU B CA 1
ATOM 6584 C C . LEU B 1 407 ? 13.266 27.109 7.203 1 97.25 407 LEU B C 1
ATOM 6586 O O . LEU B 1 407 ? 13.742 27.516 6.141 1 97.25 407 LEU B O 1
ATOM 6590 N N . GLU B 1 408 ? 13.617 27.656 8.375 1 93.06 408 GLU B N 1
ATOM 6591 C CA . GLU B 1 408 ? 14.594 28.734 8.531 1 93.06 408 GLU B CA 1
ATOM 6592 C C . GLU B 1 408 ? 15.992 28.156 8.781 1 93.06 408 GLU B C 1
ATOM 6594 O O . GLU B 1 408 ? 16.75 28.703 9.602 1 93.06 408 GLU B O 1
ATOM 6599 N N . SER B 1 409 ? 16.328 27.125 8.031 1 83.06 409 SER B N 1
ATOM 6600 C CA . SER B 1 409 ? 17.625 26.469 8.203 1 83.06 409 SER B CA 1
ATOM 6601 C C . SER B 1 409 ? 18.75 27.328 7.621 1 83.06 409 SER B C 1
ATOM 6603 O O . SER B 1 409 ? 18.531 28.094 6.68 1 83.06 409 SER B O 1
#

Solvent-accessible surface area (backbone atoms only — not comparable to full-atom values): 42428 Å² total; per-residue (Å²): 140,86,92,75,84,84,77,76,83,81,73,82,74,86,74,76,82,81,72,76,73,75,75,64,77,78,66,78,77,85,45,90,55,76,39,84,58,37,36,24,53,46,54,51,60,64,61,98,39,71,65,56,48,51,49,28,46,74,70,47,43,38,33,49,60,39,48,44,64,57,24,43,40,50,57,96,59,31,39,33,38,16,21,28,48,77,37,73,22,44,55,54,18,35,27,31,37,44,71,86,71,50,55,47,65,50,46,56,31,35,46,44,74,34,75,84,43,24,49,46,90,95,41,72,86,29,45,65,14,18,27,20,57,41,68,50,85,87,39,37,34,44,31,27,31,14,59,13,70,55,80,82,49,76,53,61,26,31,43,36,31,26,30,63,86,55,81,40,41,75,76,49,75,48,71,48,51,60,68,68,37,28,32,75,34,14,23,39,45,36,62,44,74,42,76,59,87,61,30,34,35,43,32,24,21,40,10,61,56,63,35,22,43,33,38,35,32,60,67,74,70,46,70,52,64,47,52,56,52,78,26,35,44,33,80,91,44,38,59,45,52,43,94,94,43,74,44,70,57,71,36,14,16,34,18,47,29,41,44,26,58,34,90,83,81,58,45,31,44,36,35,38,24,9,30,15,18,39,52,37,32,34,34,49,42,68,59,67,72,30,63,69,47,50,70,65,38,66,52,66,77,56,55,39,81,62,42,73,50,96,46,36,26,41,23,40,42,27,23,42,83,33,41,34,40,30,21,18,24,68,61,16,21,32,32,36,37,46,73,90,48,65,57,86,68,46,40,76,74,43,72,39,89,84,32,44,36,24,39,26,56,30,46,38,96,82,10,36,40,33,40,35,17,31,44,53,69,53,62,71,34,83,83,51,83,75,62,85,57,89,55,72,44,33,39,32,28,39,28,64,72,76,49,41,38,22,72,70,87,140,83,86,73,83,74,73,74,83,75,68,88,76,76,77,71,82,80,70,79,69,75,73,61,78,71,64,77,75,84,44,91,53,76,39,83,59,36,35,23,52,45,55,52,60,63,63,96,41,72,65,57,49,52,50,28,46,75,72,46,44,38,32,50,59,38,48,46,65,57,24,44,40,51,57,96,56,31,40,34,37,15,20,30,49,76,37,72,21,47,55,56,17,35,26,32,37,44,72,86,73,50,54,46,65,48,44,55,31,36,47,44,76,34,74,83,42,24,50,47,89,95,41,70,88,30,45,65,14,18,27,20,58,42,68,50,86,87,39,38,32,44,33,26,30,14,59,13,68,56,79,84,48,76,53,62,26,30,43,37,32,27,30,63,84,54,82,39,42,75,76,48,75,46,70,47,51,59,70,67,36,29,33,74,34,15,22,39,45,36,63,46,74,42,75,59,87,63,30,33,35,43,31,24,21,40,10,60,58,62,35,24,42,32,38,34,33,60,68,74,68,47,70,53,64,47,53,54,53,77,24,36,43,33,78,90,43,40,59,45,53,44,92,93,42,74,43,68,58,73,36,14,15,34,18,48,29,40,43,26,58,35,88,83,80,57,46,31,43,35,35,37,24,9,30,14,17,38,51,36,34,33,34,49,42,70,59,67,71,31,63,69,48,50,71,65,38,67,54,65,74,57,55,37,81,62,41,72,51,97,46,38,25,40,24,40,42,27,24,42,83,34,40,34,40,32,22,17,24,68,63,15,21,31,34,37,36,48,74,90,48,66,58,86,67,46,42,77,74,44,70,40,88,84,32,45,35,24,40,26,57,29,45,39,95,82,11,35,38,33,39,35,17,31,43,54,69,53,61,71,35,83,83,50,83,74,64,83,57,88,55,71,45,32,39,33,28,37,28,64,72,75,47,42,37,21,74,71,85

pLDDT: mean 90.92, std 18.12, range [19.8, 98.94]

InterPro domains:
  IPR011042 Six-bladed beta-propeller, TolB-like [G3DSA:2.120.10.30] (34-405)
  IPR017996 Major royal jelly/yellow-related [PF03022] (128-384)
  IPR017996 Major royal jelly/yellow-related [PTHR10009] (28-407)

Nearest PDB structures (foldseek):
  5yyl-assembly1_A-2  TM=8.609E-01  e=3.470E-24  Apis mellifera
  7asd-assembly1_AA  TM=8.421E-01  e=7.421E-25  Apis mellifera
  7aq0-assembly1_A  TM=5.202E-01  e=1.389E-06  Stutzerimonas stutzeri
  7aq8-assembly1_A  TM=5.189E-01  e=2.015E-06  Stutzerimonas stutzeri
  7aq3-assembly1_B  TM=5.127E-01  e=2.773E-06  Stutzerimonas stutzeri

Sequence (818 aa):
MNPLCAYLGYLFVNYCLNDKVQNEPIKPIKNQTFQLEYQWHYVNYTWPTYDDYKKAVIKRKYVPENVAITGIKYHKGDLYLAMPQIRKGVPVTLGKISTESAPKSNPLVHPYPSWEHQPRSKDCTTLQSVQNMEIDKSGVMWVLDGFRINNNTRCPPKLVLFDLNNDGKELLSYIFPKDICSSQGGHLKDIVIDSTNDGFAYITDNSFLDPGLIVYSRGQNRAWKLRDRTMFDEEDASGFVVGNLTFKGLAPLDGIALSPIHPKTRNRLLFYSPLAGMNLYAIKSKVLKSERLINSGDWRRAIKVVGKKQSQSDGLIMDNKGNLYYTLPPLYGVGKWNMHEEFSTAKIMAEDKNMVWTGSFAFDEFGNLRLLTNNINKYMDAGFPLKLSQEVMFKIFKYFTGTKSYLESMNPLCAYLGYLFVNYCLNDKVQNEPIKPIKNQTFQLEYQWHYVNYTWPTYDDYKKAVIKRKYVPENVAITGIKYHKGDLYLAMPQIRKGVPVTLGKISTESAPKSNPLVHPYPSWEHQPRSKDCTTLQSVQNMEIDKSGVMWVLDGFRINNNTRCPPKLVLFDLNNDGKELLSYIFPKDICSSQGGHLKDIVIDSTNDGFAYITDNSFLDPGLIVYSRGQNRAWKLRDRTMFDEEDASGFVVGNLTFKGLAPLDGIALSPIHPKTRNRLLFYSPLAGMNLYAIKSKVLKSERLINSGDWRRAIKVVGKKQSQSDGLIMDNKGNLYYTLPPLYGVGKWNMHEEFSTAKIMAEDKNMVWTGSFAFDEFGNLRLLTNNINKYMDAGFPLKLSQEVMFKIFKYFTGTKSYLES

Secondary structure (DSSP, 8-state):
----TTS-------------------------S-EEEEEESS--B--S-HHHHHHHHHTTS--GGG----EEEEETTEEEEE---SSS----SEEEEETTT--SBSPPBEESS-GGGS--TT-TTS---EEEEEE-TTSEEEEEE-B-SSSS--SPPEEEEEETTTTTEEEEEEEPPTTTS-TTT-BEEEEEEE-STT-EEEEEE--SSS-EEEEEETTTTEEEEE--GGGSPPGGG-SEEETTEEE-----EEEEEEPPPPTTT---EEEEEETT--EEEEEEHHHHT-HHHHHHSGGGGG-EEEEE-SS--S-EEEBTTSEEEEEEGGGTEEEEEETTS-GGG-EEEEE-TT--SEEEEEE-TTSEEEEEE--HHHHH-TTS-----SS--EEEEEEE-S--BGGG-/--GGGGSGGGSTTSSS----------------S-EEEEEESS--B--S-HHHHHHHHHTTS--GGG----EEEEETTEEEEE---SSS----SEEEEETTT--SBSPPBEESS-GGGS--TT-TTS---EEEEEE-TTSEEEEEE-B-SSSS--SPPEEEEEETTTTTEEEEEEEPPTTTS-TTT-BEEEEEEE-STT-EEEEEE--SSS-EEEEEETTTTEEEEE--GGGSPPGGG-SEEETTEEE-----EEEEEEPPPPTTT---EEEEEETT--EEEEEEHHHHT-HHHHHHSGGGGG-EEEEE-SS--S-EEEBTTSEEEEEEGGGTEEEEEETTS-GGG-EEEEE-TT-TTEEEEEE-TTSEEEEEE--HHHHH-TTS-----SS--EEEEEEE-S--BGGG-